Protein AF-0000000079470628 (afdb_homodimer)

Radius of gyration: 41.5 Å; Cα contacts (8 Å, |Δi|>4): 1229; chains: 2; bounding box: 126×134×112 Å

Organism: NCBI:txid2803784

Sequence (830 aa):
MVLSKIAAASLSAVGALAASSVSHAAPLTYAAALAAAETSSPNLQARSLQMDGARAAARAAGSLPDPKLALGLDNFPISGPPAGRFNGDSMTMARIGIIQDMPNGAKRSAERAKAQSGIAAAVAAERLSLREVHVGAAVAWIDMNYAKARLKALDDLMAGLAPLWRATPSAIASGEARPAQSLEAQQMRADLEDRRSELVAIVGRSRAELIRWTGDPDADVAGPAPSFEVDPGALRAGIERNPRLGAQDAMTRQAETDVELAQAGKRPDWSWELAYQRRDPMFGDMVSAGVTISLPIFASRRQDPILASKVAAAGQARAEREASRREIVAQLEAGLADHLMHHDQWRRSFDVLVPLAKQRADLETASYGAGRAGLTDVVQAFTQLANAQLTLLDREAAVATDAARLGLLYGSDDQMVLSKIAAASLSAVGALAASSVSHAAPLTYAAALAAAETSSPNLQARSLQMDGARAAARAAGSLPDPKLALGLDNFPISGPPAGRFNGDSMTMARIGIIQDMPNGAKRSAERAKAQSGIAAAVAAERLSLREVHVGAAVAWIDMNYAKARLKALDDLMAGLAPLWRATPSAIASGEARPAQSLEAQQMRADLEDRRSELVAIVGRSRAELIRWTGDPDADVAGPAPSFEVDPGALRAGIERNPRLGAQDAMTRQAETDVELAQAGKRPDWSWELAYQRRDPMFGDMVSAGVTISLPIFASRRQDPILASKVAAAGQARAEREASRREIVAQLEAGLADHLMHHDQWRRSFDVLVPLAKQRADLETASYGAGRAGLTDVVQAFTQLANAQLTLLDREAAVATDAARLGLLYGSDDQ

Structure (mmCIF, N/CA/C/O backbone):
data_AF-0000000079470628-model_v1
#
loop_
_entity.id
_entity.type
_entity.pdbx_description
1 polymer 'TolC family protein'
#
loop_
_atom_site.group_PDB
_atom_site.id
_atom_site.type_symbol
_atom_site.label_atom_id
_atom_site.label_alt_id
_atom_site.label_comp_id
_atom_site.label_asym_id
_atom_site.label_entity_id
_atom_site.label_seq_id
_atom_site.pdbx_PDB_ins_code
_atom_site.Cartn_x
_atom_site.Cartn_y
_atom_site.Cartn_z
_atom_site.occupancy
_atom_site.B_iso_or_equiv
_atom_site.auth_seq_id
_atom_site.auth_comp_id
_atom_site.auth_asym_id
_atom_site.auth_atom_id
_atom_site.pdbx_PDB_model_num
ATOM 1 N N . MET A 1 1 ? -41.312 11.07 -72.25 1 23.67 1 MET A N 1
ATOM 2 C CA . MET A 1 1 ? -41 12.367 -71.625 1 23.67 1 MET A CA 1
ATOM 3 C C . MET A 1 1 ? -40.875 12.258 -70.125 1 23.67 1 MET A C 1
ATOM 5 O O . MET A 1 1 ? -41.844 12.531 -69.438 1 23.67 1 MET A O 1
ATOM 9 N N . VAL A 1 2 ? -40.438 11.031 -69.625 1 30.03 2 VAL A N 1
ATOM 10 C CA . VAL A 1 2 ? -40.25 10.297 -68.375 1 30.03 2 VAL A CA 1
ATOM 11 C C . VAL A 1 2 ? -39.219 10.992 -67.5 1 30.03 2 VAL A C 1
ATOM 13 O O . VAL A 1 2 ? -38.062 10.555 -67.438 1 30.03 2 VAL A O 1
ATOM 16 N N . LEU A 1 3 ? -39.156 12.484 -67.812 1 24.31 3 LEU A N 1
ATOM 17 C CA . LEU A 1 3 ? -38.031 13.227 -67.25 1 24.31 3 LEU A CA 1
ATOM 18 C C . LEU A 1 3 ? -37.938 13.031 -65.75 1 24.31 3 LEU A C 1
ATOM 20 O O . LEU A 1 3 ? -38.906 12.656 -65.125 1 24.31 3 LEU A O 1
ATOM 24 N N . SER A 1 4 ? -36.812 13.609 -65.125 1 25.62 4 SER A N 1
ATOM 25 C CA . SER A 1 4 ? -35.656 13.703 -64.25 1 25.62 4 SER A CA 1
ATOM 26 C C . SER A 1 4 ? -36 14.422 -62.969 1 25.62 4 SER A C 1
ATOM 28 O O . SER A 1 4 ? -35.094 14.883 -62.25 1 25.62 4 SER A O 1
ATOM 30 N N . LYS A 1 5 ? -37.312 14.82 -62.75 1 31.78 5 LYS A N 1
ATOM 31 C CA . LYS A 1 5 ? -37.25 15.797 -61.656 1 31.78 5 LYS A CA 1
ATOM 32 C C . LYS A 1 5 ? -36.688 15.172 -60.375 1 31.78 5 LYS A C 1
ATOM 34 O O . LYS A 1 5 ? -37.25 14.211 -59.844 1 31.78 5 LYS A O 1
ATOM 39 N N . ILE A 1 6 ? -35.312 15.203 -60.219 1 28.03 6 ILE A N 1
ATOM 40 C CA . ILE A 1 6 ? -34.375 14.852 -59.156 1 28.03 6 ILE A CA 1
ATOM 41 C C . ILE A 1 6 ? -34.719 15.633 -57.906 1 28.03 6 ILE A C 1
ATOM 43 O O . ILE A 1 6 ? -34.719 16.859 -57.906 1 28.03 6 ILE A O 1
ATOM 47 N N . ALA A 1 7 ? -35.625 15.062 -57.031 1 27.53 7 ALA A N 1
ATOM 48 C CA . ALA A 1 7 ? -36.094 15.445 -55.688 1 27.53 7 ALA A CA 1
ATOM 49 C C . ALA A 1 7 ? -34.906 15.766 -54.781 1 27.53 7 ALA A C 1
ATOM 51 O O . ALA A 1 7 ? -34.062 14.906 -54.5 1 27.53 7 ALA A O 1
ATOM 52 N N . ALA A 1 8 ? -34.406 17.109 -54.812 1 30.14 8 ALA A N 1
ATOM 53 C CA . ALA A 1 8 ? -33.438 17.703 -53.906 1 30.14 8 ALA A CA 1
ATOM 54 C C . ALA A 1 8 ? -33.875 17.531 -52.438 1 30.14 8 ALA A C 1
ATOM 56 O O . ALA A 1 8 ? -34.812 18.203 -51.969 1 30.14 8 ALA A O 1
ATOM 57 N N . ALA A 1 9 ? -34.188 16.297 -51.969 1 29.77 9 ALA A N 1
ATOM 58 C CA . ALA A 1 9 ? -34.469 16.094 -50.531 1 29.77 9 ALA A CA 1
ATOM 59 C C . ALA A 1 9 ? -33.344 16.688 -49.688 1 29.77 9 ALA A C 1
ATOM 61 O O . ALA A 1 9 ? -32.188 16.219 -49.719 1 29.77 9 ALA A O 1
ATOM 62 N N . SER A 1 10 ? -33.312 18.016 -49.656 1 27.88 10 SER A N 1
ATOM 63 C CA . SER A 1 10 ? -32.406 18.719 -48.75 1 27.88 10 SER A CA 1
ATOM 64 C C . SER A 1 10 ? -32.5 18.188 -47.312 1 27.88 10 SER A C 1
ATOM 66 O O . SER A 1 10 ? -33.594 18.109 -46.75 1 27.88 10 SER A O 1
ATOM 68 N N . LEU A 1 11 ? -31.641 17.172 -46.969 1 29.31 11 LEU A N 1
ATOM 69 C CA . LEU A 1 11 ? -31.281 16.578 -45.688 1 29.31 11 LEU A CA 1
ATOM 70 C C . LEU A 1 11 ? -30.875 17.656 -44.688 1 29.31 11 LEU A C 1
ATOM 72 O O . LEU A 1 11 ? -29.797 18.266 -44.812 1 29.31 11 LEU A O 1
ATOM 76 N N . SER A 1 12 ? -31.703 18.672 -44.406 1 29.83 12 SER A N 1
ATOM 77 C CA . SER A 1 12 ? -31.25 19.484 -43.281 1 29.83 12 SER A CA 1
ATOM 78 C C . SER A 1 12 ? -31.047 18.641 -42.031 1 29.83 12 SER A C 1
ATOM 80 O O . SER A 1 12 ? -32.031 18.078 -41.5 1 29.83 12 SER A O 1
ATOM 82 N N . ALA A 1 13 ? -30.016 17.781 -41.969 1 33.03 13 ALA A N 1
ATOM 83 C CA . ALA A 1 13 ? -29.547 17.188 -40.719 1 33.03 13 ALA A CA 1
ATOM 84 C C . ALA A 1 13 ? -29.375 18.25 -39.625 1 33.03 13 ALA A C 1
ATOM 86 O O . ALA A 1 13 ? -28.484 19.094 -39.719 1 33.03 13 ALA A O 1
ATOM 87 N N . VAL A 1 14 ? -30.469 18.844 -39.156 1 34.47 14 VAL A N 1
ATOM 88 C CA . VAL A 1 14 ? -30.391 19.641 -37.938 1 34.47 14 VAL A CA 1
ATOM 89 C C . VAL A 1 14 ? -29.547 18.922 -36.875 1 34.47 14 VAL A C 1
ATOM 91 O O . VAL A 1 14 ? -29.828 17.766 -36.531 1 34.47 14 VAL A O 1
ATOM 94 N N . GLY A 1 15 ? -28.266 19.281 -36.844 1 33.09 15 GLY A N 1
ATOM 95 C CA . GLY A 1 15 ? -27.312 18.938 -35.781 1 33.09 15 GLY A CA 1
ATOM 96 C C . GLY A 1 15 ? -27.859 19.172 -34.406 1 33.09 15 GLY A C 1
ATOM 97 O O . GLY A 1 15 ? -28.094 20.312 -34 1 33.09 15 GLY A O 1
ATOM 98 N N . ALA A 1 16 ? -28.781 18.312 -33.938 1 36.62 16 ALA A N 1
ATOM 99 C CA . ALA A 1 16 ? -29.109 18.312 -32.5 1 36.62 16 ALA A CA 1
ATOM 100 C C . ALA A 1 16 ? -27.828 18.281 -31.656 1 36.62 16 ALA A C 1
ATOM 102 O O . ALA A 1 16 ? -27.125 17.281 -31.625 1 36.62 16 ALA A O 1
ATOM 103 N N . LEU A 1 17 ? -27.203 19.422 -31.531 1 34.56 17 LEU A N 1
ATOM 104 C CA . LEU A 1 17 ? -26.188 19.547 -30.5 1 34.56 17 LEU A CA 1
ATOM 105 C C . LEU A 1 17 ? -26.734 19.094 -29.141 1 34.56 17 LEU A C 1
ATOM 107 O O . LEU A 1 17 ? -27.672 19.688 -28.625 1 34.56 17 LEU A O 1
ATOM 111 N N . ALA A 1 18 ? -26.828 17.781 -28.938 1 36.34 18 ALA A N 1
ATOM 112 C CA . ALA A 1 18 ? -27 17.297 -27.562 1 36.34 18 ALA A CA 1
ATOM 113 C C . ALA A 1 18 ? -26.094 18.062 -26.594 1 36.34 18 ALA A C 1
ATOM 115 O O . ALA A 1 18 ? -24.875 17.891 -26.609 1 36.34 18 ALA A O 1
ATOM 116 N N . ALA A 1 19 ? -26.531 19.281 -26.203 1 36.75 19 ALA A N 1
ATOM 117 C CA . ALA A 1 19 ? -25.969 19.891 -25.016 1 36.75 19 ALA A CA 1
ATOM 118 C C . ALA A 1 19 ? -25.875 18.891 -23.875 1 36.75 19 ALA A C 1
ATOM 120 O O . ALA A 1 19 ? -26.906 18.438 -23.359 1 36.75 19 ALA A O 1
ATOM 121 N N . SER A 1 20 ? -24.922 18.094 -23.891 1 38.59 20 SER A N 1
ATOM 122 C CA . SER A 1 20 ? -24.594 17.359 -22.672 1 38.59 20 SER A CA 1
ATOM 123 C C . SER A 1 20 ? -24.656 18.266 -21.453 1 38.59 20 SER A C 1
ATOM 125 O O . SER A 1 20 ? -23.844 19.188 -21.312 1 38.59 20 SER A O 1
ATOM 127 N N . SER A 1 21 ? -25.859 18.672 -21.047 1 35.75 21 SER A N 1
ATOM 128 C CA . SER A 1 21 ? -25.953 19.266 -19.703 1 35.75 21 SER A CA 1
ATOM 129 C C . SER A 1 21 ? -25 18.578 -18.734 1 35.75 21 SER A C 1
ATOM 131 O O . SER A 1 21 ? -25.125 17.391 -18.469 1 35.75 21 SER A O 1
ATOM 133 N N . VAL A 1 22 ? -23.906 19.031 -18.875 1 39.81 22 VAL A N 1
ATOM 134 C CA . VAL A 1 22 ? -23.094 18.688 -17.703 1 39.81 22 VAL A CA 1
ATOM 135 C C . VAL A 1 22 ? -23.922 18.844 -16.438 1 39.81 22 VAL A C 1
ATOM 137 O O . VAL A 1 22 ? -24.281 19.969 -16.062 1 39.81 22 VAL A O 1
ATOM 140 N N . SER A 1 23 ? -24.906 18.062 -16.25 1 40.06 23 SER A N 1
ATOM 141 C CA . SER A 1 23 ? -25.594 18.031 -14.969 1 40.06 23 SER A CA 1
ATOM 142 C C . SER A 1 23 ? -24.656 18.375 -13.812 1 40.06 23 SER A C 1
ATOM 144 O O . SER A 1 23 ? -23.703 17.641 -13.547 1 40.06 23 SER A O 1
ATOM 146 N N . HIS A 1 24 ? -24.359 19.578 -13.727 1 47.06 24 HIS A N 1
ATOM 147 C CA . HIS A 1 24 ? -23.75 19.984 -12.469 1 47.06 24 HIS A CA 1
ATOM 148 C C . HIS A 1 24 ? -24.344 19.219 -11.289 1 47.06 24 HIS A C 1
ATOM 150 O O . HIS A 1 24 ? -25.547 19.297 -11.047 1 47.06 24 HIS A O 1
ATOM 156 N N . ALA A 1 25 ? -23.922 18.141 -10.938 1 56.97 25 ALA A N 1
ATOM 157 C CA . ALA A 1 25 ? -24.406 17.281 -9.852 1 56.97 25 ALA A CA 1
ATOM 158 C C . ALA A 1 25 ? -24.656 18.109 -8.594 1 56.97 25 ALA A C 1
ATOM 160 O O . ALA A 1 25 ? -23.844 18.953 -8.211 1 56.97 25 ALA A O 1
ATOM 161 N N . ALA A 1 26 ? -25.938 18.266 -8.07 1 71.31 26 ALA A N 1
ATOM 162 C CA . ALA A 1 26 ? -26.406 18.859 -6.82 1 71.31 26 ALA A CA 1
ATOM 163 C C . ALA A 1 26 ? -25.469 18.516 -5.668 1 71.31 26 ALA A C 1
ATOM 165 O O . ALA A 1 26 ? -24.859 17.438 -5.652 1 71.31 26 ALA A O 1
ATOM 166 N N . PRO A 1 27 ? -25.188 19.594 -4.82 1 87.19 27 PRO A N 1
ATOM 167 C CA . PRO A 1 27 ? -24.344 19.281 -3.654 1 87.19 27 PRO A CA 1
ATOM 168 C C . PRO A 1 27 ? -24.797 18.016 -2.93 1 87.19 27 PRO A C 1
ATOM 170 O O . PRO A 1 27 ? -25.984 17.703 -2.895 1 87.19 27 PRO A O 1
ATOM 173 N N . LEU A 1 28 ? -23.859 17.281 -2.484 1 93.06 28 LEU A N 1
ATOM 174 C CA . LEU A 1 28 ? -24.078 15.969 -1.904 1 93.06 28 LEU A CA 1
ATOM 175 C C . LEU A 1 28 ? -24.375 16.078 -0.413 1 93.06 28 LEU A C 1
ATOM 177 O O . LEU A 1 28 ? -23.641 16.719 0.33 1 93.06 28 LEU A O 1
ATOM 181 N N . THR A 1 29 ? -25.531 15.523 0.018 1 95.25 29 THR A N 1
ATOM 182 C CA . THR A 1 29 ? -25.75 15.297 1.442 1 95.25 29 THR A CA 1
ATOM 183 C C . THR A 1 29 ? -24.812 14.219 1.972 1 95.25 29 THR A C 1
ATOM 185 O O . THR A 1 29 ? -24.141 13.539 1.194 1 95.25 29 THR A O 1
ATOM 188 N N . TYR A 1 30 ? -24.828 14.141 3.301 1 95.75 30 TYR A N 1
ATOM 189 C CA . TYR A 1 30 ? -23.984 13.125 3.916 1 95.75 30 TYR A CA 1
ATOM 190 C C . TYR A 1 30 ? -24.328 11.742 3.383 1 95.75 30 TYR A C 1
ATOM 192 O O . TYR A 1 30 ? -23.438 11.008 2.92 1 95.75 30 TYR A O 1
ATOM 200 N N . ALA A 1 31 ? -25.531 11.352 3.381 1 94.06 31 ALA A N 1
ATOM 201 C CA . ALA A 1 31 ? -25.984 10.039 2.924 1 94.06 31 ALA A CA 1
ATOM 202 C C . ALA A 1 31 ? -25.719 9.859 1.434 1 94.06 31 ALA A C 1
ATOM 204 O O . ALA A 1 31 ? -25.312 8.781 1 1 94.06 31 ALA A O 1
ATOM 205 N N . ALA A 1 32 ? -25.922 10.93 0.702 1 95.06 32 ALA A N 1
ATOM 206 C CA . ALA A 1 32 ? -25.703 10.867 -0.741 1 95.06 32 ALA A CA 1
ATOM 207 C C . ALA A 1 32 ? -24.219 10.664 -1.063 1 95.06 32 ALA A C 1
ATOM 209 O O . ALA A 1 32 ? -23.891 9.969 -2.021 1 95.06 32 ALA A O 1
ATOM 210 N N . ALA A 1 33 ? -23.359 11.281 -0.273 1 96.62 33 ALA A N 1
ATOM 211 C CA . ALA A 1 33 ? -21.922 11.125 -0.478 1 96.62 33 ALA A CA 1
ATOM 212 C C . ALA A 1 33 ? -21.484 9.688 -0.225 1 96.62 33 ALA A C 1
ATOM 214 O O . ALA A 1 33 ? -20.672 9.133 -0.975 1 96.62 33 ALA A O 1
ATOM 215 N N . LEU A 1 34 ? -22.062 9.055 0.805 1 95.94 34 LEU A N 1
ATOM 216 C CA . LEU A 1 34 ? -21.719 7.664 1.105 1 95.94 34 LEU A CA 1
ATOM 217 C C . LEU A 1 34 ? -22.219 6.734 0.002 1 95.94 34 LEU A C 1
ATOM 219 O O . LEU A 1 34 ? -21.5 5.82 -0.412 1 95.94 34 LEU A O 1
ATOM 223 N N . ALA A 1 35 ? -23.406 6.992 -0.488 1 95.62 35 ALA A N 1
ATOM 224 C CA . ALA A 1 35 ? -23.969 6.18 -1.562 1 95.62 35 ALA A CA 1
ATOM 225 C C . ALA A 1 35 ? -23.141 6.324 -2.844 1 95.62 35 ALA A C 1
ATOM 227 O O . ALA A 1 35 ? -22.875 5.336 -3.529 1 95.62 35 ALA A O 1
ATOM 228 N N . ALA A 1 36 ? -22.766 7.574 -3.137 1 96.12 36 ALA A N 1
ATOM 229 C CA . ALA A 1 36 ? -21.953 7.832 -4.32 1 96.12 36 ALA A CA 1
ATOM 230 C C . ALA A 1 36 ? -20.609 7.137 -4.223 1 96.12 36 ALA A C 1
ATOM 232 O O . ALA A 1 36 ? -20.109 6.566 -5.203 1 96.12 36 ALA A O 1
ATOM 233 N N . ALA A 1 37 ? -19.969 7.172 -3.027 1 96.94 37 ALA A N 1
ATOM 234 C CA . ALA A 1 37 ? -18.672 6.523 -2.814 1 96.94 37 ALA A CA 1
ATOM 235 C C . ALA A 1 37 ? -18.781 5.016 -3 1 96.94 37 ALA A C 1
ATOM 237 O O . ALA A 1 37 ? -17.891 4.387 -3.57 1 96.94 37 ALA A O 1
ATOM 238 N N . GLU A 1 38 ? -19.891 4.465 -2.557 1 95.94 38 GLU A N 1
ATOM 239 C CA . GLU A 1 38 ? -20.094 3.025 -2.67 1 95.94 38 GLU A CA 1
ATOM 240 C C . GLU A 1 38 ? -20.25 2.605 -4.129 1 95.94 38 GLU A C 1
ATOM 242 O O . GLU A 1 38 ? -19.703 1.589 -4.551 1 95.94 38 GLU A O 1
ATOM 247 N N . THR A 1 39 ? -20.891 3.375 -4.902 1 94.69 39 THR A N 1
ATOM 248 C CA . THR A 1 39 ? -21.25 2.992 -6.266 1 94.69 39 THR A CA 1
ATOM 249 C C . THR A 1 39 ? -20.094 3.299 -7.223 1 94.69 39 THR A C 1
ATOM 251 O O . THR A 1 39 ? -19.922 2.607 -8.227 1 94.69 39 THR A O 1
ATOM 254 N N . SER A 1 40 ? -19.312 4.281 -6.902 1 94 40 SER A N 1
ATOM 255 C CA . SER A 1 40 ? -18.328 4.754 -7.871 1 94 40 SER A CA 1
ATOM 256 C C . SER A 1 40 ? -16.922 4.332 -7.48 1 94 40 SER A C 1
ATOM 258 O O . SER A 1 40 ? -15.961 4.625 -8.195 1 94 40 SER A O 1
ATOM 260 N N . SER A 1 41 ? -16.719 3.609 -6.414 1 96.5 41 SER A N 1
ATOM 261 C CA . SER A 1 41 ? -15.383 3.328 -5.883 1 96.5 41 SER A CA 1
ATOM 262 C C . SER A 1 41 ? -14.641 2.314 -6.746 1 96.5 41 SER A C 1
ATOM 264 O O . SER A 1 41 ? -15.062 1.161 -6.859 1 96.5 41 SER A O 1
ATOM 266 N N . PRO A 1 42 ? -13.477 2.746 -7.371 1 97.25 42 PRO A N 1
ATOM 267 C CA . PRO A 1 42 ? -12.656 1.771 -8.102 1 97.25 42 PRO A CA 1
ATOM 268 C C . PRO A 1 42 ? -12.125 0.66 -7.195 1 97.25 42 PRO A C 1
ATOM 270 O O . PRO A 1 42 ? -11.938 -0.472 -7.652 1 97.25 42 PRO A O 1
ATOM 273 N N . ASN A 1 43 ? -11.891 0.979 -5.945 1 96.75 43 ASN A N 1
ATOM 274 C CA . ASN A 1 43 ? -11.43 -0.034 -5 1 96.75 43 ASN A CA 1
ATOM 275 C C . ASN A 1 43 ? -12.477 -1.129 -4.801 1 96.75 43 ASN A C 1
ATOM 277 O O . ASN A 1 43 ? -12.133 -2.311 -4.727 1 96.75 43 ASN A O 1
ATOM 281 N N . LEU A 1 44 ? -13.719 -0.749 -4.695 1 97.56 44 LEU A N 1
ATOM 282 C CA . LEU A 1 44 ? -14.781 -1.738 -4.543 1 97.56 44 LEU A CA 1
ATOM 283 C C . LEU A 1 44 ? -14.961 -2.547 -5.824 1 97.56 44 LEU A C 1
ATOM 285 O O . LEU A 1 44 ? -15.273 -3.738 -5.773 1 97.56 44 LEU A O 1
ATOM 289 N N . GLN A 1 45 ? -14.766 -1.852 -6.953 1 97.75 45 GLN A N 1
ATOM 290 C CA . GLN A 1 45 ? -14.789 -2.582 -8.211 1 97.75 45 GLN A CA 1
ATOM 291 C C . GLN A 1 45 ? -13.672 -3.625 -8.258 1 97.75 45 GLN A C 1
ATOM 293 O O . GLN A 1 45 ? -13.891 -4.762 -8.688 1 97.75 45 GLN A O 1
ATOM 298 N N . ALA A 1 46 ? -12.469 -3.24 -7.812 1 97.88 46 ALA A N 1
ATOM 299 C CA . ALA A 1 46 ? -11.336 -4.168 -7.766 1 97.88 46 ALA A CA 1
ATOM 300 C C . ALA A 1 46 ? -11.648 -5.367 -6.879 1 97.88 46 ALA A C 1
ATOM 302 O O . ALA A 1 46 ? -11.367 -6.508 -7.242 1 97.88 46 ALA A O 1
ATOM 303 N N . ARG A 1 47 ? -12.297 -5.102 -5.746 1 97.81 47 ARG A N 1
ATOM 304 C CA . ARG A 1 47 ? -12.625 -6.18 -4.82 1 97.81 47 ARG A CA 1
ATOM 305 C C . ARG A 1 47 ? -13.695 -7.098 -5.406 1 97.81 47 ARG A C 1
ATOM 307 O O . ARG A 1 47 ? -13.656 -8.312 -5.207 1 97.81 47 ARG A O 1
ATOM 314 N N . SER A 1 48 ? -14.664 -6.535 -6.098 1 97.69 48 SER A N 1
ATOM 315 C CA . SER A 1 48 ? -15.688 -7.336 -6.758 1 97.69 48 SER A CA 1
ATOM 316 C C . SER A 1 48 ? -15.07 -8.258 -7.809 1 97.69 48 SER A C 1
ATOM 318 O O . SER A 1 48 ? -15.438 -9.43 -7.895 1 97.69 48 SER A O 1
ATOM 320 N N . LEU A 1 49 ? -14.141 -7.715 -8.531 1 98 49 LEU A N 1
ATOM 321 C CA . LEU A 1 49 ? -13.469 -8.508 -9.562 1 98 49 LEU A CA 1
ATOM 322 C C . LEU A 1 49 ? -12.586 -9.578 -8.922 1 98 49 LEU A C 1
ATOM 324 O O . LEU A 1 49 ? -12.445 -10.68 -9.461 1 98 49 LEU A O 1
ATOM 328 N N . GLN A 1 50 ? -12 -9.281 -7.773 1 97.75 50 GLN A N 1
ATOM 329 C CA . GLN A 1 50 ? -11.258 -10.289 -7.016 1 97.75 50 GLN A CA 1
ATOM 330 C C . GLN A 1 50 ? -12.156 -11.445 -6.605 1 97.75 50 GLN A C 1
ATOM 332 O O . GLN A 1 50 ? -11.766 -12.609 -6.703 1 97.75 50 GLN A O 1
ATOM 337 N N . MET A 1 51 ? -13.367 -11.141 -6.18 1 97.81 51 MET A N 1
ATOM 338 C CA . MET A 1 51 ? -14.344 -12.164 -5.812 1 97.81 51 MET A CA 1
ATOM 339 C C . MET A 1 51 ? -14.734 -13 -7.027 1 97.81 51 MET A C 1
ATOM 341 O O . MET A 1 51 ? -14.797 -14.234 -6.945 1 97.81 51 MET A O 1
ATOM 345 N N . ASP A 1 52 ? -14.938 -12.336 -8.156 1 97.94 52 ASP A N 1
ATOM 346 C CA . ASP A 1 52 ? -15.258 -13.039 -9.391 1 97.94 52 ASP A CA 1
ATOM 347 C C . ASP A 1 52 ? -14.125 -13.977 -9.805 1 97.94 52 ASP A C 1
ATOM 349 O O . ASP A 1 52 ? -14.367 -15.102 -10.234 1 97.94 52 ASP A O 1
ATOM 353 N N . GLY A 1 53 ? -12.906 -13.445 -9.648 1 98.31 53 GLY A N 1
ATOM 354 C CA . GLY A 1 53 ? -11.758 -14.281 -9.953 1 98.31 53 GLY A CA 1
ATOM 355 C C . GLY A 1 53 ? -11.656 -15.508 -9.07 1 98.31 53 GLY A C 1
ATOM 356 O O . GLY A 1 53 ? -11.383 -16.609 -9.547 1 98.31 53 GLY A O 1
ATOM 357 N N . ALA A 1 54 ? -11.914 -15.312 -7.797 1 97.94 54 ALA A N 1
ATOM 358 C CA . ALA A 1 54 ? -11.883 -16.438 -6.855 1 97.94 54 ALA A CA 1
ATOM 359 C C . ALA A 1 54 ? -12.977 -17.453 -7.172 1 97.94 54 ALA A C 1
ATOM 361 O O . ALA A 1 54 ? -12.742 -18.656 -7.121 1 97.94 54 ALA A O 1
ATOM 362 N N . ARG A 1 55 ? -14.156 -17 -7.523 1 98.06 55 ARG A N 1
ATOM 363 C CA . ARG A 1 55 ? -15.273 -17.875 -7.879 1 98.06 55 ARG A CA 1
ATOM 364 C C . ARG A 1 55 ? -14.969 -18.656 -9.148 1 98.06 55 ARG A C 1
ATOM 366 O O . ARG A 1 55 ? -15.266 -19.844 -9.234 1 98.06 55 ARG A O 1
ATOM 373 N N . ALA A 1 56 ? -14.367 -17.969 -10.086 1 97.62 56 ALA A N 1
ATOM 374 C CA . ALA A 1 56 ? -13.992 -18.641 -11.32 1 97.62 56 ALA A CA 1
ATOM 375 C C . ALA A 1 56 ? -12.945 -19.734 -11.062 1 97.62 56 ALA A C 1
ATOM 377 O O . ALA A 1 56 ? -13.078 -20.859 -11.547 1 97.62 56 ALA A O 1
ATOM 378 N N . ALA A 1 57 ? -11.953 -19.422 -10.281 1 96.69 57 ALA A N 1
ATOM 379 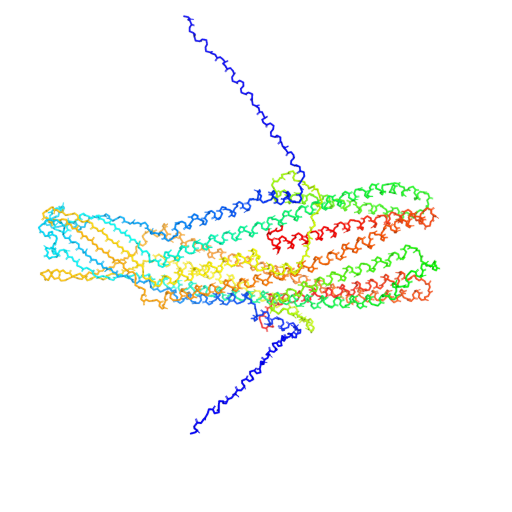C CA . ALA A 1 57 ? -10.906 -20.375 -9.961 1 96.69 57 ALA A CA 1
ATOM 380 C C . ALA A 1 57 ? -11.469 -21.578 -9.211 1 96.69 57 ALA A C 1
ATOM 382 O O . ALA A 1 57 ? -10.992 -22.703 -9.375 1 96.69 57 ALA A O 1
ATOM 383 N N . ALA A 1 58 ? -12.516 -21.359 -8.398 1 97.5 58 ALA A N 1
ATOM 384 C CA . ALA A 1 58 ? -13.109 -22.422 -7.598 1 97.5 58 ALA A CA 1
ATOM 385 C C . ALA A 1 58 ? -13.797 -23.453 -8.477 1 97.5 58 ALA A C 1
ATOM 387 O O . ALA A 1 58 ? -13.883 -24.625 -8.117 1 97.5 58 ALA A O 1
ATOM 388 N N . ARG A 1 59 ? -14.188 -23.078 -9.656 1 96.88 59 ARG A N 1
ATOM 389 C CA . ARG A 1 59 ? -14.836 -24 -10.578 1 96.88 59 ARG A CA 1
ATOM 390 C C . ARG A 1 59 ? -13.836 -25.031 -11.117 1 96.88 59 ARG A C 1
ATOM 392 O O . ARG A 1 59 ? -14.211 -26.141 -11.484 1 96.88 59 ARG A O 1
ATOM 399 N N . ALA A 1 60 ? -12.602 -24.609 -11.125 1 96 60 ALA A N 1
ATOM 400 C CA . ALA A 1 60 ? -11.57 -25.5 -11.656 1 96 60 ALA A CA 1
ATOM 401 C C . ALA A 1 60 ? -11 -26.391 -10.555 1 96 60 ALA A C 1
ATOM 403 O O . ALA A 1 60 ? -10.32 -27.375 -10.836 1 96 60 ALA A O 1
ATOM 404 N N . ALA A 1 61 ? -11.305 -26.078 -9.289 1 96.62 61 ALA A N 1
ATOM 405 C CA . ALA A 1 61 ? -10.688 -26.781 -8.164 1 96.62 61 ALA A CA 1
ATOM 406 C C . ALA A 1 61 ? -11.164 -28.219 -8.094 1 96.62 61 ALA A C 1
ATOM 408 O O . ALA A 1 61 ? -12.367 -28.484 -8.164 1 96.62 61 ALA A O 1
ATOM 409 N N . GLY A 1 62 ? -10.234 -29.141 -7.945 1 95.12 62 GLY A N 1
ATOM 410 C CA . GLY A 1 62 ? -10.531 -30.562 -7.801 1 95.12 62 GLY A CA 1
ATOM 411 C C . GLY A 1 62 ? -10.773 -31.25 -9.125 1 95.12 62 GLY A C 1
ATOM 412 O O . GLY A 1 62 ? -11.102 -32.438 -9.164 1 95.12 62 GLY A O 1
ATOM 413 N N . SER A 1 63 ? -10.602 -30.547 -10.219 1 93.94 63 SER A N 1
ATOM 414 C CA . SER A 1 63 ? -10.781 -31.156 -11.531 1 93.94 63 SER A CA 1
ATOM 415 C C . SER A 1 63 ? -9.617 -32.094 -11.883 1 93.94 63 SER A C 1
ATOM 417 O O . SER A 1 63 ? -8.5 -31.891 -11.398 1 93.94 63 SER A O 1
ATOM 419 N N . LEU A 1 64 ? -9.852 -33.094 -12.672 1 94.19 64 LEU A N 1
ATOM 420 C CA . LEU A 1 64 ? -8.82 -34.031 -13.117 1 94.19 64 LEU A CA 1
ATOM 421 C C . LEU A 1 64 ? -7.883 -33.344 -14.117 1 94.19 64 LEU A C 1
ATOM 423 O O . LEU A 1 64 ? -8.305 -32.5 -14.906 1 94.19 64 LEU A O 1
ATOM 427 N N . PRO A 1 65 ? -6.582 -33.688 -14.023 1 92.81 65 PRO A N 1
ATOM 428 C CA . PRO A 1 65 ? -5.672 -33.188 -15.062 1 92.81 65 PRO A CA 1
ATOM 429 C C . PRO A 1 65 ? -6.059 -33.688 -16.453 1 92.81 65 PRO A C 1
ATOM 431 O O . PRO A 1 65 ? -6.793 -34.656 -16.594 1 92.81 65 PRO A O 1
ATOM 434 N N . ASP A 1 66 ? -5.566 -33 -17.516 1 92.62 66 ASP A N 1
ATOM 435 C CA . ASP A 1 66 ? -5.84 -33.406 -18.891 1 92.62 66 ASP A CA 1
ATOM 436 C C . ASP A 1 66 ? -5.25 -34.781 -19.203 1 92.62 66 ASP A C 1
ATOM 438 O O . ASP A 1 66 ? -4.129 -35.094 -18.781 1 92.62 66 ASP A O 1
ATOM 442 N N . PRO A 1 67 ? -6.023 -35.594 -19.859 1 95.44 67 PRO A N 1
ATOM 443 C CA . PRO A 1 67 ? -5.449 -36.844 -20.328 1 95.44 67 PRO A CA 1
ATOM 444 C C . PRO A 1 67 ? -4.359 -36.656 -21.375 1 95.44 67 PRO A C 1
ATOM 446 O O . PRO A 1 67 ? -4.234 -35.562 -21.953 1 95.44 67 PRO A O 1
ATOM 449 N N . LYS A 1 68 ? -3.654 -37.719 -21.531 1 97.06 68 LYS A N 1
ATOM 450 C CA . LYS A 1 68 ? -2.588 -37.688 -22.531 1 97.06 68 LYS A CA 1
ATOM 451 C C . LYS A 1 68 ? -2.768 -38.781 -23.562 1 97.06 68 LYS A C 1
ATOM 453 O O . LYS A 1 68 ? -3.18 -39.906 -23.234 1 97.06 68 LYS A O 1
ATOM 458 N N . LEU A 1 69 ? -2.549 -38.438 -24.812 1 97.19 69 LEU A N 1
ATOM 459 C CA . LEU A 1 69 ? -2.541 -39.406 -25.922 1 97.19 69 LEU A CA 1
ATOM 460 C C . LEU A 1 69 ? -1.115 -39.781 -26.297 1 97.19 69 LEU A C 1
ATOM 462 O O . LEU A 1 69 ? -0.279 -38.938 -26.562 1 97.19 69 LEU A O 1
ATOM 466 N N . ALA A 1 70 ? -0.841 -41.031 -26.266 1 96.75 70 ALA A N 1
ATOM 467 C CA . ALA A 1 70 ? 0.484 -41.531 -26.609 1 96.75 70 ALA A CA 1
ATOM 468 C C . ALA A 1 70 ? 0.455 -42.281 -27.953 1 96.75 70 ALA A C 1
ATOM 470 O O . ALA A 1 70 ? -0.327 -43.219 -28.125 1 96.75 70 ALA A O 1
ATOM 471 N N . LEU A 1 71 ? 1.246 -41.812 -28.906 1 97.25 71 LEU A N 1
ATOM 472 C CA . LEU A 1 71 ? 1.439 -42.469 -30.203 1 97.25 71 LEU A CA 1
ATOM 473 C C . LEU A 1 71 ? 2.895 -42.875 -30.391 1 97.25 71 LEU A C 1
ATOM 475 O O . LEU A 1 71 ? 3.809 -42.125 -30.031 1 97.25 71 LEU A O 1
ATOM 479 N N . GLY A 1 72 ? 3.021 -44.156 -30.906 1 96.12 72 GLY A N 1
ATOM 480 C CA . GLY A 1 72 ? 4.418 -44.5 -31.094 1 96.12 72 GLY A CA 1
ATOM 481 C C . GLY A 1 72 ? 4.602 -45.781 -31.906 1 96.12 72 GLY A C 1
ATOM 482 O O . GLY A 1 72 ? 3.625 -46.438 -32.25 1 96.12 72 GLY A O 1
ATOM 483 N N . LEU A 1 73 ? 5.844 -45.969 -32.344 1 94.94 73 LEU A N 1
ATOM 484 C CA . LEU A 1 73 ? 6.34 -47.219 -32.969 1 94.94 73 LEU A CA 1
ATOM 485 C C . LEU A 1 73 ? 7.344 -47.906 -32.031 1 94.94 73 LEU A C 1
ATOM 487 O O . LEU A 1 73 ? 8.375 -47.344 -31.703 1 94.94 73 LEU A O 1
ATOM 491 N N . ASP A 1 74 ? 6.953 -49.062 -31.688 1 92.88 74 ASP A N 1
ATOM 492 C CA . ASP A 1 74 ? 7.801 -49.781 -30.75 1 92.88 74 ASP A CA 1
ATOM 493 C C . ASP A 1 74 ? 8.586 -50.875 -31.469 1 92.88 74 ASP A C 1
ATOM 495 O O . ASP A 1 74 ? 8.039 -51.594 -32.312 1 92.88 74 ASP A O 1
ATOM 499 N N . ASN A 1 75 ? 9.812 -50.938 -31.172 1 91.75 75 ASN A N 1
ATOM 500 C CA . ASN A 1 75 ? 10.688 -52.031 -31.516 1 91.75 75 ASN A CA 1
ATOM 501 C C . ASN A 1 75 ? 10.773 -52.219 -33.031 1 91.75 75 ASN A C 1
ATOM 503 O O . ASN A 1 75 ? 10.57 -53.344 -33.531 1 91.75 75 ASN A O 1
ATOM 507 N N . PHE A 1 76 ? 11.078 -51.25 -33.781 1 91.81 76 PHE A N 1
ATOM 508 C CA . PHE A 1 76 ? 11.352 -51.344 -35.219 1 91.81 76 PHE A CA 1
ATOM 509 C C . PHE A 1 76 ? 12.75 -51.906 -35.469 1 91.81 76 PHE A C 1
ATOM 511 O O . PHE A 1 76 ? 13.742 -51.312 -35.031 1 91.81 76 PHE A O 1
ATOM 518 N N . PRO A 1 77 ? 12.852 -53 -36.156 1 91.44 77 PRO A N 1
ATOM 519 C CA . PRO A 1 77 ? 14.164 -53.625 -36.344 1 91.44 77 PRO A CA 1
ATOM 520 C C . PRO A 1 77 ? 15.062 -52.844 -37.281 1 91.44 77 PRO A C 1
ATOM 522 O O . PRO A 1 77 ? 14.648 -52.5 -38.406 1 91.44 77 PRO A O 1
ATOM 525 N N . ILE A 1 78 ? 16.297 -52.625 -36.875 1 91.44 78 ILE A N 1
ATOM 526 C CA . ILE A 1 78 ? 17.188 -51.812 -37.688 1 91.44 78 ILE A CA 1
ATOM 527 C C . ILE A 1 78 ? 18.406 -52.656 -38.094 1 91.44 78 ILE A C 1
ATOM 529 O O . ILE A 1 78 ? 19.203 -52.219 -38.938 1 91.44 78 ILE A O 1
ATOM 533 N N . SER A 1 79 ? 18.5 -53.75 -37.469 1 89.19 79 SER A N 1
ATOM 534 C CA . SER A 1 79 ? 19.578 -54.688 -37.844 1 89.19 79 SER A CA 1
ATOM 535 C C . SER A 1 79 ? 19.094 -56.125 -37.781 1 89.19 79 SER A C 1
ATOM 537 O O . SER A 1 79 ? 17.984 -56.406 -37.344 1 89.19 79 SER A O 1
ATOM 539 N N . GLY A 1 80 ? 19.844 -57 -38.375 1 83.56 80 GLY A N 1
ATOM 540 C CA . GLY A 1 80 ? 19.5 -58.406 -38.438 1 83.56 80 GLY A CA 1
ATOM 541 C C . GLY A 1 80 ? 18.594 -58.75 -39.594 1 83.56 80 GLY A C 1
ATOM 542 O O . GLY A 1 80 ? 18.391 -57.938 -40.5 1 83.56 80 GLY A O 1
ATOM 543 N N . PRO A 1 81 ? 18.078 -59.938 -39.5 1 82.69 81 PRO A N 1
ATOM 544 C CA . PRO A 1 81 ? 17.297 -60.438 -40.656 1 82.69 81 PRO A CA 1
ATOM 545 C C . PRO A 1 81 ? 16.031 -59.625 -40.875 1 82.69 81 PRO A C 1
ATOM 547 O O . PRO A 1 81 ? 15.688 -59.312 -42.031 1 82.69 81 PRO A O 1
ATOM 550 N N . PRO A 1 82 ? 15.453 -59.281 -39.906 1 81.12 82 PRO A N 1
ATOM 551 C CA . PRO A 1 82 ? 14.211 -58.562 -40.125 1 81.12 82 PRO A CA 1
ATOM 552 C C . PRO A 1 82 ? 14.438 -57.062 -40.312 1 81.12 82 PRO A C 1
ATOM 554 O O . PRO A 1 82 ? 13.477 -56.281 -40.375 1 81.12 82 PRO A O 1
ATOM 557 N N . ALA A 1 83 ? 15.578 -56.562 -40.594 1 87.94 83 ALA A N 1
ATOM 558 C CA . ALA A 1 83 ? 15.922 -55.125 -40.625 1 87.94 83 ALA A CA 1
ATOM 559 C C . ALA A 1 83 ? 15.109 -54.406 -41.688 1 87.94 83 ALA A C 1
ATOM 561 O O . ALA A 1 83 ? 14.992 -54.844 -42.812 1 87.94 83 ALA A O 1
ATOM 562 N N . GLY A 1 84 ? 14.555 -53.312 -41.219 1 88.44 84 GLY A N 1
ATOM 563 C CA . GLY A 1 84 ? 13.898 -52.406 -42.125 1 88.44 84 GLY A CA 1
ATOM 564 C C . GLY A 1 84 ? 12.492 -52.844 -42.5 1 88.44 84 GLY A C 1
ATOM 565 O O . GLY A 1 84 ? 11.867 -52.281 -43.375 1 88.44 84 GLY A O 1
ATOM 566 N N . ARG A 1 85 ? 11.992 -53.938 -41.875 1 87.81 85 ARG A N 1
ATOM 567 C CA . ARG A 1 85 ? 10.664 -54.406 -42.219 1 87.81 85 ARG A CA 1
ATOM 568 C C . ARG A 1 85 ? 9.719 -54.344 -41.031 1 87.81 85 ARG A C 1
ATOM 570 O O . ARG A 1 85 ? 10.086 -54.688 -39.906 1 87.81 85 ARG A O 1
ATOM 577 N N . PHE A 1 86 ? 8.555 -53.906 -41.25 1 85.5 86 PHE A N 1
ATOM 578 C CA . PHE A 1 86 ? 7.555 -53.781 -40.188 1 85.5 86 PHE A CA 1
ATOM 579 C C . PHE A 1 86 ? 6.961 -55.125 -39.844 1 85.5 86 PHE A C 1
ATOM 581 O O . PHE A 1 86 ? 6.562 -55.375 -38.719 1 85.5 86 PHE A O 1
ATOM 588 N N . ASN A 1 87 ? 7.031 -56.031 -40.75 1 79.69 87 ASN A N 1
ATOM 589 C CA . ASN A 1 87 ? 6.406 -57.344 -40.594 1 79.69 87 ASN A CA 1
ATOM 590 C C . ASN A 1 87 ? 7.441 -58.438 -40.312 1 79.69 87 ASN A C 1
ATOM 592 O O . ASN A 1 87 ? 7.125 -59.625 -40.344 1 79.69 87 ASN A O 1
ATOM 596 N N . GLY A 1 88 ? 8.555 -57.969 -40.062 1 78 88 GLY A N 1
ATOM 597 C CA . GLY A 1 88 ? 9.617 -58.938 -39.969 1 78 88 GLY A CA 1
ATOM 598 C C . GLY A 1 88 ? 9.812 -59.469 -38.562 1 78 88 GLY A C 1
ATOM 599 O O . GLY A 1 88 ? 10.477 -60.5 -38.375 1 78 88 GLY A O 1
ATOM 600 N N . ASP A 1 89 ? 9.289 -58.719 -37.656 1 83.31 89 ASP A N 1
ATOM 601 C CA . ASP A 1 89 ? 9.484 -59.094 -36.25 1 83.31 89 ASP A CA 1
ATOM 602 C C . ASP A 1 89 ? 8.18 -58.969 -35.469 1 83.31 89 ASP A C 1
ATOM 604 O O . ASP A 1 89 ? 7.43 -58 -35.625 1 83.31 89 ASP A O 1
ATOM 608 N N . SER A 1 90 ? 7.941 -59.938 -34.562 1 83.88 90 SER A N 1
ATOM 609 C CA . SER A 1 90 ? 6.699 -59.969 -33.781 1 83.88 90 SER A CA 1
ATOM 610 C C . SER A 1 90 ? 6.66 -58.875 -32.719 1 83.88 90 SER A C 1
ATOM 612 O O . SER A 1 90 ? 5.598 -58.562 -32.188 1 83.88 90 SER A O 1
ATOM 614 N N . MET A 1 91 ? 7.738 -58.188 -32.531 1 87.75 91 MET A N 1
ATOM 615 C CA . MET A 1 91 ? 7.824 -57.188 -31.469 1 87.75 91 MET A CA 1
ATOM 616 C C . MET A 1 91 ? 7.574 -55.781 -31.984 1 87.75 91 MET A C 1
ATOM 618 O O . MET A 1 91 ? 7.383 -54.844 -31.203 1 87.75 91 MET A O 1
ATOM 622 N N . THR A 1 92 ? 7.586 -55.625 -33.375 1 91.38 92 THR A N 1
ATOM 623 C CA . THR A 1 92 ? 7.328 -54.312 -34 1 91.38 92 THR A CA 1
ATOM 624 C C . THR A 1 92 ? 5.848 -53.969 -33.906 1 91.38 92 THR A C 1
ATOM 626 O O . THR A 1 92 ? 4.996 -54.688 -34.406 1 91.38 92 THR A O 1
ATOM 629 N N . MET A 1 93 ? 5.578 -52.844 -33.219 1 93.5 93 MET A N 1
ATOM 630 C CA . MET A 1 93 ? 4.184 -52.469 -32.969 1 93.5 93 MET A CA 1
ATOM 631 C C . MET A 1 93 ? 3.982 -50.969 -33.125 1 93.5 93 MET A C 1
ATOM 633 O O . MET A 1 93 ? 4.812 -50.188 -32.688 1 93.5 93 MET A O 1
ATOM 637 N N . ALA A 1 94 ? 2.805 -50.656 -33.844 1 95 94 ALA A N 1
ATOM 638 C CA . ALA A 1 94 ? 2.293 -49.312 -33.75 1 95 94 ALA A CA 1
ATOM 639 C C . ALA A 1 94 ? 1.375 -49.125 -32.562 1 95 94 ALA A C 1
ATOM 641 O O . ALA A 1 94 ? 0.41 -49.875 -32.375 1 95 94 ALA A O 1
ATOM 642 N N . ARG A 1 95 ? 1.65 -48.188 -31.734 1 96.25 95 ARG A N 1
ATOM 643 C CA . ARG A 1 95 ? 0.953 -48.062 -30.453 1 96.25 95 ARG A CA 1
ATOM 644 C C . ARG A 1 95 ? 0.141 -46.781 -30.391 1 96.25 95 ARG A C 1
ATOM 646 O O . ARG A 1 95 ? 0.605 -45.719 -30.828 1 96.25 95 ARG A O 1
ATOM 653 N N . ILE A 1 96 ? -1.1 -46.844 -29.891 1 97 96 ILE A N 1
ATOM 654 C CA . ILE A 1 96 ? -1.954 -45.719 -29.484 1 97 96 ILE A CA 1
ATOM 655 C C . ILE A 1 96 ? -2.451 -45.938 -28.062 1 97 96 ILE A C 1
ATOM 657 O O . ILE A 1 96 ? -3.012 -47 -27.75 1 97 96 ILE A O 1
ATOM 661 N N . GLY A 1 97 ? -2.16 -45.031 -27.234 1 97.19 97 GLY A N 1
ATOM 662 C CA . GLY A 1 97 ?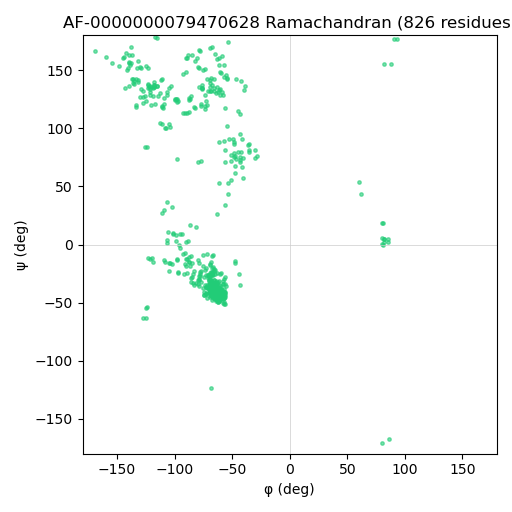 -2.537 -45.188 -25.844 1 97.19 97 GLY A CA 1
ATOM 663 C C . GLY A 1 97 ? -3.055 -43.906 -25.203 1 97.19 97 GLY A C 1
ATOM 664 O O . GLY A 1 97 ? -2.867 -42.812 -25.734 1 97.19 97 GLY A O 1
ATOM 665 N N . ILE A 1 98 ? -3.828 -44.031 -24.141 1 97.06 98 ILE A N 1
ATOM 666 C CA . ILE A 1 98 ? -4.352 -42.938 -23.328 1 97.06 98 ILE A CA 1
ATOM 667 C C . ILE A 1 98 ? -3.871 -43.094 -21.891 1 97.06 98 ILE A C 1
ATOM 669 O O . ILE A 1 98 ? -3.834 -44.188 -21.344 1 97.06 98 ILE A O 1
ATOM 673 N N . ILE A 1 99 ? -3.438 -41.938 -21.375 1 96.75 99 ILE A N 1
ATOM 674 C CA . ILE A 1 99 ? -2.98 -41.906 -19.984 1 96.75 99 ILE A CA 1
ATOM 675 C C . ILE A 1 99 ? -3.797 -40.875 -19.203 1 96.75 99 ILE A C 1
ATOM 677 O O . ILE A 1 99 ? -4.012 -39.75 -19.688 1 96.75 99 ILE A O 1
ATOM 681 N N . GLN A 1 100 ? -4.25 -41.25 -17.969 1 96.69 100 GLN A N 1
ATOM 682 C CA . GLN A 1 100 ? -5.02 -40.344 -17.125 1 96.69 100 GLN A CA 1
ATOM 683 C C . GLN A 1 100 ? -4.508 -40.344 -15.688 1 96.69 100 GLN A C 1
ATOM 685 O O . GLN A 1 100 ? -4.504 -41.406 -15.039 1 96.69 100 GLN A O 1
ATOM 690 N N . ASP A 1 101 ? -4.066 -39.156 -15.211 1 95.44 101 ASP A N 1
ATOM 691 C CA . ASP A 1 101 ? -3.709 -39.031 -13.805 1 95.44 101 ASP A CA 1
ATOM 692 C C . ASP A 1 101 ? -4.953 -38.875 -12.93 1 95.44 101 ASP A C 1
ATOM 694 O O . ASP A 1 101 ? -5.895 -38.156 -13.297 1 95.44 101 ASP A O 1
ATOM 698 N N . MET A 1 102 ? -4.941 -39.594 -11.852 1 96.19 102 MET A N 1
ATOM 699 C CA . MET A 1 102 ? -6.07 -39.594 -10.93 1 96.19 102 MET A CA 1
ATOM 700 C C . MET A 1 102 ? -5.621 -39.219 -9.523 1 96.19 102 MET A C 1
ATOM 702 O O . MET A 1 102 ? -5.453 -40.094 -8.664 1 96.19 102 MET A O 1
ATOM 706 N N . PRO A 1 103 ? -5.523 -37.875 -9.242 1 95.81 103 PRO A N 1
ATOM 707 C CA . PRO A 1 103 ? -5.254 -37.5 -7.844 1 95.81 103 PRO A CA 1
ATOM 708 C C . PRO A 1 103 ? -6.277 -38.094 -6.875 1 95.81 103 PRO A C 1
ATOM 710 O O . PRO A 1 103 ? -7.453 -38.219 -7.223 1 95.81 103 PRO A O 1
ATOM 713 N N . ASN A 1 104 ? -5.805 -38.438 -5.684 1 95.81 104 ASN A N 1
ATOM 714 C CA . ASN A 1 104 ? -6.695 -39.094 -4.727 1 95.81 104 ASN A CA 1
ATOM 715 C C . ASN A 1 104 ? -7.875 -38.188 -4.359 1 95.81 104 ASN A C 1
ATOM 717 O O . ASN A 1 104 ? -7.801 -36.969 -4.5 1 95.81 104 ASN A O 1
ATOM 721 N N . GLY A 1 105 ? -8.953 -38.844 -3.961 1 96.62 105 GLY A N 1
ATOM 722 C CA . GLY A 1 105 ? -10.203 -38.156 -3.68 1 96.62 105 GLY A CA 1
ATOM 723 C C . GLY A 1 105 ? -10.07 -37.125 -2.584 1 96.62 105 GLY A C 1
ATOM 724 O O . GLY A 1 105 ? -10.68 -36.062 -2.656 1 96.62 105 GLY A O 1
ATOM 725 N N . ALA A 1 106 ? -9.289 -37.406 -1.583 1 97.56 106 ALA A N 1
ATOM 726 C CA . ALA A 1 106 ? -9.086 -36.5 -0.477 1 97.56 106 ALA A CA 1
ATOM 727 C C . ALA A 1 106 ? -8.398 -35.219 -0.954 1 97.56 106 ALA A C 1
ATOM 729 O O . ALA A 1 106 ? -8.734 -34.125 -0.508 1 97.56 106 ALA A O 1
ATOM 730 N N . LYS A 1 107 ? -7.418 -35.375 -1.775 1 97.06 107 LYS A N 1
ATOM 731 C CA . LYS A 1 107 ? -6.719 -34.219 -2.334 1 97.06 107 LYS A CA 1
ATOM 732 C C . LYS A 1 107 ? -7.664 -33.344 -3.15 1 97.06 107 LYS A C 1
ATOM 734 O O . LYS A 1 107 ? -7.645 -32.125 -3.025 1 97.06 107 LYS A O 1
ATOM 739 N N . ARG A 1 108 ? -8.484 -33.938 -3.979 1 97.31 108 ARG A N 1
ATOM 740 C CA . ARG A 1 108 ? -9.438 -33.188 -4.789 1 97.31 108 ARG A CA 1
ATOM 741 C C . ARG A 1 108 ? -10.445 -32.438 -3.914 1 97.31 108 ARG A C 1
ATOM 743 O O . ARG A 1 108 ? -10.789 -31.297 -4.184 1 97.31 108 ARG A O 1
ATOM 750 N N . SER A 1 109 ? -10.906 -33.156 -2.906 1 97.88 109 SER A N 1
ATOM 751 C CA . SER A 1 109 ? -11.828 -32.531 -1.965 1 97.88 109 SER A CA 1
ATOM 752 C C . SER A 1 109 ? -11.164 -31.375 -1.229 1 97.88 109 SER A C 1
ATOM 754 O O . SER A 1 109 ? -11.773 -30.312 -1.053 1 97.88 109 SER A O 1
ATOM 756 N N . ALA A 1 110 ? -9.898 -31.547 -0.803 1 98.12 110 ALA A N 1
ATOM 757 C CA . ALA A 1 110 ? -9.156 -30.5 -0.105 1 98.12 110 ALA A CA 1
ATOM 758 C C . ALA A 1 110 ? -8.914 -29.297 -1.011 1 98.12 110 ALA A C 1
ATOM 760 O O . ALA A 1 110 ? -8.93 -28.156 -0.549 1 98.12 110 ALA A O 1
ATOM 761 N N . GLU A 1 111 ? -8.672 -29.594 -2.246 1 97.69 111 GLU A N 1
ATOM 762 C CA . GLU A 1 111 ? -8.492 -28.5 -3.209 1 97.69 111 GLU A CA 1
ATOM 763 C C . GLU A 1 111 ? -9.773 -27.688 -3.35 1 97.69 111 GLU A C 1
ATOM 765 O O . GLU A 1 111 ? -9.719 -26.453 -3.455 1 97.69 111 GLU A O 1
ATOM 770 N N . ARG A 1 112 ? -10.938 -28.328 -3.375 1 98 112 ARG A N 1
ATOM 771 C CA . ARG A 1 112 ? -12.211 -27.625 -3.438 1 98 112 ARG A CA 1
ATOM 772 C C . ARG A 1 112 ? -12.445 -26.797 -2.178 1 98 112 ARG A C 1
ATOM 774 O O . ARG A 1 112 ? -12.906 -25.656 -2.254 1 98 112 ARG A O 1
ATOM 781 N N . ALA A 1 113 ? -12.078 -27.406 -1.108 1 98.06 113 ALA A N 1
ATOM 782 C CA . ALA A 1 113 ? -12.234 -26.688 0.155 1 98.06 113 ALA A CA 1
ATOM 783 C C . ALA A 1 113 ? -11.336 -25.453 0.196 1 98.06 113 ALA A C 1
ATOM 785 O O . ALA A 1 113 ? -11.758 -24.391 0.663 1 98.06 113 ALA A O 1
ATOM 786 N N . LYS A 1 114 ? -10.141 -25.578 -0.236 1 97.69 114 LYS A N 1
ATOM 787 C CA . LYS A 1 114 ? -9.219 -24.453 -0.295 1 97.69 114 LYS A CA 1
ATOM 788 C C . LYS A 1 114 ? -9.758 -23.344 -1.203 1 97.69 114 LYS A C 1
ATOM 790 O O . LYS A 1 114 ? -9.68 -22.156 -0.864 1 97.69 114 LYS A O 1
ATOM 795 N N . ALA A 1 115 ? -10.297 -23.75 -2.33 1 97.94 115 ALA A N 1
ATOM 796 C CA . ALA A 1 115 ? -10.875 -22.781 -3.254 1 97.94 115 ALA A CA 1
ATOM 797 C C . ALA A 1 115 ? -12.047 -22.047 -2.613 1 97.94 115 ALA A C 1
ATOM 799 O O . ALA A 1 115 ? -12.188 -20.828 -2.766 1 97.94 115 ALA A O 1
ATOM 800 N N . GLN A 1 116 ? -12.898 -22.766 -1.908 1 97.81 116 GLN A N 1
ATOM 801 C CA . GLN A 1 116 ? -14.031 -22.156 -1.221 1 97.81 116 GLN A CA 1
ATOM 802 C C . GLN A 1 116 ? -13.562 -21.172 -0.156 1 97.81 116 GLN A C 1
ATOM 804 O O . GLN A 1 116 ? -14.164 -20.109 0.021 1 97.81 116 GLN A O 1
ATOM 809 N N . SER A 1 117 ? -12.508 -21.578 0.554 1 97.5 117 SER A N 1
ATOM 810 C CA . SER A 1 117 ? -11.961 -20.656 1.547 1 97.5 117 SER A CA 1
ATOM 811 C C . SER A 1 117 ? -11.383 -19.406 0.886 1 97.5 117 SER A C 1
ATOM 813 O O . SER A 1 117 ? -11.406 -18.328 1.467 1 97.5 117 SER A O 1
ATOM 815 N N . GLY A 1 118 ? -10.859 -19.562 -0.299 1 97.25 118 GLY A N 1
ATOM 816 C CA . GLY A 1 118 ? -10.406 -18.422 -1.065 1 97.25 118 GLY A CA 1
ATOM 817 C C . GLY A 1 118 ? -11.523 -17.453 -1.406 1 97.25 118 GLY A C 1
ATOM 818 O O . GLY A 1 118 ? -11.328 -16.234 -1.354 1 97.25 118 GLY A O 1
ATOM 819 N N . ILE A 1 119 ? -12.695 -17.953 -1.758 1 97.81 119 ILE A N 1
ATOM 820 C CA . ILE A 1 119 ? -13.859 -17.125 -2.023 1 97.81 119 ILE A CA 1
ATOM 821 C C . ILE A 1 119 ? -14.266 -16.375 -0.75 1 97.81 119 ILE A C 1
ATOM 823 O O . ILE A 1 119 ? -14.531 -15.172 -0.782 1 97.81 119 ILE A O 1
ATOM 827 N N . ALA A 1 120 ? -14.242 -17.109 0.334 1 97.31 120 ALA A N 1
ATOM 828 C CA . ALA A 1 120 ? -14.594 -16.5 1.612 1 97.31 120 ALA A CA 1
ATOM 829 C C . ALA A 1 120 ? -13.641 -15.359 1.966 1 97.31 120 ALA A C 1
ATOM 831 O O . ALA A 1 120 ? -14.062 -14.328 2.49 1 97.31 120 ALA A O 1
ATOM 832 N N . ALA A 1 121 ? -12.398 -15.539 1.719 1 97.19 121 ALA A N 1
ATOM 833 C CA . ALA A 1 121 ? -11.406 -14.492 1.961 1 97.19 121 ALA A CA 1
ATOM 834 C C . ALA A 1 121 ? -11.672 -13.273 1.087 1 97.19 121 ALA A C 1
ATOM 836 O O . ALA A 1 121 ? -11.539 -12.133 1.544 1 97.19 121 ALA A O 1
ATOM 837 N N . ALA A 1 122 ? -12.062 -13.508 -0.156 1 97.56 122 ALA A N 1
ATOM 838 C CA . ALA A 1 122 ? -12.367 -12.406 -1.069 1 97.56 122 ALA A CA 1
ATOM 839 C C . ALA A 1 122 ? -13.594 -11.633 -0.609 1 97.56 122 ALA A C 1
ATOM 841 O O . ALA A 1 122 ? -13.633 -10.406 -0.688 1 97.56 122 ALA A O 1
ATOM 842 N N . VAL A 1 123 ? -14.586 -12.336 -0.144 1 97.06 123 VAL A N 1
ATOM 843 C CA . VAL A 1 123 ? -15.797 -11.711 0.371 1 97.06 123 VAL A CA 1
ATOM 844 C C . VAL A 1 123 ? -15.461 -10.852 1.589 1 97.06 123 VAL A C 1
ATOM 846 O O . VAL A 1 123 ? -15.914 -9.711 1.696 1 97.06 123 VAL A O 1
ATOM 849 N N . ALA A 1 124 ? -14.641 -11.383 2.48 1 96.94 124 ALA A N 1
ATOM 850 C CA . ALA A 1 124 ? -14.227 -10.641 3.67 1 96.94 124 ALA A CA 1
ATOM 851 C C . ALA A 1 124 ? -13.445 -9.383 3.291 1 96.94 124 ALA A C 1
ATOM 853 O O . ALA A 1 124 ? -13.633 -8.328 3.9 1 96.94 124 ALA A O 1
ATOM 854 N N . ALA A 1 125 ? -12.617 -9.492 2.33 1 96.06 125 ALA A N 1
ATOM 855 C CA . ALA A 1 125 ? -11.836 -8.352 1.861 1 96.06 125 ALA A CA 1
ATOM 856 C C . ALA A 1 125 ? -12.742 -7.27 1.288 1 96.06 125 ALA A C 1
ATOM 858 O O . ALA A 1 125 ? -12.477 -6.074 1.463 1 96.06 125 ALA A O 1
ATOM 859 N N . GLU A 1 126 ? -13.75 -7.68 0.592 1 96.12 126 GLU A N 1
ATOM 860 C CA . GLU A 1 126 ? -14.703 -6.727 0.031 1 96.12 126 GLU A CA 1
ATOM 861 C C . GLU A 1 126 ? -15.43 -5.965 1.133 1 96.12 126 GLU A C 1
ATOM 863 O O . GLU A 1 126 ? -15.609 -4.75 1.039 1 96.12 126 GLU A O 1
ATOM 868 N N . ARG A 1 127 ? -15.82 -6.645 2.139 1 95.19 127 ARG A N 1
ATOM 869 C CA . ARG A 1 127 ? -16.5 -6.008 3.262 1 95.19 127 ARG A CA 1
ATOM 870 C C . ARG A 1 127 ? -15.586 -5.008 3.961 1 95.19 127 ARG A C 1
ATOM 872 O O . ARG A 1 127 ? -16.031 -3.926 4.355 1 95.19 127 ARG A O 1
ATOM 879 N N . LEU A 1 128 ? -14.375 -5.395 4.141 1 94.56 128 LEU A N 1
ATOM 880 C CA . LEU A 1 128 ? -13.391 -4.496 4.746 1 94.56 128 LEU A CA 1
ATOM 881 C C . LEU A 1 128 ? -13.211 -3.24 3.902 1 94.56 128 LEU A C 1
ATOM 883 O O . LEU A 1 128 ? -13.195 -2.127 4.43 1 94.56 128 LEU A O 1
ATOM 887 N N . SER A 1 129 ? -13.117 -3.412 2.584 1 95.81 129 SER A N 1
ATOM 888 C CA . SER A 1 129 ? -12.938 -2.285 1.675 1 95.81 129 SER A CA 1
ATOM 889 C C . SER A 1 129 ? -14.148 -1.36 1.688 1 95.81 129 SER A C 1
ATOM 891 O O . SER A 1 129 ? -14.008 -0.14 1.585 1 95.81 129 SER A O 1
ATOM 893 N N . LEU A 1 130 ? -15.328 -1.96 1.778 1 95.88 130 LEU A N 1
ATOM 894 C CA . LEU A 1 130 ? -16.547 -1.163 1.843 1 95.88 130 LEU A CA 1
ATOM 895 C C . LEU A 1 130 ? -16.516 -0.23 3.049 1 95.88 130 LEU A C 1
ATOM 897 O O . LEU A 1 130 ? -16.844 0.953 2.93 1 95.88 130 LEU A O 1
ATOM 901 N N . ARG A 1 131 ? -16.094 -0.712 4.172 1 94.94 131 ARG A N 1
ATOM 902 C CA . ARG A 1 131 ? -15.992 0.108 5.375 1 94.94 131 ARG A CA 1
ATOM 903 C C . ARG A 1 131 ? -14.977 1.231 5.191 1 94.94 131 ARG A C 1
ATOM 905 O O . ARG A 1 131 ? -15.227 2.371 5.59 1 94.94 131 ARG A O 1
ATOM 912 N N . GLU A 1 132 ? -13.883 0.898 4.605 1 95.06 132 GLU A N 1
ATOM 913 C CA . GLU A 1 132 ? -12.844 1.896 4.367 1 95.06 132 GLU A CA 1
ATOM 914 C C . GLU A 1 132 ? -13.352 3.016 3.461 1 95.06 132 GLU A C 1
ATOM 916 O O . GLU A 1 132 ? -13.078 4.191 3.707 1 95.06 132 GLU A O 1
ATOM 921 N N . VAL A 1 133 ? -14.086 2.625 2.426 1 96.94 133 VAL A N 1
ATOM 922 C CA . VAL A 1 133 ? -14.641 3.598 1.485 1 96.94 133 VAL A CA 1
ATOM 923 C C . VAL A 1 133 ? -15.656 4.488 2.197 1 96.94 133 VAL A C 1
ATOM 925 O O . VAL A 1 133 ? -15.641 5.711 2.025 1 96.94 133 VAL A O 1
ATOM 928 N N . HIS A 1 134 ? -16.484 3.91 3.064 1 96.31 134 HIS A N 1
ATOM 929 C CA . HIS A 1 134 ? -17.469 4.684 3.809 1 96.31 134 HIS A CA 1
ATOM 930 C C . HIS A 1 134 ? -16.797 5.656 4.77 1 96.31 134 HIS A C 1
ATOM 932 O O . HIS A 1 134 ? -17.188 6.824 4.852 1 96.31 134 HIS A O 1
ATOM 938 N N . VAL A 1 135 ? -15.805 5.176 5.461 1 96.19 135 VAL A N 1
ATOM 939 C CA . VAL A 1 135 ? -15.102 6.039 6.406 1 96.19 135 VAL A CA 1
ATOM 940 C C . VAL A 1 135 ? -14.43 7.188 5.66 1 96.19 135 VAL A C 1
ATOM 942 O O . VAL A 1 135 ? -14.531 8.344 6.062 1 96.19 135 VAL A O 1
ATOM 945 N N . GLY A 1 136 ? -13.727 6.844 4.555 1 96.38 136 GLY A N 1
ATOM 946 C CA . GLY A 1 136 ? -13.07 7.875 3.762 1 96.38 136 GLY A CA 1
ATOM 947 C C . GLY A 1 136 ? -14.031 8.93 3.25 1 96.38 136 GLY A C 1
ATOM 948 O O . GLY A 1 136 ? -13.773 10.133 3.387 1 96.38 136 GLY A O 1
ATOM 949 N N . ALA A 1 137 ? -15.164 8.523 2.732 1 96.88 137 ALA A N 1
ATOM 950 C CA . ALA A 1 137 ? -16.172 9.438 2.201 1 96.88 137 ALA A CA 1
ATOM 951 C C . ALA A 1 137 ? -16.797 10.266 3.318 1 96.88 137 ALA A C 1
ATOM 953 O O . ALA A 1 137 ? -17 11.469 3.164 1 96.88 137 ALA A O 1
ATOM 954 N N . ALA A 1 138 ? -17.078 9.609 4.457 1 96.56 138 ALA A N 1
ATOM 955 C CA . ALA A 1 138 ? -17.688 10.297 5.598 1 96.56 138 ALA A CA 1
ATOM 956 C C . ALA A 1 138 ? -16.781 11.406 6.117 1 96.56 138 ALA A C 1
ATOM 958 O O . ALA A 1 138 ? -17.219 12.539 6.297 1 96.56 138 ALA A O 1
ATOM 959 N N . VAL A 1 139 ? -15.523 11.07 6.312 1 96.81 139 VAL A N 1
ATOM 960 C CA . VAL A 1 139 ? -14.57 12.031 6.855 1 96.81 139 VAL A CA 1
ATOM 961 C C . VAL A 1 139 ? -14.359 13.172 5.859 1 96.81 139 VAL A C 1
ATOM 963 O O . VAL A 1 139 ? -14.328 14.344 6.246 1 96.81 139 VAL A O 1
ATOM 966 N N . ALA A 1 140 ? -14.258 12.82 4.562 1 97 140 ALA A N 1
ATOM 967 C CA . ALA A 1 140 ? -14.086 13.844 3.539 1 97 140 ALA A CA 1
ATOM 968 C C . ALA A 1 140 ? -15.273 14.805 3.514 1 97 140 ALA A C 1
ATOM 970 O O . ALA A 1 140 ? -15.094 16.016 3.4 1 97 140 ALA A O 1
ATOM 971 N N . TRP A 1 141 ? -16.5 14.312 3.623 1 97.38 141 TRP A N 1
ATOM 972 C CA . TRP A 1 141 ? -17.719 15.133 3.602 1 97.38 141 TRP A CA 1
ATOM 973 C C . TRP A 1 141 ? -17.781 16.031 4.828 1 97.38 141 TRP A C 1
ATOM 975 O O . TRP A 1 141 ? -18.047 17.234 4.711 1 97.38 141 TRP A O 1
ATOM 985 N N . ILE A 1 142 ? -17.469 15.461 6.023 1 97.5 142 ILE A N 1
ATOM 986 C CA . ILE A 1 142 ? -17.531 16.203 7.277 1 97.5 142 ILE A CA 1
ATOM 987 C C . ILE A 1 142 ? -16.484 17.312 7.266 1 97.5 142 ILE A C 1
ATOM 989 O O . ILE A 1 142 ? -16.766 18.453 7.629 1 97.5 142 ILE A O 1
ATOM 993 N N . ASP A 1 143 ? -15.289 16.938 6.848 1 96.81 143 ASP A N 1
ATOM 994 C CA . ASP A 1 143 ? -14.219 17.938 6.773 1 96.81 143 ASP A CA 1
ATOM 995 C C . ASP A 1 143 ? -14.609 19.094 5.863 1 96.81 143 ASP A C 1
ATOM 997 O O . ASP A 1 143 ? -14.414 20.266 6.219 1 96.81 143 ASP A O 1
ATOM 1001 N N . MET A 1 144 ? -15.18 18.812 4.711 1 97.31 144 MET A N 1
ATOM 1002 C CA . MET A 1 144 ? -15.562 19.859 3.77 1 97.31 144 MET A CA 1
ATOM 1003 C C . MET A 1 144 ? -16.688 20.719 4.332 1 97.31 144 MET A C 1
ATOM 1005 O O . MET A 1 144 ? -16.656 21.938 4.234 1 97.31 144 MET A O 1
ATOM 1009 N N . ASN A 1 145 ? -17.688 20.047 4.934 1 97.38 145 ASN A N 1
ATOM 1010 C CA . ASN A 1 145 ? -18.828 20.766 5.504 1 97.38 145 ASN A CA 1
ATOM 1011 C C . ASN A 1 145 ? -18.375 21.781 6.559 1 97.38 145 ASN A C 1
ATOM 1013 O O . ASN A 1 145 ? -18.766 22.938 6.504 1 97.38 145 ASN A O 1
ATOM 1017 N N . TYR A 1 146 ? -17.5 21.344 7.457 1 96.75 146 TYR A N 1
ATOM 1018 C CA . TYR A 1 146 ? -17.078 22.219 8.539 1 96.75 146 TYR A CA 1
ATOM 1019 C C . TYR A 1 146 ? -16.047 23.219 8.055 1 96.75 146 TYR A C 1
ATOM 1021 O O . TYR A 1 146 ? -15.953 24.328 8.586 1 96.75 146 TYR A O 1
ATOM 1029 N N . ALA A 1 147 ? -15.25 22.859 7.051 1 96.56 147 ALA A N 1
ATOM 1030 C CA . ALA A 1 147 ? -14.32 23.828 6.477 1 96.56 147 ALA A CA 1
ATOM 1031 C C . ALA A 1 147 ? -15.07 25 5.848 1 96.56 147 ALA A C 1
ATOM 1033 O O . ALA A 1 147 ? -14.703 26.172 6.059 1 96.56 147 ALA A O 1
ATOM 1034 N N . LYS A 1 148 ? -16.125 24.734 5.129 1 96.38 148 LYS A N 1
ATOM 1035 C CA . LYS A 1 148 ? -16.938 25.781 4.516 1 96.38 148 LYS A CA 1
ATOM 1036 C C . LYS A 1 148 ? -17.625 26.625 5.582 1 96.38 148 LYS A C 1
ATOM 1038 O O . LYS A 1 148 ? -17.703 27.859 5.453 1 96.38 148 LYS A O 1
ATOM 1043 N N . ALA A 1 149 ? -18.125 25.953 6.594 1 96.06 149 ALA A N 1
ATOM 1044 C CA . ALA A 1 149 ? -18.781 26.688 7.68 1 96.06 149 ALA A CA 1
ATOM 1045 C C . ALA A 1 149 ? -17.812 27.625 8.375 1 96.06 149 ALA A C 1
ATOM 1047 O O . ALA A 1 149 ? -18.156 28.766 8.68 1 96.06 149 ALA A O 1
ATOM 1048 N N . ARG A 1 150 ? -16.609 27.156 8.625 1 96.38 150 ARG A N 1
ATOM 1049 C CA . ARG A 1 150 ? -15.602 27.969 9.281 1 96.38 150 ARG A CA 1
ATOM 1050 C C . ARG A 1 150 ? -15.18 29.141 8.398 1 96.38 150 ARG A C 1
ATOM 1052 O O . ARG A 1 150 ? -14.992 30.266 8.891 1 96.38 150 ARG A O 1
ATOM 1059 N N . LEU A 1 151 ? -15.031 28.891 7.105 1 96.56 151 LEU A N 1
ATOM 1060 C CA . LEU A 1 151 ? -14.664 29.953 6.18 1 96.56 151 LEU A CA 1
ATOM 1061 C C . LEU A 1 151 ? -15.75 31.016 6.125 1 96.56 151 LEU A C 1
ATOM 1063 O O . LEU A 1 151 ? -15.453 32.219 6.188 1 96.56 151 LEU A O 1
ATOM 1067 N N . LYS A 1 152 ? -17 30.594 6.043 1 96 152 LYS A N 1
ATOM 1068 C CA . LYS A 1 152 ? -18.125 31.531 6.043 1 96 152 LYS A CA 1
ATOM 1069 C C . LYS A 1 152 ? -18.172 32.312 7.344 1 96 152 LYS A C 1
ATOM 1071 O O . LYS A 1 152 ? -18.375 33.531 7.324 1 96 152 LYS A O 1
ATOM 1076 N N . ALA A 1 153 ? -17.984 31.609 8.453 1 94.31 153 ALA A N 1
ATOM 1077 C CA . ALA A 1 153 ? -17.984 32.281 9.758 1 94.31 153 ALA A CA 1
ATOM 1078 C C . ALA A 1 153 ? -16.875 33.344 9.836 1 94.31 153 ALA A C 1
ATOM 1080 O O . ALA A 1 153 ? -17.109 34.438 10.32 1 94.31 153 ALA A O 1
ATOM 1081 N N . LEU A 1 154 ? -15.703 33 9.352 1 94.69 154 LEU A N 1
ATOM 1082 C CA . LEU A 1 154 ? -14.586 33.938 9.391 1 94.69 154 LEU A CA 1
ATOM 1083 C C . LEU A 1 154 ? -14.836 35.125 8.484 1 94.69 154 LEU A C 1
ATOM 1085 O O . LEU A 1 154 ? -14.562 36.281 8.859 1 94.69 154 LEU A O 1
ATOM 1089 N N . ASP A 1 155 ? -15.398 34.906 7.293 1 95 155 ASP A N 1
ATOM 1090 C CA . ASP A 1 155 ? -15.711 36 6.367 1 95 155 ASP A CA 1
ATOM 1091 C C . ASP A 1 155 ? -16.734 36.969 6.977 1 95 155 ASP A C 1
ATOM 1093 O O . ASP A 1 155 ? -16.578 38.188 6.883 1 95 155 ASP A O 1
ATOM 1097 N N . ASP A 1 156 ? -17.734 36.406 7.598 1 92.12 156 ASP A N 1
ATOM 1098 C CA . ASP A 1 156 ? -18.75 37.219 8.266 1 92.12 156 ASP A CA 1
ATOM 1099 C C . ASP A 1 156 ? -18.125 38.031 9.398 1 92.12 156 ASP A C 1
ATOM 1101 O O . ASP A 1 156 ? -18.438 39.219 9.547 1 92.12 156 ASP A O 1
ATOM 1105 N N . LEU A 1 157 ? -17.266 37.375 10.109 1 87.62 157 LEU A N 1
ATOM 1106 C CA . LEU A 1 157 ? -16.594 38.031 11.219 1 87.62 157 LEU A CA 1
ATOM 1107 C C . LEU A 1 157 ? -15.695 39.156 10.719 1 87.62 157 LEU A C 1
ATOM 1109 O O . LEU A 1 157 ? -15.672 40.25 11.297 1 87.62 157 LEU A O 1
ATOM 1113 N N . MET A 1 158 ? -14.953 38.969 9.719 1 90.31 158 MET A N 1
ATOM 1114 C CA . MET A 1 158 ? -14.062 39.969 9.148 1 90.31 158 MET A CA 1
ATOM 1115 C C . MET A 1 158 ? -14.852 41.156 8.578 1 90.31 158 MET A C 1
ATOM 1117 O O . MET A 1 158 ? -14.445 42.312 8.711 1 90.31 158 MET A O 1
ATOM 1121 N N . ALA A 1 159 ? -16 40.875 7.984 1 91 159 ALA A N 1
ATOM 1122 C CA . ALA A 1 159 ? -16.875 41.906 7.48 1 91 159 ALA A CA 1
ATOM 1123 C C . ALA A 1 159 ? -17.406 42.781 8.617 1 91 159 ALA A C 1
ATOM 1125 O O . ALA A 1 159 ? -17.516 44 8.484 1 91 159 ALA A O 1
ATOM 1126 N N . GLY A 1 160 ? -17.688 42.156 9.734 1 86.12 160 GLY A N 1
ATOM 1127 C CA . GLY A 1 160 ? -18.172 42.875 10.898 1 86.12 160 GLY A CA 1
ATOM 1128 C C . GLY A 1 160 ? -17.109 43.75 11.547 1 86.12 160 GLY A C 1
ATOM 1129 O O . GLY A 1 160 ? -17.422 44.75 12.156 1 86.12 160 GLY A O 1
ATOM 1130 N N . LEU A 1 161 ? -15.812 43.344 11.352 1 86.75 161 LEU A N 1
ATOM 1131 C CA . LEU A 1 161 ? -14.711 44.062 11.984 1 86.75 161 LEU A CA 1
ATOM 1132 C C . LEU A 1 161 ? -14.18 45.156 11.078 1 86.75 161 LEU A C 1
ATOM 1134 O O . LEU A 1 161 ? -13.422 46.031 11.523 1 86.75 161 LEU A O 1
ATOM 1138 N N . ALA A 1 162 ? -14.617 45.281 9.805 1 87.5 162 ALA A N 1
ATOM 1139 C CA . ALA A 1 162 ? -14.078 46.188 8.781 1 87.5 162 ALA A CA 1
ATOM 1140 C C . ALA A 1 162 ? -14.195 47.625 9.203 1 87.5 162 ALA A C 1
ATOM 1142 O O . ALA A 1 162 ? -13.234 48.406 9.102 1 87.5 162 ALA A O 1
ATOM 1143 N N . PRO A 1 163 ? -15.383 48.031 9.805 1 84.25 163 PRO A N 1
ATOM 1144 C CA . PRO A 1 163 ? -15.492 49.438 10.219 1 84.25 163 PRO A CA 1
ATOM 1145 C C . PRO A 1 163 ? -14.523 49.812 11.344 1 84.25 163 PRO A C 1
ATOM 1147 O O . PRO A 1 163 ? -14.016 50.938 11.391 1 84.25 163 PRO A O 1
ATOM 1150 N N . LEU A 1 164 ? -14.219 48.812 12.195 1 80.56 164 LEU A N 1
ATOM 1151 C CA . LEU A 1 164 ? -13.312 49.062 13.312 1 80.56 164 LEU A CA 1
ATOM 1152 C C . LEU A 1 164 ? -11.875 49.219 12.812 1 80.56 164 LEU A C 1
ATOM 1154 O O . LEU A 1 164 ? -11.125 50.031 13.32 1 80.56 164 LEU A O 1
ATOM 1158 N N . TRP A 1 165 ? -11.484 48.469 11.82 1 81.62 165 TRP A N 1
ATOM 1159 C CA . TRP A 1 165 ? -10.141 48.562 11.266 1 81.62 165 TRP A CA 1
ATOM 1160 C C . TRP A 1 165 ? -9.914 49.875 10.555 1 81.62 165 TRP A C 1
ATOM 1162 O O . TRP A 1 165 ? -8.82 50.438 10.602 1 81.62 165 TRP A O 1
ATOM 1172 N N . ARG A 1 166 ? -10.922 50.5 9.961 1 80.25 166 ARG A N 1
ATOM 1173 C CA . ARG A 1 166 ? -10.812 51.75 9.234 1 80.25 166 ARG A CA 1
ATOM 1174 C C . ARG A 1 166 ? -10.742 52.938 10.195 1 80.25 166 ARG A C 1
ATOM 1176 O O . ARG A 1 166 ? -10.141 53.969 9.875 1 80.25 166 ARG A O 1
ATOM 1183 N N . ALA A 1 167 ? -11.273 52.688 11.375 1 76.56 167 ALA A N 1
ATOM 1184 C CA . ALA A 1 167 ? -11.344 53.781 12.344 1 76.56 167 ALA A CA 1
ATOM 1185 C C . ALA A 1 167 ? -10.062 53.875 13.164 1 76.56 167 ALA A C 1
ATOM 1187 O O . ALA A 1 167 ? -9.789 54.906 13.781 1 76.56 167 ALA A O 1
ATOM 1188 N N . THR A 1 168 ? -9.18 52.844 13.156 1 72.69 168 THR A N 1
ATOM 1189 C CA . THR A 1 168 ? -8.039 52.781 14.07 1 72.69 168 THR A CA 1
ATOM 1190 C C . THR A 1 168 ? -7.012 53.844 13.742 1 72.69 168 THR A C 1
ATOM 1192 O O . THR A 1 168 ? -6.496 54.5 14.648 1 72.69 168 THR A O 1
ATOM 1195 N N . PRO A 1 169 ? -6.699 54.25 12.523 1 65.88 169 PRO A N 1
ATOM 1196 C CA . PRO A 1 169 ? -5.707 55.312 12.281 1 65.88 169 PRO A CA 1
ATOM 1197 C C . PRO A 1 169 ? -6.18 56.688 12.75 1 65.88 169 PRO A C 1
ATOM 1199 O O . PRO A 1 169 ? -5.383 57.469 13.266 1 65.88 169 PRO A O 1
ATOM 1202 N N . SER A 1 170 ? -7.418 56.938 12.633 1 64 170 SER A N 1
ATOM 1203 C CA . SER A 1 170 ? -7.945 58.25 13.023 1 64 170 SER A CA 1
ATOM 1204 C C . SER A 1 170 ? -7.906 58.438 14.539 1 64 170 SER A C 1
ATOM 1206 O O . SER A 1 170 ? -7.676 59.531 15.031 1 64 170 SER A O 1
ATOM 1208 N N . ALA A 1 171 ? -8.047 57.375 15.305 1 61.47 171 ALA A N 1
ATOM 1209 C CA . ALA A 1 171 ? -7.988 57.469 16.766 1 61.47 171 ALA A CA 1
ATOM 1210 C C . ALA A 1 171 ? -6.57 57.781 17.234 1 61.47 171 ALA A C 1
ATOM 1212 O O . ALA A 1 171 ? -6.383 58.438 18.266 1 61.47 171 ALA A O 1
ATOM 1213 N N . ILE A 1 172 ? -5.562 57.375 16.547 1 59.84 172 ILE A N 1
ATOM 1214 C CA . ILE A 1 172 ? -4.168 57.656 16.859 1 59.84 172 ILE A CA 1
ATOM 1215 C C . ILE A 1 172 ? -3.873 59.125 16.625 1 59.84 172 ILE A C 1
ATOM 1217 O O . ILE A 1 172 ? -3.223 59.781 17.438 1 59.84 172 ILE A O 1
ATOM 1221 N N . ALA A 1 173 ? -4.438 59.625 15.539 1 57.38 173 ALA A N 1
ATOM 1222 C CA . ALA A 1 173 ? -4.207 61.031 15.18 1 57.38 173 ALA A CA 1
ATOM 1223 C C . ALA A 1 173 ? -4.836 61.969 16.203 1 57.38 173 ALA A C 1
ATOM 1225 O O . ALA A 1 173 ? -4.316 63.062 16.453 1 57.38 173 ALA A O 1
ATOM 1226 N N . SER A 1 174 ? -5.793 61.5 16.797 1 57.19 174 SER A N 1
ATOM 1227 C CA . SER A 1 174 ? -6.477 62.375 17.75 1 57.19 174 SER A CA 1
ATOM 1228 C C . SER A 1 174 ? -5.848 62.281 19.141 1 57.19 174 SER A C 1
ATOM 1230 O O . SER A 1 174 ? -6.285 62.938 20.062 1 57.19 174 SER A O 1
ATOM 1232 N N . GLY A 1 175 ? -4.699 61.438 19.266 1 57 175 GLY A N 1
ATOM 1233 C CA . GLY A 1 175 ? -3.934 61.375 20.5 1 57 175 GLY A CA 1
ATOM 1234 C C . GLY A 1 175 ? -4.496 60.406 21.5 1 57 175 GLY A C 1
ATOM 1235 O O . GLY A 1 175 ? -3.98 60.281 22.609 1 57 175 GLY A O 1
ATOM 1236 N N . GLU A 1 176 ? -5.422 59.75 21.172 1 56.66 176 GLU A N 1
ATOM 1237 C CA . GLU A 1 176 ? -6.113 58.875 22.125 1 56.66 176 GLU A CA 1
ATOM 1238 C C . GLU A 1 176 ? -5.41 57.531 22.25 1 56.66 176 GLU A C 1
ATOM 1240 O O . GLU A 1 176 ? -5.504 56.875 23.297 1 56.66 176 GLU A O 1
ATOM 1245 N N . ALA A 1 177 ? -4.68 57.156 21.188 1 59.44 177 ALA A N 1
ATOM 1246 C CA . ALA A 1 177 ? -4.047 55.844 21.219 1 59.44 177 ALA A CA 1
ATOM 1247 C C . ALA A 1 177 ? -2.537 55.969 21.031 1 59.44 177 ALA A C 1
ATOM 1249 O O . ALA A 1 177 ? -2.062 56.875 20.344 1 59.44 177 ALA A O 1
ATOM 1250 N N . ARG A 1 178 ? -1.81 55.219 21.891 1 66.06 178 ARG A N 1
ATOM 1251 C CA . ARG A 1 178 ? -0.374 55.125 21.641 1 66.06 178 ARG A CA 1
ATOM 1252 C C . ARG A 1 178 ? -0.088 54.5 20.281 1 66.06 178 ARG A C 1
ATOM 1254 O O . ARG A 1 178 ? -0.809 53.594 19.844 1 66.06 178 ARG A O 1
ATOM 1261 N N . PRO A 1 179 ? 0.815 55.125 19.547 1 64.31 179 PRO A N 1
ATOM 1262 C CA . PRO A 1 179 ? 1.144 54.656 18.203 1 64.31 179 PRO A CA 1
ATOM 1263 C C . PRO A 1 179 ? 1.312 53.125 18.141 1 64.31 179 PRO A C 1
ATOM 1265 O O . PRO A 1 179 ? 0.942 52.5 17.141 1 64.31 179 PRO A O 1
ATOM 1268 N N . ALA A 1 180 ? 1.644 52.562 19.219 1 67.38 180 ALA A N 1
ATOM 1269 C CA . ALA A 1 180 ? 1.868 51.125 19.234 1 67.38 180 ALA A CA 1
ATOM 1270 C C . ALA A 1 180 ? 0.546 50.375 19.188 1 67.38 180 ALA A C 1
ATOM 1272 O O . ALA A 1 180 ? 0.49 49.25 18.688 1 67.38 180 ALA A O 1
ATOM 1273 N N . GLN A 1 181 ? -0.458 51.094 19.516 1 68 181 GLN A N 1
ATOM 1274 C CA . GLN A 1 181 ? -1.767 50.438 19.547 1 68 181 GLN A CA 1
ATOM 1275 C C . GLN A 1 181 ? -2.326 50.25 18.141 1 68 181 GLN A C 1
ATOM 1277 O O . GLN A 1 181 ? -3.027 49.281 17.875 1 68 181 GLN A O 1
ATOM 1282 N N . SER A 1 182 ? -1.992 51.188 17.266 1 72.25 182 SER A N 1
ATOM 1283 C CA . SER A 1 182 ? -2.447 51.062 15.883 1 72.25 182 SER A CA 1
ATOM 1284 C C . SER A 1 182 ? -1.772 49.906 15.18 1 72.25 182 SER A C 1
ATOM 1286 O O . SER A 1 182 ? -2.393 49.219 14.359 1 72.25 182 SER A O 1
ATOM 1288 N N . LEU A 1 183 ? -0.655 49.594 15.625 1 83.56 183 LEU A N 1
ATOM 1289 C CA . LEU A 1 183 ? 0.088 48.531 14.992 1 83.56 183 LEU A CA 1
ATOM 1290 C C . LEU A 1 183 ? -0.465 47.156 15.414 1 83.56 183 LEU A C 1
ATOM 1292 O O . LEU A 1 183 ? -0.398 46.188 14.656 1 83.56 183 LEU A O 1
ATOM 1296 N N . GLU A 1 184 ? -1.039 47.156 16.594 1 83.31 184 GLU A N 1
ATOM 1297 C CA . GLU A 1 184 ? -1.614 45.906 17.109 1 83.31 184 GLU A CA 1
ATOM 1298 C C . GLU A 1 184 ? -2.852 45.5 16.312 1 83.31 184 GLU A C 1
ATOM 1300 O O . GLU A 1 184 ? -3.057 44.312 16.031 1 83.31 184 GLU A O 1
ATOM 1305 N N . ALA A 1 185 ? -3.615 46.5 15.953 1 83.25 185 ALA A N 1
ATOM 1306 C CA . ALA A 1 185 ? -4.82 46.219 15.172 1 83.25 185 ALA A CA 1
ATOM 1307 C C . ALA A 1 185 ? -4.465 45.688 13.789 1 83.25 185 ALA A C 1
ATOM 1309 O O . ALA A 1 185 ? -5.125 44.781 13.289 1 83.25 185 ALA A O 1
ATOM 1310 N N . GLN A 1 186 ? -3.418 46.25 13.203 1 87.5 186 GLN A N 1
ATOM 1311 C CA . GLN A 1 186 ? -2.969 45.781 11.898 1 87.5 186 GLN A CA 1
ATOM 1312 C C . GLN A 1 186 ? -2.449 44.344 11.984 1 87.5 186 GLN A C 1
ATOM 1314 O O . GLN A 1 186 ? -2.684 43.531 11.078 1 87.5 186 GLN A O 1
ATOM 1319 N N . GLN A 1 187 ? -1.842 44 13.039 1 89.5 187 GLN A N 1
ATOM 1320 C CA . GLN A 1 187 ? -1.34 42.656 13.258 1 89.5 187 GLN A CA 1
ATOM 1321 C C . GLN A 1 187 ? -2.488 41.656 13.414 1 89.5 187 GLN A C 1
ATOM 1323 O O . GLN A 1 187 ? -2.443 40.562 12.859 1 89.5 187 GLN A O 1
ATOM 1328 N N . MET A 1 188 ? -3.43 42.094 14.172 1 89.06 188 MET A N 1
ATOM 1329 C CA . MET A 1 188 ? -4.582 41.219 14.391 1 89.06 188 MET A CA 1
ATOM 1330 C C . MET A 1 188 ? -5.301 40.906 13.078 1 89.06 188 MET A C 1
ATOM 1332 O O . MET A 1 188 ? -5.727 39.781 12.836 1 89.06 188 MET A O 1
ATOM 1336 N N . ARG A 1 189 ? -5.43 41.938 12.25 1 89.62 189 ARG A N 1
ATOM 1337 C CA . ARG A 1 189 ? -6.059 41.75 10.945 1 89.62 189 ARG A CA 1
ATOM 1338 C C . ARG A 1 189 ? -5.258 40.781 10.086 1 89.62 189 ARG A C 1
ATOM 1340 O O . ARG A 1 189 ? -5.824 39.875 9.461 1 89.62 189 ARG A O 1
ATOM 1347 N N . ALA A 1 190 ? -3.947 40.938 10.07 1 92.94 190 ALA A N 1
ATOM 1348 C CA . ALA A 1 190 ? -3.074 40.062 9.297 1 92.94 190 ALA A CA 1
ATOM 1349 C C . ALA A 1 190 ? -3.184 38.625 9.773 1 92.94 190 ALA A C 1
ATOM 1351 O O . ALA A 1 190 ? -3.168 37.688 8.961 1 92.94 190 ALA A O 1
ATOM 1352 N N . ASP A 1 191 ? -3.328 38.406 11.047 1 92.19 191 ASP A N 1
ATOM 1353 C CA . ASP A 1 191 ? -3.465 37.062 11.609 1 92.19 191 ASP A CA 1
ATOM 1354 C C . ASP A 1 191 ? -4.766 36.406 11.156 1 92.19 191 ASP A C 1
ATOM 1356 O O . ASP A 1 191 ? -4.789 35.188 10.867 1 92.19 191 ASP A O 1
ATOM 1360 N N . LEU A 1 192 ? -5.793 37.188 11.133 1 92.69 192 LEU A N 1
ATOM 1361 C CA . LEU A 1 192 ? -7.074 36.656 10.672 1 92.69 192 LEU A CA 1
ATOM 1362 C C . LEU A 1 192 ? -7.023 36.344 9.18 1 92.69 192 LEU A C 1
ATOM 1364 O O . LEU A 1 192 ? -7.645 35.375 8.727 1 92.69 192 LEU A O 1
ATOM 1368 N N . GLU A 1 193 ? -6.293 37.188 8.43 1 94.69 193 GLU A N 1
ATOM 1369 C CA . GLU A 1 193 ? -6.125 36.906 7.004 1 94.69 193 GLU A CA 1
ATOM 1370 C C . GLU A 1 193 ? -5.332 35.625 6.773 1 94.69 193 GLU A C 1
ATOM 1372 O O . GLU A 1 193 ? -5.613 34.875 5.832 1 94.69 193 GLU A O 1
ATOM 1377 N N . ASP A 1 194 ? -4.355 35.312 7.609 1 95.38 194 ASP A N 1
ATOM 1378 C CA . ASP A 1 194 ? -3.623 34.062 7.555 1 95.38 194 ASP A CA 1
ATOM 1379 C C . ASP A 1 194 ? -4.547 32.8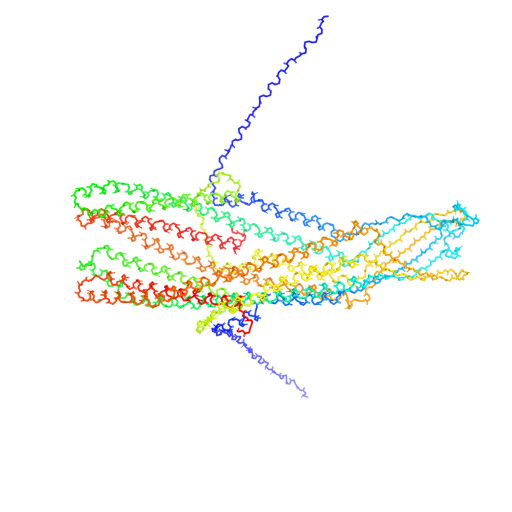75 7.832 1 95.38 194 ASP A C 1
ATOM 1381 O O . ASP A 1 194 ? -4.465 31.844 7.156 1 95.38 194 ASP A O 1
ATOM 1385 N N . ARG A 1 195 ? -5.355 33.062 8.781 1 95.19 195 ARG A N 1
ATOM 1386 C CA . ARG A 1 195 ? -6.309 32.031 9.109 1 95.19 195 ARG A CA 1
ATOM 1387 C C . ARG A 1 195 ? -7.266 31.766 7.953 1 95.19 195 ARG A C 1
ATOM 1389 O O . ARG A 1 195 ? -7.629 30.625 7.688 1 95.19 195 ARG A O 1
ATOM 1396 N N . ARG A 1 196 ? -7.695 32.812 7.328 1 96.25 196 ARG A N 1
ATOM 1397 C CA . ARG A 1 196 ? -8.562 32.656 6.168 1 96.25 196 ARG A CA 1
ATOM 1398 C C . ARG A 1 196 ? -7.875 31.844 5.074 1 96.25 196 ARG A C 1
ATOM 1400 O O . ARG A 1 196 ? -8.484 30.969 4.473 1 96.25 196 ARG A O 1
ATOM 1407 N N . SER A 1 197 ? -6.59 32.188 4.809 1 97.12 197 SER A N 1
ATOM 1408 C CA . SER A 1 197 ? -5.832 31.422 3.818 1 97.12 197 SER A CA 1
ATOM 1409 C C . SER A 1 197 ? -5.766 29.938 4.184 1 97.12 197 SER A C 1
ATOM 1411 O O . SER A 1 197 ? -5.871 29.078 3.311 1 97.12 197 SER A O 1
ATOM 1413 N N . GLU A 1 198 ? -5.586 29.641 5.461 1 96.88 198 GLU A N 1
ATOM 1414 C CA . GLU A 1 198 ? -5.57 28.25 5.938 1 96.88 198 GLU A CA 1
ATOM 1415 C C . GLU A 1 198 ? -6.898 27.562 5.652 1 96.88 198 GLU A C 1
ATOM 1417 O O . GLU A 1 198 ? -6.922 26.422 5.18 1 96.88 198 GLU A O 1
ATOM 1422 N N . LEU A 1 199 ? -7.953 28.266 5.941 1 96.62 199 LEU A N 1
ATOM 1423 C CA . LEU A 1 199 ? -9.273 27.672 5.762 1 96.62 199 LEU A CA 1
ATOM 1424 C C . LEU A 1 199 ? -9.586 27.453 4.285 1 96.62 199 LEU A C 1
ATOM 1426 O O . LEU A 1 199 ? -10.219 26.469 3.916 1 96.62 199 LEU A O 1
ATOM 1430 N N . VAL A 1 200 ? -9.141 28.406 3.43 1 97.31 200 VAL A N 1
ATOM 1431 C CA . VAL A 1 200 ? -9.305 28.234 1.989 1 97.31 200 VAL A CA 1
ATOM 1432 C C . VAL A 1 200 ? -8.578 26.984 1.525 1 97.31 200 VAL A C 1
ATOM 1434 O O . VAL A 1 200 ? -9.117 26.203 0.726 1 97.31 200 VAL A O 1
ATOM 1437 N N . ALA A 1 201 ? -7.398 26.719 2.037 1 97.5 201 ALA A N 1
ATOM 1438 C CA . ALA A 1 201 ? -6.637 25.516 1.698 1 97.5 201 ALA A CA 1
ATOM 1439 C C . ALA A 1 201 ? -7.344 24.25 2.191 1 97.5 201 ALA A C 1
ATOM 1441 O O . ALA A 1 201 ? -7.371 23.234 1.497 1 97.5 201 ALA A O 1
ATOM 1442 N N . ILE A 1 202 ? -7.891 24.312 3.398 1 97.06 202 ILE A N 1
ATOM 1443 C CA . ILE A 1 202 ? -8.586 23.156 3.959 1 97.06 202 ILE A CA 1
ATOM 1444 C C . ILE A 1 202 ? -9.812 22.828 3.104 1 97.06 202 ILE A C 1
ATOM 1446 O O . ILE A 1 202 ? -10.109 21.656 2.859 1 97.06 202 ILE A O 1
ATOM 1450 N N . VAL A 1 203 ? -10.531 23.859 2.646 1 96.44 203 VAL A N 1
ATOM 1451 C CA . VAL A 1 203 ? -11.664 23.641 1.752 1 96.44 203 VAL A CA 1
ATOM 1452 C C . VAL A 1 203 ? -11.18 22.953 0.471 1 96.44 203 VAL A C 1
ATOM 1454 O O . VAL A 1 203 ? -11.781 21.984 0.017 1 96.44 203 VAL A O 1
ATOM 1457 N N . GLY A 1 204 ? -10.078 23.453 -0.105 1 96 204 GLY A N 1
ATOM 1458 C CA . GLY A 1 204 ? -9.516 22.844 -1.303 1 96 204 GLY A CA 1
ATOM 1459 C C . GLY A 1 204 ? -9.102 21.406 -1.104 1 96 204 GLY A C 1
ATOM 1460 O O . GLY A 1 204 ? -9.406 20.547 -1.937 1 96 204 GLY A O 1
ATOM 1461 N N . ARG A 1 205 ? -8.492 21.047 0.002 1 97 205 ARG A N 1
ATOM 1462 C CA . ARG A 1 205 ? -8.047 19.703 0.324 1 97 205 ARG A CA 1
ATOM 1463 C C . ARG A 1 205 ? -9.242 18.766 0.529 1 97 205 ARG A C 1
ATOM 1465 O O . ARG A 1 205 ? -9.25 17.641 0.021 1 97 205 ARG A O 1
ATOM 1472 N N . SER A 1 206 ? -10.141 19.281 1.308 1 96.75 206 SER A N 1
ATOM 1473 C CA . SER A 1 206 ? -11.305 18.453 1.599 1 96.75 206 SER A CA 1
ATOM 1474 C C . SER A 1 206 ? -12.117 18.172 0.339 1 96.75 206 SER A C 1
ATOM 1476 O O . SER A 1 206 ? -12.68 17.094 0.178 1 96.75 206 SER A O 1
ATOM 1478 N N . ARG A 1 207 ? -12.203 19.141 -0.56 1 96.5 207 ARG A N 1
ATOM 1479 C CA . ARG A 1 207 ? -12.883 18.938 -1.832 1 96.5 207 ARG A CA 1
ATOM 1480 C C . ARG A 1 207 ? -12.172 17.875 -2.674 1 96.5 207 ARG A C 1
ATOM 1482 O O . ARG A 1 207 ? -12.82 17 -3.248 1 96.5 207 ARG A O 1
ATOM 1489 N N . ALA A 1 208 ? -10.859 17.953 -2.74 1 96.81 208 ALA A N 1
ATOM 1490 C CA . ALA A 1 208 ? -10.07 16.969 -3.482 1 96.81 208 ALA A CA 1
ATOM 1491 C C . ALA A 1 208 ? -10.32 15.555 -2.961 1 96.81 208 ALA A C 1
ATOM 1493 O O . ALA A 1 208 ? -10.477 14.617 -3.744 1 96.81 208 ALA A O 1
ATOM 1494 N N . GLU A 1 209 ? -10.383 15.445 -1.641 1 97.31 209 GLU A N 1
ATOM 1495 C CA . GLU A 1 209 ? -10.641 14.141 -1.034 1 97.31 209 GLU A CA 1
ATOM 1496 C C . GLU A 1 209 ? -12.055 13.648 -1.339 1 97.31 209 GLU A C 1
ATOM 1498 O O . GLU A 1 209 ? -12.266 12.461 -1.598 1 97.31 209 GLU A O 1
ATOM 1503 N N . LEU A 1 210 ? -12.992 14.586 -1.251 1 97.31 210 LEU A N 1
ATOM 1504 C CA . LEU A 1 210 ? -14.367 14.203 -1.558 1 97.31 210 LEU A CA 1
ATOM 1505 C C . LEU A 1 210 ? -14.492 13.742 -3.004 1 97.31 210 LEU A C 1
ATOM 1507 O O . LEU A 1 210 ? -15.188 12.758 -3.287 1 97.31 210 LEU A O 1
ATOM 1511 N N . ILE A 1 211 ? -13.812 14.406 -3.934 1 96.94 211 ILE A N 1
ATOM 1512 C CA . ILE A 1 211 ? -13.805 14.023 -5.34 1 96.94 211 ILE A CA 1
ATOM 1513 C C . ILE A 1 211 ? -13.172 12.641 -5.5 1 96.94 211 ILE A C 1
ATOM 1515 O O . ILE A 1 211 ? -13.68 11.805 -6.254 1 96.94 211 ILE A O 1
ATOM 1519 N N . ARG A 1 212 ? -12.141 12.391 -4.746 1 97.06 212 ARG A N 1
ATOM 1520 C CA . ARG A 1 212 ? -11.461 11.102 -4.793 1 97.06 212 ARG A CA 1
ATOM 1521 C C . ARG A 1 212 ? -12.422 9.969 -4.449 1 97.06 212 ARG A C 1
ATOM 1523 O O . ARG A 1 212 ? -12.461 8.945 -5.141 1 97.06 212 ARG A O 1
ATOM 1530 N N . TRP A 1 213 ? -13.219 10.18 -3.416 1 97.06 213 TRP A N 1
ATOM 1531 C CA . TRP A 1 213 ? -14.047 9.094 -2.895 1 97.06 213 TRP A CA 1
ATOM 1532 C C . TRP A 1 213 ? -15.352 8.977 -3.68 1 97.06 213 TRP A C 1
ATOM 1534 O O . TRP A 1 213 ? -15.867 7.875 -3.867 1 97.06 213 TRP A O 1
ATOM 1544 N N . THR A 1 214 ? -15.922 10.078 -4.188 1 96.19 214 THR A N 1
ATOM 1545 C CA . THR A 1 214 ? -17.234 10.047 -4.816 1 96.19 214 THR A CA 1
ATOM 1546 C C . THR A 1 214 ? -17.109 9.945 -6.332 1 96.19 214 THR A C 1
ATOM 1548 O O . THR A 1 214 ? -18.062 9.57 -7.02 1 96.19 214 THR A O 1
ATOM 1551 N N . GLY A 1 215 ? -15.984 10.375 -6.883 1 94.25 215 GLY A N 1
ATOM 1552 C CA . GLY A 1 215 ? -15.789 10.359 -8.32 1 94.25 215 GLY A CA 1
ATOM 1553 C C . GLY A 1 215 ? -16.438 11.539 -9.031 1 94.25 215 GLY A C 1
ATOM 1554 O O . GLY A 1 215 ? -16.312 11.68 -10.25 1 94.25 215 GLY A O 1
ATOM 1555 N N . ASP A 1 216 ? -17.078 12.391 -8.266 1 93.12 216 ASP A N 1
ATOM 1556 C CA . ASP A 1 216 ? -17.719 13.578 -8.82 1 93.12 216 ASP A CA 1
ATOM 1557 C C . ASP A 1 216 ? -16.734 14.75 -8.891 1 93.12 216 ASP A C 1
ATOM 1559 O O . ASP A 1 216 ? -16.344 15.297 -7.859 1 93.12 216 ASP A O 1
ATOM 1563 N N . PRO A 1 217 ? -16.359 15.234 -10.094 1 91.81 217 PRO A N 1
ATOM 1564 C CA . PRO A 1 217 ? -15.375 16.312 -10.211 1 91.81 217 PRO A CA 1
ATOM 1565 C C . PRO A 1 217 ? -15.883 17.641 -9.648 1 91.81 217 PRO A C 1
ATOM 1567 O O . PRO A 1 217 ? -15.086 18.531 -9.352 1 91.81 217 PRO A O 1
ATOM 1570 N N . ASP A 1 218 ? -17.172 17.766 -9.523 1 92.06 218 ASP A N 1
ATOM 1571 C CA . ASP A 1 218 ? -17.75 19 -9.008 1 92.06 218 ASP A CA 1
ATOM 1572 C C . ASP A 1 218 ? -18.359 18.797 -7.621 1 92.06 218 ASP A C 1
ATOM 1574 O O . ASP A 1 218 ? -19.312 19.484 -7.25 1 92.06 218 ASP A O 1
ATOM 1578 N N . ALA A 1 219 ? -17.781 17.812 -6.922 1 92.38 219 ALA A N 1
ATOM 1579 C CA . ALA A 1 219 ? -18.359 17.438 -5.633 1 92.38 219 ALA A CA 1
ATOM 1580 C C . ALA A 1 219 ? -18.406 18.641 -4.691 1 92.38 219 ALA A C 1
ATOM 1582 O O . ALA A 1 219 ? -17.453 19.391 -4.594 1 92.38 219 ALA A O 1
ATOM 1583 N N . ASP A 1 220 ? -19.578 18.891 -4.117 1 94.88 220 ASP A N 1
ATOM 1584 C CA . ASP A 1 220 ? -19.828 19.875 -3.068 1 94.88 220 ASP A CA 1
ATOM 1585 C C . ASP A 1 220 ? -20.734 19.312 -1.99 1 94.88 220 ASP A C 1
ATOM 1587 O O . ASP A 1 220 ? -21.297 18.219 -2.148 1 94.88 220 ASP A O 1
ATOM 1591 N N . VAL A 1 221 ? -20.766 19.922 -0.875 1 95.81 221 VAL A N 1
ATOM 1592 C CA . VAL A 1 221 ? -21.5 19.359 0.244 1 95.81 221 VAL A CA 1
ATOM 1593 C C . VAL A 1 221 ? -22.719 20.219 0.551 1 95.81 221 VAL A C 1
ATOM 1595 O O . VAL A 1 221 ? -22.688 21.438 0.355 1 95.81 221 VAL A O 1
ATOM 1598 N N . ALA A 1 222 ? -23.812 19.609 0.912 1 91.81 222 ALA A N 1
ATOM 1599 C CA . ALA A 1 222 ? -25.031 20.281 1.333 1 91.81 222 ALA A CA 1
ATOM 1600 C C . ALA A 1 222 ? -25.672 19.547 2.512 1 91.81 222 ALA A C 1
ATOM 1602 O O . ALA A 1 222 ? -25.453 18.359 2.709 1 91.81 222 ALA A O 1
ATOM 1603 N N . GLY A 1 223 ? -26.469 20.297 3.279 1 89.75 223 GLY A N 1
ATOM 1604 C CA . GLY A 1 223 ? -27.219 19.703 4.371 1 89.75 223 GLY A CA 1
ATOM 1605 C C . GLY A 1 223 ? -26.469 19.719 5.691 1 89.75 223 GLY A C 1
ATOM 1606 O O . GLY A 1 223 ? -25.328 20.172 5.758 1 89.75 223 GLY A O 1
ATOM 1607 N N . PRO A 1 224 ? -27.125 19.25 6.727 1 89.12 224 PRO A N 1
ATOM 1608 C CA . PRO A 1 224 ? -26.516 19.25 8.062 1 89.12 224 PRO A CA 1
ATOM 1609 C C . PRO A 1 224 ? -25.531 18.109 8.266 1 89.12 224 PRO A C 1
ATOM 1611 O O . PRO A 1 224 ? -25.625 17.078 7.586 1 89.12 224 PRO A O 1
ATOM 1614 N N . ALA A 1 225 ? -24.562 18.391 9.148 1 88.88 225 ALA A N 1
ATOM 1615 C CA . ALA A 1 225 ? -23.641 17.312 9.531 1 88.88 225 ALA A CA 1
ATOM 1616 C C . ALA A 1 225 ? -24.406 16.141 10.164 1 88.88 225 ALA A C 1
ATOM 1618 O O . ALA A 1 225 ? -25.438 16.344 10.805 1 88.88 225 ALA A O 1
ATOM 1619 N N . PRO A 1 226 ? -23.875 15.008 9.914 1 87.06 226 PRO A N 1
ATOM 1620 C CA . PRO A 1 226 ? -24.547 13.836 10.484 1 87.06 226 PRO A CA 1
ATOM 1621 C C . PRO A 1 226 ? -24.5 13.812 12.008 1 87.06 226 PRO A C 1
ATOM 1623 O O . PRO A 1 226 ? -23.562 14.367 12.609 1 87.06 226 PRO A O 1
ATOM 1626 N N . SER A 1 227 ? -25.609 13.359 12.641 1 80.88 227 SER A N 1
ATOM 1627 C CA . SER A 1 227 ? -25.656 13.148 14.086 1 80.88 227 SER A CA 1
ATOM 1628 C C . SER A 1 227 ? -25.578 11.672 14.43 1 80.88 227 SER A C 1
ATOM 1630 O O . SER A 1 227 ? -26.438 10.883 14.039 1 80.88 227 SER A O 1
ATOM 1632 N N . PHE A 1 228 ? -24.359 11.297 14.836 1 78 228 PHE A N 1
ATOM 1633 C CA . PHE A 1 228 ? -24.188 9.906 15.227 1 78 228 PHE A CA 1
ATOM 1634 C C . PHE A 1 228 ? -24.25 9.75 16.734 1 78 228 PHE A C 1
ATOM 1636 O O . PHE A 1 228 ? -23.656 10.555 17.469 1 78 228 PHE A O 1
ATOM 1643 N N . GLU A 1 229 ? -25.156 8.875 17.188 1 83.75 229 GLU A N 1
ATOM 1644 C CA . GLU A 1 229 ? -25.094 8.516 18.609 1 83.75 229 GLU A CA 1
ATOM 1645 C C . GLU A 1 229 ? -24.062 7.422 18.859 1 83.75 229 GLU A C 1
ATOM 1647 O O . GLU A 1 229 ? -24.094 6.363 18.219 1 83.75 229 GLU A O 1
ATOM 1652 N N . VAL A 1 230 ? -23.062 7.805 19.688 1 92.75 230 VAL A N 1
ATOM 1653 C CA . VAL A 1 230 ? -22.016 6.836 20.016 1 92.75 230 VAL A CA 1
ATOM 1654 C C . VAL A 1 230 ? -22.391 6.094 21.312 1 92.75 230 VAL A C 1
ATOM 1656 O O . VAL A 1 230 ? -22.547 6.711 22.359 1 92.75 230 VAL A O 1
ATOM 1659 N N . ASP A 1 231 ? -22.656 4.809 21.172 1 94.12 231 ASP A N 1
ATOM 1660 C CA . ASP A 1 231 ? -22.922 3.938 22.312 1 94.12 231 ASP A CA 1
ATOM 1661 C C . ASP A 1 231 ? -21.75 2.99 22.562 1 94.12 231 ASP A C 1
ATOM 1663 O O . ASP A 1 231 ? -21.656 1.931 21.938 1 94.12 231 ASP A O 1
ATOM 1667 N N . PRO A 1 232 ? -20.906 3.35 23.562 1 95.31 232 PRO A N 1
ATOM 1668 C CA . PRO A 1 232 ? -19.719 2.537 23.797 1 95.31 232 PRO A CA 1
ATOM 1669 C C . PRO A 1 232 ? -20.047 1.069 24.062 1 95.31 232 PRO A C 1
ATOM 1671 O O . PRO A 1 232 ? -19.312 0.18 23.609 1 95.31 232 PRO A O 1
ATOM 1674 N N . GLY A 1 233 ? -21.078 0.827 24.844 1 95.5 233 GLY A N 1
ATOM 1675 C CA . GLY A 1 233 ? -21.469 -0.544 25.141 1 95.5 233 GLY A CA 1
ATOM 1676 C C . GLY A 1 233 ? -21.812 -1.345 23.906 1 95.5 233 GLY A C 1
ATOM 1677 O O . GLY A 1 233 ? -21.375 -2.486 23.75 1 95.5 233 GLY A O 1
ATOM 1678 N N . ALA A 1 234 ? -22.562 -0.818 23 1 94 234 ALA A N 1
ATOM 1679 C CA . ALA A 1 234 ? -22.953 -1.481 21.75 1 94 234 ALA A CA 1
ATOM 1680 C C . ALA A 1 234 ? -21.734 -1.709 20.859 1 94 234 ALA A C 1
ATOM 1682 O O . ALA A 1 234 ? -21.609 -2.758 20.219 1 94 234 ALA A O 1
ATOM 1683 N N . LEU A 1 235 ? -20.797 -0.711 20.797 1 95.75 235 LEU A N 1
ATOM 1684 C CA . LEU A 1 235 ? -19.594 -0.825 19.984 1 95.75 235 LEU A CA 1
ATOM 1685 C C . LEU A 1 235 ? -18.688 -1.927 20.5 1 95.75 235 LEU A C 1
ATOM 1687 O O . LEU A 1 235 ? -18.125 -2.703 19.719 1 95.75 235 LEU A O 1
ATOM 1691 N N . ARG A 1 236 ? -18.594 -2.014 21.844 1 95.75 236 ARG A N 1
ATOM 1692 C CA . ARG A 1 236 ? -17.781 -3.055 22.453 1 95.75 236 ARG A CA 1
ATOM 1693 C C . ARG A 1 236 ? -18.359 -4.438 22.188 1 95.75 236 ARG A C 1
ATOM 1695 O O . ARG A 1 236 ? -17.625 -5.387 21.906 1 95.75 236 ARG A O 1
ATOM 1702 N N . ALA A 1 237 ? -19.672 -4.562 22.156 1 94.12 237 ALA A N 1
ATOM 1703 C CA . ALA A 1 237 ? -20.344 -5.84 21.938 1 94.12 237 ALA A CA 1
ATOM 1704 C C . ALA A 1 237 ? -20.219 -6.289 20.484 1 94.12 237 ALA A C 1
ATOM 1706 O O . ALA A 1 237 ? -20.328 -7.48 20.188 1 94.12 237 ALA A O 1
ATOM 1707 N N . GLY A 1 238 ? -19.938 -5.355 19.609 1 92.81 238 GLY A N 1
ATOM 1708 C CA . GLY A 1 238 ? -19.906 -5.66 18.188 1 92.81 238 GLY A CA 1
ATOM 1709 C C . GLY A 1 238 ? -18.516 -5.969 17.672 1 92.81 238 GLY A C 1
ATOM 1710 O O . GLY A 1 238 ? -18.344 -6.215 16.469 1 92.81 238 GLY A O 1
ATOM 1711 N N . ILE A 1 239 ? -17.516 -6.121 18.5 1 94.19 239 ILE A N 1
ATOM 1712 C CA . ILE A 1 239 ? -16.109 -6.234 18.094 1 94.19 239 ILE A CA 1
ATOM 1713 C C . ILE A 1 239 ? -15.906 -7.527 17.312 1 94.19 239 ILE A C 1
ATOM 1715 O O . ILE A 1 239 ? -15.172 -7.551 16.328 1 94.19 239 ILE A O 1
ATOM 1719 N N . GLU A 1 240 ? -16.562 -8.602 17.703 1 93.25 240 GLU A N 1
ATOM 1720 C CA . GLU A 1 240 ? -16.359 -9.906 17.078 1 93.25 240 GLU A CA 1
ATOM 1721 C C . GLU A 1 240 ? -16.906 -9.922 15.656 1 93.25 240 GLU A C 1
ATOM 1723 O O . GLU A 1 240 ? -16.547 -10.781 14.852 1 93.25 240 GLU A O 1
ATOM 1728 N N . ARG A 1 241 ? -17.734 -8.945 15.406 1 93.25 241 ARG A N 1
ATOM 1729 C CA . ARG A 1 241 ? -18.328 -8.875 14.078 1 93.25 241 ARG A CA 1
ATOM 1730 C C . ARG A 1 241 ? -17.594 -7.867 13.195 1 93.25 241 ARG A C 1
ATOM 1732 O O . ARG A 1 241 ? -18.031 -7.59 12.078 1 93.25 241 ARG A O 1
ATOM 1739 N N . ASN A 1 242 ? -16.516 -7.375 13.656 1 95.06 242 ASN A N 1
ATOM 1740 C CA . ASN A 1 242 ? -15.719 -6.414 12.891 1 95.06 242 ASN A CA 1
ATOM 1741 C C . ASN A 1 242 ? -15.156 -7.039 11.617 1 95.06 242 ASN A C 1
ATOM 1743 O O . ASN A 1 242 ? -14.555 -8.117 11.664 1 95.06 242 ASN A O 1
ATOM 1747 N N . PRO A 1 243 ? -15.328 -6.371 10.469 1 95.5 243 PRO A N 1
ATOM 1748 C CA . PRO A 1 243 ? -14.859 -6.922 9.195 1 95.5 243 PRO A CA 1
ATOM 1749 C C . PRO A 1 243 ? -13.367 -7.234 9.203 1 95.5 243 PRO A C 1
ATOM 1751 O O . PRO A 1 243 ? -12.922 -8.148 8.5 1 95.5 243 PRO A O 1
ATOM 1754 N N . ARG A 1 244 ? -12.539 -6.551 9.93 1 95.81 244 ARG A N 1
ATOM 1755 C CA . ARG A 1 244 ? -11.117 -6.852 10.016 1 95.81 244 ARG A CA 1
ATOM 1756 C C . ARG A 1 244 ? -10.883 -8.219 10.656 1 95.81 244 ARG A C 1
ATOM 1758 O O . ARG A 1 244 ? -9.984 -8.953 10.242 1 95.81 244 ARG A O 1
ATOM 1765 N N . LEU A 1 245 ? -11.703 -8.531 11.648 1 96.44 245 LEU A N 1
ATOM 1766 C CA . LEU A 1 245 ? -11.602 -9.852 12.258 1 96.44 245 LEU A CA 1
ATOM 1767 C C . LEU A 1 245 ? -12.148 -10.922 11.312 1 96.44 245 LEU A C 1
ATOM 1769 O O . LEU A 1 245 ? -11.648 -12.047 11.289 1 96.44 245 LEU A O 1
ATOM 1773 N N . GLY A 1 246 ? -13.219 -10.539 10.586 1 96.12 246 GLY A N 1
ATOM 1774 C CA . GLY A 1 246 ? -13.727 -11.453 9.578 1 96.12 246 GLY A CA 1
ATOM 1775 C C . GLY A 1 246 ? -12.68 -11.836 8.547 1 96.12 246 GLY A C 1
ATOM 1776 O O . GLY A 1 246 ? -12.609 -12.992 8.125 1 96.12 246 GLY A O 1
ATOM 1777 N N . ALA A 1 247 ? -11.898 -10.859 8.141 1 96.44 247 ALA A N 1
ATOM 1778 C CA . ALA A 1 247 ? -10.82 -11.125 7.199 1 96.44 247 ALA A CA 1
ATOM 1779 C C . ALA A 1 247 ? -9.781 -12.062 7.805 1 96.44 247 ALA A C 1
ATOM 1781 O O . ALA A 1 247 ? -9.266 -12.961 7.129 1 96.44 247 ALA A O 1
ATOM 1782 N N . GLN A 1 248 ? -9.492 -11.883 9.125 1 97.5 248 GLN A N 1
ATOM 1783 C CA . GLN A 1 248 ? -8.539 -12.75 9.805 1 97.5 248 GLN A CA 1
ATOM 1784 C C . GLN A 1 248 ? -9.094 -14.164 9.945 1 97.5 248 GLN A C 1
ATOM 1786 O O . GLN A 1 248 ? -8.352 -15.141 9.836 1 97.5 248 GLN A O 1
ATOM 1791 N N . ASP A 1 249 ? -10.367 -14.289 10.188 1 97.94 249 ASP A N 1
ATOM 1792 C CA . ASP A 1 249 ? -11.008 -15.594 10.258 1 97.94 249 ASP A CA 1
ATOM 1793 C C . ASP A 1 249 ? -10.906 -16.328 8.922 1 97.94 249 ASP A C 1
ATOM 1795 O O . ASP A 1 249 ? -10.633 -17.531 8.891 1 97.94 249 ASP A O 1
ATOM 1799 N N . ALA A 1 250 ? -11.117 -15.531 7.867 1 97.56 250 ALA A N 1
ATOM 1800 C CA . ALA A 1 250 ? -11.008 -16.125 6.539 1 97.56 250 ALA A CA 1
ATOM 1801 C C . ALA A 1 250 ? -9.586 -16.609 6.273 1 97.56 250 ALA A C 1
ATOM 1803 O O . ALA A 1 250 ? -9.391 -17.688 5.691 1 97.56 250 ALA A O 1
ATOM 1804 N N . MET A 1 251 ? -8.602 -15.898 6.715 1 97.38 251 MET A N 1
ATOM 1805 C CA . MET A 1 251 ? -7.207 -16.297 6.555 1 97.38 251 MET A CA 1
ATOM 1806 C C . MET A 1 251 ? -6.902 -17.547 7.367 1 97.38 251 MET A C 1
ATOM 1808 O O . MET A 1 251 ? -6.164 -18.422 6.91 1 97.38 251 MET A O 1
ATOM 1812 N N . THR A 1 252 ? -7.465 -17.625 8.562 1 97.94 252 THR A N 1
ATOM 1813 C CA . THR A 1 252 ? -7.297 -18.828 9.391 1 97.94 252 THR A CA 1
ATOM 1814 C C . THR A 1 252 ? -7.91 -20.047 8.711 1 97.94 252 THR A C 1
ATOM 1816 O O . THR A 1 252 ? -7.297 -21.109 8.672 1 97.94 252 THR A O 1
ATOM 1819 N N . ARG A 1 253 ? -9.008 -19.859 8.156 1 97.94 253 ARG A N 1
ATOM 1820 C CA . ARG A 1 253 ? -9.672 -20.953 7.453 1 97.94 253 ARG A CA 1
ATOM 1821 C C . ARG A 1 253 ? -8.852 -21.406 6.25 1 97.94 253 ARG A C 1
ATOM 1823 O O . ARG A 1 253 ? -8.773 -22.609 5.961 1 97.94 253 ARG A O 1
ATOM 1830 N N . GLN A 1 254 ? -8.273 -20.469 5.535 1 97.56 254 GLN A N 1
ATOM 1831 C CA . GLN A 1 254 ? -7.41 -20.812 4.41 1 97.56 254 GLN A CA 1
ATOM 1832 C C . GLN A 1 254 ? -6.219 -21.656 4.871 1 97.56 254 GLN A C 1
ATOM 1834 O O . GLN A 1 254 ? -5.867 -22.641 4.227 1 97.56 254 GLN A O 1
ATOM 1839 N N . ALA A 1 255 ? -5.66 -21.25 5.953 1 98.19 255 ALA A N 1
ATOM 1840 C CA . ALA A 1 255 ? -4.527 -22 6.488 1 98.19 255 ALA A CA 1
ATOM 1841 C C . ALA A 1 255 ? -4.957 -23.406 6.906 1 98.19 255 ALA A C 1
ATOM 1843 O O . ALA A 1 255 ? -4.207 -24.375 6.734 1 98.19 255 ALA A O 1
ATOM 1844 N N . GLU A 1 256 ? -6.141 -23.547 7.461 1 98.38 256 GLU A N 1
ATOM 1845 C CA . GLU A 1 256 ? -6.668 -24.844 7.859 1 98.38 256 GLU A CA 1
ATOM 1846 C C . GLU A 1 256 ? -6.902 -25.734 6.652 1 98.38 256 GLU A C 1
ATOM 1848 O O . GLU A 1 256 ? -6.668 -26.953 6.715 1 98.38 256 GLU A O 1
ATOM 1853 N N . THR A 1 257 ? -7.336 -25.125 5.602 1 98.25 257 THR A N 1
ATOM 1854 C CA . THR A 1 257 ? -7.543 -25.922 4.402 1 98.25 257 THR A CA 1
ATOM 1855 C C . THR A 1 257 ? -6.203 -26.344 3.797 1 98.25 257 THR A C 1
ATOM 1857 O O . THR A 1 257 ? -6.105 -27.406 3.164 1 98.25 257 THR A O 1
ATOM 1860 N N . ASP A 1 258 ? -5.145 -25.562 3.986 1 98.19 258 ASP A N 1
ATOM 1861 C CA . ASP A 1 258 ? -3.805 -25.969 3.574 1 98.19 258 ASP A CA 1
ATOM 1862 C C . ASP A 1 258 ? -3.334 -27.203 4.363 1 98.19 258 ASP A C 1
ATOM 1864 O O . ASP A 1 258 ? -2.607 -28.047 3.836 1 98.19 258 ASP A O 1
ATOM 1868 N N . VAL A 1 259 ? -3.74 -27.281 5.625 1 98.44 259 VAL A N 1
ATOM 1869 C CA . VAL A 1 259 ? -3.432 -28.453 6.438 1 98.44 259 VAL A CA 1
ATOM 1870 C C . VAL A 1 259 ? -4.137 -29.688 5.863 1 98.44 259 VAL A C 1
ATOM 1872 O O . VAL A 1 259 ? -3.531 -30.75 5.742 1 98.44 259 VAL A O 1
ATOM 1875 N N . GLU A 1 260 ? -5.367 -29.5 5.469 1 98.31 260 GLU A N 1
ATOM 1876 C CA . GLU A 1 260 ? -6.129 -30.594 4.879 1 98.31 260 GLU A CA 1
ATOM 1877 C C . GLU A 1 260 ? -5.484 -31.078 3.58 1 98.31 260 GLU A C 1
ATOM 1879 O O . GLU A 1 260 ? -5.422 -32.281 3.322 1 98.31 260 GLU A O 1
ATOM 1884 N N . LEU A 1 261 ? -5.012 -30.156 2.82 1 97.81 261 LEU A N 1
ATOM 1885 C CA . LEU A 1 261 ? -4.359 -30.5 1.565 1 97.81 261 LEU A CA 1
ATOM 1886 C C . LEU A 1 261 ? -3.062 -31.266 1.825 1 97.81 261 LEU A C 1
ATOM 1888 O O . LEU A 1 261 ? -2.775 -32.25 1.15 1 97.81 261 LEU A O 1
ATOM 1892 N N . ALA A 1 262 ? -2.34 -30.797 2.809 1 97.56 262 ALA A N 1
ATOM 1893 C CA . ALA A 1 262 ? -1.105 -31.484 3.172 1 97.56 262 ALA A CA 1
ATOM 1894 C C . ALA A 1 262 ? -1.4 -32.875 3.705 1 97.56 262 ALA A C 1
ATOM 1896 O O . ALA A 1 262 ? -0.669 -33.844 3.414 1 97.56 262 ALA A O 1
ATOM 1897 N N . GLN A 1 263 ? -2.457 -33.062 4.508 1 97.38 263 GLN A N 1
ATOM 1898 C CA . GLN A 1 263 ? -2.869 -34.375 5.023 1 97.38 263 GLN A CA 1
ATOM 1899 C C . GLN A 1 263 ? -3.258 -35.312 3.889 1 97.38 263 GLN A C 1
ATOM 1901 O O . GLN A 1 263 ? -2.895 -36.5 3.902 1 97.38 263 GLN A O 1
ATOM 1906 N N . ALA A 1 264 ? -3.936 -34.719 2.945 1 96.62 264 ALA A N 1
ATOM 1907 C CA . ALA A 1 264 ? -4.352 -35.5 1.799 1 96.62 264 ALA A CA 1
ATOM 1908 C C . ALA A 1 264 ? -3.15 -35.938 0.964 1 96.62 264 ALA A C 1
ATOM 1910 O O . ALA A 1 264 ? -3.209 -36.938 0.251 1 96.62 264 ALA A O 1
ATOM 1911 N N . GLY A 1 265 ? -2.051 -35.156 1.07 1 94.56 265 GLY A N 1
ATOM 1912 C CA . GLY A 1 265 ? -0.833 -35.469 0.339 1 94.56 265 GLY A CA 1
ATOM 1913 C C . GLY A 1 265 ? -0.165 -36.75 0.808 1 94.56 265 GLY A C 1
ATOM 1914 O O . GLY A 1 265 ? 0.707 -37.281 0.122 1 94.56 265 GLY A O 1
ATOM 1915 N N . LYS A 1 266 ? -0.625 -37.375 1.937 1 94.56 266 LYS A N 1
ATOM 1916 C CA . LYS A 1 266 ? -0.057 -38.625 2.477 1 94.56 266 LYS A CA 1
ATOM 1917 C C . LYS A 1 266 ? -0.709 -39.844 1.846 1 94.56 266 LYS A C 1
ATOM 1919 O O . LYS A 1 266 ? -0.22 -40.969 2.006 1 94.56 266 LYS A O 1
ATOM 1924 N N . ARG A 1 267 ? -1.787 -39.531 1.119 1 95.56 267 ARG A N 1
ATOM 1925 C CA . ARG A 1 267 ? -2.477 -40.625 0.454 1 95.56 267 ARG A CA 1
ATOM 1926 C C . ARG A 1 267 ? -1.921 -40.875 -0.948 1 95.56 267 ARG A C 1
ATOM 1928 O O . ARG A 1 267 ? -1.507 -39.906 -1.618 1 95.56 267 ARG A O 1
ATOM 1935 N N . PRO A 1 268 ? -1.937 -42.031 -1.407 1 95.44 268 PRO A N 1
ATOM 1936 C CA . PRO A 1 268 ? -1.387 -42.312 -2.732 1 95.44 268 PRO A CA 1
ATOM 1937 C C . PRO A 1 268 ? -2.23 -41.719 -3.863 1 95.44 268 PRO A C 1
ATOM 1939 O O . PRO A 1 268 ? -3.461 -41.719 -3.775 1 95.44 268 PRO A O 1
ATOM 1942 N N . ASP A 1 269 ? -1.602 -41.156 -4.875 1 95.75 269 ASP A N 1
ATOM 1943 C CA . ASP A 1 269 ? -2.209 -40.875 -6.172 1 95.75 269 ASP A CA 1
ATOM 1944 C C . ASP A 1 269 ? -2.049 -42.031 -7.133 1 95.75 269 ASP A C 1
ATOM 1946 O O . ASP A 1 269 ? -1.274 -42.969 -6.871 1 95.75 269 ASP A O 1
ATOM 1950 N N . TRP A 1 270 ? -2.871 -42.031 -8.125 1 96.25 270 TRP A N 1
ATOM 1951 C CA . TRP A 1 270 ? -2.73 -43.125 -9.086 1 96.25 270 TRP A CA 1
ATOM 1952 C C . TRP A 1 270 ? -3.018 -42.625 -10.5 1 96.25 270 TRP A C 1
ATOM 1954 O O . TRP A 1 270 ? -3.459 -41.5 -10.695 1 96.25 270 TRP A O 1
ATOM 1964 N N . SER A 1 271 ? -2.605 -43.312 -11.508 1 96.94 271 SER A N 1
ATOM 1965 C CA . SER A 1 271 ? -2.869 -43.062 -12.922 1 96.94 271 SER A CA 1
ATOM 1966 C C . SER A 1 271 ? -3.098 -44.375 -13.672 1 96.94 271 SER A C 1
ATOM 1968 O O . SER A 1 271 ? -2.729 -45.438 -13.188 1 96.94 271 SER A O 1
ATOM 1970 N N . TRP A 1 272 ? -3.877 -44.312 -14.672 1 97.19 272 TRP A N 1
ATOM 1971 C CA . TRP A 1 272 ? -4.078 -45.5 -15.5 1 97.19 272 TRP A CA 1
ATOM 1972 C C . TRP A 1 272 ? -3.719 -45.219 -16.953 1 97.19 272 TRP A C 1
ATOM 1974 O O . TRP A 1 272 ? -3.705 -44.062 -17.375 1 97.19 272 TRP A O 1
ATOM 1984 N N . GLU A 1 273 ? -3.336 -46.188 -17.609 1 96.81 273 GLU A N 1
ATOM 1985 C CA . GLU A 1 273 ? -3 -46.125 -19.031 1 96.81 273 GLU A CA 1
ATOM 1986 C C . GLU A 1 273 ? -3.59 -47.312 -19.797 1 96.81 273 GLU A C 1
ATOM 1988 O O . GLU A 1 273 ? -3.688 -48.406 -19.266 1 96.81 273 GLU A O 1
ATOM 1993 N N . LEU A 1 274 ? -4.121 -47.094 -20.938 1 97.5 274 LEU A N 1
ATOM 1994 C CA . LEU A 1 274 ? -4.633 -48.062 -21.891 1 97.5 274 LEU A CA 1
ATOM 1995 C C . LEU A 1 274 ? -4.027 -47.844 -23.266 1 97.5 274 LEU A C 1
ATOM 1997 O O . LEU A 1 274 ? -4.023 -46.719 -23.781 1 97.5 274 LEU A O 1
ATOM 2001 N N . ALA A 1 275 ? -3.449 -48.969 -23.828 1 97.06 275 ALA A N 1
ATOM 2002 C CA . ALA A 1 275 ? -2.809 -48.812 -25.141 1 97.06 275 ALA A CA 1
ATOM 2003 C C . ALA A 1 275 ? -3.229 -49.938 -26.078 1 97.06 275 ALA A C 1
ATOM 2005 O O . ALA A 1 275 ? -3.418 -51.094 -25.641 1 97.06 275 ALA A O 1
ATOM 2006 N N . TYR A 1 276 ? -3.412 -49.594 -27.312 1 97.12 276 TYR A N 1
ATOM 2007 C CA . TYR A 1 276 ? -3.615 -50.531 -28.406 1 97.12 276 TYR A CA 1
ATOM 2008 C C . TYR A 1 276 ? -2.381 -50.625 -29.297 1 97.12 276 TYR A C 1
ATOM 2010 O O . TYR A 1 276 ? -1.833 -49.594 -29.688 1 97.12 276 TYR A O 1
ATOM 2018 N N . GLN A 1 277 ? -1.944 -51.812 -29.531 1 95.06 277 GLN A N 1
ATOM 2019 C CA . GLN A 1 277 ? -0.757 -52.031 -30.344 1 95.06 277 GLN A CA 1
ATOM 2020 C C . GLN A 1 277 ? -1.092 -52.812 -31.594 1 95.06 277 GLN A C 1
ATOM 2022 O O . GLN A 1 277 ? -1.535 -53.969 -31.5 1 95.06 277 GLN A O 1
ATOM 2027 N N . ARG A 1 278 ? -0.845 -52.281 -32.719 1 94.25 278 ARG A N 1
ATOM 2028 C CA . ARG A 1 278 ? -1.076 -52.938 -34 1 94.25 278 ARG A CA 1
ATOM 2029 C C . ARG A 1 278 ? 0.211 -53.562 -34.531 1 94.25 278 ARG A C 1
ATOM 2031 O O . ARG A 1 278 ? 1.229 -52.875 -34.656 1 94.25 278 ARG A O 1
ATOM 2038 N N . ARG A 1 279 ? 0.178 -54.906 -34.781 1 91.88 279 ARG A N 1
ATOM 2039 C CA . ARG A 1 279 ? 1.303 -55.656 -35.344 1 91.88 279 ARG A CA 1
ATOM 2040 C C . ARG A 1 279 ? 0.952 -56.219 -36.719 1 91.88 279 ARG A C 1
ATOM 2042 O O . ARG A 1 279 ? -0.124 -55.938 -37.25 1 91.88 279 ARG A O 1
ATOM 2049 N N . ASP A 1 280 ? 1.894 -56.844 -37.312 1 89.12 280 ASP A N 1
ATOM 2050 C CA . ASP A 1 280 ? 1.567 -57.594 -38.5 1 89.12 280 ASP A CA 1
ATOM 2051 C C . ASP A 1 280 ? 0.442 -58.594 -38.25 1 89.12 280 ASP A C 1
ATOM 2053 O O . ASP A 1 280 ? 0.406 -59.219 -37.188 1 89.12 280 ASP A O 1
ATOM 2057 N N . PRO A 1 281 ? -0.421 -58.781 -39.219 1 87.81 281 PRO A N 1
ATOM 2058 C CA . PRO A 1 281 ? -1.572 -59.656 -39.062 1 87.81 281 PRO A CA 1
ATOM 2059 C C . PRO A 1 281 ? -1.166 -61.094 -38.656 1 87.81 281 PRO A C 1
ATOM 2061 O O . PRO A 1 281 ? -1.92 -61.781 -38 1 87.81 281 PRO A O 1
ATOM 2064 N N . MET A 1 282 ? -0.042 -61.375 -39.062 1 89.06 282 MET A N 1
ATOM 2065 C CA . MET A 1 282 ? 0.405 -62.719 -38.781 1 89.06 282 MET A CA 1
ATOM 2066 C C . MET A 1 282 ? 0.631 -62.938 -37.281 1 89.06 282 MET A C 1
ATOM 2068 O O . MET A 1 282 ? 0.509 -64.062 -36.781 1 89.06 282 MET A O 1
ATOM 2072 N N . PHE A 1 283 ? 0.922 -61.875 -36.594 1 89.5 283 PHE A N 1
ATOM 2073 C CA . PHE A 1 283 ? 1.243 -61.969 -35.156 1 89.5 283 PHE A CA 1
ATOM 2074 C C . PHE A 1 283 ? 0.056 -61.531 -34.312 1 89.5 283 PHE A C 1
ATOM 2076 O O . PHE A 1 283 ? 0.006 -61.844 -33.125 1 89.5 283 PHE A O 1
ATOM 2083 N N . GLY A 1 284 ? -0.963 -60.812 -34.875 1 90.38 284 GLY A N 1
ATOM 2084 C CA . GLY A 1 284 ? -2.145 -60.344 -34.156 1 90.38 284 GLY A CA 1
ATOM 2085 C C . GLY A 1 284 ? -1.907 -59.062 -33.375 1 90.38 284 GLY A C 1
ATOM 2086 O O . GLY A 1 284 ? -0.782 -58.781 -32.938 1 90.38 284 GLY A O 1
ATOM 2087 N N . ASP A 1 285 ? -2.969 -58.312 -33.125 1 92.56 285 ASP A N 1
ATOM 2088 C CA . ASP A 1 285 ? -2.916 -57.062 -32.375 1 92.56 285 ASP A CA 1
ATOM 2089 C C . ASP A 1 285 ? -2.891 -57.312 -30.859 1 92.56 285 ASP A C 1
ATOM 2091 O O . ASP A 1 285 ? -3.211 -58.406 -30.406 1 92.56 285 ASP A O 1
ATOM 2095 N N . MET A 1 286 ? -2.414 -56.25 -30.078 1 93.69 286 MET A N 1
ATOM 2096 C CA . MET A 1 286 ? -2.314 -56.406 -28.625 1 93.69 286 MET A CA 1
ATOM 2097 C C . MET A 1 286 ? -2.92 -55.188 -27.922 1 93.69 286 MET A C 1
ATOM 2099 O O . MET A 1 286 ? -3.098 -54.125 -28.516 1 93.69 286 MET A O 1
ATOM 2103 N N . VAL A 1 287 ? -3.414 -55.469 -26.688 1 95.5 287 VAL A N 1
ATOM 2104 C CA . VAL A 1 287 ? -3.857 -54.406 -25.781 1 95.5 287 VAL A CA 1
ATOM 2105 C C . VAL A 1 287 ? -3.059 -54.469 -24.484 1 95.5 287 VAL A C 1
ATOM 2107 O O . VAL A 1 287 ? -2.779 -55.562 -23.969 1 95.5 287 VAL A O 1
ATOM 2110 N N . SER A 1 288 ? -2.574 -53.312 -24.109 1 95.12 288 SER A N 1
ATOM 2111 C CA . SER A 1 288 ? -1.89 -53.188 -22.828 1 95.12 288 SER A CA 1
ATOM 2112 C C . SER A 1 288 ? -2.613 -52.219 -21.891 1 95.12 288 SER A C 1
ATOM 2114 O O . SER A 1 288 ? -3.141 -51.219 -22.344 1 95.12 288 SER A O 1
ATOM 2116 N N . ALA A 1 289 ? -2.727 -52.625 -20.594 1 96.81 289 ALA A N 1
ATOM 2117 C CA . ALA A 1 289 ? -3.312 -51.781 -19.547 1 96.81 289 ALA A CA 1
ATOM 2118 C C . ALA A 1 289 ? -2.428 -51.75 -18.312 1 96.81 289 ALA A C 1
ATOM 2120 O O . ALA A 1 289 ? -1.766 -52.75 -17.984 1 96.81 289 ALA A O 1
ATOM 2121 N N . GLY A 1 290 ? -2.34 -50.562 -17.734 1 96.31 290 GLY A N 1
ATOM 2122 C CA . GLY A 1 290 ? -1.507 -50.438 -16.547 1 96.31 290 GLY A CA 1
ATOM 2123 C C . GLY A 1 290 ? -2.014 -49.406 -15.57 1 96.31 290 GLY A C 1
ATOM 2124 O O . GLY A 1 290 ? -2.77 -48.5 -15.953 1 96.31 290 GLY A O 1
ATOM 2125 N N . VAL A 1 291 ? -1.652 -49.656 -14.305 1 97 291 VAL A N 1
ATOM 2126 C CA . VAL A 1 291 ? -1.945 -48.719 -13.227 1 97 291 VAL A CA 1
ATOM 2127 C C . VAL A 1 291 ? -0.661 -48.375 -12.477 1 97 291 VAL A C 1
ATOM 2129 O O . VAL A 1 291 ? 0.168 -49.25 -12.219 1 97 291 VAL A O 1
ATOM 2132 N N . THR A 1 292 ? -0.47 -47.031 -12.375 1 96.06 292 THR A N 1
ATOM 2133 C CA . THR A 1 292 ? 0.66 -46.531 -11.578 1 96.06 292 THR A CA 1
ATOM 2134 C C . THR A 1 292 ? 0.177 -45.875 -10.289 1 96.06 292 THR A C 1
ATOM 2136 O O . THR A 1 292 ? -0.71 -45.031 -10.32 1 96.06 292 THR A O 1
ATOM 2139 N N . ILE A 1 293 ? 0.74 -46.375 -9.172 1 96.44 293 ILE A N 1
ATOM 2140 C CA . ILE A 1 293 ? 0.343 -45.844 -7.875 1 96.44 293 ILE A CA 1
ATOM 2141 C C . ILE A 1 293 ? 1.552 -45.219 -7.18 1 96.44 293 ILE A C 1
ATOM 2143 O O . ILE A 1 293 ? 2.627 -45.812 -7.133 1 96.44 293 ILE A O 1
ATOM 2147 N N . SER A 1 294 ? 1.364 -43.938 -6.746 1 94 294 SER A N 1
ATOM 2148 C CA . SER A 1 294 ? 2.406 -43.281 -5.941 1 94 294 SER A CA 1
ATOM 2149 C C . SER A 1 294 ? 2.424 -43.844 -4.523 1 94 294 SER A C 1
ATOM 2151 O O . SER A 1 294 ? 1.373 -44 -3.898 1 94 294 SER A O 1
ATOM 2153 N N . LEU A 1 295 ? 3.604 -44.25 -4.043 1 92.25 295 LEU A N 1
ATOM 2154 C CA . LEU A 1 295 ? 3.73 -44.844 -2.715 1 92.25 295 LEU A CA 1
ATOM 2155 C C . LEU A 1 295 ? 4.484 -43.906 -1.774 1 92.25 295 LEU A C 1
ATOM 2157 O O . LEU A 1 295 ? 5.715 -43.844 -1.803 1 92.25 295 LEU A O 1
ATOM 2161 N N . PRO A 1 296 ? 3.752 -43.25 -0.892 1 89.75 296 PRO A N 1
ATOM 2162 C CA . PRO A 1 296 ? 4.434 -42.375 0.065 1 89.75 296 PRO A CA 1
ATOM 2163 C C . PRO A 1 296 ? 5.109 -43.125 1.195 1 89.75 296 PRO A C 1
ATOM 2165 O O . PRO A 1 296 ? 4.699 -43.031 2.354 1 89.75 296 PRO A O 1
ATOM 2168 N N . ILE A 1 297 ? 6.141 -43.781 0.962 1 91.06 297 ILE A N 1
ATOM 2169 C CA . ILE A 1 297 ? 6.801 -44.656 1.922 1 91.06 297 ILE A CA 1
ATOM 2170 C C . ILE A 1 297 ? 7.781 -43.875 2.77 1 91.06 297 ILE A C 1
ATOM 2172 O O . ILE A 1 297 ? 8.25 -44.344 3.807 1 91.06 297 ILE A O 1
ATOM 2176 N N . PHE A 1 298 ? 8.141 -42.75 2.287 1 93 298 PHE A N 1
ATOM 2177 C CA . PHE A 1 298 ? 9.047 -41.906 3.049 1 93 298 PHE A CA 1
ATOM 2178 C C . PHE A 1 298 ? 8.281 -40.781 3.719 1 93 298 PHE A C 1
ATOM 2180 O O . PHE A 1 298 ? 8.789 -39.656 3.816 1 93 298 PHE A O 1
ATOM 2187 N N . ALA A 1 299 ? 7.078 -41.062 4.086 1 90.5 299 ALA A N 1
ATOM 2188 C CA . ALA A 1 299 ? 6.164 -40.062 4.629 1 90.5 299 ALA A CA 1
ATOM 2189 C C . ALA A 1 299 ? 6.77 -39.344 5.84 1 90.5 299 ALA A C 1
ATOM 2191 O O . ALA A 1 299 ? 6.562 -38.156 6.039 1 90.5 299 ALA A O 1
ATOM 2192 N N . SER A 1 300 ? 7.516 -40.031 6.641 1 93.62 300 SER A N 1
ATOM 2193 C CA . SER A 1 300 ? 8.102 -39.469 7.852 1 93.62 300 SER A CA 1
ATOM 2194 C C . SER A 1 300 ? 9.117 -38.375 7.523 1 93.62 300 SER A C 1
ATOM 2196 O O . SER A 1 300 ? 9.336 -37.469 8.32 1 93.62 300 SER A O 1
ATOM 2198 N N . ARG A 1 301 ? 9.703 -38.344 6.254 1 95.06 301 ARG A N 1
ATOM 2199 C CA . ARG A 1 301 ? 10.766 -37.406 5.898 1 95.06 301 ARG A CA 1
ATOM 2200 C C . ARG A 1 301 ? 10.266 -36.344 4.922 1 95.06 301 ARG A C 1
ATOM 2202 O O . ARG A 1 301 ? 10.922 -35.312 4.727 1 95.06 301 ARG A O 1
ATOM 2209 N N . ARG A 1 302 ? 9.172 -36.531 4.359 1 93.81 302 ARG A N 1
ATOM 2210 C CA . ARG A 1 302 ? 8.734 -35.594 3.342 1 93.81 302 ARG A CA 1
ATOM 2211 C C . ARG A 1 302 ? 7.355 -35.031 3.678 1 93.81 302 ARG A C 1
ATOM 2213 O O . ARG A 1 302 ? 7.23 -33.844 4.07 1 93.81 302 ARG A O 1
ATOM 2220 N N . GLN A 1 303 ? 6.27 -35.938 3.736 1 93.75 303 GLN A N 1
ATOM 2221 C CA . GLN A 1 303 ? 4.902 -35.469 3.904 1 93.75 303 GLN A CA 1
ATOM 2222 C C . GLN A 1 303 ? 4.66 -34.969 5.332 1 93.75 303 GLN A C 1
ATOM 2224 O O . GLN A 1 303 ? 3.99 -33.969 5.551 1 93.75 303 GLN A O 1
ATOM 2229 N N . ASP A 1 304 ? 5.168 -35.688 6.273 1 95.94 304 ASP A N 1
ATOM 2230 C CA . ASP A 1 304 ? 4.926 -35.344 7.668 1 95.94 304 ASP A CA 1
ATOM 2231 C C . ASP A 1 304 ? 5.512 -33.969 8 1 95.94 304 ASP A C 1
ATOM 2233 O O . ASP A 1 304 ? 4.84 -33.125 8.609 1 95.94 304 ASP A O 1
ATOM 2237 N N . PRO A 1 305 ? 6.824 -33.719 7.621 1 96.88 305 PRO A N 1
ATOM 2238 C CA . PRO A 1 305 ? 7.355 -32.375 7.879 1 96.88 305 PRO A CA 1
ATOM 2239 C C . PRO A 1 305 ? 6.562 -31.281 7.164 1 96.88 305 PRO A C 1
ATOM 2241 O O . PRO A 1 305 ? 6.395 -30.188 7.703 1 96.88 305 PRO A O 1
ATOM 2244 N N . ILE A 1 306 ? 6.117 -31.484 5.961 1 97.25 306 ILE A N 1
ATOM 2245 C CA . ILE A 1 306 ? 5.293 -30.516 5.238 1 97.25 306 ILE A CA 1
ATOM 2246 C C . ILE A 1 306 ? 3.996 -30.266 6 1 97.25 306 ILE A C 1
ATOM 2248 O O . ILE A 1 306 ? 3.57 -29.125 6.164 1 97.25 306 ILE A O 1
ATOM 2252 N N . LEU A 1 307 ? 3.314 -31.359 6.488 1 97.38 307 LEU A N 1
ATOM 2253 C CA . LEU A 1 307 ? 2.098 -31.25 7.285 1 97.38 307 LEU A CA 1
ATOM 2254 C C . LEU A 1 307 ? 2.352 -30.438 8.555 1 97.38 307 LEU A C 1
ATOM 2256 O O . LEU A 1 307 ? 1.567 -29.562 8.906 1 97.38 307 LEU A O 1
ATOM 2260 N N . ALA A 1 308 ? 3.453 -30.734 9.195 1 98.12 308 ALA A N 1
ATOM 2261 C CA . ALA A 1 308 ? 3.803 -30.016 10.414 1 98.12 308 ALA A CA 1
ATOM 2262 C C . ALA A 1 308 ? 3.969 -28.516 10.133 1 98.12 308 ALA A C 1
ATOM 2264 O O . ALA A 1 308 ? 3.566 -27.688 10.945 1 98.12 308 ALA A O 1
ATOM 2265 N N . SER A 1 309 ? 4.652 -28.188 9 1 98.31 309 SER A N 1
ATOM 2266 C CA . SER A 1 309 ? 4.816 -26.781 8.602 1 98.31 309 SER A CA 1
ATOM 2267 C C . SER A 1 309 ? 3.467 -26.094 8.43 1 98.31 309 SER A C 1
ATOM 2269 O O . SER A 1 309 ? 3.277 -24.969 8.883 1 98.31 309 SER A O 1
ATOM 2271 N N . LYS A 1 310 ? 2.496 -26.812 7.812 1 98.56 310 LYS A N 1
ATOM 2272 C CA . LYS A 1 310 ? 1.181 -26.234 7.57 1 98.56 310 LYS A CA 1
ATOM 2273 C C . LYS A 1 310 ? 0.397 -26.078 8.867 1 98.56 310 LYS A C 1
ATOM 2275 O O . LYS A 1 310 ? -0.338 -25.109 9.047 1 98.56 310 LYS A O 1
ATOM 2280 N N . VAL A 1 311 ? 0.528 -27.031 9.758 1 98.44 311 VAL A N 1
ATOM 2281 C CA . VAL A 1 311 ? -0.116 -26.953 11.062 1 98.44 311 VAL A CA 1
ATOM 2282 C C . VAL A 1 311 ? 0.407 -25.734 11.82 1 98.44 311 VAL A C 1
ATOM 2284 O O . VAL A 1 311 ? -0.37 -24.984 12.414 1 98.44 311 VAL A O 1
ATOM 2287 N N . ALA A 1 312 ? 1.737 -25.547 11.734 1 98.56 312 ALA A N 1
ATOM 2288 C CA . ALA A 1 312 ? 2.326 -24.375 12.375 1 98.56 312 ALA A CA 1
ATOM 2289 C C . ALA A 1 312 ? 1.794 -23.094 11.758 1 98.56 312 ALA A C 1
ATOM 2291 O O . ALA A 1 312 ? 1.529 -22.109 12.469 1 98.56 312 ALA A O 1
ATOM 2292 N N . ALA A 1 313 ? 1.686 -23.109 10.43 1 98.44 313 ALA A N 1
ATOM 2293 C CA . ALA A 1 313 ? 1.154 -21.938 9.734 1 98.44 313 ALA A CA 1
ATOM 2294 C C . ALA A 1 313 ? -0.275 -21.641 10.172 1 98.44 313 ALA A C 1
ATOM 2296 O O . ALA A 1 313 ? -0.665 -20.469 10.297 1 98.44 313 ALA A O 1
ATOM 2297 N N . ALA A 1 314 ? -1.109 -22.672 10.414 1 98.38 314 ALA A N 1
ATOM 2298 C CA . ALA A 1 314 ? -2.469 -22.484 10.914 1 98.38 314 ALA A CA 1
ATOM 2299 C C . ALA A 1 314 ? -2.457 -21.891 12.32 1 98.38 314 ALA A C 1
ATOM 2301 O O . ALA A 1 314 ? -3.273 -21.031 12.641 1 98.38 314 ALA A O 1
ATOM 2302 N N . GLY A 1 315 ? -1.551 -22.375 13.133 1 98.5 315 GLY A N 1
ATOM 2303 C CA . GLY A 1 315 ? -1.373 -21.766 14.445 1 98.5 315 GLY A CA 1
ATOM 2304 C C . GLY A 1 315 ? -0.961 -20.312 14.391 1 98.5 315 GLY A C 1
ATOM 2305 O O . GLY A 1 315 ? -1.444 -19.5 15.172 1 98.5 315 GLY A O 1
ATOM 2306 N N . GLN A 1 316 ? -0.045 -20.016 13.484 1 98.5 316 GLN A N 1
ATOM 2307 C CA . GLN A 1 316 ? 0.373 -18.641 13.266 1 98.5 316 GLN A CA 1
ATOM 2308 C C . GLN A 1 316 ? -0.818 -17.75 12.914 1 98.5 316 GLN A C 1
ATOM 2310 O O . GLN A 1 316 ? -0.96 -16.641 13.453 1 98.5 316 GLN A O 1
ATOM 2315 N N . ALA A 1 317 ? -1.68 -18.234 12 1 98.25 317 ALA A N 1
ATOM 2316 C CA . ALA A 1 317 ? -2.848 -17.469 11.578 1 98.25 317 ALA A CA 1
ATOM 2317 C C . ALA A 1 317 ? -3.779 -17.188 12.758 1 98.25 317 ALA A C 1
ATOM 2319 O O . ALA A 1 317 ? -4.328 -16.094 12.883 1 98.25 317 ALA A O 1
ATOM 2320 N N . ARG A 1 318 ? -3.93 -18.156 13.641 1 98.25 318 ARG A N 1
ATOM 2321 C CA . ARG A 1 318 ? -4.766 -17.984 14.828 1 98.25 318 ARG A CA 1
ATOM 2322 C C . ARG A 1 318 ? -4.168 -16.953 15.773 1 98.25 318 ARG A C 1
ATOM 2324 O O . ARG A 1 318 ? -4.891 -16.125 16.344 1 98.25 318 ARG A O 1
ATOM 2331 N N . ALA A 1 319 ? -2.859 -16.969 15.898 1 98.62 319 ALA A N 1
ATOM 2332 C CA . ALA A 1 319 ? -2.184 -15.984 16.75 1 98.62 319 ALA A CA 1
ATOM 2333 C C . ALA A 1 319 ? -2.312 -14.586 16.172 1 98.62 319 ALA A C 1
ATOM 2335 O O . ALA A 1 319 ? -2.496 -13.617 16.906 1 98.62 319 ALA A O 1
ATOM 2336 N N . GLU A 1 320 ? -2.197 -14.523 14.914 1 98.12 320 GLU A N 1
ATOM 2337 C CA . GLU A 1 320 ? -2.34 -13.234 14.25 1 98.12 320 GLU A CA 1
ATOM 2338 C C . GLU A 1 320 ? -3.756 -12.68 14.406 1 98.12 320 GLU A C 1
ATOM 2340 O O . GLU A 1 320 ? -3.945 -11.469 14.531 1 98.12 320 GLU A O 1
ATOM 2345 N N . ARG A 1 321 ? -4.777 -13.578 14.359 1 97.5 321 ARG A N 1
ATOM 2346 C CA . ARG A 1 321 ? -6.156 -13.164 14.602 1 97.5 321 ARG A CA 1
ATOM 2347 C C . ARG A 1 321 ? -6.309 -12.555 15.992 1 97.5 321 ARG A C 1
ATOM 2349 O O . ARG A 1 321 ? -6.949 -11.516 16.156 1 97.5 321 ARG A O 1
ATOM 2356 N N . GLU A 1 322 ? -5.664 -13.164 16.922 1 98.06 322 GLU A N 1
ATOM 2357 C CA . GLU A 1 322 ? -5.723 -12.648 18.297 1 98.06 322 GLU A CA 1
ATOM 2358 C C . GLU A 1 322 ? -5 -11.312 18.406 1 98.06 322 GLU A C 1
ATOM 2360 O O . GLU A 1 322 ? -5.473 -10.398 19.094 1 98.06 322 GLU A O 1
ATOM 2365 N N . ALA A 1 323 ? -3.842 -11.164 17.734 1 98.38 323 ALA A N 1
ATOM 2366 C CA . ALA A 1 323 ? -3.133 -9.891 17.703 1 98.38 323 ALA A CA 1
ATOM 2367 C C . ALA A 1 323 ? -4.008 -8.789 17.109 1 98.38 323 ALA A C 1
ATOM 2369 O O . ALA A 1 323 ? -4.051 -7.672 17.641 1 98.38 323 ALA A O 1
ATOM 2370 N N . SER A 1 324 ? -4.727 -9.117 16.125 1 97.81 324 SER A N 1
ATOM 2371 C CA . SER A 1 324 ? -5.617 -8.156 15.477 1 97.81 324 SER A CA 1
ATOM 2372 C C . SER A 1 324 ? -6.773 -7.777 16.391 1 97.81 324 SER A C 1
ATOM 2374 O O . SER A 1 324 ? -7.172 -6.609 16.453 1 97.81 324 SER A O 1
ATOM 2376 N N . ARG A 1 325 ? -7.297 -8.766 17.047 1 97.81 325 ARG A N 1
ATOM 2377 C CA . ARG A 1 325 ? -8.383 -8.492 17.984 1 97.81 325 ARG A CA 1
ATOM 2378 C C . ARG A 1 325 ? -7.949 -7.5 19.062 1 97.81 325 ARG A C 1
ATOM 2380 O O . ARG A 1 325 ? -8.664 -6.531 19.344 1 97.81 325 ARG A O 1
ATOM 2387 N N . ARG A 1 326 ? -6.754 -7.664 19.625 1 98.19 326 ARG A N 1
ATOM 2388 C CA . ARG A 1 326 ? -6.234 -6.758 20.641 1 98.19 326 ARG A CA 1
ATOM 2389 C C . ARG A 1 326 ? -6.02 -5.355 20.078 1 98.19 326 ARG A C 1
ATOM 2391 O O . ARG A 1 326 ? -6.293 -4.359 20.734 1 98.19 326 ARG A O 1
ATOM 2398 N N . GLU A 1 327 ? -5.52 -5.375 18.875 1 98 327 GLU A N 1
ATOM 2399 C CA . GLU A 1 327 ? -5.312 -4.09 18.219 1 98 327 GLU A CA 1
ATOM 2400 C C . GLU A 1 327 ? -6.637 -3.359 18 1 98 327 GLU A C 1
ATOM 2402 O O . GLU A 1 327 ? -6.734 -2.156 18.25 1 98 327 GLU A O 1
ATOM 2407 N N . ILE A 1 328 ? -7.703 -4.082 17.547 1 97.44 328 ILE A N 1
ATOM 2408 C CA . ILE A 1 328 ? -9.016 -3.496 17.266 1 97.44 328 ILE A CA 1
ATOM 2409 C C . ILE A 1 328 ? -9.625 -2.963 18.562 1 97.44 328 ILE A C 1
ATOM 2411 O O . ILE A 1 328 ? -10.148 -1.849 18.594 1 97.44 328 ILE A O 1
ATOM 2415 N N . VAL A 1 329 ? -9.469 -3.691 19.656 1 97.88 329 VAL A N 1
ATOM 2416 C CA . VAL A 1 329 ? -9.984 -3.275 20.953 1 97.88 329 VAL A CA 1
ATOM 2417 C C . VAL A 1 329 ? -9.273 -2.006 21.422 1 97.88 329 VAL A C 1
ATOM 2419 O O . VAL A 1 329 ? -9.914 -1.054 21.875 1 97.88 329 VAL A O 1
ATOM 2422 N N . ALA A 1 330 ? -7.945 -2.008 21.266 1 98.31 330 ALA A N 1
ATOM 2423 C CA . ALA A 1 330 ? -7.168 -0.835 21.672 1 98.31 330 ALA A CA 1
ATOM 2424 C C . ALA A 1 330 ? -7.57 0.391 20.859 1 98.31 330 ALA A C 1
ATOM 2426 O O . ALA A 1 330 ? -7.715 1.487 21.406 1 98.31 330 ALA A O 1
ATOM 2427 N N . GLN A 1 331 ? -7.73 0.202 19.641 1 97.88 331 GLN A N 1
ATOM 2428 C CA . GLN A 1 331 ? -8.109 1.307 18.766 1 97.88 331 GLN A CA 1
ATOM 2429 C C . GLN A 1 331 ? -9.508 1.812 19.094 1 97.88 331 GLN A C 1
ATOM 2431 O O . GLN A 1 331 ? -9.758 3.018 19.062 1 97.88 331 GLN A O 1
ATOM 2436 N N . LEU A 1 332 ? -10.461 0.914 19.344 1 97.75 332 LEU A N 1
ATOM 2437 C CA . LEU A 1 332 ? -11.805 1.312 19.734 1 97.75 332 LEU A CA 1
ATOM 2438 C C . LEU A 1 332 ? -11.781 2.133 21.016 1 97.75 332 LEU A C 1
ATOM 2440 O O . LEU A 1 332 ? -12.367 3.219 21.078 1 97.75 332 LEU A O 1
ATOM 2444 N N . GLU A 1 333 ? -11.008 1.664 22.062 1 98.25 333 GLU A N 1
ATOM 2445 C CA . GLU A 1 333 ? -10.953 2.363 23.344 1 98.25 333 GLU A CA 1
ATOM 2446 C C . GLU A 1 333 ? -10.281 3.727 23.188 1 98.25 333 GLU A C 1
ATOM 2448 O O . GLU A 1 333 ? -10.711 4.707 23.797 1 98.25 333 GLU A O 1
ATOM 2453 N N . ALA A 1 334 ? -9.227 3.744 22.359 1 98.31 334 ALA A N 1
ATOM 2454 C CA . ALA A 1 334 ? -8.578 5.023 22.094 1 98.31 334 ALA A CA 1
ATOM 2455 C C . ALA A 1 334 ? -9.531 5.988 21.391 1 98.31 334 ALA A C 1
ATOM 2457 O O . ALA A 1 334 ? -9.586 7.172 21.734 1 98.31 334 ALA A O 1
ATOM 2458 N N . GLY A 1 335 ? -10.305 5.477 20.438 1 98 335 GLY A N 1
ATOM 2459 C CA . GLY A 1 335 ? -11.281 6.301 19.75 1 98 335 GLY A CA 1
ATOM 2460 C C . GLY A 1 335 ? -12.375 6.82 20.656 1 98 335 GLY A C 1
ATOM 2461 O O . GLY A 1 335 ? -12.797 7.973 20.531 1 98 335 GLY A O 1
ATOM 2462 N N . LEU A 1 336 ? -12.82 6.027 21.578 1 97.88 336 LEU A N 1
ATOM 2463 C CA . LEU A 1 336 ? -13.836 6.434 22.547 1 97.88 336 LEU A CA 1
ATOM 2464 C C . LEU A 1 336 ? -13.305 7.508 23.484 1 97.88 336 LEU A C 1
ATOM 2466 O O . LEU A 1 336 ? -14.008 8.469 23.797 1 97.88 336 LEU A O 1
ATOM 2470 N N . ALA A 1 337 ? -12.016 7.328 23.906 1 98.5 337 ALA A N 1
ATOM 2471 C CA . ALA A 1 337 ? -11.391 8.328 24.766 1 98.5 337 ALA A CA 1
ATOM 2472 C C . ALA A 1 337 ? -11.273 9.672 24.047 1 98.5 337 ALA A C 1
ATOM 2474 O O . ALA A 1 337 ? -11.578 10.719 24.625 1 98.5 337 ALA A O 1
ATOM 2475 N N . ASP A 1 338 ? -10.891 9.641 22.859 1 98.12 338 ASP A N 1
ATOM 2476 C CA . ASP A 1 338 ? -10.781 10.859 22.062 1 98.12 338 ASP A CA 1
ATOM 2477 C C . ASP A 1 338 ? -12.148 11.516 21.875 1 98.12 338 ASP A C 1
ATOM 2479 O O . ASP A 1 338 ? -12.281 12.734 21.969 1 98.12 338 ASP A O 1
ATOM 2483 N N . HIS A 1 339 ? -13.188 10.711 21.547 1 97.5 339 HIS A N 1
ATOM 2484 C CA . HIS A 1 339 ? -14.539 11.227 21.344 1 97.5 339 HIS A CA 1
ATOM 2485 C C . HIS A 1 339 ? -15.047 11.938 22.578 1 97.5 339 HIS A C 1
ATOM 2487 O O . HIS A 1 339 ? -15.625 13.023 22.484 1 97.5 339 HIS A O 1
ATOM 2493 N N . LEU A 1 340 ? -14.789 11.344 23.75 1 97.56 340 LEU A N 1
ATOM 2494 C CA . LEU A 1 340 ? -15.203 11.953 25 1 97.56 340 LEU A CA 1
ATOM 2495 C C . LEU A 1 340 ? -14.469 13.266 25.25 1 97.56 340 LEU A C 1
ATOM 2497 O O . LEU A 1 340 ? -15.078 14.258 25.656 1 97.56 340 LEU A O 1
ATOM 2501 N N . MET A 1 341 ? -13.148 13.227 24.953 1 98.38 341 MET A N 1
ATOM 2502 C CA . MET A 1 341 ? -12.344 14.438 25.109 1 98.38 341 MET A CA 1
ATOM 2503 C C . MET A 1 341 ? -12.852 15.547 24.203 1 98.38 341 MET A C 1
ATOM 2505 O O . MET A 1 341 ? -13.086 16.672 24.656 1 98.38 341 MET A O 1
ATOM 2509 N N . HIS A 1 342 ? -13.086 15.281 22.922 1 98.06 342 HIS A N 1
ATOM 2510 C CA . HIS A 1 342 ? -13.539 16.281 21.969 1 98.06 342 HIS A CA 1
ATOM 2511 C C . HIS A 1 342 ? -14.938 16.766 22.297 1 98.06 342 HIS A C 1
ATOM 2513 O O . HIS A 1 342 ? -15.25 17.953 22.141 1 98.06 342 HIS A O 1
ATOM 2519 N N . HIS A 1 343 ? -15.781 15.867 22.828 1 96.75 343 HIS A N 1
ATOM 2520 C CA . HIS A 1 343 ? -17.125 16.25 23.219 1 96.75 343 HIS A CA 1
ATOM 2521 C C . HIS A 1 343 ? -17.109 17.219 24.391 1 96.75 343 HIS A C 1
ATOM 2523 O O . HIS A 1 343 ? -17.812 18.219 24.391 1 96.75 343 HIS A O 1
ATOM 2529 N N . ASP A 1 344 ? -16.234 16.953 25.375 1 98.12 344 ASP A N 1
ATOM 2530 C CA . ASP A 1 344 ? -16.094 17.844 26.516 1 98.12 344 ASP A CA 1
ATOM 2531 C C . ASP A 1 344 ? -15.594 19.219 26.094 1 98.12 344 ASP A C 1
ATOM 2533 O O . ASP A 1 344 ? -16.109 20.25 26.562 1 98.12 344 ASP A O 1
ATOM 2537 N N . GLN A 1 345 ? -14.68 19.172 25.188 1 98.38 345 GLN A N 1
ATOM 2538 C CA . GLN A 1 345 ? -14.117 20.422 24.703 1 98.38 345 GLN A CA 1
ATOM 2539 C C . GLN A 1 345 ? -15.156 21.219 23.906 1 98.38 345 GLN A C 1
ATOM 2541 O O . GLN A 1 345 ? -15.234 22.438 24.031 1 98.38 345 GLN A O 1
ATOM 2546 N N . TRP A 1 346 ? -15.969 20.547 23.109 1 97.69 346 TRP A N 1
ATOM 2547 C CA . TRP A 1 346 ? -17.016 21.188 22.312 1 97.69 346 TRP A CA 1
ATOM 2548 C C . TRP A 1 346 ? -18.078 21.812 23.219 1 97.69 346 TRP A C 1
ATOM 2550 O O . TRP A 1 346 ? -18.453 22.969 23.047 1 97.69 346 TRP A O 1
ATOM 2560 N N . ARG A 1 347 ? -18.469 21.078 24.266 1 97.75 347 ARG A N 1
ATOM 2561 C CA . ARG A 1 347 ? -19.484 21.562 25.203 1 97.75 347 ARG A CA 1
ATOM 2562 C C . ARG A 1 347 ? -18.984 22.781 25.969 1 97.75 347 ARG A C 1
ATOM 2564 O O . ARG A 1 347 ? -19.719 23.75 26.141 1 97.75 347 ARG A O 1
ATOM 2571 N N . ARG A 1 348 ? -17.688 22.703 26.375 1 98.44 348 ARG A N 1
ATOM 2572 C CA . ARG A 1 348 ? -17.125 23.844 27.109 1 98.44 348 ARG A CA 1
ATOM 2573 C C . ARG A 1 348 ? -17 25.062 26.203 1 98.44 348 ARG A C 1
ATOM 2575 O O . ARG A 1 348 ? -17.234 26.188 26.625 1 98.44 348 ARG A O 1
ATOM 2582 N N . SER A 1 349 ? -16.609 24.859 24.938 1 98.38 349 SER A N 1
ATOM 2583 C CA . SER A 1 349 ? -16.531 25.953 23.984 1 98.38 349 SER A CA 1
ATOM 2584 C C . SER A 1 349 ? -17.906 26.578 23.734 1 98.38 349 SER A C 1
ATOM 2586 O O . SER A 1 349 ? -18.031 27.797 23.672 1 98.38 349 SER A O 1
ATOM 2588 N N . PHE A 1 350 ? -18.922 25.766 23.625 1 97.12 350 PHE A N 1
ATOM 2589 C CA . PHE A 1 350 ? -20.281 26.203 23.328 1 97.12 350 PHE A CA 1
ATOM 2590 C C . PHE A 1 350 ? -20.906 26.891 24.531 1 97.12 350 PHE A C 1
ATOM 2592 O O . PHE A 1 350 ? -21.484 27.969 24.406 1 97.12 350 PHE A O 1
ATOM 2599 N N . ASP A 1 351 ? -20.688 26.312 25.75 1 97.88 351 ASP A N 1
ATOM 2600 C CA . ASP A 1 351 ? -21.422 26.75 26.938 1 97.88 351 ASP A CA 1
ATOM 2601 C C . ASP A 1 351 ? -20.656 27.844 27.672 1 97.88 351 ASP A C 1
ATOM 2603 O O . ASP A 1 351 ? -21.25 28.656 28.391 1 97.88 351 ASP A O 1
ATOM 2607 N N . VAL A 1 352 ? -19.344 27.828 27.469 1 98.25 352 VAL A N 1
ATOM 2608 C CA . VAL A 1 352 ? -18.578 28.688 28.359 1 98.25 352 VAL A CA 1
ATOM 2609 C C . VAL A 1 352 ? -17.734 29.656 27.531 1 98.25 352 VAL A C 1
ATOM 2611 O O . VAL A 1 352 ? -17.891 30.875 27.641 1 98.25 352 VAL A O 1
ATOM 2614 N N . LEU A 1 353 ? -16.922 29.172 26.594 1 98.25 353 LEU A N 1
ATOM 2615 C CA . LEU A 1 353 ? -15.867 29.984 25.984 1 98.25 353 LEU A CA 1
ATOM 2616 C C . LEU A 1 353 ? -16.453 30.984 25.016 1 98.25 353 LEU A C 1
ATOM 2618 O O . LEU A 1 353 ? -16.047 32.156 25 1 98.25 353 LEU A O 1
ATOM 2622 N N . VAL A 1 354 ? -17.406 30.609 24.172 1 97.69 354 VAL A N 1
ATOM 2623 C CA . VAL A 1 354 ? -17.984 31.531 23.203 1 97.69 354 VAL A CA 1
ATOM 2624 C C . VAL A 1 354 ? -18.828 32.594 23.906 1 97.69 354 VAL A C 1
ATOM 2626 O O . VAL A 1 354 ? -18.672 33.781 23.656 1 97.69 354 VAL A O 1
ATOM 2629 N N . PRO A 1 355 ? -19.672 32.219 24.906 1 98 355 PRO A N 1
ATOM 2630 C CA . PRO A 1 355 ? -20.438 33.25 25.625 1 98 355 PRO A CA 1
ATOM 2631 C C . PRO A 1 355 ? -19.547 34.219 26.406 1 98 355 PRO A C 1
ATOM 2633 O O . PRO A 1 355 ? -19.828 35.406 26.438 1 98 355 PRO A O 1
ATOM 2636 N N . LEU A 1 356 ? -18.391 33.688 26.969 1 97.88 356 LEU A N 1
ATOM 2637 C CA . LEU A 1 356 ? -17.469 34.562 27.672 1 97.88 356 LEU A CA 1
ATOM 2638 C C . LEU A 1 356 ? -16.828 35.562 26.719 1 97.88 356 LEU A C 1
ATOM 2640 O O . LEU A 1 356 ? -16.672 36.75 27.047 1 97.88 356 LEU A O 1
ATOM 2644 N N . ALA A 1 357 ? -16.484 35.094 25.547 1 97 357 ALA A N 1
ATOM 2645 C CA . ALA A 1 357 ? -15.891 36 24.547 1 97 357 ALA A CA 1
ATOM 2646 C C . ALA A 1 357 ? -16.891 37.031 24.062 1 97 357 ALA A C 1
ATOM 2648 O O . ALA A 1 357 ? -16.547 38.188 23.828 1 97 357 ALA A O 1
ATOM 2649 N N . LYS A 1 358 ? -18.156 36.656 23.875 1 95.81 358 LYS A N 1
ATOM 2650 C CA . LYS A 1 358 ? -19.219 37.562 23.484 1 95.81 358 LYS A CA 1
ATOM 2651 C C . LYS A 1 358 ? -19.453 38.625 24.547 1 95.81 358 LYS A C 1
ATOM 2653 O O . LYS A 1 358 ? -19.578 39.812 24.234 1 95.81 358 LYS A O 1
ATOM 2658 N N . GLN A 1 359 ? -19.484 38.219 25.797 1 97.12 359 GLN A N 1
ATOM 2659 C CA . GLN A 1 359 ? -19.656 39.156 26.906 1 97.12 359 GLN A CA 1
ATOM 2660 C C . GLN A 1 359 ? -18.516 40.156 26.969 1 97.12 359 GLN A C 1
ATOM 2662 O O . GLN A 1 359 ? -18.734 41.344 27.203 1 97.12 359 GLN A O 1
ATOM 2667 N N . ARG A 1 360 ? -17.344 39.625 26.734 1 96.75 360 ARG A N 1
ATOM 2668 C CA . ARG A 1 360 ? -16.188 40.5 26.75 1 96.75 360 ARG A CA 1
ATOM 2669 C C . ARG A 1 360 ? -16.281 41.531 25.625 1 96.75 360 ARG A C 1
ATOM 2671 O O . ARG A 1 360 ? -15.992 42.719 25.828 1 96.75 360 ARG A O 1
ATOM 2678 N N . ALA A 1 361 ? -16.688 41.125 24.438 1 93.44 361 ALA A N 1
ATOM 2679 C CA . ALA A 1 361 ? -16.844 42.031 23.297 1 93.44 361 ALA A CA 1
ATOM 2680 C C . ALA A 1 361 ? -17.891 43.094 23.594 1 93.44 361 ALA A C 1
ATOM 2682 O O . ALA A 1 361 ? -17.688 44.281 23.312 1 93.44 361 ALA A O 1
ATOM 2683 N N . ASP A 1 362 ? -19 42.75 24.281 1 94.81 362 ASP A N 1
ATOM 2684 C CA . ASP A 1 362 ? -20.062 43.688 24.641 1 94.81 362 ASP A CA 1
ATOM 2685 C C . ASP A 1 362 ? -19.578 44.688 25.688 1 94.81 362 ASP A C 1
ATOM 2687 O O . ASP A 1 362 ? -19.828 45.906 25.562 1 94.81 362 ASP A O 1
ATOM 2691 N N . LEU A 1 363 ? -18.812 44.156 26.625 1 96 363 LEU A N 1
ATOM 2692 C CA . LEU A 1 363 ? -18.328 45 27.703 1 96 363 LEU A CA 1
ATOM 2693 C C . LEU A 1 363 ? -17.297 46 27.188 1 96 363 LEU A C 1
ATOM 2695 O O . LEU A 1 363 ? -17.297 47.156 27.594 1 96 363 LEU A O 1
ATOM 2699 N N . GLU A 1 364 ? -16.438 45.5 26.312 1 93.81 364 GLU A N 1
ATOM 2700 C CA . GLU A 1 364 ? -15.422 46.375 25.75 1 93.81 364 GLU A CA 1
ATOM 2701 C C . GLU A 1 364 ? -16.047 47.438 24.844 1 93.81 364 GLU A C 1
ATOM 2703 O O . GLU A 1 364 ? -15.594 48.562 24.781 1 93.81 364 GLU A O 1
ATOM 2708 N N . THR A 1 365 ? -17.109 47.094 24.109 1 90.44 365 THR A N 1
ATOM 2709 C CA . THR A 1 365 ? -17.844 48.031 23.281 1 90.44 365 THR A CA 1
ATOM 2710 C C . THR A 1 365 ? -18.5 49.125 24.125 1 90.44 365 THR A C 1
ATOM 2712 O O . THR A 1 365 ? -18.422 50.312 23.812 1 90.44 365 THR A O 1
ATOM 2715 N N . ALA A 1 366 ? -19.094 48.688 25.234 1 93.5 366 ALA A N 1
ATOM 2716 C CA . ALA A 1 366 ? -19.734 49.625 26.141 1 93.5 366 ALA A CA 1
ATOM 2717 C C . ALA A 1 366 ? -18.703 50.562 26.797 1 93.5 366 ALA A C 1
ATOM 2719 O O . ALA A 1 366 ? -18.953 51.75 26.953 1 93.5 366 ALA A O 1
ATOM 2720 N N . SER A 1 367 ? -17.594 49.969 27.203 1 93.19 367 SER A N 1
ATOM 2721 C CA . SER A 1 367 ? -16.531 50.75 27.828 1 93.19 367 SER A CA 1
ATOM 2722 C C . SER A 1 367 ? -15.969 51.781 26.844 1 93.19 367 SER A C 1
ATOM 2724 O O . SER A 1 367 ? -15.594 52.875 27.266 1 93.19 367 SER A O 1
ATOM 2726 N N . TYR A 1 368 ? -15.859 51.406 25.641 1 88.06 368 TYR A N 1
ATOM 2727 C CA . TYR A 1 368 ? -15.414 52.375 24.609 1 88.06 368 TYR A CA 1
ATOM 2728 C C . TYR A 1 368 ? -16.406 53.5 24.453 1 88.06 368 TYR A C 1
ATOM 2730 O O . TYR A 1 368 ? -16.016 54.656 24.344 1 88.06 368 TYR A O 1
ATOM 2738 N N . GLY A 1 369 ? -17.75 53.188 24.453 1 86.81 369 GLY A N 1
ATOM 2739 C CA . GLY A 1 369 ? -18.781 54.188 24.406 1 86.81 369 GLY A CA 1
ATOM 2740 C C . GLY A 1 369 ? -18.75 55.156 25.578 1 86.81 369 GLY A C 1
ATOM 2741 O O . GLY A 1 369 ? -19.078 56.312 25.453 1 86.81 369 GLY A O 1
ATOM 2742 N N . ALA A 1 370 ? -18.188 54.656 26.672 1 91.69 370 ALA A N 1
ATOM 2743 C CA . ALA A 1 370 ? -18.109 55.469 27.906 1 91.69 370 ALA A CA 1
ATOM 2744 C C . ALA A 1 370 ? -16.766 56.156 28.016 1 91.69 370 ALA A C 1
ATOM 2746 O O . ALA A 1 370 ? -16.5 56.844 29 1 91.69 370 ALA A O 1
ATOM 2747 N N . GLY A 1 371 ? -15.891 55.938 27.062 1 84.81 371 GLY A N 1
ATOM 2748 C CA . GLY A 1 371 ? -14.586 56.594 27.047 1 84.81 371 GLY A CA 1
ATOM 2749 C C . GLY A 1 371 ? -13.586 55.906 27.984 1 84.81 371 GLY A C 1
ATOM 2750 O O . GLY A 1 371 ? -12.578 56.531 28.359 1 84.81 371 GLY A O 1
ATOM 2751 N N . ARG A 1 372 ? -13.844 54.688 28.359 1 88.75 372 ARG A N 1
ATOM 2752 C CA . ARG A 1 372 ? -13.016 54 29.359 1 88.75 372 ARG A CA 1
ATOM 2753 C C . ARG A 1 372 ? -12.117 52.969 28.688 1 88.75 372 ARG A C 1
ATOM 2755 O O . ARG A 1 372 ? -11.25 52.375 29.344 1 88.75 372 ARG A O 1
ATOM 2762 N N . ALA A 1 373 ? -12.375 52.594 27.5 1 84.56 373 ALA A N 1
ATOM 2763 C CA . ALA A 1 373 ? -11.539 51.656 26.766 1 84.56 373 ALA A CA 1
ATOM 2764 C C . ALA A 1 373 ? -11.195 52.219 25.375 1 84.56 373 ALA A C 1
ATOM 2766 O O . ALA A 1 373 ? -11.883 53.094 24.875 1 84.56 373 ALA A O 1
ATOM 2767 N N . GLY A 1 374 ? -10.109 51.812 24.891 1 80.75 374 GLY A N 1
ATOM 2768 C CA . GLY A 1 374 ? -9.711 52.188 23.562 1 80.75 374 GLY A CA 1
ATOM 2769 C C . GLY A 1 374 ? -10.266 51.312 22.469 1 80.75 374 GLY A C 1
ATOM 2770 O O . GLY A 1 374 ? -10.805 50.219 22.766 1 80.75 374 GLY A O 1
ATOM 2771 N N . LEU A 1 375 ? -10.188 51.875 21.297 1 80.94 375 LEU A N 1
ATOM 2772 C CA . LEU A 1 375 ? -10.664 51.125 20.141 1 80.94 375 LEU A CA 1
ATOM 2773 C C . LEU A 1 375 ? -9.914 49.781 20.016 1 80.94 375 LEU A C 1
ATOM 2775 O O . LEU A 1 375 ? -10.484 48.781 19.594 1 80.94 375 LEU A O 1
ATOM 2779 N N . THR A 1 376 ? -8.648 49.719 20.375 1 82.25 376 THR A N 1
ATOM 2780 C CA . THR A 1 376 ? -7.832 48.5 20.297 1 82.25 376 THR A CA 1
ATOM 2781 C C . THR A 1 376 ? -8.383 47.438 21.219 1 82.25 376 THR A C 1
ATOM 2783 O O . THR A 1 376 ? -8.32 46.25 20.906 1 82.25 376 THR A O 1
ATOM 2786 N N . ASP A 1 377 ? -8.938 47.875 22.328 1 87.25 377 ASP A N 1
ATOM 2787 C CA . ASP A 1 377 ? -9.555 46.938 23.25 1 87.25 377 ASP A CA 1
ATOM 2788 C C . ASP A 1 377 ? -10.781 46.281 22.625 1 87.25 377 ASP A C 1
ATOM 2790 O O . ASP A 1 377 ? -10.992 45.062 22.797 1 87.25 377 ASP A O 1
ATOM 2794 N N . VAL A 1 378 ? -11.5 47.094 21.906 1 87.75 378 VAL A N 1
ATOM 2795 C CA . VAL A 1 378 ? -12.695 46.594 21.234 1 87.75 378 VAL A CA 1
ATOM 2796 C C . VAL A 1 378 ? -12.297 45.625 20.125 1 87.75 378 VAL A C 1
ATOM 2798 O O . VAL A 1 378 ? -12.836 44.5 20.031 1 87.75 378 VAL A O 1
ATOM 2801 N N . VAL A 1 379 ? -11.289 45.969 19.344 1 85.88 379 VAL A N 1
ATOM 2802 C CA . VAL A 1 379 ? -10.828 45.125 18.25 1 85.88 379 VAL A CA 1
ATOM 2803 C C . VAL A 1 379 ? -10.289 43.812 18.797 1 85.88 379 VAL A C 1
ATOM 2805 O O . VAL A 1 379 ? -10.547 42.75 18.25 1 85.88 379 VAL A O 1
ATOM 2808 N N . GLN A 1 380 ? -9.578 43.844 19.875 1 90.5 380 GLN A N 1
ATOM 2809 C CA . GLN A 1 380 ? -9.031 42.625 20.516 1 90.5 380 GLN A CA 1
ATOM 2810 C C . GLN A 1 380 ? -10.148 41.719 20.984 1 90.5 380 GLN A C 1
ATOM 2812 O O . GLN A 1 380 ? -10.07 40.5 20.828 1 90.5 380 GLN A O 1
ATOM 2817 N N . ALA A 1 381 ? -11.086 42.375 21.578 1 92.81 381 ALA A N 1
ATOM 2818 C CA . ALA A 1 381 ? -12.203 41.594 22.109 1 92.81 381 ALA A CA 1
ATOM 2819 C C . ALA A 1 381 ? -12.961 40.875 20.984 1 92.81 381 ALA A C 1
ATOM 2821 O O . ALA A 1 381 ? -13.312 39.719 21.109 1 92.81 381 ALA A O 1
ATOM 2822 N N . PHE A 1 382 ? -13.148 41.531 19.906 1 90.31 382 PHE A N 1
ATOM 2823 C CA . PHE A 1 382 ? -13.875 40.938 18.781 1 90.31 382 PHE A CA 1
ATOM 2824 C C . PHE A 1 382 ? -13.023 39.906 18.078 1 90.31 382 PHE A C 1
ATOM 2826 O O . PHE A 1 382 ? -13.555 38.906 17.562 1 90.31 382 PHE A O 1
ATOM 2833 N N . THR A 1 383 ? -11.742 40.156 18.016 1 90.88 383 THR A N 1
ATOM 2834 C CA . THR A 1 383 ? -10.852 39.125 17.469 1 90.88 383 THR A CA 1
ATOM 2835 C C . THR A 1 383 ? -10.883 37.875 18.312 1 90.88 383 THR A C 1
ATOM 2837 O O . THR A 1 383 ? -10.875 36.75 17.766 1 90.88 383 THR A O 1
ATOM 2840 N N . GLN A 1 384 ? -10.906 38.031 19.578 1 94.06 384 GLN A N 1
ATOM 2841 C CA . GLN A 1 384 ? -11 36.875 20.469 1 94.06 384 GLN A CA 1
ATOM 2842 C C . GLN A 1 384 ? -12.32 36.156 20.281 1 94.06 384 GLN A C 1
ATOM 2844 O O . GLN A 1 384 ? -12.367 34.906 20.359 1 94.06 384 GLN A O 1
ATOM 2849 N N . LEU A 1 385 ? -13.391 36.906 20.141 1 93.25 385 LEU A N 1
ATOM 2850 C CA . LEU A 1 385 ? -14.688 36.281 19.875 1 93.25 385 LEU A CA 1
ATOM 2851 C C . LEU A 1 385 ? -14.648 35.5 18.562 1 93.25 385 LEU A C 1
ATOM 2853 O O . LEU A 1 385 ? -15.156 34.375 18.484 1 93.25 385 LEU A O 1
ATOM 2857 N N . ALA A 1 386 ? -13.984 36.062 17.547 1 90.81 386 ALA A N 1
ATOM 2858 C CA . ALA A 1 386 ? -13.828 35.375 16.266 1 90.81 386 ALA A CA 1
ATOM 2859 C C . ALA A 1 386 ? -13.094 34.062 16.453 1 90.81 386 ALA A C 1
ATOM 2861 O O . ALA A 1 386 ? -13.547 33.031 15.953 1 90.81 386 ALA A O 1
ATOM 2862 N N . ASN A 1 387 ? -12.031 34.062 17.188 1 94.44 387 ASN A N 1
ATOM 2863 C CA . ASN A 1 387 ? -11.242 32.844 17.422 1 94.44 387 ASN A CA 1
ATOM 2864 C C . ASN A 1 387 ? -12.039 31.797 18.188 1 94.44 387 ASN A C 1
ATOM 2866 O O . ASN A 1 387 ? -11.93 30.594 17.922 1 94.44 387 ASN A O 1
ATOM 2870 N N . ALA A 1 388 ? -12.742 32.312 19.109 1 96.56 388 ALA A N 1
ATOM 2871 C CA . ALA A 1 388 ? -13.555 31.391 19.906 1 96.56 388 ALA A CA 1
ATOM 2872 C C . ALA A 1 388 ? -14.602 30.688 19.031 1 96.56 388 ALA A C 1
ATOM 2874 O O . ALA A 1 388 ? -14.844 29.484 19.172 1 96.56 388 ALA A O 1
ATOM 2875 N N . GLN A 1 389 ? -15.25 31.453 18.156 1 95.44 389 GLN A N 1
ATOM 2876 C CA . GLN A 1 389 ? -16.266 30.906 17.266 1 95.44 389 GLN A CA 1
ATOM 2877 C C . GLN A 1 389 ? -15.656 29.891 16.297 1 95.44 389 GLN A C 1
ATOM 2879 O O . GLN A 1 389 ? -16.25 28.844 16.031 1 95.44 389 GLN A O 1
ATOM 2884 N N . LEU A 1 390 ? -14.508 30.188 15.727 1 95.5 390 LEU A N 1
ATOM 2885 C CA . LEU A 1 390 ? -13.828 29.266 14.828 1 95.5 390 LEU A CA 1
ATOM 2886 C C . LEU A 1 390 ? -13.414 27.984 15.562 1 95.5 390 LEU A C 1
ATOM 2888 O O . LEU A 1 390 ? -13.523 26.891 15.016 1 95.5 390 LEU A O 1
ATOM 2892 N N . THR A 1 391 ? -12.93 28.141 16.797 1 97.06 391 THR A N 1
ATOM 2893 C CA . THR A 1 391 ? -12.539 27 17.594 1 97.06 391 THR A CA 1
ATOM 2894 C C . THR A 1 391 ? -13.75 26.109 17.906 1 97.06 391 THR A C 1
ATOM 2896 O O . THR A 1 391 ? -13.641 24.891 17.922 1 97.06 391 THR A O 1
ATOM 2899 N N . LEU A 1 392 ? -14.906 26.75 18.172 1 97.5 392 LEU A N 1
ATOM 2900 C CA . LEU A 1 392 ? -16.125 26 18.406 1 97.5 392 LEU A CA 1
ATOM 2901 C C . LEU A 1 392 ? -16.453 25.094 17.219 1 97.5 392 LEU A C 1
ATOM 2903 O O . LEU A 1 392 ? -16.719 23.906 17.391 1 97.5 392 LEU A O 1
ATOM 2907 N N . LEU A 1 393 ? -16.359 25.641 16.016 1 96.44 393 LEU A N 1
ATOM 2908 C CA . LEU A 1 393 ? -16.672 24.875 14.805 1 96.44 393 LEU A CA 1
ATOM 2909 C C . LEU A 1 393 ? -15.648 23.766 14.586 1 96.44 393 LEU A C 1
ATOM 2911 O O . LEU A 1 393 ? -16 22.688 14.133 1 96.44 393 LEU A O 1
ATOM 2915 N N . ASP A 1 394 ? -14.383 24.016 14.914 1 96.5 394 ASP A N 1
ATOM 2916 C CA . ASP A 1 394 ? -13.336 23 14.82 1 96.5 394 ASP A CA 1
ATOM 2917 C C . ASP A 1 394 ? -13.609 21.844 15.766 1 96.5 394 ASP A C 1
ATOM 2919 O O . ASP A 1 394 ? -13.445 20.672 15.391 1 96.5 394 ASP A O 1
ATOM 2923 N N . ARG A 1 395 ? -13.945 22.219 16.938 1 97.81 395 ARG A N 1
ATOM 2924 C CA . ARG A 1 395 ? -14.219 21.203 17.938 1 97.81 395 ARG A CA 1
ATOM 2925 C C . ARG A 1 395 ? -15.469 20.391 17.594 1 97.81 395 ARG A C 1
ATOM 2927 O O . ARG A 1 395 ? -15.523 19.188 17.828 1 97.81 395 ARG A O 1
ATOM 2934 N N . GLU A 1 396 ? -16.484 21.062 17.062 1 96.69 396 GLU A N 1
ATOM 2935 C CA . GLU A 1 396 ? -17.672 20.359 16.578 1 96.69 396 GLU A CA 1
ATOM 2936 C C . GLU A 1 396 ? -17.328 19.375 15.469 1 96.69 396 GLU A C 1
ATOM 2938 O O . GLU A 1 396 ? -17.859 18.266 15.438 1 96.69 396 GLU A O 1
ATOM 2943 N N . ALA A 1 397 ? -16.5 19.781 14.547 1 96.31 397 ALA A N 1
ATOM 2944 C CA . ALA A 1 397 ? -16.047 18.906 13.469 1 96.31 397 ALA A CA 1
ATOM 2945 C C . ALA A 1 397 ? -15.352 17.672 14.023 1 96.31 397 ALA A C 1
ATOM 2947 O O . ALA A 1 397 ? -15.562 16.562 13.516 1 96.31 397 ALA A O 1
ATOM 2948 N N . ALA A 1 398 ? -14.492 17.844 15.047 1 97.06 398 ALA A N 1
ATOM 2949 C CA . ALA A 1 398 ? -13.773 16.734 15.656 1 97.06 398 ALA A CA 1
ATOM 2950 C C . ALA A 1 398 ? -14.742 15.719 16.25 1 97.06 398 ALA A C 1
ATOM 2952 O O . ALA A 1 398 ? -14.547 14.508 16.109 1 97.06 398 ALA A O 1
ATOM 2953 N N . VAL A 1 399 ? -15.789 16.219 16.906 1 96.94 399 VAL A N 1
ATOM 2954 C CA . VAL A 1 399 ? -16.797 15.344 17.5 1 96.94 399 VAL A CA 1
ATOM 2955 C C . VAL A 1 399 ? -17.516 14.57 16.406 1 96.94 399 VAL A C 1
ATOM 2957 O O . VAL A 1 399 ? -17.703 13.359 16.516 1 96.94 399 VAL A O 1
ATOM 2960 N N . ALA A 1 400 ? -17.906 15.281 15.375 1 96.56 400 ALA A N 1
ATOM 2961 C CA . ALA A 1 400 ? -18.609 14.656 14.266 1 96.56 400 ALA A CA 1
ATOM 2962 C C . ALA A 1 400 ? -17.75 13.594 13.586 1 96.56 400 ALA A C 1
ATOM 2964 O O . ALA A 1 400 ? -18.234 12.5 13.266 1 96.56 400 ALA A O 1
ATOM 2965 N N . THR A 1 401 ? -16.5 13.891 13.383 1 96.81 401 THR A N 1
ATOM 2966 C CA . THR A 1 401 ? -15.578 12.961 12.742 1 96.81 401 THR A CA 1
ATOM 2967 C C . THR A 1 401 ? -15.367 11.719 13.602 1 96.81 401 THR A C 1
ATOM 2969 O O . THR A 1 401 ? -15.391 10.594 13.094 1 96.81 401 THR A O 1
ATOM 2972 N N . ASP A 1 402 ? -15.188 11.953 14.898 1 96.69 402 ASP A N 1
ATOM 2973 C CA . ASP A 1 402 ? -15.047 10.828 15.82 1 96.69 402 ASP A CA 1
ATOM 2974 C C . ASP A 1 402 ? -16.266 9.906 15.75 1 96.69 402 ASP A C 1
ATOM 2976 O O . ASP A 1 402 ? -16.109 8.688 15.633 1 96.69 402 ASP A O 1
ATOM 2980 N N . ALA A 1 403 ? -17.406 10.508 15.852 1 95.81 403 ALA A N 1
ATOM 2981 C CA . ALA A 1 403 ? -18.656 9.734 15.867 1 95.81 403 ALA A CA 1
ATOM 2982 C C . ALA A 1 403 ? -18.812 8.945 14.57 1 95.81 403 ALA A C 1
ATOM 2984 O O . ALA A 1 403 ? -19.188 7.766 14.602 1 95.81 403 ALA A O 1
ATOM 2985 N N . ALA A 1 404 ? -18.531 9.586 13.469 1 95.06 404 ALA A N 1
ATOM 2986 C CA . ALA A 1 404 ? -18.625 8.914 12.18 1 95.06 404 ALA A CA 1
ATOM 2987 C C . ALA A 1 404 ? -17.656 7.746 12.086 1 95.06 404 ALA A C 1
ATOM 2989 O O . ALA A 1 404 ? -18.016 6.652 11.656 1 95.06 404 ALA A O 1
ATOM 2990 N N . ARG A 1 405 ? -16.391 7.965 12.5 1 96 405 ARG A N 1
ATOM 2991 C CA . ARG A 1 405 ? -15.359 6.93 12.438 1 96 405 ARG A CA 1
ATOM 2992 C C . ARG A 1 405 ? -15.719 5.746 13.328 1 96 405 ARG A C 1
ATOM 2994 O O . ARG A 1 405 ? -15.648 4.594 12.898 1 96 405 ARG A O 1
ATOM 3001 N N . LEU A 1 406 ? -16.109 6.055 14.57 1 96.25 406 LEU A N 1
ATOM 3002 C CA . LEU A 1 406 ? -16.469 5 15.508 1 96.25 406 LEU A CA 1
ATOM 3003 C C . LEU A 1 406 ? -17.688 4.227 15.016 1 96.25 406 LEU A C 1
ATOM 3005 O O . LEU A 1 406 ? -17.703 2.992 15.062 1 96.25 406 LEU A O 1
ATOM 3009 N N . GLY A 1 407 ? -18.672 4.934 14.547 1 93.69 407 GLY A N 1
ATOM 3010 C CA . GLY A 1 407 ? -19.875 4.285 14.055 1 93.69 407 GLY A CA 1
ATOM 3011 C C . GLY A 1 407 ? -19.625 3.42 12.836 1 93.69 407 GLY A C 1
ATOM 3012 O O . GLY A 1 407 ? -20.141 2.297 12.75 1 93.69 407 GLY A O 1
ATOM 3013 N N . LEU A 1 408 ? -18.844 3.891 11.883 1 92.94 408 LEU A N 1
ATOM 3014 C CA . LEU A 1 408 ? -18.641 3.193 10.617 1 92.94 408 LEU A CA 1
ATOM 3015 C C . LEU A 1 408 ? -17.641 2.053 10.781 1 92.94 408 LEU A C 1
ATOM 3017 O O . LEU A 1 408 ? -17.781 1.002 10.156 1 92.94 408 LEU A O 1
ATOM 3021 N N . LEU A 1 409 ? -16.609 2.244 11.625 1 93.69 409 LEU A N 1
ATOM 3022 C CA . LEU A 1 409 ? -15.555 1.236 11.766 1 93.69 409 LEU A CA 1
ATOM 3023 C C . LEU A 1 409 ? -16 0.115 12.703 1 93.69 409 LEU A C 1
ATOM 3025 O O . LEU A 1 409 ? -15.633 -1.044 12.508 1 93.69 409 LEU A O 1
ATOM 3029 N N . TYR A 1 410 ? -16.828 0.474 13.719 1 93.25 410 TYR A N 1
ATOM 3030 C CA . TYR A 1 410 ? -17.094 -0.507 14.766 1 93.25 410 TYR A CA 1
ATOM 3031 C C . TYR A 1 410 ? -18.578 -0.77 14.898 1 93.25 410 TYR A C 1
ATOM 3033 O O . TYR A 1 410 ? -19 -1.685 15.617 1 93.25 410 TYR A O 1
ATOM 3041 N N . GLY A 1 411 ? -19.391 0.047 14.273 1 85.38 411 GLY A N 1
ATOM 3042 C CA . GLY A 1 411 ? -20.828 -0.114 14.398 1 85.38 411 GLY A CA 1
ATOM 3043 C C . GLY A 1 411 ? -21.375 -1.229 13.523 1 85.38 411 GLY A C 1
ATOM 3044 O O . GLY A 1 411 ? -20.641 -1.848 12.758 1 85.38 411 GLY A O 1
ATOM 3045 N N . SER A 1 412 ? -22.75 -1.649 13.805 1 72.06 412 SER A N 1
ATOM 3046 C CA . SER A 1 412 ? -23.422 -2.717 13.062 1 72.06 412 SER A CA 1
ATOM 3047 C C . SER A 1 412 ? -23.875 -2.236 11.688 1 72.06 412 SER A C 1
ATOM 3049 O O . SER A 1 412 ? -24.047 -1.035 11.477 1 72.06 412 SER A O 1
ATOM 3051 N N . ASP A 1 413 ? -23.641 -2.994 10.562 1 63.56 413 ASP A N 1
ATOM 3052 C CA . ASP A 1 413 ? -24.047 -2.703 9.188 1 63.56 413 ASP A CA 1
ATOM 3053 C C . ASP A 1 413 ? -25.516 -2.285 9.141 1 63.56 413 ASP A C 1
ATOM 3055 O O . ASP A 1 413 ? -25.984 -1.743 8.133 1 63.56 413 ASP A O 1
ATOM 3059 N N . ASP A 1 414 ? -26.391 -2.48 10.141 1 47.72 414 ASP A N 1
ATOM 3060 C CA . ASP A 1 414 ? -27.812 -2.201 10.086 1 47.72 414 ASP A CA 1
ATOM 3061 C C . ASP A 1 414 ? -28.094 -0.708 10.258 1 47.72 414 ASP A C 1
ATOM 3063 O O . ASP A 1 414 ? -29.203 -0.245 10.023 1 47.72 414 ASP A O 1
ATOM 3067 N N . GLN A 1 415 ? -27.234 0.036 10.703 1 41.12 415 GLN A N 1
ATOM 3068 C CA . GLN A 1 415 ? -27.656 1.403 10.992 1 41.12 415 GLN A CA 1
ATOM 3069 C C . GLN A 1 415 ? -27.234 2.357 9.883 1 41.12 415 GLN A C 1
ATOM 3071 O O . GLN A 1 415 ? -26.156 2.199 9.297 1 41.12 415 GLN A O 1
ATOM 3076 N N . MET B 1 1 ? 85.375 -21.875 3.898 1 24.83 1 MET B N 1
ATOM 3077 C CA . MET B 1 1 ? 85 -20.797 4.809 1 24.83 1 MET B CA 1
ATOM 3078 C C . MET B 1 1 ? 84.312 -19.672 4.062 1 24.83 1 MET B C 1
ATOM 3080 O O . MET B 1 1 ? 84.062 -18.609 4.617 1 24.83 1 MET B O 1
ATOM 3084 N N . VAL B 1 2 ? 84.125 -19.734 2.754 1 25.73 2 VAL B N 1
ATOM 3085 C CA . VAL B 1 2 ? 83.875 -18.609 1.875 1 25.73 2 VAL B CA 1
ATOM 3086 C C . VAL B 1 2 ? 82.438 -18.156 2.059 1 25.73 2 VAL B C 1
ATOM 3088 O O . VAL B 1 2 ? 82.062 -16.984 1.81 1 25.73 2 VAL B O 1
ATOM 3091 N N . LEU B 1 3 ? 81.375 -19.094 2.279 1 24.3 3 LEU B N 1
ATOM 3092 C CA . LEU B 1 3 ? 80.125 -18.875 1.643 1 24.3 3 LEU B CA 1
ATOM 3093 C C . LEU B 1 3 ? 79.438 -17.641 2.229 1 24.3 3 LEU B C 1
ATOM 3095 O O . LEU B 1 3 ? 79 -16.734 1.49 1 24.3 3 LEU B O 1
ATOM 3099 N N . SER B 1 4 ? 78.125 -17.734 2.785 1 25.77 4 SER B N 1
ATOM 3100 C CA . SER B 1 4 ? 76.75 -17.234 2.496 1 25.77 4 SER B CA 1
ATOM 3101 C C . SER B 1 4 ? 76.438 -16.016 3.336 1 25.77 4 SER B C 1
ATOM 3103 O O . SER B 1 4 ? 76.312 -16.094 4.559 1 25.77 4 SER B O 1
ATOM 3105 N N . LYS B 1 5 ? 77.062 -14.805 2.99 1 34.84 5 LYS B N 1
ATOM 3106 C CA . LYS B 1 5 ? 76.75 -13.445 3.404 1 34.84 5 LYS B CA 1
ATOM 3107 C C . LYS B 1 5 ? 75.312 -13.133 3.145 1 34.84 5 LYS B C 1
ATOM 3109 O O . LYS B 1 5 ? 74.938 -12.742 2.035 1 34.84 5 LYS B O 1
ATOM 3114 N N . ILE B 1 6 ? 74.25 -13.977 3.412 1 28.55 6 ILE B N 1
ATOM 3115 C CA . ILE B 1 6 ? 72.875 -13.711 3.049 1 28.55 6 ILE B CA 1
ATOM 3116 C C . ILE B 1 6 ? 72.438 -12.375 3.641 1 28.55 6 ILE B C 1
ATOM 3118 O O . ILE B 1 6 ? 72.625 -12.117 4.832 1 28.55 6 ILE B O 1
ATOM 3122 N N . ALA B 1 7 ? 72.062 -11.352 2.744 1 28.3 7 ALA B N 1
ATOM 3123 C CA . ALA B 1 7 ? 71.625 -9.969 2.623 1 28.3 7 ALA B CA 1
ATOM 3124 C C . ALA B 1 7 ? 70.375 -9.719 3.469 1 28.3 7 ALA B C 1
ATOM 3126 O O . ALA B 1 7 ? 69.375 -10.398 3.303 1 28.3 7 ALA B O 1
ATOM 3127 N N . ALA B 1 8 ? 70.562 -9.094 4.648 1 31.42 8 ALA B N 1
ATOM 3128 C CA . ALA B 1 8 ? 69.625 -8.516 5.59 1 31.42 8 ALA B CA 1
ATOM 3129 C C . ALA B 1 8 ? 68.75 -7.465 4.91 1 31.42 8 ALA B C 1
ATOM 3131 O O . ALA B 1 8 ? 69.125 -6.293 4.836 1 31.42 8 ALA B O 1
ATOM 3132 N N . ALA B 1 9 ? 68.375 -7.629 3.557 1 31 9 ALA B N 1
ATOM 3133 C CA . ALA B 1 9 ? 67.625 -6.535 3.002 1 31 9 ALA B CA 1
ATOM 3134 C C . ALA B 1 9 ? 66.375 -6.27 3.852 1 31 9 ALA B C 1
ATOM 3136 O O . ALA B 1 9 ? 65.5 -7.133 3.984 1 31 9 ALA B O 1
ATOM 3137 N N . SER B 1 10 ? 66.625 -5.559 4.895 1 29.95 10 SER B N 1
ATOM 3138 C CA . SER B 1 10 ? 65.562 -5.035 5.77 1 29.95 10 SER B CA 1
ATOM 3139 C C . SER B 1 10 ? 64.5 -4.27 4.973 1 29.95 10 SER B C 1
ATOM 3141 O O . SER B 1 10 ? 64.812 -3.385 4.184 1 29.95 10 SER B O 1
ATOM 3143 N N . LEU B 1 11 ? 63.406 -4.961 4.5 1 30.56 11 LEU B N 1
ATOM 3144 C CA . LEU B 1 11 ? 62.125 -4.516 3.92 1 30.56 11 LEU B CA 1
ATOM 3145 C C . LEU B 1 11 ? 61.5 -3.412 4.762 1 30.56 11 LEU B C 1
ATOM 3147 O O . LEU B 1 11 ? 61 -3.672 5.859 1 30.56 11 LEU B O 1
ATOM 3151 N N . SER B 1 12 ? 62.156 -2.258 4.914 1 32.25 12 SER B N 1
ATOM 3152 C CA . SER B 1 12 ? 61.406 -1.184 5.539 1 32.25 12 SER B CA 1
ATOM 3153 C C . SER B 1 12 ? 60.188 -0.82 4.703 1 32.25 12 SER B C 1
ATOM 3155 O O . SER B 1 12 ? 60.312 -0.16 3.668 1 32.25 12 SER B O 1
ATOM 3157 N N . ALA B 1 13 ? 59.312 -1.724 4.324 1 36.12 13 ALA B N 1
ATOM 3158 C CA . ALA B 1 13 ? 58.031 -1.271 3.719 1 36.12 13 ALA B CA 1
ATOM 3159 C C . ALA B 1 13 ? 57.406 -0.161 4.551 1 36.12 13 ALA B C 1
ATOM 3161 O O . ALA B 1 13 ? 57 -0.385 5.695 1 36.12 13 ALA B O 1
ATOM 3162 N N . VAL B 1 14 ? 57.938 1.081 4.453 1 35.44 14 VAL B N 1
ATOM 3163 C CA . VAL B 1 14 ? 57.312 2.314 4.906 1 35.44 14 VAL B CA 1
ATOM 3164 C C . VAL B 1 14 ? 55.812 2.295 4.543 1 35.44 14 VAL B C 1
ATOM 3166 O O . VAL B 1 14 ? 55.469 2.158 3.371 1 35.44 14 VAL B O 1
ATOM 3169 N N . GLY B 1 15 ? 55 1.807 5.426 1 32.91 15 GLY B N 1
ATOM 3170 C CA . GLY B 1 15 ? 53.562 1.971 5.434 1 32.91 15 GLY B CA 1
ATOM 3171 C C . GLY B 1 15 ? 53.125 3.389 5.121 1 32.91 15 GLY B C 1
ATOM 3172 O O . GLY B 1 15 ? 53.344 4.305 5.91 1 32.91 15 GLY B O 1
ATOM 3173 N N . ALA B 1 16 ? 53.219 3.881 3.871 1 36.44 16 ALA B N 1
ATOM 3174 C CA . ALA B 1 16 ? 52.562 5.125 3.523 1 36.44 16 ALA B CA 1
ATOM 3175 C C . ALA B 1 16 ? 51.094 5.113 4.02 1 36.44 16 ALA B C 1
ATOM 3177 O O . ALA B 1 16 ? 50.281 4.312 3.561 1 36.44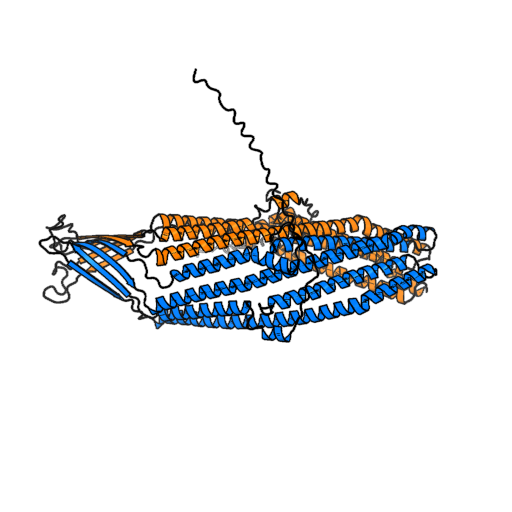 16 ALA B O 1
ATOM 3178 N N . LEU B 1 17 ? 50.938 5.516 5.18 1 34 17 LEU B N 1
ATOM 3179 C CA . LEU B 1 17 ? 49.594 5.867 5.609 1 34 17 LEU B CA 1
ATOM 3180 C C . LEU B 1 17 ? 48.906 6.777 4.586 1 34 17 LEU B C 1
ATOM 3182 O O . LEU B 1 17 ? 49.406 7.871 4.305 1 34 17 LEU B O 1
ATOM 3186 N N . ALA B 1 18 ? 48.469 6.203 3.457 1 37.59 18 ALA B N 1
ATOM 3187 C CA . ALA B 1 18 ? 47.531 6.961 2.633 1 37.59 18 ALA B CA 1
ATOM 3188 C C . ALA B 1 18 ? 46.594 7.793 3.5 1 37.59 18 ALA B C 1
ATOM 3190 O O . ALA B 1 18 ? 45.75 7.25 4.211 1 37.59 18 ALA B O 1
ATOM 3191 N N . ALA B 1 19 ? 47.094 8.969 3.986 1 35.25 19 ALA B N 1
ATOM 3192 C CA . ALA B 1 19 ? 46.156 9.977 4.469 1 35.25 19 ALA B CA 1
ATOM 3193 C C . ALA B 1 19 ? 44.969 10.109 3.525 1 35.25 19 ALA B C 1
ATOM 3195 O O . ALA B 1 19 ? 45.094 10.586 2.396 1 35.25 19 ALA B O 1
ATOM 3196 N N . SER B 1 20 ? 44.094 9.188 3.557 1 39.34 20 SER B N 1
ATOM 3197 C CA . SER B 1 20 ? 42.812 9.453 2.926 1 39.34 20 SER B CA 1
ATOM 3198 C C . SER B 1 20 ? 42.344 10.875 3.199 1 39.34 20 SER B C 1
ATOM 3200 O O . SER B 1 20 ? 42.125 11.25 4.352 1 39.34 20 SER B O 1
ATOM 3202 N N . SER B 1 21 ? 42.969 11.844 2.537 1 38.09 21 SER B N 1
ATOM 3203 C CA . SER B 1 21 ? 42.312 13.164 2.564 1 38.09 21 SER B CA 1
ATOM 3204 C C . SER B 1 21 ? 40.812 13.039 2.668 1 38.09 21 SER B C 1
ATOM 3206 O O . SER B 1 21 ? 40.156 12.484 1.778 1 38.09 21 SER B O 1
ATOM 3208 N N . VAL B 1 22 ? 40.438 12.844 3.852 1 40.34 22 VAL B N 1
ATOM 3209 C CA . VAL B 1 22 ? 39.031 13.125 4.035 1 40.34 22 VAL B CA 1
ATOM 3210 C C . VAL B 1 22 ? 38.625 14.391 3.262 1 40.34 22 VAL B C 1
ATOM 3212 O O . VAL B 1 22 ? 39.062 15.492 3.623 1 40.34 22 VAL B O 1
ATOM 3215 N N . SER B 1 23 ? 38.844 14.414 1.987 1 40.03 23 SER B N 1
ATOM 3216 C CA . SER B 1 23 ? 38.219 15.508 1.246 1 40.03 23 SER B CA 1
ATOM 3217 C C . SER B 1 23 ? 36.938 15.984 1.927 1 40.03 23 SER B C 1
ATOM 3219 O O . SER B 1 23 ? 36 15.219 2.062 1 40.03 23 SER B O 1
ATOM 3221 N N . HIS B 1 24 ? 37.125 16.688 2.949 1 45.69 24 HIS B N 1
ATOM 3222 C CA . HIS B 1 24 ? 35.938 17.375 3.473 1 45.69 24 HIS B CA 1
ATOM 3223 C C . HIS B 1 24 ? 35.031 17.844 2.344 1 45.69 24 HIS B C 1
ATOM 3225 O O . HIS B 1 24 ? 35.438 18.625 1.484 1 45.69 24 HIS B O 1
ATOM 3231 N N . ALA B 1 25 ? 34.188 17.078 1.86 1 55.91 25 ALA B N 1
ATOM 3232 C CA . ALA B 1 25 ? 33.25 17.359 0.772 1 55.91 25 ALA B CA 1
ATOM 3233 C C . ALA B 1 25 ? 32.625 18.734 0.939 1 55.91 25 ALA B C 1
ATOM 3235 O O . ALA B 1 25 ? 32.188 19.094 2.039 1 55.91 25 ALA B O 1
ATOM 3236 N N . ALA B 1 26 ? 32.938 19.719 0.02 1 70.38 26 ALA B N 1
ATOM 3237 C CA . ALA B 1 26 ? 32.344 21.047 -0.102 1 70.38 26 ALA B CA 1
ATOM 3238 C C . ALA B 1 26 ? 30.844 21 0.126 1 70.38 26 ALA B C 1
ATOM 3240 O O . ALA B 1 26 ? 30.203 19.984 -0.18 1 70.38 26 ALA B O 1
ATOM 3241 N N . PRO B 1 27 ? 30.391 21.953 0.962 1 86.94 27 PRO B N 1
ATOM 3242 C CA . PRO B 1 27 ? 28.938 21.984 1.153 1 86.94 27 PRO B CA 1
ATOM 3243 C C . PRO B 1 27 ? 28.172 21.797 -0.15 1 86.94 27 PRO B C 1
ATOM 3245 O O . PRO B 1 27 ? 28.625 22.219 -1.213 1 86.94 27 PRO B O 1
ATOM 3248 N N . LEU B 1 28 ? 27.156 21.109 -0.094 1 92.12 28 LEU B N 1
ATOM 3249 C CA . LEU B 1 28 ? 26.391 20.672 -1.257 1 92.12 28 LEU B CA 1
ATOM 3250 C C . LEU B 1 28 ? 25.344 21.734 -1.638 1 92.12 28 LEU B C 1
ATOM 3252 O O . LEU B 1 28 ? 24.578 22.188 -0.789 1 92.12 28 LEU B O 1
ATOM 3256 N N . THR B 1 29 ? 25.391 22.156 -2.912 1 95 29 THR B N 1
ATOM 3257 C CA . THR B 1 29 ? 24.266 22.906 -3.459 1 95 29 THR B CA 1
ATOM 3258 C C . THR B 1 29 ? 23.031 22.016 -3.623 1 95 29 THR B C 1
ATOM 3260 O O . THR B 1 29 ? 23.109 20.797 -3.453 1 95 29 THR B O 1
ATOM 3263 N N . TYR B 1 30 ? 21.953 22.656 -3.881 1 95.56 30 TYR B N 1
ATOM 3264 C CA . TYR B 1 30 ? 20.719 21.906 -4.09 1 95.56 30 TYR B CA 1
ATOM 3265 C C . TYR B 1 30 ? 20.875 20.875 -5.199 1 95.56 30 TYR B C 1
ATOM 3267 O O . TYR B 1 30 ? 20.594 19.703 -5.004 1 95.56 30 TYR B O 1
ATOM 3275 N N . ALA B 1 31 ? 21.359 21.281 -6.352 1 93.88 31 ALA B N 1
ATOM 3276 C CA . ALA B 1 31 ? 21.547 20.406 -7.5 1 93.88 31 ALA B CA 1
ATOM 3277 C C . ALA B 1 31 ? 22.562 19.312 -7.191 1 93.88 31 ALA B C 1
ATOM 3279 O O . ALA B 1 31 ? 22.391 18.156 -7.582 1 93.88 31 ALA B O 1
ATOM 3280 N N . ALA B 1 32 ? 23.594 19.703 -6.434 1 94.56 32 ALA B N 1
ATOM 3281 C CA . ALA B 1 32 ? 24.641 18.75 -6.086 1 94.56 32 ALA B CA 1
ATOM 3282 C C . ALA B 1 32 ? 24.109 17.672 -5.129 1 94.56 32 ALA B C 1
ATOM 3284 O O . ALA B 1 32 ? 24.5 16.516 -5.207 1 94.56 32 ALA B O 1
ATOM 3285 N N . ALA B 1 33 ? 23.234 18.094 -4.25 1 96.25 33 ALA B N 1
ATOM 3286 C CA . ALA B 1 33 ? 22.641 17.141 -3.307 1 96.25 33 ALA B CA 1
ATOM 3287 C C . ALA B 1 33 ? 21.781 16.125 -4.027 1 96.25 33 ALA B C 1
ATOM 3289 O O . ALA B 1 33 ? 21.812 14.93 -3.707 1 96.25 33 ALA B O 1
ATOM 3290 N N . LEU B 1 34 ? 21.016 16.562 -5.035 1 95.5 34 LEU B N 1
ATOM 3291 C CA . LEU B 1 34 ? 20.188 15.656 -5.801 1 95.5 34 LEU B CA 1
ATOM 3292 C C . LEU B 1 34 ? 21.031 14.68 -6.605 1 95.5 34 LEU B C 1
ATOM 3294 O O . LEU B 1 34 ? 20.734 13.484 -6.66 1 95.5 34 LEU B O 1
ATOM 3298 N N . ALA B 1 35 ? 22.094 15.195 -7.188 1 95.12 35 ALA B N 1
ATOM 3299 C CA . ALA B 1 35 ? 23 14.344 -7.961 1 95.12 35 ALA B CA 1
ATOM 3300 C C . ALA B 1 35 ? 23.672 13.312 -7.07 1 95.12 35 ALA B C 1
ATOM 3302 O O . ALA B 1 35 ? 23.797 12.141 -7.441 1 95.12 35 ALA B O 1
ATOM 3303 N N . ALA B 1 36 ? 24.109 13.758 -5.887 1 95.75 36 ALA B N 1
ATOM 3304 C CA . ALA B 1 36 ? 24.75 12.852 -4.934 1 95.75 36 ALA B CA 1
ATOM 3305 C C . ALA B 1 36 ? 23.781 11.766 -4.473 1 95.75 36 ALA B C 1
ATOM 3307 O O . ALA B 1 36 ? 24.156 10.602 -4.344 1 95.75 36 ALA B O 1
ATOM 3308 N N . ALA B 1 37 ? 22.531 12.133 -4.207 1 96.88 37 ALA B N 1
ATOM 3309 C CA . ALA B 1 37 ? 21.516 11.172 -3.775 1 96.88 37 ALA B CA 1
ATOM 3310 C C . ALA B 1 37 ? 21.25 10.133 -4.859 1 96.88 37 ALA B C 1
ATOM 3312 O O . ALA B 1 37 ? 21.078 8.953 -4.559 1 96.88 37 ALA B O 1
ATOM 3313 N N . GLU B 1 38 ? 21.25 10.586 -6.09 1 95.5 38 GLU B N 1
ATOM 3314 C CA . GLU B 1 38 ? 21 9.688 -7.211 1 95.5 38 GLU B CA 1
ATOM 3315 C C . GLU B 1 38 ? 22.141 8.672 -7.371 1 95.5 38 GLU B C 1
ATOM 3317 O O . GLU B 1 38 ? 21.891 7.492 -7.613 1 95.5 38 GLU B O 1
ATOM 3322 N N . THR B 1 39 ? 23.312 9.102 -7.172 1 94 39 THR B N 1
ATOM 3323 C CA . THR B 1 39 ? 24.469 8.266 -7.453 1 94 39 THR B CA 1
ATOM 3324 C C . THR B 1 39 ? 24.781 7.352 -6.27 1 94 39 THR B C 1
ATOM 3326 O O . THR B 1 39 ? 25.297 6.246 -6.449 1 94 39 THR B O 1
ATOM 3329 N N . SER B 1 40 ? 24.438 7.777 -5.086 1 93.19 40 SER B N 1
ATOM 3330 C CA . SER B 1 40 ? 24.891 7.047 -3.902 1 93.19 40 SER B CA 1
ATOM 3331 C C . SER B 1 40 ? 23.734 6.273 -3.264 1 93.19 40 SER B C 1
ATOM 3333 O O . SER B 1 40 ? 23.922 5.594 -2.254 1 93.19 40 SER B O 1
ATOM 3335 N N . SER B 1 41 ? 22.562 6.234 -3.793 1 95.94 41 SER B N 1
ATOM 3336 C CA . SER B 1 41 ? 21.391 5.664 -3.135 1 95.94 41 SER B CA 1
ATOM 3337 C C . SER B 1 41 ? 21.422 4.141 -3.184 1 95.94 41 SER B C 1
ATOM 3339 O O . SER B 1 41 ? 21.344 3.547 -4.262 1 95.94 41 SER B O 1
ATOM 3341 N N . PRO B 1 42 ? 21.453 3.473 -1.916 1 96.88 42 PRO B N 1
ATOM 3342 C CA . PRO B 1 42 ? 21.344 2.012 -1.896 1 96.88 42 PRO B CA 1
ATOM 3343 C C . PRO B 1 42 ? 20 1.517 -2.426 1 96.88 42 PRO B C 1
ATOM 3345 O O . PRO B 1 42 ? 19.922 0.416 -2.977 1 96.88 42 PRO B O 1
ATOM 3348 N N . ASN B 1 43 ? 19 2.285 -2.23 1 96.38 43 ASN B N 1
ATOM 3349 C CA . ASN B 1 43 ? 17.688 1.914 -2.758 1 96.38 43 ASN B CA 1
ATOM 3350 C C . ASN B 1 43 ? 17.688 1.841 -4.281 1 96.38 43 ASN B C 1
ATOM 3352 O O . ASN B 1 43 ? 17.094 0.934 -4.867 1 96.38 43 ASN B O 1
ATOM 3356 N N . LEU B 1 44 ? 18.328 2.824 -4.969 1 97 44 LEU B N 1
ATOM 3357 C CA . LEU B 1 44 ? 18.406 2.809 -6.426 1 97 44 LEU B CA 1
ATOM 3358 C C . LEU B 1 44 ? 19.281 1.656 -6.91 1 97 44 LEU B C 1
ATOM 3360 O O . LEU B 1 44 ? 19.016 1.066 -7.961 1 97 44 LEU B O 1
ATOM 3364 N N . GLN B 1 45 ? 20.297 1.349 -6.125 1 97.19 45 GLN B N 1
ATOM 3365 C CA . GLN B 1 45 ? 21.109 0.178 -6.445 1 97.19 45 GLN B CA 1
ATOM 3366 C C . GLN B 1 45 ? 20.281 -1.103 -6.363 1 97.19 45 GLN B C 1
ATOM 3368 O O . GLN B 1 45 ? 20.391 -1.972 -7.23 1 97.19 45 GLN B O 1
ATOM 3373 N N . ALA B 1 46 ? 19.5 -1.197 -5.273 1 97.94 46 ALA B N 1
ATOM 3374 C CA . ALA B 1 46 ? 18.625 -2.357 -5.113 1 97.94 46 ALA B CA 1
ATOM 3375 C C . ALA B 1 46 ? 17.672 -2.494 -6.297 1 97.94 46 ALA B C 1
ATOM 3377 O O . ALA B 1 46 ? 17.453 -3.598 -6.805 1 97.94 46 ALA B O 1
ATOM 3378 N N . ARG B 1 47 ? 17.109 -1.359 -6.797 1 97.38 47 ARG B N 1
ATOM 3379 C CA . ARG B 1 47 ? 16.188 -1.385 -7.93 1 97.38 47 ARG B CA 1
ATOM 3380 C C . ARG B 1 47 ? 16.906 -1.78 -9.211 1 97.38 47 ARG B C 1
ATOM 3382 O O . ARG B 1 47 ? 16.359 -2.492 -10.055 1 97.38 47 ARG B O 1
ATOM 3389 N N . SER B 1 48 ? 18.141 -1.312 -9.383 1 97 48 SER B N 1
ATOM 3390 C CA . SER B 1 48 ? 18.938 -1.693 -10.547 1 97 48 SER B CA 1
ATOM 3391 C C . SER B 1 48 ? 19.203 -3.195 -10.57 1 97 48 SER B C 1
ATOM 3393 O O . SER B 1 48 ? 19.109 -3.83 -11.617 1 97 48 SER B O 1
ATOM 3395 N N . LEU B 1 49 ? 19.484 -3.752 -9.383 1 97.94 49 LEU B N 1
ATOM 3396 C CA . LEU B 1 49 ? 19.719 -5.188 -9.289 1 97.94 49 LEU B CA 1
ATOM 3397 C C . LEU B 1 49 ? 18.438 -5.973 -9.531 1 97.94 49 LEU B C 1
ATOM 3399 O O . LEU B 1 49 ? 18.469 -7.062 -10.109 1 97.94 49 LEU B O 1
ATOM 3403 N N . GLN B 1 50 ? 17.391 -5.41 -9.117 1 97.81 50 GLN B N 1
ATOM 3404 C CA . GLN B 1 50 ? 16.109 -6.027 -9.414 1 97.81 50 GLN B CA 1
ATOM 3405 C C . GLN B 1 50 ? 15.867 -6.102 -10.914 1 97.81 50 GLN B C 1
ATOM 3407 O O . GLN B 1 50 ? 15.375 -7.109 -11.422 1 97.81 50 GLN B O 1
ATOM 3412 N N . MET B 1 51 ? 16.156 -5.027 -11.641 1 97.19 51 MET B N 1
ATOM 3413 C CA . MET B 1 51 ? 16.031 -4.988 -13.094 1 97.19 51 MET B CA 1
ATOM 3414 C C . MET B 1 51 ? 16.953 -6.012 -13.75 1 97.19 51 MET B C 1
ATOM 3416 O O . MET B 1 51 ? 16.531 -6.734 -14.664 1 97.19 51 MET B O 1
ATOM 3420 N N . ASP B 1 52 ? 18.156 -6.137 -13.203 1 98 52 ASP B N 1
ATOM 3421 C CA . ASP B 1 52 ? 19.094 -7.125 -13.719 1 98 52 ASP B CA 1
ATOM 3422 C C . ASP B 1 52 ? 18.578 -8.547 -13.484 1 98 52 ASP B C 1
ATOM 3424 O O . ASP B 1 52 ? 18.719 -9.406 -14.359 1 98 52 ASP B O 1
ATOM 3428 N N . GLY B 1 53 ? 18.047 -8.695 -12.312 1 98.31 53 GLY B N 1
ATOM 3429 C CA . GLY B 1 53 ? 17.469 -9.992 -12.031 1 98.31 53 GLY B CA 1
ATOM 3430 C C . GLY B 1 53 ? 16.328 -10.352 -12.969 1 98.31 53 GLY B C 1
ATOM 3431 O O . GLY B 1 53 ? 16.25 -11.477 -13.461 1 98.31 53 GLY B O 1
ATOM 3432 N N . ALA B 1 54 ? 15.461 -9.383 -13.25 1 97.81 54 ALA B N 1
ATOM 3433 C CA . ALA B 1 54 ? 14.336 -9.602 -14.164 1 97.81 54 ALA B CA 1
ATOM 3434 C C . ALA B 1 54 ? 14.828 -9.898 -15.578 1 97.81 54 ALA B C 1
ATOM 3436 O O . ALA B 1 54 ? 14.289 -10.773 -16.266 1 97.81 54 ALA B O 1
ATOM 3437 N N . ARG B 1 55 ? 15.852 -9.203 -16.016 1 97.94 55 ARG B N 1
ATOM 3438 C CA . ARG B 1 55 ? 16.422 -9.414 -17.344 1 97.94 55 ARG B CA 1
ATOM 3439 C C . ARG B 1 55 ? 17.047 -10.797 -17.453 1 97.94 55 ARG B C 1
ATOM 3441 O O . ARG B 1 55 ? 16.906 -11.477 -18.469 1 97.94 55 ARG B O 1
ATOM 3448 N N . ALA B 1 56 ? 17.734 -11.211 -16.359 1 98.06 56 ALA B N 1
ATOM 3449 C CA . ALA B 1 56 ? 18.344 -12.539 -16.344 1 98.06 56 ALA B CA 1
ATOM 3450 C C . ALA B 1 56 ? 17.281 -13.625 -16.422 1 98.06 56 ALA B C 1
ATOM 3452 O O . ALA B 1 56 ? 17.406 -14.586 -17.172 1 98.06 56 ALA B O 1
ATOM 3453 N N . ALA B 1 57 ? 16.281 -13.453 -15.695 1 97.25 57 ALA B N 1
ATOM 3454 C CA . ALA B 1 57 ? 15.203 -14.438 -15.695 1 97.25 57 ALA B CA 1
ATOM 3455 C C . ALA B 1 57 ? 14.508 -14.492 -17.047 1 97.25 57 ALA B C 1
ATOM 3457 O O . ALA B 1 57 ? 14.062 -15.555 -17.484 1 97.25 57 ALA B O 1
ATOM 3458 N N . ALA B 1 58 ? 14.406 -13.312 -17.766 1 97.44 58 ALA B N 1
ATOM 3459 C CA . ALA B 1 58 ? 13.719 -13.227 -19.047 1 97.44 58 ALA B CA 1
ATOM 3460 C C . ALA B 1 58 ? 14.445 -14.039 -20.109 1 97.44 58 ALA B C 1
ATOM 3462 O O . ALA B 1 58 ? 13.82 -14.539 -21.047 1 97.44 58 ALA B O 1
ATOM 3463 N N . ARG B 1 59 ? 15.727 -14.289 -19.906 1 97.38 59 ARG B N 1
ATOM 3464 C CA . ARG B 1 59 ? 16.5 -15.07 -20.859 1 97.38 59 ARG B CA 1
ATOM 3465 C C . ARG B 1 59 ? 16.094 -16.547 -20.828 1 97.38 59 ARG B C 1
ATOM 3467 O O . ARG B 1 59 ? 16.203 -17.25 -21.828 1 97.38 59 ARG B O 1
ATOM 3474 N N . ALA B 1 60 ? 15.609 -16.922 -19.703 1 97.19 60 ALA B N 1
ATOM 3475 C CA . ALA B 1 60 ? 15.234 -18.328 -19.531 1 97.19 60 ALA B CA 1
ATOM 3476 C C . ALA B 1 60 ? 13.781 -18.562 -19.938 1 97.19 60 ALA B C 1
ATOM 3478 O O . ALA B 1 60 ? 13.359 -19.703 -20.141 1 97.19 60 ALA B O 1
ATOM 3479 N N . ALA B 1 61 ? 13.047 -17.438 -20.125 1 97.19 61 ALA B N 1
ATOM 3480 C CA . ALA B 1 61 ? 11.609 -17.562 -20.375 1 97.19 61 ALA B CA 1
ATOM 3481 C C . ALA B 1 61 ? 11.344 -18.172 -21.75 1 97.19 61 ALA B C 1
ATOM 3483 O O . ALA B 1 61 ? 11.922 -17.734 -22.75 1 97.19 61 ALA B O 1
ATOM 3484 N N . GLY B 1 62 ? 10.484 -19.141 -21.797 1 96.19 62 GLY B N 1
ATOM 3485 C CA . GLY B 1 62 ? 10.078 -19.781 -23.031 1 96.19 62 GLY B CA 1
ATOM 3486 C C . GLY B 1 62 ? 11.062 -20.844 -23.484 1 96.19 62 GLY B C 1
ATOM 3487 O O . GLY B 1 62 ? 10.875 -21.453 -24.547 1 96.19 62 GLY B O 1
ATOM 3488 N N . SER B 1 63 ? 12.07 -21.125 -22.703 1 96.25 63 SER B N 1
ATOM 3489 C CA . SER B 1 63 ? 13.039 -22.156 -23.062 1 96.25 63 SER B CA 1
ATOM 3490 C C . SER B 1 63 ? 12.461 -23.562 -22.844 1 96.25 63 SER B C 1
ATOM 3492 O O . SER B 1 63 ? 11.555 -23.75 -22.031 1 96.25 63 SER B O 1
ATOM 3494 N N . LEU B 1 64 ? 12.922 -24.484 -23.641 1 96.56 64 LEU B N 1
ATOM 3495 C CA . LEU B 1 64 ? 12.484 -25.875 -23.516 1 96.56 64 LEU B CA 1
ATOM 3496 C C . LEU B 1 64 ? 13.016 -26.5 -22.234 1 96.56 64 LEU B C 1
ATOM 3498 O O . LEU B 1 64 ? 14.125 -26.172 -21.781 1 96.56 64 LEU B O 1
ATOM 3502 N N . PRO B 1 65 ? 12.242 -27.312 -21.578 1 96.06 65 PRO B N 1
ATOM 3503 C CA . PRO B 1 65 ? 12.773 -28.062 -20.438 1 96.06 65 PRO B CA 1
ATOM 3504 C C . PRO B 1 65 ? 13.953 -28.953 -20.812 1 96.06 65 PRO B C 1
ATOM 3506 O O . PRO B 1 65 ? 14.148 -29.266 -21.984 1 96.06 65 PRO B O 1
ATOM 3509 N N . ASP B 1 66 ? 14.688 -29.359 -19.766 1 95.62 66 ASP B N 1
ATOM 3510 C CA . ASP B 1 66 ? 15.82 -30.25 -20 1 95.62 66 ASP B CA 1
ATOM 3511 C C . ASP B 1 66 ? 15.344 -31.609 -20.516 1 95.62 66 ASP B C 1
ATOM 3513 O O . ASP B 1 66 ? 14.336 -32.156 -20.047 1 95.62 66 ASP B O 1
ATOM 3517 N N . PRO B 1 67 ? 16.031 -32.156 -21.594 1 96.62 67 PRO B N 1
ATOM 3518 C CA . PRO B 1 67 ? 15.727 -33.531 -22.031 1 96.62 67 PRO B CA 1
ATOM 3519 C C . PRO B 1 67 ? 16.047 -34.562 -20.953 1 96.62 67 PRO B C 1
ATOM 3521 O O . PRO B 1 67 ? 16.766 -34.281 -20 1 96.62 67 PRO B O 1
ATOM 3524 N N . LYS B 1 68 ? 15.461 -35.656 -21.094 1 97.62 68 LYS B N 1
ATOM 3525 C CA . LYS B 1 68 ? 15.703 -36.75 -20.172 1 97.62 68 LYS B CA 1
ATOM 3526 C C . LYS B 1 68 ? 16.312 -37.969 -20.891 1 97.62 68 LYS B C 1
ATOM 3528 O O . LYS B 1 68 ? 15.953 -38.25 -22.031 1 97.62 68 LYS B O 1
ATOM 3533 N N . LEU B 1 69 ? 17.312 -38.5 -20.219 1 97.06 69 LEU B N 1
ATOM 3534 C CA . LEU B 1 69 ? 17.922 -39.719 -20.703 1 97.06 69 LEU B CA 1
ATOM 3535 C C . LEU B 1 69 ? 17.359 -40.938 -19.969 1 97.06 69 LEU B C 1
ATOM 3537 O O . LEU B 1 69 ? 17.312 -40.969 -18.734 1 97.06 69 LEU B O 1
ATOM 3541 N N . ALA B 1 70 ? 16.859 -41.875 -20.797 1 95.5 70 ALA B N 1
ATOM 3542 C CA . ALA B 1 70 ? 16.312 -43.094 -20.219 1 95.5 70 ALA B CA 1
ATOM 3543 C C . ALA B 1 70 ? 17.219 -44.281 -20.531 1 95.5 70 ALA B C 1
ATOM 3545 O O . ALA B 1 70 ? 17.453 -44.625 -21.703 1 95.5 70 ALA B O 1
ATOM 3546 N N . LEU B 1 71 ? 17.797 -44.906 -19.406 1 96.31 71 LEU B N 1
ATOM 3547 C CA . LEU B 1 71 ? 18.578 -46.125 -19.5 1 96.31 71 LEU B CA 1
ATOM 3548 C C . LEU B 1 71 ? 17.859 -47.312 -18.812 1 96.31 71 LEU B C 1
ATOM 3550 O O . LEU B 1 71 ? 17.266 -47.125 -17.75 1 96.31 71 LEU B O 1
ATOM 3554 N N . GLY B 1 72 ? 17.828 -48.438 -19.672 1 94.06 72 GLY B N 1
ATOM 3555 C CA . GLY B 1 72 ? 17.141 -49.562 -19.031 1 94.06 72 GLY B CA 1
ATOM 3556 C C . GLY B 1 72 ? 17.484 -50.906 -19.641 1 94.06 72 GLY B C 1
ATOM 3557 O O . GLY B 1 72 ? 18.141 -50.969 -20.688 1 94.06 72 GLY B O 1
ATOM 3558 N N . LEU B 1 73 ? 17.203 -52 -18.844 1 92.75 73 LEU B N 1
ATOM 3559 C CA . LEU B 1 73 ? 17.188 -53.375 -19.297 1 92.75 73 LEU B CA 1
ATOM 3560 C C . LEU B 1 73 ? 15.758 -53.938 -19.297 1 92.75 73 LEU B C 1
ATOM 3562 O O . LEU B 1 73 ? 15.109 -54 -18.25 1 92.75 73 LEU B O 1
ATOM 3566 N N . ASP B 1 74 ? 15.438 -54.281 -20.578 1 90.94 74 ASP B N 1
ATOM 3567 C CA . ASP B 1 74 ? 14.062 -54.75 -20.688 1 90.94 74 ASP B CA 1
ATOM 3568 C C . ASP B 1 74 ? 14.008 -56.25 -20.812 1 90.94 74 ASP B C 1
ATOM 3570 O O . ASP B 1 74 ? 14.805 -56.844 -21.547 1 90.94 74 ASP B O 1
ATOM 3574 N N . ASN B 1 75 ? 13.086 -56.875 -20.094 1 90.06 75 ASN B N 1
ATOM 3575 C CA . ASN B 1 75 ? 12.664 -58.25 -20.25 1 90.06 75 ASN B CA 1
ATOM 3576 C C . ASN B 1 75 ? 13.812 -59.219 -20 1 90.06 75 ASN B C 1
ATOM 3578 O O . ASN B 1 75 ? 14.031 -60.156 -20.781 1 90.06 75 ASN B O 1
ATOM 3582 N N . PHE B 1 76 ? 14.539 -58.969 -19 1 90.31 76 PHE B N 1
ATOM 3583 C CA . PHE B 1 76 ? 15.578 -59.906 -18.641 1 90.31 76 PHE B CA 1
ATOM 3584 C C . PHE B 1 76 ? 14.977 -61.188 -18.031 1 90.31 76 PHE B C 1
ATOM 3586 O O . PHE B 1 76 ? 14.266 -61.125 -17.031 1 90.31 76 PHE B O 1
ATOM 3593 N N . PRO B 1 77 ? 15.242 -62.375 -18.672 1 91.94 77 PRO B N 1
ATOM 3594 C CA . PRO B 1 77 ? 14.641 -63.594 -18.156 1 91.94 77 PRO B CA 1
ATOM 3595 C C . PRO B 1 77 ? 15.227 -64 -16.812 1 91.94 77 PRO B C 1
ATOM 3597 O O . PRO B 1 77 ? 16.453 -64.062 -16.656 1 91.94 77 PRO B O 1
ATOM 3600 N N . ILE B 1 78 ? 14.398 -64.375 -15.867 1 92.31 78 ILE B N 1
ATOM 3601 C CA . ILE B 1 78 ? 14.883 -64.75 -14.531 1 92.31 78 ILE B CA 1
ATOM 3602 C C . ILE B 1 78 ? 14.539 -66.188 -14.195 1 92.31 78 ILE B C 1
ATOM 3604 O O . ILE B 1 78 ? 15.016 -66.75 -13.203 1 92.31 78 ILE B O 1
ATOM 3608 N N . SER B 1 79 ? 13.617 -66.688 -15.016 1 92.69 79 SER B N 1
ATOM 3609 C CA . SER B 1 79 ? 13.266 -68.125 -14.828 1 92.69 79 SER B CA 1
ATOM 3610 C C . SER B 1 79 ? 13.133 -68.812 -16.172 1 92.69 79 SER B C 1
ATOM 3612 O O . SER B 1 79 ? 13.188 -68.188 -17.234 1 92.69 79 SER B O 1
ATOM 3614 N N . GLY B 1 80 ? 13.031 -70.062 -16.141 1 91.69 80 GLY B N 1
ATOM 3615 C CA . GLY B 1 80 ? 12.93 -70.875 -17.359 1 91.69 80 GLY B CA 1
ATOM 3616 C C . GLY B 1 80 ? 14.273 -71.125 -18.016 1 91.69 80 GLY B C 1
ATOM 3617 O O . GLY B 1 80 ? 15.32 -70.812 -17.453 1 91.69 80 GLY B O 1
ATOM 3618 N N . PRO B 1 81 ? 14.195 -71.688 -19.203 1 89.75 81 PRO B N 1
ATOM 3619 C CA . PRO B 1 81 ? 15.43 -72.125 -19.891 1 89.75 81 PRO B CA 1
ATOM 3620 C C . PRO B 1 81 ? 16.344 -70.938 -20.172 1 89.75 81 PRO B C 1
ATOM 3622 O O . PRO B 1 81 ? 17.562 -71 -19.984 1 89.75 81 PRO B O 1
ATOM 3625 N N . PRO B 1 82 ? 15.891 -69.938 -20.562 1 86.31 82 PRO B N 1
ATOM 3626 C CA . PRO B 1 82 ? 16.781 -68.812 -20.875 1 86.31 82 PRO B CA 1
ATOM 3627 C C . PRO B 1 82 ? 17.188 -68 -19.641 1 86.31 82 PRO B C 1
ATOM 3629 O O . PRO B 1 82 ? 17.828 -67 -19.766 1 86.31 82 PRO B O 1
ATOM 3632 N N . ALA B 1 83 ? 17.016 -68.438 -18.5 1 90 83 ALA B N 1
ATOM 3633 C CA . ALA B 1 83 ? 17.234 -67.75 -17.266 1 90 83 ALA B CA 1
ATOM 3634 C C . ALA B 1 83 ? 18.688 -67.312 -17.109 1 90 83 ALA B C 1
ATOM 3636 O O . ALA B 1 83 ? 19.594 -68.125 -17.328 1 90 83 ALA B O 1
ATOM 3637 N N . GLY B 1 84 ? 18.828 -66 -16.797 1 89.06 84 GLY B N 1
ATOM 3638 C CA . GLY B 1 84 ? 20.141 -65.5 -16.453 1 89.06 84 GLY B CA 1
ATOM 3639 C C . GLY B 1 84 ? 21 -65.188 -17.672 1 89.06 84 GLY B C 1
ATOM 3640 O O . GLY B 1 84 ? 22.188 -64.875 -17.547 1 89.06 84 GLY B O 1
ATOM 3641 N N . ARG B 1 85 ? 20.391 -65.375 -18.781 1 88.56 85 ARG B N 1
ATOM 3642 C CA . ARG B 1 85 ? 21.172 -65.188 -20 1 88.56 85 ARG B CA 1
ATOM 3643 C C . ARG B 1 85 ? 20.609 -64 -20.812 1 88.56 85 ARG B C 1
ATOM 3645 O O . ARG B 1 85 ? 19.406 -63.875 -20.969 1 88.56 85 ARG B O 1
ATOM 3652 N N . PHE B 1 86 ? 21.484 -63.188 -21.312 1 85.25 86 PHE B N 1
ATOM 3653 C CA . PHE B 1 86 ? 21.094 -62.031 -22.109 1 85.25 86 PHE B CA 1
ATOM 3654 C C . PHE B 1 86 ? 20.734 -62.438 -23.531 1 85.25 86 PHE B C 1
ATOM 3656 O O . PHE B 1 86 ? 19.922 -61.781 -24.188 1 85.25 86 PHE B O 1
ATOM 3663 N N . ASN B 1 87 ? 21.312 -63.5 -23.969 1 80.94 87 ASN B N 1
ATOM 3664 C CA . ASN B 1 87 ? 21.141 -63.938 -25.359 1 80.94 87 ASN B CA 1
ATOM 3665 C C . ASN B 1 87 ? 20.141 -65.062 -25.469 1 80.94 87 ASN B C 1
ATOM 3667 O O . ASN B 1 87 ? 20.047 -65.75 -26.516 1 80.94 87 ASN B O 1
ATOM 3671 N N . GLY B 1 88 ? 19.469 -65.312 -24.391 1 78.94 88 GLY B N 1
ATOM 3672 C CA . GLY B 1 88 ? 18.625 -66.5 -24.391 1 78.94 88 GLY B CA 1
ATOM 3673 C C . GLY B 1 88 ? 17.219 -66.25 -24.859 1 78.94 88 GLY B C 1
ATOM 3674 O O . GLY B 1 88 ? 16.453 -67.188 -25.141 1 78.94 88 GLY B O 1
ATOM 3675 N N . ASP B 1 89 ? 16.906 -65 -24.844 1 83.38 89 ASP B N 1
ATOM 3676 C CA . ASP B 1 89 ? 15.539 -64.625 -25.188 1 83.38 89 ASP B CA 1
ATOM 3677 C C . ASP B 1 89 ? 15.516 -63.406 -26.109 1 83.38 89 ASP B C 1
ATOM 3679 O O . ASP B 1 89 ? 16.297 -62.469 -25.938 1 83.38 89 ASP B O 1
ATOM 3683 N N . SER B 1 90 ? 14.531 -63.438 -27.094 1 83.56 90 SER B N 1
ATOM 3684 C CA . SER B 1 90 ? 14.469 -62.406 -28.125 1 83.56 90 SER B CA 1
ATOM 3685 C C . SER B 1 90 ? 13.906 -61.094 -27.547 1 83.56 90 SER B C 1
ATOM 3687 O O . SER B 1 90 ? 14.039 -60.031 -28.156 1 83.56 90 SER B O 1
ATOM 3689 N N . MET B 1 91 ? 13.406 -61.156 -26.328 1 86.94 91 MET B N 1
ATOM 3690 C CA . MET B 1 91 ? 12.719 -59.969 -25.781 1 86.94 91 MET B CA 1
ATOM 3691 C C . MET B 1 91 ? 13.648 -59.156 -24.875 1 86.94 91 MET B C 1
ATOM 3693 O O . MET B 1 91 ? 13.336 -58.031 -24.516 1 86.94 91 MET B O 1
ATOM 3697 N N . THR B 1 92 ? 14.852 -59.812 -24.5 1 91.12 92 THR B N 1
ATOM 3698 C CA . THR B 1 92 ? 15.797 -59.125 -23.641 1 91.12 92 THR B CA 1
ATOM 3699 C C . THR B 1 92 ? 16.531 -58 -24.406 1 91.12 92 THR B C 1
ATOM 3701 O O . THR B 1 92 ? 17.188 -58.281 -25.422 1 91.12 92 THR B O 1
ATOM 3704 N N . MET B 1 93 ? 16.422 -56.75 -23.859 1 92.5 93 MET B N 1
ATOM 3705 C CA . MET B 1 93 ? 16.984 -55.594 -24.578 1 92.5 93 MET B CA 1
ATOM 3706 C C . MET B 1 93 ? 17.594 -54.594 -23.625 1 92.5 93 MET B C 1
ATOM 3708 O O . MET B 1 93 ? 17 -54.281 -22.578 1 92.5 93 MET B O 1
ATOM 3712 N N . ALA B 1 94 ? 18.844 -54.125 -24.031 1 94.31 94 ALA B N 1
ATOM 3713 C CA . ALA B 1 94 ? 19.375 -52.938 -23.406 1 94.31 94 ALA B CA 1
ATOM 3714 C C . ALA B 1 94 ? 18.859 -51.688 -24.109 1 94.31 94 ALA B C 1
ATOM 3716 O O . ALA B 1 94 ? 18.984 -51.531 -25.328 1 94.31 94 ALA B O 1
ATOM 3717 N N . ARG B 1 95 ? 18.312 -50.781 -23.328 1 95.69 95 ARG B N 1
ATOM 3718 C CA . ARG B 1 95 ? 17.641 -49.625 -23.938 1 95.69 95 ARG B CA 1
ATOM 3719 C C . ARG B 1 95 ? 18.312 -48.312 -23.531 1 95.69 95 ARG B C 1
ATOM 3721 O O . ARG B 1 95 ? 18.688 -48.156 -22.375 1 95.69 95 ARG B O 1
ATOM 3728 N N . ILE B 1 96 ? 18.516 -47.469 -24.516 1 96.62 96 ILE B N 1
ATOM 3729 C CA . ILE B 1 96 ? 18.906 -46.062 -24.328 1 96.62 96 ILE B CA 1
ATOM 3730 C C . ILE B 1 96 ? 17.922 -45.156 -25.047 1 96.62 96 ILE B C 1
ATOM 3732 O O . ILE B 1 96 ? 17.672 -45.312 -26.234 1 96.62 96 ILE B O 1
ATOM 3736 N N . GLY B 1 97 ? 17.359 -44.281 -24.281 1 96.56 97 GLY B N 1
ATOM 3737 C CA . GLY B 1 97 ? 16.359 -43.406 -24.891 1 96.56 97 GLY B CA 1
ATOM 3738 C C . GLY B 1 97 ? 16.484 -41.969 -24.438 1 96.56 97 GLY B C 1
ATOM 3739 O O . GLY B 1 97 ? 17.109 -41.656 -23.422 1 96.56 97 GLY B O 1
ATOM 3740 N N . ILE B 1 98 ? 15.977 -41.031 -25.281 1 97.44 98 ILE B N 1
ATOM 3741 C CA . ILE B 1 98 ? 15.906 -39.594 -24.984 1 97.44 98 ILE B CA 1
ATOM 3742 C C . ILE B 1 98 ? 14.453 -39.125 -25.062 1 97.44 98 ILE B C 1
ATOM 3744 O O . ILE B 1 98 ? 13.703 -39.562 -25.938 1 97.44 98 ILE B O 1
ATOM 3748 N N . ILE B 1 99 ? 14.086 -38.375 -24.062 1 97.12 99 ILE B N 1
ATOM 3749 C CA . ILE B 1 99 ? 12.758 -37.812 -24 1 97.12 99 ILE B CA 1
ATOM 3750 C C . ILE B 1 99 ? 12.867 -36.281 -23.938 1 97.12 99 ILE B C 1
ATOM 3752 O O . ILE B 1 99 ? 13.672 -35.75 -23.172 1 97.12 99 ILE B O 1
ATOM 3756 N N . GLN B 1 100 ? 12 -35.594 -24.734 1 97.62 100 GLN B N 1
ATOM 3757 C CA . GLN B 1 100 ? 11.984 -34.125 -24.75 1 97.62 100 GLN B CA 1
ATOM 3758 C C . GLN B 1 100 ? 10.562 -33.594 -24.656 1 97.62 100 GLN B C 1
ATOM 3760 O O . GLN B 1 100 ? 9.734 -33.844 -25.531 1 97.62 100 GLN B O 1
ATOM 3765 N N . ASP B 1 101 ? 10.336 -32.812 -23.516 1 96.69 101 ASP B N 1
ATOM 3766 C CA . ASP B 1 101 ? 9.062 -32.094 -23.438 1 96.69 101 ASP B CA 1
ATOM 3767 C C . ASP B 1 101 ? 9.055 -30.875 -24.328 1 96.69 101 ASP B C 1
ATOM 3769 O O . ASP B 1 101 ? 10.047 -30.141 -24.391 1 96.69 101 ASP B O 1
ATOM 3773 N N . MET B 1 102 ? 7.953 -30.688 -25.016 1 96.69 102 MET B N 1
ATOM 3774 C CA . MET B 1 102 ? 7.785 -29.562 -25.938 1 96.69 102 MET B CA 1
ATOM 3775 C C . MET B 1 102 ? 6.531 -28.766 -25.609 1 96.69 102 MET B C 1
ATOM 3777 O O . MET B 1 102 ? 5.496 -28.922 -26.25 1 96.69 102 MET B O 1
ATOM 3781 N N . PRO B 1 103 ? 6.641 -27.812 -24.625 1 95.81 103 PRO B N 1
ATOM 3782 C CA . PRO B 1 103 ? 5.48 -26.938 -24.422 1 95.81 103 PRO B CA 1
ATOM 3783 C C . PRO B 1 103 ? 5.047 -26.234 -25.703 1 95.81 103 PRO B C 1
ATOM 3785 O O . PRO B 1 103 ? 5.883 -25.922 -26.547 1 95.81 103 PRO B O 1
ATOM 3788 N N . ASN B 1 104 ? 3.721 -26.078 -25.891 1 95.44 104 ASN B N 1
ATOM 3789 C CA . ASN B 1 104 ? 3.217 -25.484 -27.125 1 95.44 104 ASN B CA 1
ATOM 3790 C C . ASN B 1 104 ? 3.797 -24.094 -27.359 1 95.44 104 ASN B C 1
ATOM 3792 O O . ASN B 1 104 ? 4.238 -23.438 -26.422 1 95.44 104 ASN B O 1
ATOM 3796 N N . GLY B 1 105 ? 3.842 -23.719 -28.625 1 96.69 105 GLY B N 1
ATOM 3797 C CA . GLY B 1 105 ? 4.477 -22.469 -29.016 1 96.69 105 GLY B CA 1
ATOM 3798 C C . GLY B 1 105 ? 3.836 -21.234 -28.375 1 96.69 105 GLY B C 1
ATOM 3799 O O . GLY B 1 105 ? 4.531 -20.297 -28.016 1 96.69 105 GLY B O 1
ATOM 3800 N N . ALA B 1 106 ? 2.51 -21.281 -28.297 1 97.38 106 ALA B N 1
ATOM 3801 C CA . ALA B 1 106 ? 1.793 -20.156 -27.688 1 97.38 106 ALA B CA 1
ATOM 3802 C C . ALA B 1 106 ? 2.182 -19.969 -26.234 1 97.38 106 ALA B C 1
ATOM 3804 O O . ALA B 1 106 ? 2.328 -18.844 -25.75 1 97.38 106 ALA B O 1
ATOM 3805 N N . LYS B 1 107 ? 2.307 -21.062 -25.469 1 96.94 107 LYS B N 1
ATOM 3806 C CA . LYS B 1 107 ? 2.721 -21.016 -24.062 1 96.94 107 LYS B CA 1
ATOM 3807 C C . LYS B 1 107 ? 4.129 -20.438 -23.938 1 96.94 107 LYS B C 1
ATOM 3809 O O . LYS B 1 107 ? 4.379 -19.594 -23.062 1 96.94 107 LYS B O 1
ATOM 3814 N N . ARG B 1 108 ? 5.027 -20.859 -24.75 1 97.69 108 ARG B N 1
ATOM 3815 C CA . ARG B 1 108 ? 6.395 -20.359 -24.719 1 97.69 108 ARG B CA 1
ATOM 3816 C C . ARG B 1 108 ? 6.434 -18.859 -25.031 1 97.69 108 ARG B C 1
ATOM 3818 O O . ARG B 1 108 ? 7.168 -18.109 -24.391 1 97.69 108 ARG B O 1
ATOM 3825 N N . SER B 1 109 ? 5.664 -18.516 -26.047 1 97.94 109 SER B N 1
ATOM 3826 C CA . SER B 1 109 ? 5.574 -17.094 -26.391 1 97.94 109 SER B CA 1
ATOM 3827 C C . SER B 1 109 ? 4.984 -16.281 -25.25 1 97.94 109 SER B C 1
ATOM 3829 O O . SER B 1 109 ? 5.473 -15.195 -24.938 1 97.94 109 SER B O 1
ATOM 3831 N N . ALA B 1 110 ? 3.912 -16.828 -24.594 1 98 110 ALA B N 1
ATOM 3832 C CA . ALA B 1 110 ? 3.275 -16.141 -23.453 1 98 110 ALA B CA 1
ATOM 3833 C C . ALA B 1 110 ? 4.234 -16.031 -22.281 1 98 110 ALA B C 1
ATOM 3835 O O . ALA B 1 110 ? 4.219 -15.023 -21.562 1 98 110 ALA B O 1
ATOM 3836 N N . GLU B 1 111 ? 5.02 -17.016 -22.094 1 97.88 111 GLU B N 1
ATOM 3837 C CA . GLU B 1 111 ? 6.02 -16.969 -21.031 1 97.88 111 GLU B CA 1
ATOM 3838 C C . GLU B 1 111 ? 7.047 -15.875 -21.281 1 97.88 111 GLU B C 1
ATOM 3840 O O . GLU B 1 111 ? 7.477 -15.188 -20.359 1 97.88 111 GLU B O 1
ATOM 3845 N N . ARG B 1 112 ? 7.449 -15.711 -22.516 1 98.12 112 ARG B N 1
ATOM 3846 C CA . ARG B 1 112 ? 8.367 -14.633 -22.891 1 98.12 112 ARG B CA 1
ATOM 3847 C C . ARG B 1 112 ? 7.727 -13.266 -22.672 1 98.12 112 ARG B C 1
ATOM 3849 O O . ARG B 1 112 ? 8.367 -12.352 -22.156 1 98.12 112 ARG B O 1
ATOM 3856 N N . ALA B 1 113 ? 6.508 -13.242 -23.062 1 97.88 113 ALA B N 1
ATOM 3857 C CA . ALA B 1 113 ? 5.789 -11.984 -22.875 1 97.88 113 ALA B CA 1
ATOM 3858 C C . ALA B 1 113 ? 5.664 -11.633 -21.391 1 97.88 113 ALA B C 1
ATOM 3860 O O . ALA B 1 113 ? 5.82 -10.469 -21.016 1 97.88 113 ALA B O 1
ATOM 3861 N N . LYS B 1 114 ? 5.34 -12.602 -20.547 1 97.62 114 LYS B N 1
ATOM 3862 C CA . LYS B 1 114 ? 5.25 -12.391 -19.109 1 97.62 114 LYS B CA 1
ATOM 3863 C C . LYS B 1 114 ? 6.59 -11.93 -18.531 1 97.62 114 LYS B C 1
ATOM 3865 O O . LYS B 1 114 ? 6.633 -11.023 -17.703 1 97.62 114 LYS B O 1
ATOM 3870 N N . ALA B 1 115 ? 7.609 -12.539 -19 1 98 115 ALA B N 1
ATOM 3871 C CA . ALA B 1 115 ? 8.945 -12.148 -18.547 1 98 115 ALA B CA 1
ATOM 3872 C C . ALA B 1 115 ? 9.258 -10.711 -18.953 1 98 115 ALA B C 1
ATOM 3874 O O . ALA B 1 115 ? 9.82 -9.945 -18.172 1 98 115 ALA B O 1
ATOM 3875 N N . GLN B 1 116 ? 8.93 -10.336 -20.188 1 97.81 116 GLN B N 1
ATOM 3876 C CA . GLN B 1 116 ? 9.141 -8.969 -20.656 1 97.81 116 GLN B CA 1
ATOM 3877 C C . GLN B 1 116 ? 8.344 -7.973 -19.812 1 97.81 116 GLN B C 1
ATOM 3879 O O . GLN B 1 116 ? 8.828 -6.883 -19.516 1 97.81 116 GLN B O 1
ATOM 3884 N N . SER B 1 117 ? 7.129 -8.375 -19.484 1 97.31 117 SER B N 1
ATOM 3885 C CA . SER B 1 117 ? 6.332 -7.508 -18.625 1 97.31 117 SER B CA 1
ATOM 3886 C C . SER B 1 117 ? 6.953 -7.379 -17.234 1 97.31 117 SER B C 1
ATOM 3888 O O . SER B 1 117 ? 6.836 -6.336 -16.594 1 97.31 117 SER B O 1
ATOM 3890 N N . GLY B 1 118 ? 7.594 -8.422 -16.766 1 97.25 118 GLY B N 1
ATOM 3891 C CA . GLY B 1 118 ? 8.336 -8.352 -15.523 1 97.25 118 GLY B CA 1
ATOM 3892 C C . GLY B 1 118 ? 9.469 -7.344 -15.562 1 97.25 118 GLY B C 1
ATOM 3893 O O . GLY B 1 118 ? 9.703 -6.625 -14.586 1 97.25 118 GLY B O 1
ATOM 3894 N N . ILE B 1 119 ? 10.156 -7.242 -16.672 1 97.69 119 ILE B N 1
ATOM 3895 C CA . ILE B 1 119 ? 11.211 -6.254 -16.859 1 97.69 119 ILE B CA 1
ATOM 3896 C C . ILE B 1 119 ? 10.617 -4.848 -16.828 1 97.69 119 ILE B C 1
ATOM 3898 O O . ILE B 1 119 ? 11.141 -3.951 -16.172 1 97.69 119 ILE B O 1
ATOM 3902 N N . ALA B 1 120 ? 9.523 -4.734 -17.5 1 97.19 120 ALA B N 1
ATOM 3903 C CA . ALA B 1 120 ? 8.859 -3.438 -17.547 1 97.19 120 ALA B CA 1
ATOM 3904 C C . ALA B 1 120 ? 8.438 -2.99 -16.141 1 97.19 120 ALA B C 1
ATOM 3906 O O . ALA B 1 120 ? 8.539 -1.808 -15.812 1 97.19 120 ALA B O 1
ATOM 3907 N N . ALA B 1 121 ? 7.926 -3.895 -15.328 1 97.06 121 ALA B N 1
ATOM 3908 C CA . ALA B 1 121 ? 7.555 -3.588 -13.953 1 97.06 121 ALA B CA 1
ATOM 3909 C C . ALA B 1 121 ? 8.773 -3.154 -13.141 1 97.06 121 ALA B C 1
ATOM 3911 O O . ALA B 1 121 ? 8.68 -2.23 -12.32 1 97.06 121 ALA B O 1
ATOM 3912 N N . ALA B 1 122 ? 9.844 -3.789 -13.391 1 97.69 122 ALA B N 1
ATOM 3913 C CA . ALA B 1 122 ? 11.07 -3.439 -12.672 1 97.69 122 ALA B CA 1
ATOM 3914 C C . ALA B 1 122 ? 11.562 -2.049 -13.07 1 97.69 122 ALA B C 1
ATOM 3916 O O . ALA B 1 122 ? 12.016 -1.279 -12.227 1 97.69 122 ALA B O 1
ATOM 3917 N N . VAL B 1 123 ? 11.508 -1.727 -14.344 1 97.06 123 VAL B N 1
ATOM 3918 C CA . VAL B 1 123 ? 11.883 -0.407 -14.836 1 97.06 123 VAL B CA 1
ATOM 3919 C C . VAL B 1 123 ? 10.992 0.658 -14.203 1 97.06 123 VAL B C 1
ATOM 3921 O O . VAL B 1 123 ? 11.484 1.693 -13.75 1 97.06 123 VAL B O 1
ATOM 3924 N N . ALA B 1 124 ? 9.688 0.393 -14.156 1 96.81 124 ALA B N 1
ATOM 3925 C CA . ALA B 1 124 ? 8.742 1.332 -13.547 1 96.81 124 ALA B CA 1
ATOM 3926 C C . ALA B 1 124 ? 9.047 1.541 -12.07 1 96.81 124 ALA B C 1
ATOM 3928 O O . ALA B 1 124 ? 8.977 2.664 -11.562 1 96.81 124 ALA B O 1
ATOM 3929 N N . ALA B 1 125 ? 9.391 0.495 -11.367 1 96.31 125 ALA B N 1
ATOM 3930 C CA . ALA B 1 125 ? 9.734 0.577 -9.953 1 96.31 125 ALA B CA 1
ATOM 3931 C C . ALA B 1 125 ? 10.984 1.426 -9.734 1 96.31 125 ALA B C 1
ATOM 3933 O O . ALA B 1 125 ? 11.078 2.164 -8.758 1 96.31 125 ALA B O 1
ATOM 3934 N N . GLU B 1 126 ? 11.875 1.271 -10.633 1 95.94 126 GLU B N 1
ATOM 3935 C CA . GLU B 1 126 ? 13.094 2.064 -10.547 1 95.94 126 GLU B CA 1
ATOM 3936 C C . GLU B 1 126 ? 12.805 3.553 -10.711 1 95.94 126 GLU B C 1
ATOM 3938 O O . GLU B 1 126 ? 13.344 4.383 -9.977 1 95.94 126 GLU B O 1
ATOM 3943 N N . ARG B 1 127 ? 12.023 3.879 -11.633 1 95 127 ARG B N 1
ATOM 3944 C CA . ARG B 1 127 ? 11.648 5.273 -11.867 1 95 127 ARG B CA 1
ATOM 3945 C C . ARG B 1 127 ? 10.945 5.859 -10.648 1 95 127 ARG B C 1
ATOM 3947 O O . ARG B 1 127 ? 11.172 7.016 -10.289 1 95 127 ARG B O 1
ATOM 3954 N N . LEU B 1 128 ? 10.055 5.07 -10.039 1 94.31 128 LEU B N 1
ATOM 3955 C CA . LEU B 1 128 ? 9.352 5.5 -8.836 1 94.31 128 LEU B CA 1
ATOM 3956 C C . LEU B 1 128 ? 10.344 5.754 -7.699 1 94.31 128 LEU B C 1
ATOM 3958 O O . LEU B 1 128 ? 10.242 6.77 -7 1 94.31 128 LEU B O 1
ATOM 3962 N N . SER B 1 129 ? 11.297 4.879 -7.562 1 95.81 129 SER B N 1
ATOM 3963 C CA . SER B 1 129 ? 12.289 5.012 -6.504 1 95.81 129 SER B CA 1
ATOM 3964 C C . SER B 1 129 ? 13.172 6.242 -6.719 1 95.81 129 SER B C 1
ATOM 3966 O O . SER B 1 129 ? 13.555 6.914 -5.758 1 95.81 129 SER B O 1
ATOM 3968 N N . LEU B 1 130 ? 13.508 6.5 -7.973 1 95.69 130 LEU B N 1
ATOM 3969 C CA . LEU B 1 130 ? 14.305 7.68 -8.289 1 95.69 130 LEU B CA 1
ATOM 3970 C C . LEU B 1 130 ? 13.602 8.953 -7.832 1 95.69 130 LEU B C 1
ATOM 3972 O O . LEU B 1 130 ? 14.227 9.836 -7.234 1 95.69 130 LEU B O 1
ATOM 3976 N N . ARG B 1 131 ? 12.328 9.039 -8.07 1 94.75 131 ARG B N 1
ATOM 3977 C CA . ARG B 1 131 ? 11.555 10.195 -7.641 1 94.75 131 ARG B CA 1
ATOM 3978 C C . ARG B 1 131 ? 11.547 10.328 -6.121 1 94.75 131 ARG B C 1
ATOM 3980 O O . ARG B 1 131 ? 11.703 11.422 -5.586 1 94.75 131 ARG B O 1
ATOM 3987 N N . GLU B 1 132 ? 11.391 9.211 -5.445 1 94.94 132 GLU B N 1
ATOM 3988 C CA . GLU B 1 132 ? 11.375 9.211 -3.986 1 94.94 132 GLU B CA 1
ATOM 3989 C C . GLU B 1 132 ? 12.703 9.695 -3.418 1 94.94 132 GLU B C 1
ATOM 3991 O O . GLU B 1 132 ? 12.727 10.461 -2.451 1 94.94 132 GLU B O 1
ATOM 3996 N N . VAL B 1 133 ? 13.742 9.258 -4.055 1 96.88 133 VAL B N 1
ATOM 3997 C CA . VAL B 1 133 ? 15.078 9.648 -3.607 1 96.88 133 VAL B CA 1
ATOM 3998 C C . VAL B 1 133 ? 15.281 11.148 -3.828 1 96.88 133 VAL B C 1
ATOM 4000 O O . VAL B 1 133 ? 15.789 11.852 -2.953 1 96.88 133 VAL B O 1
ATOM 4003 N N . HIS B 1 134 ? 14.844 11.648 -4.977 1 96.19 134 HIS B N 1
ATOM 4004 C CA . HIS B 1 134 ? 14.977 13.07 -5.27 1 96.19 134 HIS B CA 1
ATOM 4005 C C . HIS B 1 134 ? 14.164 13.914 -4.293 1 96.19 134 HIS B C 1
ATOM 4007 O O . HIS B 1 134 ? 14.648 14.93 -3.783 1 96.19 134 HIS B O 1
ATOM 4013 N N . VAL B 1 135 ? 12.953 13.484 -3.994 1 96 135 VAL B N 1
ATOM 4014 C CA . VAL B 1 135 ? 12.109 14.227 -3.07 1 96 135 VAL B CA 1
ATOM 4015 C C . VAL B 1 135 ? 12.727 14.227 -1.678 1 96 135 VAL B C 1
ATOM 4017 O O . VAL B 1 135 ? 12.82 15.266 -1.028 1 96 135 VAL B O 1
ATOM 4020 N N . GLY B 1 136 ? 13.156 13.047 -1.237 1 96.44 136 GLY B N 1
ATOM 4021 C CA . GLY B 1 136 ? 13.789 12.953 0.07 1 96.44 136 GLY B CA 1
ATOM 4022 C C . GLY B 1 136 ? 15.008 13.844 0.211 1 96.44 136 GLY B C 1
ATOM 4023 O O . GLY B 1 136 ? 15.133 14.578 1.193 1 96.44 136 GLY B O 1
ATOM 4024 N N . ALA B 1 137 ? 15.852 13.859 -0.799 1 96.69 137 ALA B N 1
ATOM 4025 C CA . ALA B 1 137 ? 17.062 14.68 -0.784 1 96.69 137 ALA B CA 1
ATOM 4026 C C . ALA B 1 137 ? 16.734 16.172 -0.85 1 96.69 137 ALA B C 1
ATOM 4028 O O . ALA B 1 137 ? 17.328 16.969 -0.145 1 96.69 137 ALA B O 1
ATOM 4029 N N . ALA B 1 138 ? 15.766 16.484 -1.707 1 96.38 138 ALA B N 1
ATOM 4030 C CA . ALA B 1 138 ? 15.359 17.875 -1.864 1 96.38 138 ALA B CA 1
ATOM 4031 C C . ALA B 1 138 ? 14.828 18.438 -0.55 1 96.38 138 ALA B C 1
ATOM 4033 O O . ALA B 1 138 ? 15.25 19.516 -0.118 1 96.38 138 ALA B O 1
ATOM 4034 N N . VAL B 1 139 ? 13.938 17.672 0.127 1 96.69 139 VAL B N 1
ATOM 4035 C CA . VAL B 1 139 ? 13.32 18.141 1.367 1 96.69 139 VAL B CA 1
ATOM 4036 C C . VAL B 1 139 ? 14.375 18.234 2.467 1 96.69 139 VAL B C 1
ATOM 4038 O O . VAL B 1 139 ? 14.406 19.203 3.227 1 96.69 139 VAL B O 1
ATOM 4041 N N . ALA B 1 140 ? 15.25 17.281 2.463 1 97 140 ALA B N 1
ATOM 4042 C CA . ALA B 1 140 ? 16.312 17.297 3.467 1 97 140 ALA B CA 1
ATOM 4043 C C . ALA B 1 140 ? 17.219 18.516 3.289 1 97 140 ALA B C 1
ATOM 4045 O O . ALA B 1 140 ? 17.594 19.156 4.27 1 97 140 ALA B O 1
ATOM 4046 N N . TRP B 1 141 ? 17.625 18.812 2.08 1 97.38 141 TRP B N 1
ATOM 4047 C CA . TRP B 1 141 ? 18.484 19.953 1.796 1 97.38 141 TRP B CA 1
ATOM 4048 C C . TRP B 1 141 ? 17.797 21.266 2.166 1 97.38 141 TRP B C 1
ATOM 4050 O O . TRP B 1 141 ? 18.406 22.125 2.818 1 97.38 141 TRP B O 1
ATOM 4060 N N . ILE B 1 142 ? 16.516 21.391 1.781 1 97.44 142 ILE B N 1
ATOM 4061 C CA . ILE B 1 142 ? 15.766 22.609 2.043 1 97.44 142 ILE B CA 1
ATOM 4062 C C . ILE B 1 142 ? 15.602 22.812 3.549 1 97.44 142 ILE B C 1
ATOM 4064 O O . ILE B 1 142 ? 15.805 23.906 4.066 1 97.44 142 ILE B O 1
ATOM 4068 N N . ASP B 1 143 ? 15.234 21.719 4.246 1 96.88 143 ASP B N 1
ATOM 4069 C CA . ASP B 1 143 ? 15.07 21.781 5.695 1 96.88 143 ASP B CA 1
ATOM 4070 C C . ASP B 1 143 ? 16.359 22.25 6.371 1 96.88 143 ASP B C 1
ATOM 4072 O O . ASP B 1 143 ? 16.344 23.109 7.25 1 96.88 143 ASP B O 1
ATOM 4076 N N . MET B 1 144 ? 17.469 21.734 5.949 1 97.25 144 MET B N 1
ATOM 4077 C CA . MET B 1 144 ? 18.75 22.094 6.562 1 97.25 144 MET B CA 1
ATOM 4078 C C . MET B 1 144 ? 19.125 23.547 6.246 1 97.25 144 MET B C 1
ATOM 4080 O O . MET B 1 144 ? 19.562 24.281 7.129 1 97.25 144 MET B O 1
ATOM 4084 N N . ASN B 1 145 ? 18.953 23.906 4.977 1 97.25 145 ASN B N 1
ATOM 4085 C CA . ASN B 1 145 ? 19.281 25.266 4.559 1 97.25 145 ASN B CA 1
ATOM 4086 C C . ASN B 1 145 ? 18.516 26.297 5.387 1 97.25 145 ASN B C 1
ATOM 4088 O O . ASN B 1 145 ? 19.125 27.234 5.918 1 97.25 145 ASN B O 1
ATOM 4092 N N . TYR B 1 146 ? 17.234 26.062 5.578 1 96.56 146 TYR B N 1
ATOM 4093 C CA . TYR B 1 146 ? 16.422 27.031 6.297 1 96.56 146 TYR B CA 1
ATOM 4094 C C . TYR B 1 146 ? 16.625 26.906 7.805 1 96.56 146 TYR B C 1
ATOM 4096 O O . TYR B 1 146 ? 16.5 27.891 8.539 1 96.56 146 TYR B O 1
ATOM 4104 N N . ALA B 1 147 ? 16.922 25.703 8.289 1 96.44 147 ALA B N 1
ATOM 4105 C CA . ALA B 1 147 ? 17.234 25.547 9.703 1 96.44 147 ALA B CA 1
ATOM 4106 C C . ALA B 1 147 ? 18.469 26.344 10.086 1 96.44 147 ALA B C 1
ATOM 4108 O O . ALA B 1 147 ? 18.484 27.031 11.102 1 96.44 147 ALA B O 1
ATOM 4109 N N . LYS B 1 148 ? 19.516 26.328 9.281 1 96.25 148 LYS B N 1
ATOM 4110 C CA . LYS B 1 148 ? 20.734 27.094 9.516 1 96.25 148 LYS B CA 1
ATOM 4111 C C . LYS B 1 148 ? 20.469 28.594 9.422 1 96.25 148 LYS B C 1
ATOM 4113 O O . LYS B 1 148 ? 21 29.359 10.227 1 96.25 148 LYS B O 1
ATOM 4118 N N . ALA B 1 149 ? 19.688 28.906 8.406 1 95.75 149 ALA B N 1
ATOM 4119 C CA . ALA B 1 149 ? 19.359 30.328 8.242 1 95.75 149 ALA B CA 1
ATOM 4120 C C . ALA B 1 149 ? 18.609 30.859 9.469 1 95.75 149 ALA B C 1
ATOM 4122 O O . ALA B 1 149 ? 18.891 31.953 9.945 1 95.75 149 ALA B O 1
ATOM 4123 N N . ARG B 1 150 ? 17.656 30.062 9.992 1 96.12 150 ARG B N 1
ATOM 4124 C CA . ARG B 1 150 ? 16.891 30.469 11.164 1 96.12 150 ARG B CA 1
ATOM 4125 C C . ARG B 1 150 ? 17.766 30.547 12.406 1 96.12 150 ARG B C 1
ATOM 4127 O O . ARG B 1 150 ? 17.625 31.453 13.219 1 96.12 150 ARG B O 1
ATOM 4134 N N . LEU B 1 151 ? 18.641 29.609 12.531 1 96.25 151 LEU B N 1
ATOM 4135 C CA . LEU B 1 151 ? 19.547 29.625 13.672 1 96.25 151 LEU B CA 1
ATOM 4136 C C . LEU B 1 151 ? 20.453 30.844 13.633 1 96.25 151 LEU B C 1
ATOM 4138 O O . LEU B 1 151 ? 20.641 31.531 14.648 1 96.25 151 LEU B O 1
ATOM 4142 N N . LYS B 1 152 ? 21.031 31.109 12.484 1 95.69 152 LYS B N 1
ATOM 4143 C CA . LYS B 1 152 ? 21.875 32.281 12.328 1 95.69 152 LYS B CA 1
ATOM 4144 C C . LYS B 1 152 ? 21.094 33.562 12.617 1 95.69 152 LYS B C 1
ATOM 4146 O O . LYS B 1 152 ? 21.594 34.469 13.297 1 95.69 152 LYS B O 1
ATOM 4151 N N . ALA B 1 153 ? 19.875 33.594 12.062 1 93.81 153 ALA B N 1
ATOM 4152 C CA . ALA B 1 153 ? 19.031 34.75 12.305 1 93.81 153 ALA B CA 1
ATOM 4153 C C . ALA B 1 153 ? 18.766 34.938 13.789 1 93.81 153 ALA B C 1
ATOM 4155 O O . ALA B 1 153 ? 18.828 36.062 14.305 1 93.81 153 ALA B O 1
ATOM 4156 N N . LEU B 1 154 ? 18.453 33.875 14.477 1 94.56 154 LEU B N 1
ATOM 4157 C CA . LEU B 1 154 ? 18.172 33.938 15.906 1 94.56 154 LEU B CA 1
ATOM 4158 C C . LEU B 1 154 ? 19.406 34.344 16.688 1 94.56 154 LEU B C 1
ATOM 4160 O O . LEU B 1 154 ? 19.328 35.188 17.609 1 94.56 154 LEU B O 1
ATOM 4164 N N . ASP B 1 155 ? 20.578 33.875 16.344 1 94.62 155 ASP B N 1
ATOM 4165 C CA . ASP B 1 155 ? 21.828 34.25 17 1 94.62 155 ASP B CA 1
ATOM 4166 C C . ASP B 1 155 ? 22.125 35.75 16.812 1 94.62 155 ASP B C 1
ATOM 4168 O O . ASP B 1 155 ? 22.5 36.438 17.766 1 94.62 155 ASP B O 1
ATOM 4172 N N . ASP B 1 156 ? 21.953 36.156 15.602 1 91.75 156 ASP B N 1
ATOM 4173 C CA . ASP B 1 156 ? 22.156 37.562 15.32 1 91.75 156 ASP B CA 1
ATOM 4174 C C . ASP B 1 156 ? 21.188 38.438 16.141 1 91.75 156 ASP B C 1
ATOM 4176 O O . ASP B 1 156 ? 21.594 39.469 16.688 1 91.75 156 ASP B O 1
ATOM 4180 N N . LEU B 1 157 ? 19.969 37.938 16.219 1 86.94 157 LEU B N 1
ATOM 4181 C CA . LEU B 1 157 ? 18.953 38.656 16.953 1 86.94 157 LEU B CA 1
ATOM 4182 C C . LEU B 1 157 ? 19.281 38.688 18.453 1 86.94 157 LEU B C 1
ATOM 4184 O O . LEU B 1 157 ? 19.125 39.719 19.109 1 86.94 157 LEU B O 1
ATOM 4188 N N . MET B 1 158 ? 19.688 37.656 19.031 1 89.69 158 MET B N 1
ATOM 4189 C CA . MET B 1 158 ? 20.031 37.562 20.438 1 89.69 158 MET B CA 1
ATOM 4190 C C . MET B 1 158 ? 21.25 38.406 20.766 1 89.69 158 MET B C 1
ATOM 4192 O O . MET B 1 158 ? 21.297 39.062 21.812 1 89.69 158 MET B O 1
ATOM 4196 N N . ALA B 1 159 ? 22.172 38.469 19.875 1 90.75 159 ALA B N 1
ATOM 4197 C CA . ALA B 1 159 ? 23.344 39.312 20.047 1 90.75 159 ALA B CA 1
ATOM 4198 C C . ALA B 1 159 ? 22.938 40.812 20.047 1 90.75 159 ALA B C 1
ATOM 4200 O O . ALA B 1 159 ? 23.5 41.594 20.812 1 90.75 159 ALA B O 1
ATOM 4201 N N . GLY B 1 160 ? 21.969 41.094 19.188 1 85.25 160 GLY B N 1
ATOM 4202 C CA . GLY B 1 160 ? 21.484 42.469 19.141 1 85.25 160 GLY B CA 1
ATOM 4203 C C . GLY B 1 160 ? 20.719 42.875 20.391 1 85.25 160 GLY B C 1
ATOM 4204 O O . GLY B 1 160 ? 20.719 44.062 20.75 1 85.25 160 GLY B O 1
ATOM 4205 N N . LEU B 1 161 ? 20.141 41.844 21.109 1 86.19 161 LEU B N 1
ATOM 4206 C CA . LEU B 1 161 ? 19.312 42.125 22.281 1 86.19 161 LEU B CA 1
ATOM 4207 C C . LEU B 1 161 ? 20.156 42.094 23.562 1 86.19 161 LEU B C 1
ATOM 4209 O O . LEU B 1 161 ? 19.703 42.531 24.609 1 86.19 161 LEU B O 1
ATOM 4213 N N . ALA B 1 162 ? 21.406 41.688 23.547 1 86.81 162 ALA B N 1
ATOM 4214 C CA . ALA B 1 162 ? 22.266 41.438 24.703 1 86.81 162 ALA B CA 1
ATOM 4215 C C . ALA B 1 162 ? 22.453 42.719 25.516 1 86.81 162 ALA B C 1
ATOM 4217 O O . ALA B 1 162 ? 22.328 42.688 26.75 1 86.81 162 ALA B O 1
ATOM 4218 N N . PRO B 1 163 ? 22.641 43.875 24.859 1 83.75 163 PRO B N 1
ATOM 4219 C CA . PRO B 1 163 ? 22.812 45.094 25.656 1 83.75 163 PRO B CA 1
ATOM 4220 C C . PRO B 1 163 ? 21.562 45.469 26.422 1 83.75 163 PRO B C 1
ATOM 4222 O O . PRO B 1 163 ? 21.641 46 27.547 1 83.75 163 PRO B O 1
ATOM 4225 N N . LEU B 1 164 ? 20.469 45.125 25.844 1 80.31 164 LEU B N 1
ATOM 4226 C CA . LEU B 1 164 ? 19.203 45.438 26.484 1 80.31 164 LEU B CA 1
ATOM 4227 C C . LEU B 1 164 ? 18.969 44.562 27.703 1 80.31 164 LEU B C 1
ATOM 4229 O O . LEU B 1 164 ? 18.469 45.031 28.734 1 80.31 164 LEU B O 1
ATOM 4233 N N . TRP B 1 165 ? 19.328 43.344 27.672 1 81 165 TRP B N 1
ATOM 4234 C CA . TRP B 1 165 ? 19.156 42.406 28.781 1 81 165 TRP B CA 1
ATOM 4235 C C . TRP B 1 165 ? 20.078 42.75 29.938 1 81 165 TRP B C 1
ATOM 4237 O O . TRP B 1 165 ? 19.703 42.594 31.109 1 81 165 TRP B O 1
ATOM 4247 N N . ARG B 1 166 ? 21.219 43.312 29.719 1 80.25 166 ARG B N 1
ATOM 4248 C CA . ARG B 1 166 ? 22.188 43.688 30.75 1 80.25 166 ARG B CA 1
ATOM 4249 C C . ARG B 1 166 ? 21.766 44.969 31.453 1 80.25 166 ARG B C 1
ATOM 4251 O O . ARG B 1 166 ? 22.078 45.156 32.625 1 80.25 166 ARG B O 1
ATOM 4258 N N . ALA B 1 167 ? 20.984 45.75 30.703 1 76.56 167 ALA B N 1
ATOM 4259 C CA . ALA B 1 167 ? 20.594 47.031 31.234 1 76.56 167 ALA B CA 1
ATOM 4260 C C . ALA B 1 167 ? 19.359 46.906 32.125 1 76.56 167 ALA B C 1
ATOM 4262 O O . ALA B 1 167 ? 19.062 47.781 32.938 1 76.56 167 ALA B O 1
ATOM 4263 N N . THR B 1 168 ? 18.594 45.812 32.094 1 72.12 168 THR B N 1
ATOM 4264 C CA . THR B 1 168 ? 17.297 45.688 32.719 1 72.12 168 THR B CA 1
ATOM 4265 C C . THR B 1 168 ? 17.438 45.656 34.25 1 72.12 168 THR B C 1
ATOM 4267 O O . THR B 1 168 ? 16.688 46.344 34.938 1 72.12 168 THR B O 1
ATOM 4270 N N . PRO B 1 169 ? 18.438 45.031 34.875 1 65.75 169 PRO B N 1
ATOM 4271 C CA . PRO B 1 169 ? 18.547 45.094 36.344 1 65.75 169 PRO B CA 1
ATOM 4272 C C . PRO B 1 169 ? 18.875 46.5 36.844 1 65.75 169 PRO B C 1
ATOM 4274 O O . PRO B 1 169 ? 18.375 46.906 37.906 1 65.75 169 PRO B O 1
ATOM 4277 N N . SER B 1 170 ? 19.656 47.188 36.094 1 65.5 170 SER B N 1
ATOM 4278 C CA . SER B 1 170 ? 20.031 48.531 36.531 1 65.5 170 SER B CA 1
ATOM 4279 C C . SER B 1 170 ? 18.844 49.469 36.5 1 65.5 170 SER B C 1
ATOM 4281 O O . SER B 1 170 ? 18.734 50.375 37.312 1 65.5 170 SER B O 1
ATOM 4283 N N . ALA B 1 171 ? 17.922 49.25 35.594 1 63.09 171 ALA B N 1
ATOM 4284 C CA . ALA B 1 171 ? 16.734 50.125 35.469 1 63.09 171 ALA B CA 1
ATOM 4285 C C . ALA B 1 171 ? 15.773 49.875 36.625 1 63.09 171 ALA B C 1
ATOM 4287 O O 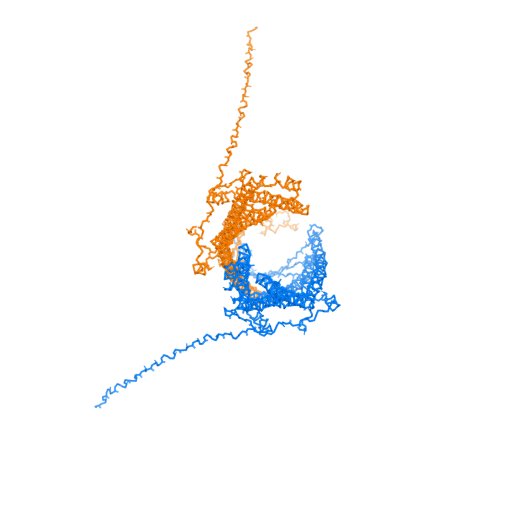. ALA B 1 171 ? 15.078 50.781 37.094 1 63.09 171 ALA B O 1
ATOM 4288 N N . ILE B 1 172 ? 15.75 48.688 37.25 1 61.91 172 ILE B N 1
ATOM 4289 C CA . ILE B 1 172 ? 14.953 48.375 38.406 1 61.91 172 ILE B CA 1
ATOM 4290 C C . ILE B 1 172 ? 15.539 49.062 39.625 1 61.91 172 ILE B C 1
ATOM 4292 O O . ILE B 1 172 ? 14.805 49.656 40.438 1 61.91 172 ILE B O 1
ATOM 4296 N N . ALA B 1 173 ? 16.812 49 39.688 1 60.06 173 ALA B N 1
ATOM 4297 C CA . ALA B 1 173 ? 17.5 49.594 40.844 1 60.06 173 ALA B CA 1
ATOM 4298 C C . ALA B 1 173 ? 17.312 51.094 40.875 1 60.06 173 ALA B C 1
ATOM 4300 O O . ALA B 1 173 ? 17.25 51.688 41.938 1 60.06 173 ALA B O 1
ATOM 4301 N N . SER B 1 174 ? 17.094 51.562 39.75 1 61.47 174 SER B N 1
ATOM 4302 C CA . SER B 1 174 ? 16.938 53 39.688 1 61.47 174 SER B CA 1
ATOM 4303 C C . SER B 1 174 ? 15.484 53.406 39.875 1 61.47 174 SER B C 1
ATOM 4305 O O . SER B 1 174 ? 15.172 54.625 39.938 1 61.47 174 SER B O 1
ATOM 4307 N N . GLY B 1 175 ? 14.5 52.375 40.125 1 60.81 175 GLY B N 1
ATOM 4308 C CA . GLY B 1 175 ? 13.109 52.656 40.469 1 60.81 175 GLY B CA 1
ATOM 4309 C C . GLY B 1 175 ? 12.242 52.875 39.219 1 60.81 175 GLY B C 1
ATOM 4310 O O . GLY B 1 175 ? 11.062 53.188 39.344 1 60.81 175 GLY B O 1
ATOM 4311 N N . GLU B 1 176 ? 12.797 52.75 38.125 1 61.38 176 GLU B N 1
ATOM 4312 C CA . GLU B 1 176 ? 12.078 53.125 36.906 1 61.38 176 GLU B CA 1
ATOM 4313 C C . GLU B 1 176 ? 11.172 51.969 36.438 1 61.38 176 GLU B C 1
ATOM 4315 O O . GLU B 1 176 ? 10.195 52.219 35.75 1 61.38 176 GLU B O 1
ATOM 4320 N N . ALA B 1 177 ? 11.5 50.781 36.844 1 62.59 177 ALA B N 1
ATOM 4321 C CA . ALA B 1 177 ? 10.703 49.656 36.406 1 62.59 177 ALA B CA 1
ATOM 4322 C C . ALA B 1 177 ? 10.141 48.875 37.594 1 62.59 177 ALA B C 1
ATOM 4324 O O . ALA B 1 177 ? 10.766 48.812 38.656 1 62.59 177 ALA B O 1
ATOM 4325 N N . ARG B 1 178 ? 8.859 48.469 37.5 1 71.44 178 ARG B N 1
ATOM 4326 C CA . ARG B 1 178 ? 8.281 47.562 38.5 1 71.44 178 ARG B CA 1
ATOM 4327 C C . ARG B 1 178 ? 9.008 46.219 38.531 1 71.44 178 ARG B C 1
ATOM 4329 O O . ARG B 1 178 ? 9.438 45.719 37.5 1 71.44 178 ARG B O 1
ATOM 4336 N N . PRO B 1 179 ? 9.305 45.812 39.688 1 64.62 179 PRO B N 1
ATOM 4337 C CA . PRO B 1 179 ? 10.047 44.562 39.844 1 64.62 179 PRO B CA 1
ATOM 4338 C C . PRO B 1 179 ? 9.516 43.438 38.906 1 64.62 179 PRO B C 1
ATOM 4340 O O . PRO B 1 179 ? 10.305 42.656 38.375 1 64.62 179 PRO B O 1
ATOM 4343 N N . ALA B 1 180 ? 8.25 43.469 38.719 1 71.62 180 ALA B N 1
ATOM 4344 C CA . ALA B 1 180 ? 7.641 42.406 37.938 1 71.62 180 ALA B CA 1
ATOM 4345 C C . ALA B 1 180 ? 8.062 42.531 36.469 1 71.62 180 ALA B C 1
ATOM 4347 O O . ALA B 1 180 ? 8.109 41.531 35.75 1 71.62 180 ALA B O 1
ATOM 4348 N N . GLN B 1 181 ? 8.531 43.656 36.125 1 72.31 181 GLN B N 1
ATOM 4349 C CA . GLN B 1 181 ? 8.898 43.906 34.719 1 72.31 181 GLN B CA 1
ATOM 4350 C C . GLN B 1 181 ? 10.25 43.281 34.375 1 72.31 181 GLN B C 1
ATOM 4352 O O . GLN B 1 181 ? 10.477 42.844 33.25 1 72.31 181 GLN B O 1
ATOM 4357 N N . SER B 1 182 ? 11.102 43.219 35.406 1 71.94 182 SER B N 1
ATOM 4358 C CA . SER B 1 182 ? 12.414 42.625 35.219 1 71.94 182 SER B CA 1
ATOM 4359 C C . SER B 1 182 ? 12.281 41.094 35 1 71.94 182 SER B C 1
ATOM 4361 O O . SER B 1 182 ? 13.039 40.531 34.219 1 71.94 182 SER B O 1
ATOM 4363 N N . LEU B 1 183 ? 11.273 40.594 35.562 1 82 183 LEU B N 1
ATOM 4364 C CA . LEU B 1 183 ? 11.078 39.156 35.438 1 82 183 LEU B CA 1
ATOM 4365 C C . LEU B 1 183 ? 10.578 38.812 34.031 1 82 183 LEU B C 1
ATOM 4367 O O . LEU B 1 183 ? 10.875 37.719 33.531 1 82 183 LEU B O 1
ATOM 4371 N N . GLU B 1 184 ? 9.914 39.688 33.406 1 83.5 184 GLU B N 1
ATOM 4372 C CA . GLU B 1 184 ? 9.391 39.469 32.062 1 83.5 184 GLU B CA 1
ATOM 4373 C C . GLU B 1 184 ? 10.523 39.406 31.047 1 83.5 184 GLU B C 1
ATOM 4375 O O . GLU B 1 184 ? 10.484 38.594 30.125 1 83.5 184 GLU B O 1
ATOM 4380 N N . ALA B 1 185 ? 11.5 40.281 31.188 1 81.19 185 ALA B N 1
ATOM 4381 C CA . ALA B 1 185 ? 12.641 40.281 30.281 1 81.19 185 ALA B CA 1
ATOM 4382 C C . ALA B 1 185 ? 13.43 38.969 30.375 1 81.19 185 ALA B C 1
ATOM 4384 O O . ALA B 1 185 ? 13.883 38.438 29.359 1 81.19 185 ALA B O 1
ATOM 4385 N N . GLN B 1 186 ? 13.539 38.5 31.609 1 85.38 186 GLN B N 1
ATOM 4386 C CA . GLN B 1 186 ? 14.242 37.25 31.797 1 85.38 186 GLN B CA 1
ATOM 4387 C C . GLN B 1 186 ? 13.477 36.094 31.172 1 85.38 186 GLN B C 1
ATOM 4389 O O . GLN B 1 186 ? 14.078 35.188 30.594 1 85.38 186 GLN B O 1
ATOM 4394 N N . GLN B 1 187 ? 12.211 36.125 31.297 1 89.62 187 GLN B N 1
ATOM 4395 C CA . GLN B 1 187 ? 11.359 35.094 30.688 1 89.62 187 GLN B CA 1
ATOM 4396 C C . GLN B 1 187 ? 11.477 35.125 29.172 1 89.62 187 GLN B C 1
ATOM 4398 O O . GLN B 1 187 ? 11.562 34.094 28.531 1 89.62 187 GLN B O 1
ATOM 4403 N N . MET B 1 188 ? 11.469 36.312 28.594 1 88.31 188 MET B N 1
ATOM 4404 C CA . MET B 1 188 ? 11.578 36.469 27.141 1 88.31 188 MET B CA 1
ATOM 4405 C C . MET B 1 188 ? 12.906 35.906 26.641 1 88.31 188 MET B C 1
ATOM 4407 O O . MET B 1 188 ? 12.961 35.281 25.594 1 88.31 188 MET B O 1
ATOM 4411 N N . ARG B 1 189 ? 13.945 36.219 27.406 1 88.12 189 ARG B N 1
ATOM 4412 C CA . ARG B 1 189 ? 15.258 35.688 27.047 1 88.12 189 ARG B CA 1
ATOM 4413 C C . ARG B 1 189 ? 15.266 34.156 27.078 1 88.12 189 ARG B C 1
ATOM 4415 O O . ARG B 1 189 ? 15.766 33.5 26.156 1 88.12 189 ARG B O 1
ATOM 4422 N N . ALA B 1 190 ? 14.664 33.594 28.125 1 93.44 190 ALA B N 1
ATOM 4423 C CA . ALA B 1 190 ? 14.594 32.156 28.281 1 93.44 190 ALA B CA 1
ATOM 4424 C C . ALA B 1 190 ? 13.805 31.531 27.125 1 93.44 190 ALA B C 1
ATOM 4426 O O . ALA B 1 190 ? 14.164 30.453 26.625 1 93.44 190 ALA B O 1
ATOM 4427 N N . ASP B 1 191 ? 12.742 32.125 26.703 1 93.44 191 ASP B N 1
ATOM 4428 C CA . ASP B 1 191 ? 11.93 31.641 25.594 1 93.44 191 ASP B CA 1
ATOM 4429 C C . ASP B 1 191 ? 12.75 31.594 24.297 1 93.44 191 ASP B C 1
ATOM 4431 O O . ASP B 1 191 ? 12.617 30.656 23.516 1 93.44 191 ASP B O 1
ATOM 4435 N N . LEU B 1 192 ? 13.539 32.625 24.062 1 92 192 LEU B N 1
ATOM 4436 C CA . LEU B 1 192 ? 14.375 32.656 22.859 1 92 192 LEU B CA 1
ATOM 4437 C C . LEU B 1 192 ? 15.461 31.594 22.938 1 92 192 LEU B C 1
ATOM 4439 O O . LEU B 1 192 ? 15.836 31.016 21.922 1 92 192 LEU B O 1
ATOM 4443 N N . GLU B 1 193 ? 15.93 31.391 24.172 1 94.5 193 GLU B N 1
ATOM 4444 C CA . GLU B 1 193 ? 16.922 30.328 24.359 1 94.5 193 GLU B CA 1
ATOM 4445 C C . GLU B 1 193 ? 16.312 28.953 24.062 1 94.5 193 GLU B C 1
ATOM 4447 O O . GLU B 1 193 ? 16.984 28.078 23.5 1 94.5 193 GLU B O 1
ATOM 4452 N N . ASP B 1 194 ? 15.086 28.734 24.469 1 96 194 ASP B N 1
ATOM 4453 C CA . ASP B 1 194 ? 14.383 27.5 24.141 1 96 194 ASP B CA 1
ATOM 4454 C C . ASP B 1 194 ? 14.234 27.328 22.625 1 96 194 ASP B C 1
ATOM 4456 O O . ASP B 1 194 ? 14.422 26.234 22.094 1 96 194 ASP B O 1
ATOM 4460 N N . ARG B 1 195 ? 13.898 28.391 22.016 1 95.06 195 ARG B N 1
ATOM 4461 C CA . ARG B 1 195 ? 13.758 28.359 20.562 1 95.06 195 ARG B CA 1
ATOM 4462 C C . ARG B 1 195 ? 15.086 28.031 19.891 1 95.06 195 ARG B C 1
ATOM 4464 O O . ARG B 1 195 ? 15.125 27.297 18.906 1 95.06 195 ARG B O 1
ATOM 4471 N N . ARG B 1 196 ? 16.125 28.594 20.391 1 95.94 196 ARG B N 1
ATOM 4472 C CA . ARG B 1 196 ? 17.438 28.297 19.844 1 95.94 196 ARG B CA 1
ATOM 4473 C C . ARG B 1 196 ? 17.75 26.797 19.953 1 95.94 196 ARG B C 1
ATOM 4475 O O . ARG B 1 196 ? 18.266 26.188 19.016 1 95.94 196 ARG B O 1
ATOM 4482 N N . SER B 1 197 ? 17.422 26.203 21.156 1 97.81 197 SER B N 1
ATOM 4483 C CA . SER B 1 197 ? 17.641 24.766 21.359 1 97.81 197 SER B CA 1
ATOM 4484 C C . SER B 1 197 ? 16.859 23.953 20.344 1 97.81 197 SER B C 1
ATOM 4486 O O . SER B 1 197 ? 17.359 22.938 19.828 1 97.81 197 SER B O 1
ATOM 4488 N N . GLU B 1 198 ? 15.656 24.391 20.094 1 97 198 GLU B N 1
ATOM 4489 C CA . GLU B 1 198 ? 14.836 23.719 19.094 1 97 198 GLU B CA 1
ATOM 4490 C C . GLU B 1 198 ? 15.484 23.781 17.719 1 97 198 GLU B C 1
ATOM 4492 O O . GLU B 1 198 ? 15.5 22.781 16.984 1 97 198 GLU B O 1
ATOM 4497 N N . LEU B 1 199 ? 15.969 24.953 17.328 1 96.56 199 LEU B N 1
ATOM 4498 C CA . LEU B 1 199 ? 16.562 25.141 16 1 96.56 199 LEU B CA 1
ATOM 4499 C C . LEU B 1 199 ? 17.844 24.344 15.875 1 96.56 199 LEU B C 1
ATOM 4501 O O . LEU B 1 199 ? 18.141 23.797 14.805 1 96.56 199 LEU B O 1
ATOM 4505 N N . VAL B 1 200 ? 18.609 24.234 17 1 97.38 200 VAL B N 1
ATOM 4506 C CA . VAL B 1 200 ? 19.828 23.406 17 1 97.38 200 VAL B CA 1
ATOM 4507 C C . VAL B 1 200 ? 19.453 21.953 16.734 1 97.38 200 VAL B C 1
ATOM 4509 O O . VAL B 1 200 ? 20.125 21.266 15.953 1 97.38 200 VAL B O 1
ATOM 4512 N N . ALA B 1 201 ? 18.391 21.484 17.359 1 97.94 201 ALA B N 1
ATOM 4513 C CA . ALA B 1 201 ? 17.922 20.109 17.141 1 97.94 201 ALA B CA 1
ATOM 4514 C C . ALA B 1 201 ? 17.469 19.922 15.695 1 97.94 201 ALA B C 1
ATOM 4516 O O . ALA B 1 201 ? 17.719 18.875 15.094 1 97.94 201 ALA B O 1
ATOM 4517 N N . ILE B 1 202 ? 16.766 20.906 15.148 1 96.81 202 ILE B N 1
ATOM 4518 C CA . ILE B 1 202 ? 16.281 20.812 13.781 1 96.81 202 ILE B CA 1
ATOM 4519 C C . ILE B 1 202 ? 17.453 20.734 12.812 1 96.81 202 ILE B C 1
ATOM 4521 O O . ILE B 1 202 ? 17.422 19.969 11.844 1 96.81 202 ILE B O 1
ATOM 4525 N N . VAL B 1 203 ? 18.516 21.531 13.023 1 96.38 203 VAL B N 1
ATOM 4526 C CA . VAL B 1 203 ? 19.719 21.453 12.203 1 96.38 203 VAL B CA 1
ATOM 4527 C C . VAL B 1 203 ? 20.312 20.047 12.273 1 96.38 203 VAL B C 1
ATOM 4529 O O . VAL B 1 203 ? 20.641 19.453 11.242 1 96.38 203 VAL B O 1
ATOM 4532 N N . GLY B 1 204 ? 20.391 19.484 13.508 1 96.62 204 GLY B N 1
ATOM 4533 C CA . GLY B 1 204 ? 20.906 18.141 13.672 1 96.62 204 GLY B CA 1
ATOM 4534 C C . GLY B 1 204 ? 20.062 17.094 12.953 1 96.62 204 GLY B C 1
ATOM 4535 O O . GLY B 1 204 ? 20.609 16.203 12.281 1 96.62 204 GLY B O 1
ATOM 4536 N N . ARG B 1 205 ? 18.781 17.172 13.023 1 97.38 205 ARG B N 1
ATOM 4537 C CA . ARG B 1 205 ? 17.875 16.234 12.375 1 97.38 205 ARG B CA 1
ATOM 4538 C C . ARG B 1 205 ? 17.969 16.344 10.859 1 97.38 205 ARG B C 1
ATOM 4540 O O . ARG B 1 205 ? 17.984 15.32 10.164 1 97.38 205 ARG B O 1
ATOM 4547 N N . SER B 1 206 ? 17.953 17.578 10.383 1 96.62 206 SER B N 1
ATOM 4548 C CA . SER B 1 206 ? 18 17.766 8.938 1 96.62 206 SER B CA 1
ATOM 4549 C C . SER B 1 206 ? 19.344 17.312 8.367 1 96.62 206 SER B C 1
ATOM 4551 O O . SER B 1 206 ? 19.391 16.781 7.25 1 96.62 206 SER B O 1
ATOM 4553 N N . ARG B 1 207 ? 20.406 17.484 9.117 1 96.38 207 ARG B N 1
ATOM 4554 C CA . ARG B 1 207 ? 21.703 16.984 8.695 1 96.38 207 ARG B CA 1
ATOM 4555 C C . ARG B 1 207 ? 21.719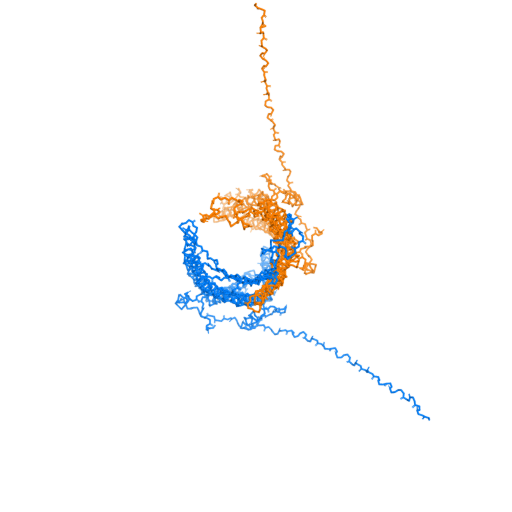 15.453 8.617 1 96.38 207 ARG B C 1
ATOM 4557 O O . ARG B 1 207 ? 22.219 14.875 7.656 1 96.38 207 ARG B O 1
ATOM 4564 N N . ALA B 1 208 ? 21.141 14.789 9.633 1 97.75 208 ALA B N 1
ATOM 4565 C CA . ALA B 1 208 ? 21.047 13.328 9.633 1 97.75 208 ALA B CA 1
ATOM 4566 C C . ALA B 1 208 ? 20.281 12.82 8.414 1 97.75 208 ALA B C 1
ATOM 4568 O O . ALA B 1 208 ? 20.688 11.844 7.785 1 97.75 208 ALA B O 1
ATOM 4569 N N . GLU B 1 209 ? 19.219 13.508 8.086 1 97.62 209 GLU B N 1
ATOM 4570 C CA . GLU B 1 209 ? 18.438 13.117 6.922 1 97.62 209 GLU B CA 1
ATOM 4571 C C . GLU B 1 209 ? 19.219 13.336 5.629 1 97.62 209 GLU B C 1
ATOM 4573 O O . GLU B 1 209 ? 19.141 12.523 4.707 1 97.62 209 GLU B O 1
ATOM 4578 N N . LEU B 1 210 ? 19.891 14.492 5.551 1 97.31 210 LEU B N 1
ATOM 4579 C CA . LEU B 1 210 ? 20.688 14.773 4.359 1 97.31 210 LEU B CA 1
ATOM 4580 C C . LEU B 1 210 ? 21.797 13.727 4.188 1 97.31 210 LEU B C 1
ATOM 4582 O O . LEU B 1 210 ? 22.047 13.266 3.07 1 97.31 210 LEU B O 1
ATOM 4586 N N . ILE B 1 211 ? 22.406 13.266 5.301 1 97 211 ILE B N 1
ATOM 4587 C CA . ILE B 1 211 ? 23.422 12.227 5.273 1 97 211 ILE B CA 1
ATOM 4588 C C . ILE B 1 211 ? 22.812 10.914 4.793 1 97 211 ILE B C 1
ATOM 4590 O O . ILE B 1 211 ? 23.422 10.203 3.98 1 97 211 ILE B O 1
ATOM 4594 N N . ARG B 1 212 ? 21.656 10.633 5.258 1 97.12 212 ARG B N 1
ATOM 4595 C CA . ARG B 1 212 ? 20.953 9.414 4.852 1 97.12 212 ARG B CA 1
ATOM 4596 C C . ARG B 1 212 ? 20.797 9.352 3.338 1 97.12 212 ARG B C 1
ATOM 4598 O O . ARG B 1 212 ? 21.062 8.32 2.721 1 97.12 212 ARG B O 1
ATOM 4605 N N . TRP B 1 213 ? 20.422 10.484 2.682 1 96.88 213 TRP B N 1
ATOM 4606 C CA . TRP B 1 213 ? 20.062 10.484 1.268 1 96.88 213 TRP B CA 1
ATOM 4607 C C . TRP B 1 213 ? 21.312 10.625 0.393 1 96.88 213 TRP B C 1
ATOM 4609 O O . TRP B 1 213 ? 21.359 10.078 -0.712 1 96.88 213 TRP B O 1
ATOM 4619 N N . THR B 1 214 ? 22.344 11.344 0.856 1 95.88 214 THR B N 1
ATOM 4620 C CA . THR B 1 214 ? 23.5 11.641 0.005 1 95.88 214 THR B CA 1
ATOM 4621 C C . THR B 1 214 ? 24.625 10.656 0.266 1 95.88 214 THR B C 1
ATOM 4623 O O . THR B 1 214 ? 25.547 10.523 -0.546 1 95.88 214 THR B O 1
ATOM 4626 N N . GLY B 1 215 ? 24.672 10.039 1.447 1 94.56 215 GLY B N 1
ATOM 4627 C CA . GLY B 1 215 ? 25.75 9.133 1.812 1 94.56 215 GLY B CA 1
ATOM 4628 C C . GLY B 1 215 ? 27 9.852 2.277 1 94.56 215 GLY B C 1
ATOM 4629 O O . GLY B 1 215 ? 27.984 9.211 2.648 1 94.56 215 GLY B O 1
ATOM 4630 N N . ASP B 1 216 ? 26.953 11.188 2.303 1 92.62 216 ASP B N 1
ATOM 4631 C CA . ASP B 1 216 ? 28.094 11.992 2.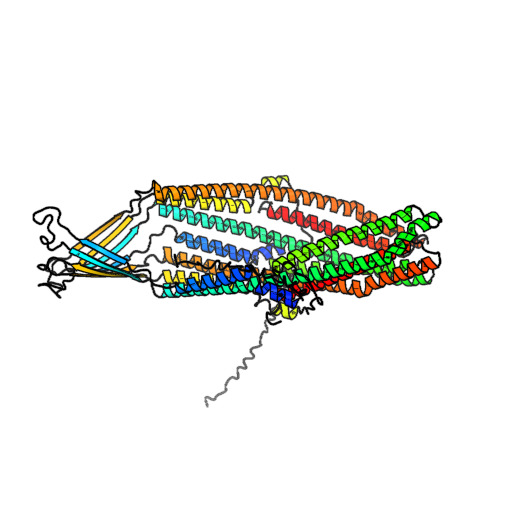752 1 92.62 216 ASP B CA 1
ATOM 4632 C C . ASP B 1 216 ? 28.031 12.227 4.262 1 92.62 216 ASP B C 1
ATOM 4634 O O . ASP B 1 216 ? 27.188 12.969 4.75 1 92.62 216 ASP B O 1
ATOM 4638 N N . PRO B 1 217 ? 28.938 11.68 5.016 1 93.12 217 PRO B N 1
ATOM 4639 C CA . PRO B 1 217 ? 28.891 11.82 6.473 1 93.12 217 PRO B CA 1
ATOM 4640 C C . PRO B 1 217 ? 29.109 13.258 6.934 1 93.12 217 PRO B C 1
ATOM 4642 O O . PRO B 1 217 ? 28.75 13.609 8.062 1 93.12 217 PRO B O 1
ATOM 4645 N N . ASP B 1 218 ? 29.719 14.078 6.09 1 92.56 218 ASP B N 1
ATOM 4646 C CA . ASP B 1 218 ? 29.969 15.469 6.453 1 92.56 218 ASP B CA 1
ATOM 4647 C C . ASP B 1 218 ? 29.078 16.422 5.648 1 92.56 218 ASP B C 1
ATOM 4649 O O . ASP B 1 218 ? 29.469 17.562 5.371 1 92.56 218 ASP B O 1
ATOM 4653 N N . ALA B 1 219 ? 27.906 15.875 5.297 1 91.94 219 ALA B N 1
ATOM 4654 C CA . ALA B 1 219 ? 27.031 16.656 4.414 1 91.94 219 ALA B CA 1
ATOM 4655 C C . ALA B 1 219 ? 26.672 18 5.039 1 91.94 219 ALA B C 1
ATOM 4657 O O . ALA B 1 219 ? 26.359 18.078 6.227 1 91.94 219 ALA B O 1
ATOM 4658 N N . ASP B 1 220 ? 26.812 19.062 4.305 1 94.38 220 ASP B N 1
ATOM 4659 C CA . ASP B 1 220 ? 26.406 20.422 4.621 1 94.38 220 ASP B CA 1
ATOM 4660 C C . ASP B 1 220 ? 25.812 21.125 3.404 1 94.38 220 ASP B C 1
ATOM 4662 O O . ASP B 1 220 ? 25.859 20.594 2.293 1 94.38 220 ASP B O 1
ATOM 4666 N N . VAL B 1 221 ? 25.125 22.172 3.641 1 95.69 221 VAL B N 1
ATOM 4667 C CA . VAL B 1 221 ? 24.406 22.797 2.541 1 95.69 221 VAL B CA 1
ATOM 4668 C C . VAL B 1 221 ? 25.031 24.156 2.227 1 95.69 221 VAL B C 1
ATOM 4670 O O . VAL B 1 221 ? 25.547 24.828 3.121 1 95.69 221 VAL B O 1
ATOM 4673 N N . ALA B 1 222 ? 25.109 24.484 0.961 1 91.38 222 ALA B N 1
ATOM 4674 C CA . ALA B 1 222 ? 25.578 25.781 0.487 1 91.38 222 ALA B CA 1
ATOM 4675 C C . ALA B 1 222 ? 24.719 26.281 -0.668 1 91.38 222 ALA B C 1
ATOM 4677 O O . ALA B 1 222 ? 24.094 25.5 -1.378 1 91.38 222 ALA B O 1
ATOM 4678 N N . GLY B 1 223 ? 24.688 27.578 -0.821 1 89.19 223 GLY B N 1
ATOM 4679 C CA . GLY B 1 223 ? 24 28.172 -1.946 1 89.19 223 GLY B CA 1
ATOM 4680 C C . GLY B 1 223 ? 22.562 28.547 -1.625 1 89.19 223 GLY B C 1
ATOM 4681 O O . GLY B 1 223 ? 22.078 28.297 -0.515 1 89.19 223 GLY B O 1
ATOM 4682 N N . PRO B 1 224 ? 21.906 29.141 -2.568 1 88.94 224 PRO B N 1
ATOM 4683 C CA . PRO B 1 224 ? 20.531 29.594 -2.363 1 88.94 224 PRO B CA 1
ATOM 4684 C C . PRO B 1 224 ? 19.516 28.453 -2.488 1 88.94 224 PRO B C 1
ATOM 4686 O O . PRO B 1 224 ? 19.797 27.438 -3.146 1 88.94 224 PRO B O 1
ATOM 4689 N N . ALA B 1 225 ? 18.422 28.672 -1.774 1 88.88 225 ALA B N 1
ATOM 4690 C CA . ALA B 1 225 ? 17.312 27.719 -1.922 1 88.88 225 ALA B CA 1
ATOM 4691 C C . ALA B 1 225 ? 16.812 27.672 -3.361 1 88.88 225 ALA B C 1
ATOM 4693 O O . ALA B 1 225 ? 16.859 28.688 -4.07 1 88.88 225 ALA B O 1
ATOM 4694 N N . PRO B 1 226 ? 16.359 26.531 -3.711 1 87.06 226 PRO B N 1
ATOM 4695 C CA . PRO B 1 226 ? 15.867 26.422 -5.082 1 87.06 226 PRO B CA 1
ATOM 4696 C C . PRO B 1 226 ? 14.586 27.234 -5.316 1 87.06 226 PRO B C 1
ATOM 4698 O O . PRO B 1 226 ? 13.828 27.469 -4.375 1 87.06 226 PRO B O 1
ATOM 4701 N N . SER B 1 227 ? 14.508 27.828 -6.539 1 80.94 227 SER B N 1
ATOM 4702 C CA . SER B 1 227 ? 13.281 28.5 -6.934 1 80.94 227 SER B CA 1
ATOM 4703 C C . SER B 1 227 ? 12.484 27.672 -7.941 1 80.94 227 SER B C 1
ATOM 4705 O O . SER B 1 227 ? 12.984 27.375 -9.031 1 80.94 227 SER B O 1
ATOM 4707 N N . PHE B 1 228 ? 11.453 27.062 -7.445 1 78.5 228 PHE B N 1
ATOM 4708 C CA . PHE B 1 228 ? 10.602 26.297 -8.344 1 78.5 228 PHE B CA 1
ATOM 4709 C C . PHE B 1 228 ? 9.359 27.094 -8.727 1 78.5 228 PHE B C 1
ATOM 4711 O O . PHE B 1 228 ? 8.734 27.734 -7.879 1 78.5 228 PHE B O 1
ATOM 4718 N N . GLU B 1 229 ? 9.164 27.234 -10.031 1 84.81 229 GLU B N 1
ATOM 4719 C CA . GLU B 1 229 ? 7.883 27.781 -10.469 1 84.81 229 GLU B CA 1
ATOM 4720 C C . GLU B 1 229 ? 6.809 26.703 -10.516 1 84.81 229 GLU B C 1
ATOM 4722 O O . GLU B 1 229 ? 6.984 25.672 -11.18 1 84.81 229 GLU B O 1
ATOM 4727 N N . VAL B 1 230 ? 5.797 26.875 -9.711 1 93 230 VAL B N 1
ATOM 4728 C CA . VAL B 1 230 ? 4.695 25.922 -9.688 1 93 230 VAL B CA 1
ATOM 4729 C C . VAL B 1 230 ? 3.615 26.359 -10.68 1 93 230 VAL B C 1
ATOM 4731 O O . VAL B 1 230 ? 3.025 27.422 -10.531 1 93 230 VAL B O 1
ATOM 4734 N N . ASP B 1 231 ? 3.447 25.562 -11.727 1 94.25 231 ASP B N 1
ATOM 4735 C CA . ASP B 1 231 ? 2.385 25.766 -12.703 1 94.25 231 ASP B CA 1
ATOM 4736 C C . ASP B 1 231 ? 1.303 24.703 -12.57 1 94.25 231 ASP B C 1
ATOM 4738 O O . ASP B 1 231 ? 1.435 23.609 -13.125 1 94.25 231 ASP B O 1
ATOM 4742 N N . PRO B 1 232 ? 0.199 25.047 -11.922 1 95.44 232 PRO B N 1
ATOM 4743 C CA . PRO B 1 232 ? -0.843 24.047 -11.68 1 95.44 232 PRO B CA 1
ATOM 4744 C C . PRO B 1 232 ? -1.35 23.391 -12.969 1 95.44 232 PRO B C 1
ATOM 4746 O O . PRO B 1 232 ? -1.608 22.188 -12.992 1 95.44 232 PRO B O 1
ATOM 4749 N N . GLY B 1 233 ? -1.507 24.234 -13.984 1 95.06 233 GLY B N 1
ATOM 4750 C CA . GLY B 1 233 ? -1.977 23.688 -15.258 1 95.06 233 GLY B CA 1
ATOM 4751 C C . GLY B 1 233 ? -1.049 22.641 -15.836 1 95.06 233 GLY B C 1
ATOM 4752 O O . GLY B 1 233 ? -1.502 21.594 -16.281 1 95.06 233 GLY B O 1
ATOM 4753 N N . ALA B 1 234 ? 0.216 22.828 -15.836 1 93.75 234 ALA B N 1
ATOM 4754 C CA . ALA B 1 234 ? 1.206 21.891 -16.344 1 93.75 234 ALA B CA 1
ATOM 4755 C C . ALA B 1 234 ? 1.249 20.625 -15.5 1 93.75 234 ALA B C 1
ATOM 4757 O O . ALA B 1 234 ? 1.382 19.516 -16.031 1 93.75 234 ALA B O 1
ATOM 4758 N N . LEU B 1 235 ? 1.152 20.781 -14.188 1 95.81 235 LEU B N 1
ATOM 4759 C CA . LEU B 1 235 ? 1.185 19.641 -13.281 1 95.8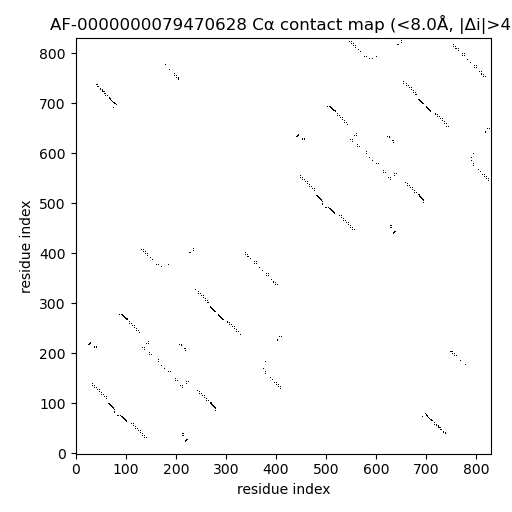1 235 LEU B CA 1
ATOM 4760 C C . LEU B 1 235 ? -0.032 18.75 -13.492 1 95.81 235 LEU B C 1
ATOM 4762 O O . LEU B 1 235 ? 0.09 17.516 -13.508 1 95.81 235 LEU B O 1
ATOM 4766 N N . ARG B 1 236 ? -1.197 19.391 -13.711 1 95.69 236 ARG B N 1
ATOM 4767 C CA . ARG B 1 236 ? -2.424 18.641 -13.961 1 95.69 236 ARG B CA 1
ATOM 4768 C C . ARG B 1 236 ? -2.334 17.875 -15.281 1 95.69 236 ARG B C 1
ATOM 4770 O O . ARG B 1 236 ? -2.77 16.734 -15.375 1 95.69 236 ARG B O 1
ATOM 4777 N N . ALA B 1 237 ? -1.671 18.438 -16.281 1 93.38 237 ALA B N 1
ATOM 4778 C CA . ALA B 1 237 ? -1.537 17.828 -17.594 1 93.38 237 ALA B CA 1
ATOM 4779 C C . ALA B 1 237 ? -0.56 16.656 -17.562 1 93.38 237 ALA B C 1
ATOM 4781 O O . ALA B 1 237 ? -0.626 15.758 -18.406 1 93.38 237 ALA B O 1
ATOM 4782 N N . GLY B 1 238 ? 0.31 16.641 -16.594 1 93 238 GLY B N 1
ATOM 4783 C CA . GLY B 1 238 ? 1.354 15.625 -16.531 1 93 238 GLY B CA 1
ATOM 4784 C C . GLY B 1 238 ? 0.973 14.43 -15.68 1 93 238 GLY B C 1
ATOM 4785 O O . GLY B 1 238 ? 1.765 13.5 -15.516 1 93 238 GLY B O 1
ATOM 4786 N N . ILE B 1 239 ? -0.265 14.305 -15.227 1 94.56 239 ILE B N 1
ATOM 4787 C CA . ILE B 1 239 ? -0.679 13.281 -14.266 1 94.56 239 ILE B CA 1
ATOM 4788 C C . ILE B 1 239 ? -0.543 11.898 -14.898 1 94.56 239 ILE B C 1
ATOM 4790 O O . ILE B 1 239 ? -0.106 10.953 -14.234 1 94.56 239 ILE B O 1
ATOM 4794 N N . GLU B 1 240 ? -0.863 11.758 -16.156 1 93.5 240 GLU B N 1
ATOM 4795 C CA . GLU B 1 240 ? -0.852 10.461 -16.828 1 93.5 240 GLU B CA 1
ATOM 4796 C C . GLU B 1 240 ? 0.571 9.938 -16.984 1 93.5 240 GLU B C 1
ATOM 4798 O O . GLU B 1 240 ? 0.775 8.734 -17.188 1 93.5 240 GLU B O 1
ATOM 4803 N N . ARG B 1 241 ? 1.555 10.852 -16.797 1 93.19 241 ARG B N 1
ATOM 4804 C CA . ARG B 1 241 ? 2.951 10.453 -16.938 1 93.19 241 ARG B CA 1
ATOM 4805 C C . ARG B 1 241 ? 3.598 10.234 -15.57 1 93.19 241 ARG B C 1
ATOM 4807 O O . ARG B 1 241 ? 4.805 10.008 -15.477 1 93.19 241 ARG B O 1
ATOM 4814 N N . ASN B 1 242 ? 2.812 10.25 -14.562 1 95.31 242 ASN B N 1
ATOM 4815 C CA . ASN B 1 242 ? 3.324 10.047 -13.211 1 95.31 242 ASN B CA 1
ATOM 4816 C C . ASN B 1 242 ? 3.877 8.633 -13.031 1 95.31 242 ASN B C 1
ATOM 4818 O O . ASN B 1 242 ? 3.209 7.656 -13.367 1 95.31 242 ASN B O 1
ATOM 4822 N N . PRO B 1 243 ? 5.105 8.484 -12.461 1 95.19 243 PRO B N 1
ATOM 4823 C CA . PRO B 1 243 ? 5.727 7.164 -12.297 1 95.19 243 PRO B CA 1
ATOM 4824 C C . PRO B 1 243 ? 4.871 6.203 -11.477 1 95.19 243 PRO B C 1
ATOM 4826 O O . PRO B 1 243 ? 4.926 4.988 -11.688 1 95.19 243 PRO B O 1
ATOM 4829 N N . ARG B 1 244 ? 4.113 6.637 -10.555 1 95.69 244 ARG B N 1
ATOM 4830 C CA . ARG B 1 244 ? 3.225 5.766 -9.789 1 95.69 244 ARG B CA 1
ATOM 4831 C C . ARG B 1 244 ? 2.182 5.117 -10.695 1 95.69 244 ARG B C 1
ATOM 4833 O O . ARG B 1 244 ? 1.843 3.945 -10.516 1 95.69 244 ARG B O 1
ATOM 4840 N N . LEU B 1 245 ? 1.654 5.941 -11.672 1 96.44 245 LEU B N 1
ATOM 4841 C CA . LEU B 1 245 ? 0.712 5.379 -12.633 1 96.44 245 LEU B CA 1
ATOM 4842 C C . LEU B 1 245 ? 1.417 4.43 -13.594 1 96.44 245 LEU B C 1
ATOM 4844 O O . LEU B 1 245 ? 0.837 3.428 -14.023 1 96.44 245 LEU B O 1
ATOM 4848 N N . GLY B 1 246 ? 2.703 4.781 -13.914 1 95.75 246 GLY B N 1
ATOM 4849 C CA . GLY B 1 246 ? 3.49 3.867 -14.719 1 95.75 246 GLY B CA 1
ATOM 4850 C C . GLY B 1 246 ? 3.666 2.504 -14.086 1 95.75 246 GLY B C 1
ATOM 4851 O O . GLY B 1 246 ? 3.604 1.479 -14.766 1 95.75 246 GLY B O 1
ATOM 4852 N N . ALA B 1 247 ? 3.889 2.521 -12.812 1 96.06 247 ALA B N 1
ATOM 4853 C CA . ALA B 1 247 ? 4.016 1.265 -12.078 1 96.06 247 ALA B CA 1
ATOM 4854 C C . ALA B 1 247 ? 2.713 0.471 -12.117 1 96.06 247 ALA B C 1
ATOM 4856 O O . ALA B 1 247 ? 2.729 -0.752 -12.273 1 96.06 247 ALA B O 1
ATOM 4857 N N . GLN B 1 248 ? 1.509 1.215 -12 1 97.31 248 GLN B N 1
ATOM 4858 C CA . GLN B 1 248 ? 0.211 0.554 -12.078 1 97.31 248 GLN B CA 1
ATOM 4859 C C . GLN B 1 248 ? -0.041 0.005 -13.484 1 97.31 248 GLN B C 1
ATOM 4861 O O . GLN B 1 248 ? -0.633 -1.065 -13.641 1 97.31 248 GLN B O 1
ATOM 4866 N N . ASP B 1 249 ? 0.428 0.698 -14.5 1 97.75 249 ASP B N 1
ATOM 4867 C CA . ASP B 1 249 ? 0.314 0.226 -15.875 1 97.75 249 ASP B CA 1
ATOM 4868 C C . ASP B 1 249 ? 1.112 -1.059 -16.078 1 97.75 249 ASP B C 1
ATOM 4870 O O . ASP B 1 249 ? 0.642 -1.988 -16.75 1 97.75 249 ASP B O 1
ATOM 4874 N N . ALA B 1 250 ? 2.297 -1.073 -15.484 1 97.19 250 ALA B N 1
ATOM 4875 C CA . ALA B 1 250 ? 3.125 -2.271 -15.594 1 97.19 250 ALA B CA 1
ATOM 4876 C C . ALA B 1 250 ? 2.455 -3.463 -14.914 1 97.19 250 ALA B C 1
ATOM 4878 O O . ALA B 1 250 ? 2.504 -4.586 -15.43 1 97.19 250 ALA B O 1
ATOM 4879 N N . MET B 1 251 ? 1.814 -3.24 -13.828 1 96.81 251 MET B N 1
ATOM 4880 C CA . MET B 1 251 ? 1.104 -4.301 -13.125 1 96.81 251 MET B CA 1
ATOM 4881 C C . MET B 1 251 ? -0.082 -4.801 -13.938 1 96.81 251 MET B C 1
ATOM 4883 O O . MET B 1 251 ? -0.355 -6 -13.977 1 96.81 251 MET B O 1
ATOM 4887 N N . THR B 1 252 ? -0.797 -3.85 -14.594 1 97.81 252 THR B N 1
ATOM 4888 C CA . THR B 1 252 ? -1.908 -4.223 -15.461 1 97.81 252 THR B CA 1
ATOM 4889 C C . THR B 1 252 ? -1.419 -5.07 -16.625 1 97.81 252 THR B C 1
ATOM 4891 O O . THR B 1 252 ? -2.029 -6.09 -16.969 1 97.81 252 THR B O 1
ATOM 4894 N N . ARG B 1 253 ? -0.293 -4.723 -17.141 1 97.75 253 ARG B N 1
ATOM 4895 C CA . ARG B 1 253 ? 0.281 -5.484 -18.25 1 97.75 253 ARG B CA 1
ATOM 4896 C C . ARG B 1 253 ? 0.685 -6.883 -17.797 1 97.75 253 ARG B C 1
ATOM 4898 O O . ARG B 1 253 ? 0.504 -7.855 -18.531 1 97.75 253 ARG B O 1
ATOM 4905 N N . GLN B 1 254 ? 1.221 -6.977 -16.641 1 97.12 254 GLN B N 1
ATOM 4906 C CA . GLN B 1 254 ? 1.566 -8.289 -16.094 1 97.12 254 GLN B CA 1
ATOM 4907 C C . GLN B 1 254 ? 0.33 -9.172 -15.969 1 97.12 254 GLN B C 1
ATOM 4909 O O . GLN B 1 254 ? 0.364 -10.352 -16.312 1 97.12 254 GLN B O 1
ATOM 4914 N N . ALA B 1 255 ? -0.754 -8.586 -15.453 1 97.88 255 ALA B N 1
ATOM 4915 C CA . ALA B 1 255 ? -1.997 -9.344 -15.328 1 97.88 255 ALA B CA 1
ATOM 4916 C C . ALA B 1 255 ? -2.523 -9.773 -16.688 1 97.88 255 ALA B C 1
ATOM 4918 O O . ALA B 1 255 ? -3.059 -10.875 -16.844 1 97.88 255 ALA B O 1
ATOM 4919 N N . GLU B 1 256 ? -2.324 -8.922 -17.688 1 98.25 256 GLU B N 1
ATOM 4920 C CA . GLU B 1 256 ? -2.756 -9.242 -19.047 1 98.25 256 GLU B CA 1
ATOM 4921 C C . GLU B 1 256 ? -1.932 -10.383 -19.641 1 98.25 256 GLU B C 1
ATOM 4923 O O . GLU B 1 256 ? -2.461 -11.227 -20.359 1 98.25 256 GLU B O 1
ATOM 4928 N N . THR B 1 257 ? -0.663 -10.383 -19.328 1 98.12 257 THR B N 1
ATOM 4929 C CA . THR B 1 257 ? 0.163 -11.477 -19.812 1 98.12 257 THR B CA 1
ATOM 4930 C C . THR B 1 257 ? -0.183 -12.781 -19.109 1 98.12 257 THR B C 1
ATOM 4932 O O . THR B 1 257 ? -0.054 -13.859 -19.688 1 98.12 257 THR B O 1
ATOM 4935 N N . ASP B 1 258 ? -0.67 -12.727 -17.891 1 97.81 258 ASP B N 1
ATOM 4936 C CA . ASP B 1 258 ? -1.17 -13.914 -17.203 1 97.81 258 ASP B CA 1
ATOM 4937 C C . ASP B 1 258 ? -2.408 -14.469 -17.906 1 97.81 258 ASP B C 1
ATOM 4939 O O . ASP B 1 258 ? -2.617 -15.688 -17.938 1 97.81 258 ASP B O 1
ATOM 4943 N N . VAL B 1 259 ? -3.244 -13.586 -18.453 1 98.38 259 VAL B N 1
ATOM 4944 C CA . VAL B 1 259 ? -4.402 -14.016 -19.234 1 98.38 259 VAL B CA 1
ATOM 4945 C C . VAL B 1 259 ? -3.939 -14.75 -20.484 1 98.38 259 VAL B C 1
ATOM 4947 O O . VAL B 1 259 ? -4.477 -15.812 -20.828 1 98.38 259 VAL B O 1
ATOM 4950 N N . GLU B 1 260 ? -2.883 -14.227 -21.125 1 98.19 260 GLU B N 1
ATOM 4951 C CA . GLU B 1 260 ? -2.33 -14.867 -22.312 1 98.19 260 GLU B CA 1
ATOM 4952 C C . GLU B 1 260 ? -1.772 -16.25 -21.984 1 98.19 260 GLU B C 1
ATOM 4954 O O . GLU B 1 260 ? -1.951 -17.188 -22.75 1 98.19 260 GLU B O 1
ATOM 4959 N N . LEU B 1 261 ? -1.137 -16.328 -20.891 1 97.44 261 LEU B N 1
ATOM 4960 C CA . LEU B 1 261 ? -0.586 -17.609 -20.469 1 97.44 261 LEU B CA 1
ATOM 4961 C C . LEU B 1 261 ? -1.699 -18.609 -20.203 1 97.44 261 LEU B C 1
ATOM 4963 O O . LEU B 1 261 ? -1.6 -19.781 -20.594 1 97.44 261 LEU B O 1
ATOM 4967 N N . ALA B 1 262 ? -2.75 -18.141 -19.547 1 97 262 ALA B N 1
ATOM 4968 C CA . ALA B 1 262 ? -3.893 -19.016 -19.297 1 97 262 ALA B CA 1
ATOM 4969 C C . ALA B 1 262 ? -4.57 -19.438 -20.594 1 97 262 ALA B C 1
ATOM 4971 O O . ALA B 1 262 ? -4.996 -20.578 -20.734 1 97 262 ALA B O 1
ATOM 4972 N N . GLN B 1 263 ? -4.664 -18.547 -21.578 1 97.25 263 GLN B N 1
ATOM 4973 C CA . GLN B 1 263 ? -5.23 -18.844 -22.891 1 97.25 263 GLN B CA 1
ATOM 4974 C C . GLN B 1 263 ? -4.395 -19.891 -23.609 1 97.25 263 GLN B C 1
ATOM 4976 O O . GLN B 1 263 ? -4.938 -20.812 -24.219 1 97.25 263 GLN B O 1
ATOM 4981 N N . ALA B 1 264 ? -3.094 -19.703 -23.469 1 96.19 264 ALA B N 1
ATOM 4982 C CA . ALA B 1 264 ? -2.188 -20.656 -24.109 1 96.19 264 ALA B CA 1
ATOM 4983 C C . ALA B 1 264 ? -2.283 -22.031 -23.453 1 96.19 264 ALA B C 1
ATOM 4985 O O . ALA B 1 264 ? -1.967 -23.047 -24.078 1 96.19 264 ALA B O 1
ATOM 4986 N N . GLY B 1 265 ? -2.711 -22.031 -22.219 1 92.94 265 GLY B N 1
ATOM 4987 C CA . GLY B 1 265 ? -2.863 -23.281 -21.484 1 92.94 265 GLY B CA 1
ATOM 4988 C C . GLY B 1 265 ? -3.969 -24.172 -22.031 1 92.94 265 GLY B C 1
ATOM 4989 O O . GLY B 1 265 ? -4.039 -25.359 -21.719 1 92.94 265 GLY B O 1
ATOM 4990 N N . LYS B 1 266 ? -4.824 -23.672 -22.969 1 94.19 266 LYS B N 1
ATOM 4991 C CA . LYS B 1 266 ? -5.914 -24.422 -23.578 1 94.19 266 LYS B CA 1
ATOM 4992 C C . LYS B 1 266 ? -5.418 -25.234 -24.781 1 94.19 266 LYS B C 1
ATOM 4994 O O . LYS B 1 266 ? -6.137 -26.094 -25.297 1 94.19 266 LYS B O 1
ATOM 4999 N N . ARG B 1 267 ? -4.164 -24.922 -25.141 1 95.06 267 ARG B N 1
ATOM 5000 C CA . ARG B 1 267 ? -3.576 -25.641 -26.266 1 95.06 267 ARG B CA 1
ATOM 5001 C C . ARG B 1 267 ? -2.803 -26.859 -25.781 1 95.06 267 ARG B C 1
ATOM 5003 O O . ARG B 1 267 ? -2.193 -26.828 -24.703 1 95.06 267 ARG B O 1
ATOM 5010 N N . PRO B 1 268 ? -2.791 -27.891 -26.547 1 95 268 PRO B N 1
ATOM 5011 C CA . PRO B 1 268 ? -2.102 -29.109 -26.141 1 95 268 PRO B CA 1
ATOM 5012 C C . PRO B 1 268 ? -0.584 -28.953 -26.078 1 95 268 PRO B C 1
ATOM 5014 O O . PRO B 1 268 ? -0.008 -28.25 -26.922 1 95 268 PRO B O 1
ATOM 5017 N N . ASP B 1 269 ? 0.033 -29.484 -25.062 1 95.06 269 ASP B N 1
ATOM 5018 C CA . ASP B 1 269 ? 1.476 -29.703 -25.031 1 95.06 269 ASP B CA 1
ATOM 5019 C C . ASP B 1 269 ? 1.837 -31.078 -25.594 1 95.06 269 ASP B C 1
ATOM 5021 O O . ASP B 1 269 ? 0.966 -31.938 -25.766 1 95.06 269 ASP B O 1
ATOM 5025 N N . TRP B 1 270 ? 3.111 -31.219 -25.984 1 95.62 270 TRP B N 1
ATOM 5026 C CA . TRP B 1 270 ? 3.508 -32.531 -26.5 1 95.62 270 TRP B CA 1
ATOM 5027 C C . TRP B 1 270 ? 4.941 -32.844 -26.094 1 95.62 270 TRP B C 1
ATOM 5029 O O . TRP B 1 270 ? 5.648 -32 -25.547 1 95.62 270 TRP B O 1
ATOM 5039 N N . SER B 1 271 ? 5.281 -34.062 -26.141 1 97.12 271 SER B N 1
ATOM 5040 C CA . SER B 1 271 ? 6.629 -34.562 -25.906 1 97.12 271 SER B CA 1
ATOM 5041 C C . SER B 1 271 ? 6.973 -35.688 -26.875 1 97.12 271 SER B C 1
ATOM 5043 O O . SER B 1 271 ? 6.078 -36.312 -27.469 1 97.12 271 SER B O 1
ATOM 5045 N N . TRP B 1 272 ? 8.25 -35.844 -27.188 1 97 272 TRP B N 1
ATOM 5046 C CA . TRP B 1 272 ? 8.68 -36.969 -28.031 1 97 272 TRP B CA 1
ATOM 5047 C C . TRP B 1 272 ? 9.75 -37.781 -27.328 1 97 272 TRP B C 1
ATOM 5049 O O . TRP B 1 272 ? 10.422 -37.312 -26.422 1 97 272 TRP B O 1
ATOM 5059 N N . GLU B 1 273 ? 9.773 -38.969 -27.703 1 96.81 273 GLU B N 1
ATOM 5060 C CA . GLU B 1 273 ? 10.758 -39.906 -27.172 1 96.81 273 GLU B CA 1
ATOM 5061 C C . GLU B 1 273 ? 11.359 -40.781 -28.281 1 96.81 273 GLU B C 1
ATOM 5063 O O . GLU B 1 273 ? 10.664 -41.156 -29.219 1 96.81 273 GLU B O 1
ATOM 5068 N N . LEU B 1 274 ? 12.656 -41.031 -28.25 1 97.12 274 LEU B N 1
ATOM 5069 C CA . LEU B 1 274 ? 13.422 -41.906 -29.125 1 97.12 274 LEU B CA 1
ATOM 5070 C C . LEU B 1 274 ? 14.289 -42.844 -28.312 1 97.12 274 LEU B C 1
ATOM 5072 O O . LEU B 1 274 ? 14.992 -42.438 -27.391 1 97.12 274 LEU B O 1
ATOM 5076 N N . ALA B 1 275 ? 14.109 -44.125 -28.641 1 96.75 275 ALA B N 1
ATOM 5077 C CA . ALA B 1 275 ? 14.883 -45.094 -27.875 1 96.75 275 ALA B CA 1
ATOM 5078 C C . ALA B 1 275 ? 15.562 -46.094 -28.797 1 96.75 275 ALA B C 1
ATOM 5080 O O . ALA B 1 275 ? 14.984 -46.5 -29.812 1 96.75 275 ALA B O 1
ATOM 5081 N N . TYR B 1 276 ? 16.75 -46.438 -28.453 1 96.31 276 TYR B N 1
ATOM 5082 C CA . TYR B 1 276 ? 17.516 -47.531 -29.078 1 96.31 276 TYR B CA 1
ATOM 5083 C C . TYR B 1 276 ? 17.594 -48.75 -28.156 1 96.31 276 TYR B C 1
ATOM 5085 O O . TYR B 1 276 ? 17.906 -48.594 -26.984 1 96.31 276 TYR B O 1
ATOM 5093 N N . GLN B 1 277 ? 17.297 -49.844 -28.75 1 94.75 277 GLN B N 1
ATOM 5094 C CA . GLN B 1 277 ? 17.328 -51.094 -27.984 1 94.75 277 GLN B CA 1
ATOM 5095 C C . GLN B 1 277 ? 18.312 -52.062 -28.594 1 94.75 277 GLN B C 1
ATOM 5097 O O . GLN B 1 277 ? 18.141 -52.531 -29.719 1 94.75 277 GLN B O 1
ATOM 5102 N N . ARG B 1 278 ? 19.266 -52.438 -27.844 1 93.06 278 ARG B N 1
ATOM 5103 C CA . ARG B 1 278 ? 20.266 -53.406 -28.266 1 93.06 278 ARG B CA 1
ATOM 5104 C C . ARG B 1 278 ? 19.922 -54.812 -27.766 1 93.06 278 ARG B C 1
ATOM 5106 O O . ARG B 1 278 ? 19.688 -55 -26.562 1 93.06 278 ARG B O 1
ATOM 5113 N N . ARG B 1 279 ? 19.828 -55.75 -28.75 1 91.25 279 ARG B N 1
ATOM 5114 C CA . ARG B 1 279 ? 19.594 -57.156 -28.438 1 91.25 279 ARG B CA 1
ATOM 5115 C C . ARG B 1 279 ? 20.766 -58.031 -28.891 1 91.25 279 ARG B C 1
ATOM 5117 O O . ARG B 1 279 ? 21.781 -57.5 -29.344 1 91.25 279 ARG B O 1
ATOM 5124 N N . ASP B 1 280 ? 20.609 -59.312 -28.609 1 87.31 280 ASP B N 1
ATOM 5125 C CA . ASP B 1 280 ? 21.594 -60.219 -29.188 1 87.31 280 ASP B CA 1
ATOM 5126 C C . ASP B 1 280 ? 21.625 -60.094 -30.703 1 87.31 280 ASP B C 1
ATOM 5128 O O . ASP B 1 280 ? 20.594 -59.938 -31.359 1 87.31 280 ASP B O 1
ATOM 5132 N N . PRO B 1 281 ? 22.844 -60.219 -31.328 1 84.25 281 PRO B N 1
ATOM 5133 C CA . PRO B 1 281 ? 23 -60 -32.75 1 84.25 281 PRO B CA 1
ATOM 5134 C C . PRO B 1 281 ? 22.125 -60.969 -33.594 1 84.25 281 PRO B C 1
ATOM 5136 O O . PRO B 1 281 ? 21.734 -60.625 -34.719 1 84.25 281 PRO B O 1
ATOM 5139 N N . MET B 1 282 ? 21.859 -62 -32.969 1 84.38 282 MET B N 1
ATOM 5140 C CA . MET B 1 282 ? 21.047 -62.969 -33.688 1 84.38 282 MET B CA 1
ATOM 5141 C C . MET B 1 282 ? 19.641 -62.469 -33.906 1 84.38 282 MET B C 1
ATOM 5143 O O . MET B 1 282 ? 18.969 -62.812 -34.875 1 84.38 282 MET B O 1
ATOM 5147 N N . PHE B 1 283 ? 19.234 -61.562 -33.062 1 86.69 283 PHE B N 1
ATOM 5148 C CA . PHE B 1 283 ? 17.859 -61.094 -33.125 1 86.69 283 PHE B CA 1
ATOM 5149 C C . PHE B 1 283 ? 17.797 -59.688 -33.75 1 86.69 283 PHE B C 1
ATOM 5151 O O . PHE B 1 283 ? 16.75 -59.281 -34.219 1 86.69 283 PHE B O 1
ATOM 5158 N N . GLY B 1 284 ? 18.906 -58.906 -33.719 1 88.44 284 GLY B N 1
ATOM 5159 C CA . GLY B 1 284 ? 18.984 -57.594 -34.281 1 88.44 284 GLY B CA 1
ATOM 5160 C C . GLY B 1 284 ? 18.562 -56.5 -33.344 1 88.44 284 GLY B C 1
ATOM 5161 O O . GLY B 1 284 ? 17.734 -56.719 -32.438 1 88.44 284 GLY B O 1
ATOM 5162 N N . ASP B 1 285 ? 19.078 -55.312 -33.594 1 92 285 ASP B N 1
ATOM 5163 C CA . ASP B 1 285 ? 18.75 -54.125 -32.781 1 92 285 ASP B CA 1
ATOM 5164 C C . ASP B 1 285 ? 17.438 -53.5 -33.219 1 92 285 ASP B C 1
ATOM 5166 O O . ASP B 1 285 ? 16.953 -53.75 -34.312 1 92 285 ASP B O 1
ATOM 5170 N N . MET B 1 286 ? 16.891 -52.75 -32.25 1 93.44 286 MET B N 1
ATOM 5171 C CA . MET B 1 286 ? 15.594 -52.125 -32.531 1 93.44 286 MET B CA 1
ATOM 5172 C C . MET B 1 286 ? 15.594 -50.656 -32.156 1 93.44 286 MET B C 1
ATOM 5174 O O . MET B 1 286 ? 16.484 -50.188 -31.453 1 93.44 286 MET B O 1
ATOM 5178 N N . VAL B 1 287 ? 14.625 -49.938 -32.812 1 94.69 287 VAL B N 1
ATOM 5179 C CA . VAL B 1 287 ? 14.406 -48.531 -32.469 1 94.69 287 VAL B CA 1
ATOM 5180 C C . VAL B 1 287 ? 12.922 -48.281 -32.188 1 94.69 287 VAL B C 1
ATOM 5182 O O . VAL B 1 287 ? 12.055 -48.875 -32.812 1 94.69 287 VAL B O 1
ATOM 5185 N N . SER B 1 288 ? 12.711 -47.594 -31.141 1 95.56 288 SER B N 1
ATOM 5186 C CA . SER B 1 288 ? 11.359 -47.156 -30.797 1 95.56 288 SER B CA 1
ATOM 5187 C C . SER B 1 288 ? 11.25 -45.625 -30.781 1 95.56 288 SER B C 1
ATOM 5189 O O . SER B 1 288 ? 12.203 -44.938 -30.406 1 95.56 288 SER B O 1
ATOM 5191 N N . ALA B 1 289 ? 10.117 -45.094 -31.297 1 96.81 289 ALA B N 1
ATOM 5192 C CA . ALA B 1 289 ? 9.82 -43.688 -31.312 1 96.81 289 ALA B CA 1
ATOM 5193 C C . ALA B 1 289 ? 8.375 -43.406 -30.906 1 96.81 289 ALA B C 1
ATOM 5195 O O . ALA B 1 289 ? 7.484 -44.219 -31.203 1 96.81 289 ALA B O 1
ATOM 5196 N N . GLY B 1 290 ? 8.188 -42.312 -30.156 1 96.62 290 GLY B N 1
ATOM 5197 C CA . GLY B 1 290 ? 6.836 -42 -29.719 1 96.62 290 GLY B CA 1
ATOM 5198 C C . GLY B 1 290 ? 6.625 -40.531 -29.453 1 96.62 290 GLY B C 1
ATOM 5199 O O . GLY B 1 290 ? 7.59 -39.781 -29.281 1 96.62 290 GLY B O 1
ATOM 5200 N N . VAL B 1 291 ? 5.328 -40.125 -29.547 1 97.5 291 VAL B N 1
ATOM 5201 C CA . VAL B 1 291 ? 4.883 -38.781 -29.234 1 97.5 291 VAL B CA 1
ATOM 5202 C C . VAL B 1 291 ? 3.725 -38.812 -28.25 1 97.5 291 VAL B C 1
ATOM 5204 O O . VAL B 1 291 ? 2.842 -39.688 -28.359 1 97.5 291 VAL B O 1
ATOM 5207 N N . THR B 1 292 ? 3.836 -38 -27.219 1 96.88 292 THR B N 1
ATOM 5208 C CA . THR B 1 292 ? 2.752 -37.875 -26.25 1 96.88 292 THR B CA 1
ATOM 5209 C C . THR B 1 292 ? 2.152 -36.469 -26.297 1 96.88 292 THR B C 1
ATOM 5211 O O . THR B 1 292 ? 2.877 -35.469 -26.25 1 96.88 292 THR B O 1
ATOM 5214 N N . ILE B 1 293 ? 0.826 -36.406 -26.438 1 97 293 ILE B N 1
ATOM 5215 C CA . ILE B 1 293 ? 0.122 -35.125 -26.578 1 97 293 ILE B CA 1
ATOM 5216 C C . ILE B 1 293 ? -0.901 -34.969 -25.453 1 97 293 ILE B C 1
ATOM 5218 O O . ILE B 1 293 ? -1.683 -35.906 -25.188 1 97 293 ILE B O 1
ATOM 5222 N N . SER B 1 294 ? -0.826 -33.844 -24.781 1 94.62 294 SER B N 1
ATOM 5223 C CA . SER B 1 294 ? -1.855 -33.562 -23.797 1 94.62 294 SER B CA 1
ATOM 5224 C C . SER B 1 294 ? -3.164 -33.125 -24.453 1 94.62 294 SER B C 1
ATOM 5226 O O . SER B 1 294 ? -3.17 -32.312 -25.359 1 94.62 294 SER B O 1
ATOM 5228 N N . LEU B 1 295 ? -4.309 -33.656 -24.016 1 92.44 295 LEU B N 1
ATOM 5229 C CA . LEU B 1 295 ? -5.609 -33.406 -24.625 1 92.44 295 LEU B CA 1
ATOM 5230 C C . LEU B 1 295 ? -6.5 -32.594 -23.672 1 92.44 295 LEU B C 1
ATOM 5232 O O . LEU B 1 295 ? -7.176 -33.188 -22.828 1 92.44 295 LEU B O 1
ATOM 5236 N N . PRO B 1 296 ? -6.66 -31.359 -23.938 1 90.25 296 PRO B N 1
ATOM 5237 C CA . PRO B 1 296 ? -7.539 -30.562 -23.078 1 90.25 296 PRO B CA 1
ATOM 5238 C C . PRO B 1 296 ? -9.023 -30.75 -23.406 1 90.25 296 PRO B C 1
ATOM 5240 O O . PRO B 1 296 ? -9.695 -29.812 -23.812 1 90.25 296 PRO B O 1
ATOM 5243 N N . ILE B 1 297 ? -9.539 -31.891 -23.094 1 88.56 297 ILE B N 1
ATOM 5244 C CA . ILE B 1 297 ? -10.914 -32.219 -23.469 1 88.56 297 ILE B CA 1
ATOM 5245 C C . ILE B 1 297 ? -11.875 -31.734 -22.406 1 88.56 297 ILE B C 1
ATOM 5247 O O . ILE B 1 297 ? -13.086 -31.672 -22.625 1 88.56 297 ILE B O 1
ATOM 5251 N N . PHE B 1 298 ? -11.406 -31.422 -21.312 1 89.19 298 PHE B N 1
ATOM 5252 C CA . PHE B 1 298 ? -12.25 -30.891 -20.25 1 89.19 298 PHE B CA 1
ATOM 5253 C C . PHE B 1 298 ? -12.023 -29.391 -20.062 1 89.19 298 PHE B C 1
ATOM 5255 O O . PHE B 1 298 ? -12.016 -28.891 -18.938 1 89.19 298 PHE B O 1
ATOM 5262 N N . ALA B 1 299 ? -11.805 -28.719 -21.109 1 90.88 299 ALA B N 1
ATOM 5263 C CA . ALA B 1 299 ? -11.43 -27.297 -21.078 1 90.88 299 ALA B CA 1
ATOM 5264 C C . ALA B 1 299 ? -12.5 -26.469 -20.359 1 90.88 299 ALA B C 1
ATOM 5266 O O . ALA B 1 299 ? -12.18 -25.5 -19.672 1 90.88 299 ALA B O 1
ATOM 5267 N N . SER B 1 300 ? -13.734 -26.812 -20.469 1 93.06 300 SER B N 1
ATOM 5268 C CA . SER B 1 300 ? -14.836 -26.062 -19.875 1 93.06 300 SER B CA 1
ATOM 5269 C C . SER B 1 300 ? -14.805 -26.125 -18.359 1 93.06 300 SER B C 1
ATOM 5271 O O . SER B 1 300 ? -15.305 -25.219 -17.688 1 93.06 300 SER B O 1
ATOM 5273 N N . ARG B 1 301 ? -14.156 -27.062 -17.766 1 93.44 301 ARG B N 1
ATOM 5274 C CA . ARG B 1 301 ? -14.195 -27.266 -16.328 1 93.44 301 ARG B CA 1
ATOM 5275 C C . ARG B 1 301 ? -12.867 -26.875 -15.68 1 93.44 301 ARG B C 1
ATOM 5277 O O . ARG B 1 301 ? -12.789 -26.703 -14.461 1 93.44 301 ARG B O 1
ATOM 5284 N N . ARG B 1 302 ? -11.875 -26.734 -16.438 1 93.25 302 ARG B N 1
ATOM 5285 C CA . ARG B 1 302 ? -10.57 -26.453 -15.836 1 93.25 302 ARG B CA 1
ATOM 5286 C C . ARG B 1 302 ? -9.93 -25.219 -16.453 1 93.25 302 ARG B C 1
ATOM 5288 O O . ARG B 1 302 ? -9.891 -24.156 -15.828 1 93.25 302 ARG B O 1
ATOM 5295 N N . GLN B 1 303 ? -9.625 -25.281 -17.781 1 93.88 303 GLN B N 1
ATOM 5296 C CA . GLN B 1 303 ? -8.883 -24.203 -18.422 1 93.88 303 GLN B CA 1
ATOM 5297 C C . GLN B 1 303 ? -9.742 -22.938 -18.516 1 93.88 303 GLN B C 1
ATOM 5299 O O . GLN B 1 303 ? -9.25 -21.828 -18.281 1 93.88 303 GLN B O 1
ATOM 5304 N N . ASP B 1 304 ? -11 -23.094 -18.859 1 96.25 304 ASP B N 1
ATOM 5305 C CA . ASP B 1 304 ? -11.867 -21.922 -19.016 1 96.25 304 ASP B CA 1
ATOM 5306 C C . ASP B 1 304 ? -12.047 -21.188 -17.688 1 96.25 304 ASP B C 1
ATOM 5308 O O . ASP B 1 304 ? -11.898 -19.969 -17.625 1 96.25 304 ASP B O 1
ATOM 5312 N N . PRO B 1 305 ? -12.367 -21.922 -16.625 1 96.94 305 PRO B N 1
ATOM 5313 C CA . PRO B 1 305 ? -12.469 -21.234 -15.336 1 96.94 305 PRO B CA 1
ATOM 5314 C C . PRO B 1 305 ? -11.156 -20.562 -14.93 1 96.94 305 PRO B C 1
ATOM 5316 O O . PRO B 1 305 ? -11.172 -19.469 -14.367 1 96.94 305 PRO B O 1
ATOM 5319 N N . ILE B 1 306 ? -10.047 -21.172 -15.133 1 96.38 306 ILE B N 1
ATOM 5320 C CA . ILE B 1 306 ? -8.758 -20.562 -14.82 1 96.38 306 ILE B CA 1
ATOM 5321 C C . ILE B 1 306 ? -8.562 -19.297 -15.648 1 96.38 306 ILE B C 1
ATOM 5323 O O . ILE B 1 306 ? -8.133 -18.266 -15.125 1 96.38 306 ILE B O 1
ATOM 5327 N N . LEU B 1 307 ? -8.898 -19.391 -16.953 1 97.69 307 LEU B N 1
ATOM 5328 C CA . LEU B 1 307 ? -8.836 -18.219 -17.828 1 97.69 307 LEU B CA 1
ATOM 5329 C C . LEU B 1 307 ? -9.742 -17.109 -17.312 1 97.69 307 LEU B C 1
ATOM 5331 O O . LEU B 1 307 ? -9.328 -15.953 -17.234 1 97.69 307 LEU B O 1
ATOM 5335 N N . ALA B 1 308 ? -10.93 -17.469 -16.938 1 98.19 308 ALA B N 1
ATOM 5336 C CA . ALA B 1 308 ? -11.875 -16.484 -16.406 1 98.19 308 ALA B CA 1
ATOM 5337 C C . ALA B 1 308 ? -11.328 -15.82 -15.148 1 98.19 308 ALA B C 1
ATOM 5339 O O . ALA B 1 308 ? -11.523 -14.617 -14.938 1 98.19 308 ALA B O 1
ATOM 5340 N N . SER B 1 309 ? -10.688 -16.594 -14.297 1 98.19 309 SER B N 1
ATOM 5341 C CA . SER B 1 309 ? -10.07 -16.047 -13.086 1 98.19 309 SER B CA 1
ATOM 5342 C C . SER B 1 309 ? -8.984 -15.031 -13.43 1 98.19 309 SER B C 1
ATOM 5344 O O . SER B 1 309 ? -8.914 -13.961 -12.82 1 98.19 309 SER B O 1
ATOM 5346 N N . LYS B 1 310 ? -8.211 -15.336 -14.414 1 98.5 310 LYS B N 1
ATOM 5347 C CA . LYS B 1 310 ? -7.137 -14.43 -14.812 1 98.5 310 LYS B CA 1
ATOM 5348 C C . LYS B 1 310 ? -7.691 -13.164 -15.461 1 98.5 310 LYS B C 1
ATOM 5350 O O . LYS B 1 310 ? -7.148 -12.078 -15.281 1 98.5 310 LYS B O 1
ATOM 5355 N N . VAL B 1 311 ? -8.758 -13.32 -16.203 1 98.5 311 VAL B N 1
ATOM 5356 C CA . VAL B 1 311 ? -9.414 -12.172 -16.812 1 98.5 311 VAL B CA 1
ATOM 5357 C C . VAL B 1 311 ? -9.938 -11.242 -15.711 1 98.5 311 VAL B C 1
ATOM 5359 O O . VAL B 1 311 ? -9.766 -10.023 -15.789 1 98.5 311 VAL B O 1
ATOM 5362 N N . ALA B 1 312 ? -10.523 -11.828 -14.703 1 98.5 312 ALA B N 1
ATOM 5363 C CA . ALA B 1 312 ? -11 -11.039 -13.57 1 98.5 312 ALA B CA 1
ATOM 5364 C C . ALA B 1 312 ? -9.844 -10.32 -12.883 1 98.5 312 ALA B C 1
ATOM 5366 O O . ALA B 1 312 ? -9.977 -9.156 -12.492 1 98.5 312 ALA B O 1
ATOM 5367 N N . ALA B 1 313 ? -8.727 -10.992 -12.742 1 98.25 313 ALA B N 1
ATOM 5368 C CA . ALA B 1 313 ? -7.543 -10.398 -12.125 1 98.25 313 ALA B CA 1
ATOM 5369 C C . ALA B 1 313 ? -7.031 -9.219 -12.938 1 98.25 313 ALA B C 1
ATOM 5371 O O . ALA B 1 313 ? -6.578 -8.219 -12.375 1 98.25 313 ALA B O 1
ATOM 5372 N N . ALA B 1 314 ? -7.094 -9.32 -14.273 1 98.5 314 ALA B N 1
ATOM 5373 C CA . ALA B 1 314 ? -6.707 -8.203 -15.125 1 98.5 314 ALA B CA 1
ATOM 5374 C C . ALA B 1 314 ? -7.652 -7.02 -14.945 1 98.5 314 ALA B C 1
ATOM 5376 O O . ALA B 1 314 ? -7.215 -5.867 -14.922 1 98.5 314 ALA B O 1
ATOM 5377 N N . GLY B 1 315 ? -8.906 -7.352 -14.828 1 98.56 315 GLY B N 1
ATOM 5378 C CA . GLY B 1 315 ? -9.859 -6.301 -14.523 1 98.56 315 GLY B CA 1
ATOM 5379 C C . GLY B 1 315 ? -9.609 -5.633 -13.188 1 98.56 315 GLY B C 1
ATOM 5380 O O . GLY B 1 315 ? -9.742 -4.414 -13.055 1 98.56 315 GLY B O 1
ATOM 5381 N N . GLN B 1 316 ? -9.289 -6.43 -12.203 1 98.19 316 GLN B N 1
ATOM 5382 C CA . GLN B 1 316 ? -8.938 -5.91 -10.891 1 98.19 316 GLN B CA 1
ATOM 5383 C C . GLN B 1 316 ? -7.766 -4.938 -10.977 1 98.19 316 GLN B C 1
ATOM 5385 O O . GLN B 1 316 ? -7.797 -3.863 -10.375 1 98.19 316 GLN B O 1
ATOM 5390 N N . ALA B 1 317 ? -6.766 -5.309 -11.734 1 98 317 ALA B N 1
ATOM 5391 C CA . ALA B 1 317 ? -5.586 -4.461 -11.891 1 98 317 ALA B CA 1
ATOM 5392 C C . ALA B 1 317 ? -5.953 -3.129 -12.539 1 98 317 ALA B C 1
ATOM 5394 O O . ALA B 1 317 ? -5.441 -2.078 -12.141 1 98 317 ALA B O 1
ATOM 5395 N N . ARG B 1 318 ? -6.852 -3.168 -13.477 1 98.25 318 ARG B N 1
ATOM 5396 C CA . ARG B 1 318 ? -7.297 -1.941 -14.133 1 98.25 318 ARG B CA 1
ATOM 5397 C C . ARG B 1 318 ? -8.055 -1.047 -13.156 1 98.25 318 ARG B C 1
ATOM 5399 O O . ARG B 1 318 ? -7.883 0.173 -13.164 1 98.25 318 ARG B O 1
ATOM 5406 N N . ALA B 1 319 ? -8.891 -1.64 -12.344 1 98.31 319 ALA B N 1
ATOM 5407 C CA . ALA B 1 319 ? -9.625 -0.88 -11.336 1 98.31 319 ALA B CA 1
ATOM 5408 C C . ALA B 1 319 ? -8.672 -0.26 -10.312 1 98.31 319 ALA B C 1
ATOM 5410 O O . ALA B 1 319 ? -8.867 0.88 -9.883 1 98.31 319 ALA B O 1
ATOM 5411 N N . GLU B 1 320 ? -7.664 -0.964 -9.945 1 97.81 320 GLU B N 1
ATOM 5412 C CA . GLU B 1 320 ? -6.668 -0.455 -9.008 1 97.81 320 GLU B CA 1
ATOM 5413 C C . GLU B 1 320 ? -5.887 0.709 -9.609 1 97.81 320 GLU B C 1
ATOM 5415 O O . GLU B 1 320 ? -5.516 1.647 -8.898 1 97.81 320 GLU B O 1
ATOM 5420 N N . ARG B 1 321 ? -5.605 0.656 -10.93 1 97.75 321 ARG B N 1
ATOM 5421 C CA . ARG B 1 321 ? -4.969 1.77 -11.625 1 97.75 321 ARG B CA 1
ATOM 5422 C C . ARG B 1 321 ? -5.824 3.029 -11.539 1 97.75 321 ARG B C 1
ATOM 5424 O O . ARG B 1 321 ? -5.309 4.121 -11.281 1 97.75 321 ARG B O 1
ATOM 5431 N N . GLU B 1 322 ? -7.074 2.818 -11.703 1 97.62 322 GLU B N 1
ATOM 5432 C CA . GLU B 1 322 ? -7.98 3.959 -11.625 1 97.62 322 GLU B CA 1
ATOM 5433 C C . GLU B 1 322 ? -8.047 4.516 -10.203 1 97.62 322 GLU B C 1
ATOM 5435 O O . GLU B 1 322 ? -8.094 5.73 -10.008 1 97.62 322 GLU B O 1
ATOM 5440 N N . ALA B 1 323 ? -8.086 3.641 -9.164 1 97.12 323 ALA B N 1
ATOM 5441 C CA . ALA B 1 323 ? -8.047 4.082 -7.773 1 97.12 323 ALA B CA 1
ATOM 5442 C C . ALA B 1 323 ? -6.793 4.91 -7.496 1 97.12 323 ALA B C 1
ATOM 5444 O O . ALA B 1 323 ? -6.859 5.953 -6.84 1 97.12 323 ALA B O 1
ATOM 5445 N N . SER B 1 324 ? -5.676 4.508 -8.086 1 97.31 324 SER B N 1
ATOM 5446 C CA . SER B 1 324 ? -4.414 5.219 -7.914 1 97.31 324 SER B CA 1
ATOM 5447 C C . SER B 1 324 ? -4.449 6.578 -8.609 1 97.31 324 SER B C 1
ATOM 5449 O O . SER B 1 324 ? -3.936 7.566 -8.078 1 97.31 324 SER B O 1
ATOM 5451 N N . ARG B 1 325 ? -5.027 6.582 -9.742 1 97.06 325 ARG B N 1
ATOM 5452 C CA . ARG B 1 325 ? -5.137 7.844 -10.469 1 97.06 325 ARG B CA 1
ATOM 5453 C C . ARG B 1 325 ? -5.93 8.875 -9.672 1 97.06 325 ARG B C 1
ATOM 5455 O O . ARG B 1 325 ? -5.504 10.023 -9.539 1 97.06 325 ARG B O 1
ATOM 5462 N N . ARG B 1 326 ? -7.055 8.453 -9.062 1 96.81 326 ARG B N 1
ATOM 5463 C CA . ARG B 1 326 ? -7.867 9.359 -8.258 1 96.81 326 ARG B CA 1
ATOM 5464 C C . ARG B 1 326 ? -7.098 9.844 -7.035 1 96.81 326 ARG B C 1
ATOM 5466 O O . ARG B 1 326 ? -7.195 11.008 -6.652 1 96.81 326 ARG B O 1
ATOM 5473 N N . GLU B 1 327 ? -6.371 8.945 -6.473 1 96.88 327 GLU B N 1
ATOM 5474 C CA . GLU B 1 327 ? -5.566 9.305 -5.309 1 96.88 327 GLU B CA 1
ATOM 5475 C C . GLU B 1 327 ? -4.488 10.32 -5.668 1 96.88 327 GLU B C 1
ATOM 5477 O O . GLU B 1 327 ? -4.273 11.289 -4.938 1 96.88 327 GLU B O 1
ATOM 5482 N N . ILE B 1 328 ? -3.844 10.102 -6.84 1 97.06 328 ILE B N 1
ATOM 5483 C CA . ILE B 1 328 ? -2.779 10.992 -7.293 1 97.06 328 ILE B CA 1
ATOM 5484 C C . ILE B 1 328 ? -3.352 12.375 -7.574 1 97.06 328 ILE B C 1
ATOM 5486 O O . ILE B 1 328 ? -2.768 13.391 -7.176 1 97.06 328 ILE B O 1
ATOM 5490 N N . VAL B 1 329 ? -4.508 12.453 -8.172 1 97.31 329 VAL B N 1
ATOM 5491 C CA . VAL B 1 329 ? -5.152 13.727 -8.477 1 97.31 329 VAL B CA 1
ATOM 5492 C C . VAL B 1 329 ? -5.516 14.445 -7.18 1 97.31 329 VAL B C 1
ATOM 5494 O O . VAL B 1 329 ? -5.27 15.641 -7.039 1 97.31 329 VAL B O 1
ATOM 5497 N N . ALA B 1 330 ? -6.078 13.703 -6.234 1 97 330 ALA B N 1
ATOM 5498 C CA . ALA B 1 330 ? -6.449 14.297 -4.953 1 97 330 ALA B CA 1
ATOM 5499 C C . ALA B 1 330 ? -5.223 14.828 -4.223 1 97 330 ALA B C 1
ATOM 5501 O O . ALA B 1 330 ? -5.262 15.922 -3.65 1 97 330 ALA B O 1
ATOM 5502 N N . GLN B 1 331 ? -4.168 14.086 -4.238 1 97.38 331 GLN B N 1
ATOM 5503 C CA . GLN B 1 331 ? -2.939 14.5 -3.572 1 97.38 331 GLN B CA 1
ATOM 5504 C C . GLN B 1 331 ? -2.334 15.734 -4.246 1 97.38 331 GLN B C 1
ATOM 5506 O O . GLN B 1 331 ? -1.829 16.625 -3.572 1 97.38 331 GLN B O 1
ATOM 5511 N N . LEU B 1 332 ? -2.361 15.797 -5.59 1 97.56 332 LEU B N 1
ATOM 5512 C CA . LEU B 1 332 ? -1.877 16.969 -6.32 1 97.56 332 LEU B CA 1
ATOM 5513 C C . LEU B 1 332 ? -2.68 18.203 -5.953 1 97.56 332 LEU B C 1
ATOM 5515 O O . LEU B 1 332 ? -2.107 19.234 -5.609 1 97.56 332 LEU B O 1
ATOM 5519 N N . GLU B 1 333 ? -4.016 18.109 -5.949 1 97.38 333 GLU B N 1
ATOM 5520 C CA . GLU B 1 333 ? -4.871 19.25 -5.648 1 97.38 333 GLU B CA 1
ATOM 5521 C C . GLU B 1 333 ? -4.688 19.703 -4.203 1 97.38 333 GLU B C 1
ATOM 5523 O O . GLU B 1 333 ? -4.68 20.906 -3.926 1 97.38 333 GLU B O 1
ATOM 5528 N N . ALA B 1 334 ? -4.52 18.719 -3.297 1 96.88 334 ALA B N 1
ATOM 5529 C CA . ALA B 1 334 ? -4.238 19.062 -1.906 1 96.88 334 ALA B CA 1
ATOM 5530 C C . ALA B 1 334 ? -2.902 19.797 -1.781 1 96.88 334 ALA B C 1
ATOM 5532 O O . ALA B 1 334 ? -2.799 20.797 -1.067 1 96.88 334 ALA B O 1
ATOM 5533 N N . GLY B 1 335 ? -1.906 19.297 -2.516 1 97.25 335 GLY B N 1
ATOM 5534 C CA . GLY B 1 335 ? -0.604 19.938 -2.506 1 97.25 335 GLY B CA 1
ATOM 5535 C C . GLY B 1 335 ? -0.631 21.344 -3.074 1 97.25 335 GLY B C 1
ATOM 5536 O O . GLY B 1 335 ? 0.029 22.234 -2.551 1 97.25 335 GLY B O 1
ATOM 5537 N N . LEU B 1 336 ? -1.411 21.609 -4.082 1 97.44 336 LEU B N 1
ATOM 5538 C CA . LEU B 1 336 ? -1.551 22.922 -4.688 1 97.44 336 LEU B CA 1
ATOM 5539 C C . LEU B 1 336 ? -2.25 23.891 -3.734 1 97.44 336 LEU B C 1
ATOM 5541 O O . LEU B 1 336 ? -1.854 25.047 -3.619 1 97.44 336 LEU B O 1
ATOM 5545 N N . ALA B 1 337 ? -3.285 23.344 -3.051 1 97.31 337 ALA B N 1
ATOM 5546 C CA . ALA B 1 337 ? -3.98 24.172 -2.064 1 97.31 337 ALA B CA 1
ATOM 5547 C C . ALA B 1 337 ? -3.039 24.578 -0.937 1 97.31 337 ALA B C 1
ATOM 5549 O O . ALA B 1 337 ? -3.037 25.75 -0.518 1 97.31 337 ALA B O 1
ATOM 5550 N N . ASP B 1 338 ? -2.213 23.688 -0.476 1 97.25 338 ASP B N 1
ATOM 5551 C CA . ASP B 1 338 ? -1.255 23.984 0.587 1 97.25 338 ASP B CA 1
ATOM 5552 C C . ASP B 1 338 ? -0.198 24.969 0.116 1 97.25 338 ASP B C 1
ATOM 5554 O O . ASP B 1 338 ? 0.17 25.891 0.853 1 97.25 338 ASP B O 1
ATOM 5558 N N . HIS B 1 339 ? 0.272 24.828 -1.131 1 97.19 339 HIS B N 1
ATOM 5559 C CA . HIS B 1 339 ? 1.276 25.734 -1.677 1 97.19 339 HIS B CA 1
ATOM 5560 C C . HIS B 1 339 ? 0.746 27.156 -1.754 1 97.19 339 HIS B C 1
ATOM 5562 O O . HIS B 1 339 ? 1.444 28.109 -1.383 1 97.19 339 HIS B O 1
ATOM 5568 N N . LEU B 1 340 ? -0.477 27.312 -2.203 1 97.12 340 LEU B N 1
ATOM 5569 C CA . LEU B 1 340 ? -1.088 28.625 -2.289 1 97.12 340 LEU B CA 1
ATOM 5570 C C . LEU B 1 340 ? -1.241 29.25 -0.904 1 97.12 340 LEU B C 1
ATOM 5572 O O . LEU B 1 340 ? -0.959 30.438 -0.715 1 97.12 340 LEU B O 1
ATOM 5576 N N . MET B 1 341 ? -1.637 28.406 0.032 1 97.81 341 MET B N 1
ATOM 5577 C CA . MET B 1 341 ? -1.796 28.859 1.411 1 97.81 341 MET B CA 1
ATOM 5578 C C . MET B 1 341 ? -0.463 29.328 1.987 1 97.81 341 MET B C 1
ATOM 5580 O O . MET B 1 341 ? -0.366 30.438 2.52 1 97.81 341 MET B O 1
ATOM 5584 N N . HIS B 1 342 ? 0.559 28.516 1.84 1 97.69 342 HIS B N 1
ATOM 5585 C CA . HIS B 1 342 ? 1.868 28.875 2.381 1 97.69 342 HIS B CA 1
ATOM 5586 C C . HIS B 1 342 ? 2.447 30.094 1.679 1 97.69 342 HIS B C 1
ATOM 5588 O O . HIS B 1 342 ? 3.102 30.922 2.311 1 97.69 342 HIS B O 1
ATOM 5594 N N . HIS B 1 343 ? 2.174 30.281 0.393 1 96.81 343 HIS B N 1
ATOM 5595 C CA . HIS B 1 343 ? 2.635 31.438 -0.355 1 96.81 343 HIS B CA 1
ATOM 5596 C C . HIS B 1 343 ? 1.967 32.719 0.149 1 96.81 343 HIS B C 1
ATOM 5598 O O . HIS B 1 343 ? 2.637 33.719 0.356 1 96.81 343 HIS B O 1
ATOM 5604 N N . ASP B 1 344 ? 0.664 32.625 0.391 1 97.5 344 ASP B N 1
ATOM 5605 C CA . ASP B 1 344 ? -0.063 33.781 0.926 1 97.5 344 ASP B CA 1
ATOM 5606 C C . ASP B 1 344 ? 0.479 34.188 2.295 1 97.5 344 ASP B C 1
ATOM 5608 O O . ASP B 1 344 ? 0.683 35.375 2.562 1 97.5 344 ASP B O 1
ATOM 5612 N N . GLN B 1 345 ? 0.726 33.156 3.133 1 97.56 345 GLN B N 1
ATOM 5613 C CA . GLN B 1 345 ? 1.232 33.438 4.477 1 97.56 345 GLN B CA 1
ATOM 5614 C C . GLN B 1 345 ? 2.641 34.031 4.426 1 97.56 345 GLN B C 1
ATOM 5616 O O . GLN B 1 345 ? 2.971 34.938 5.199 1 97.56 345 GLN B O 1
ATOM 5621 N N . TRP B 1 346 ? 3.451 33.531 3.539 1 97.56 346 TRP B N 1
ATOM 5622 C CA . TRP B 1 346 ? 4.805 34.062 3.369 1 97.56 346 TRP B CA 1
ATOM 5623 C C . TRP B 1 346 ? 4.781 35.5 2.904 1 97.56 346 TRP B C 1
ATOM 5625 O O . TRP B 1 346 ? 5.465 36.375 3.479 1 97.56 346 TRP B O 1
ATOM 5635 N N . ARG B 1 347 ? 3.977 35.812 1.871 1 97.62 347 ARG B N 1
ATOM 5636 C CA . ARG B 1 347 ? 3.881 37.188 1.34 1 97.62 347 ARG B CA 1
ATOM 5637 C C . ARG B 1 347 ? 3.398 38.156 2.408 1 97.62 347 ARG B C 1
ATOM 5639 O O . ARG B 1 347 ? 3.922 39.25 2.527 1 97.62 347 ARG B O 1
ATOM 5646 N N . ARG B 1 348 ? 2.432 37.656 3.174 1 97.69 348 ARG B N 1
ATOM 5647 C CA . ARG B 1 348 ? 1.908 38.531 4.234 1 97.69 348 ARG B CA 1
ATOM 5648 C C . ARG B 1 348 ? 2.951 38.75 5.324 1 97.69 348 ARG B C 1
ATOM 5650 O O . ARG B 1 348 ? 3.055 39.844 5.875 1 97.69 348 ARG B O 1
ATOM 5657 N N . SER B 1 349 ? 3.711 37.688 5.676 1 97.44 349 SER B N 1
ATOM 5658 C CA . SER B 1 349 ? 4.793 37.844 6.641 1 97.44 349 SER B CA 1
ATOM 5659 C C . SER B 1 349 ? 5.844 38.844 6.145 1 97.44 349 SER B C 1
ATOM 5661 O O . SER B 1 349 ? 6.316 39.688 6.91 1 97.44 349 SER B O 1
ATOM 5663 N N . PHE B 1 350 ? 6.133 38.781 4.902 1 96.12 350 PHE B N 1
ATOM 5664 C CA . PHE B 1 350 ? 7.168 39.625 4.297 1 96.12 350 PHE B CA 1
ATOM 5665 C C . PHE B 1 350 ? 6.688 41.062 4.133 1 96.12 350 PHE B C 1
ATOM 5667 O O . PHE B 1 350 ? 7.391 42 4.508 1 96.12 350 PHE B O 1
ATOM 5674 N N . ASP B 1 351 ? 5.457 41.219 3.678 1 96.88 351 ASP B N 1
ATOM 5675 C CA . ASP B 1 351 ? 4.969 42.531 3.273 1 96.88 351 ASP B CA 1
ATOM 5676 C C . ASP B 1 351 ? 4.328 43.281 4.449 1 96.88 351 ASP B C 1
ATOM 5678 O O . ASP B 1 351 ? 4.273 44.5 4.465 1 96.88 351 ASP B O 1
ATOM 5682 N N . VAL B 1 352 ? 3.885 42.469 5.375 1 95.75 352 VAL B N 1
ATOM 5683 C CA . VAL B 1 352 ? 3.049 43.125 6.371 1 95.75 352 VAL B CA 1
ATOM 5684 C C . VAL B 1 352 ? 3.605 42.875 7.77 1 95.75 352 VAL B C 1
ATOM 5686 O O . VAL B 1 352 ? 4.02 43.781 8.461 1 95.75 352 VAL B O 1
ATOM 5689 N N . LEU B 1 353 ? 3.818 41.625 8.188 1 96 353 LEU B N 1
ATOM 5690 C CA . LEU B 1 353 ? 4.039 41.281 9.586 1 96 353 LEU B CA 1
ATOM 5691 C C . LEU B 1 353 ? 5.434 41.688 10.031 1 96 353 LEU B C 1
ATOM 5693 O O . LEU B 1 353 ? 5.602 42.25 11.125 1 96 353 LEU B O 1
ATOM 5697 N N . VAL B 1 354 ? 6.453 41.5 9.227 1 96 354 VAL B N 1
ATOM 5698 C CA . VAL B 1 354 ? 7.816 41.844 9.617 1 96 354 VAL B CA 1
ATOM 5699 C C . VAL B 1 354 ? 7.965 43.375 9.633 1 96 354 VAL B C 1
ATOM 5701 O O . VAL B 1 354 ? 8.453 43.938 10.617 1 96 354 VAL B O 1
ATOM 5704 N N . PRO B 1 355 ? 7.484 44.062 8.594 1 95.88 355 PRO B N 1
ATOM 5705 C CA . PRO B 1 355 ? 7.578 45.531 8.641 1 95.88 355 PRO B CA 1
ATOM 5706 C C . PRO B 1 355 ? 6.812 46.125 9.82 1 95.88 355 PRO B C 1
ATOM 5708 O O . PRO B 1 355 ? 7.281 47.094 10.438 1 95.88 355 PRO B O 1
ATOM 5711 N N . LEU B 1 356 ? 5.66 45.5 10.156 1 93.38 356 LEU B N 1
ATOM 5712 C CA . LEU B 1 356 ? 4.902 46 11.305 1 93.38 356 LEU B CA 1
ATOM 5713 C C . LEU B 1 356 ? 5.688 45.812 12.602 1 93.38 356 LEU B C 1
ATOM 5715 O O . LEU B 1 356 ? 5.695 46.688 13.461 1 93.38 356 LEU B O 1
ATOM 5719 N N . ALA B 1 357 ? 6.332 44.688 12.742 1 93.44 357 ALA B N 1
ATOM 5720 C CA . ALA B 1 357 ? 7.137 44.406 13.93 1 93.44 357 ALA B CA 1
ATOM 5721 C C . ALA B 1 357 ? 8.336 45.344 14.008 1 93.44 357 ALA B C 1
ATOM 5723 O O . ALA B 1 357 ? 8.711 45.812 15.094 1 93.44 357 ALA B O 1
ATOM 5724 N N . LYS B 1 358 ? 8.961 45.688 12.906 1 93.38 358 LYS B N 1
ATOM 5725 C CA . LYS B 1 358 ? 10.078 46.625 12.859 1 93.38 358 LYS B CA 1
ATOM 5726 C C . LYS B 1 358 ? 9.633 48.031 13.266 1 93.38 358 LYS B C 1
ATOM 5728 O O . LYS B 1 358 ? 10.32 48.688 14.047 1 93.38 358 LYS B O 1
ATOM 5733 N N . GLN B 1 359 ? 8.539 48.406 12.75 1 92.81 359 GLN B N 1
ATOM 5734 C CA . GLN B 1 359 ? 8 49.719 13.102 1 92.81 359 GLN B CA 1
ATOM 5735 C C . GLN B 1 359 ? 7.703 49.812 14.594 1 92.81 359 GLN B C 1
ATOM 5737 O O . GLN B 1 359 ? 7.977 50.844 15.227 1 92.81 359 GLN B O 1
ATOM 5742 N N . ARG B 1 360 ? 7.184 48.75 15.094 1 90.75 360 ARG B N 1
ATOM 5743 C CA . ARG B 1 360 ? 6.895 48.719 16.531 1 90.75 360 ARG B CA 1
ATOM 5744 C C . ARG B 1 360 ? 8.18 48.812 17.344 1 90.75 360 ARG B C 1
ATOM 5746 O O . ARG B 1 360 ? 8.227 49.562 18.344 1 90.75 360 ARG B O 1
ATOM 5753 N N . ALA B 1 361 ? 9.188 48.125 16.969 1 89.5 361 ALA B N 1
ATOM 5754 C CA . ALA B 1 361 ? 10.477 48.188 17.656 1 89.5 361 ALA B CA 1
ATOM 5755 C C . ALA B 1 361 ? 11.062 49.594 17.609 1 89.5 361 ALA B C 1
ATOM 5757 O O . ALA B 1 361 ? 11.555 50.094 18.609 1 89.5 361 ALA B O 1
ATOM 5758 N N . ASP B 1 362 ? 10.93 50.281 16.484 1 90.94 362 ASP B N 1
ATOM 5759 C CA . ASP B 1 362 ? 11.43 51.656 16.328 1 90.94 362 ASP B CA 1
ATOM 5760 C C . ASP B 1 362 ? 10.648 52.625 17.203 1 90.94 362 ASP B C 1
ATOM 5762 O O . ASP B 1 362 ? 11.242 53.469 17.875 1 90.94 362 ASP B O 1
ATOM 5766 N N . LEU B 1 363 ? 9.352 52.406 17.172 1 88.25 363 LEU B N 1
ATOM 5767 C CA . LEU B 1 363 ? 8.492 53.312 17.938 1 88.25 363 LEU B CA 1
ATOM 5768 C C . LEU B 1 363 ? 8.719 53.125 19.438 1 88.25 363 LEU B C 1
ATOM 5770 O O . LEU B 1 363 ? 8.742 54.125 20.172 1 88.25 363 LEU B O 1
ATOM 5774 N N . GLU B 1 364 ? 8.883 51.875 19.891 1 86.81 364 GLU B N 1
ATOM 5775 C CA . GLU B 1 364 ? 9.125 51.625 21.297 1 86.81 364 GLU B CA 1
ATOM 5776 C C . GLU B 1 364 ? 10.5 52.125 21.719 1 86.81 364 GLU B C 1
ATOM 5778 O O . GLU B 1 364 ? 10.68 52.594 22.844 1 86.81 364 GLU B O 1
ATOM 5783 N N . THR B 1 365 ? 11.445 52.062 20.875 1 86.38 365 THR B N 1
ATOM 5784 C CA . THR B 1 365 ? 12.773 52.594 21.141 1 86.38 365 THR B CA 1
ATOM 5785 C C . THR B 1 365 ? 12.727 54.125 21.281 1 86.38 365 THR B C 1
ATOM 5787 O O . THR B 1 365 ? 13.312 54.688 22.219 1 86.38 365 THR B O 1
ATOM 5790 N N . ALA B 1 366 ? 12 54.719 20.375 1 86.88 366 ALA B N 1
ATOM 5791 C CA . ALA B 1 366 ? 11.859 56.188 20.422 1 86.88 366 ALA B CA 1
ATOM 5792 C C . ALA B 1 366 ? 11.117 56.594 21.688 1 86.88 366 ALA B C 1
ATOM 5794 O O . ALA B 1 366 ? 11.477 57.594 22.328 1 86.88 366 ALA B O 1
ATOM 5795 N N . SER B 1 367 ? 10.109 55.875 22.047 1 84.75 367 SER B N 1
ATOM 5796 C CA . SER B 1 367 ? 9.336 56.188 23.25 1 84.75 367 SER B CA 1
ATOM 5797 C C . SER B 1 367 ? 10.18 56 24.5 1 84.75 367 SER B C 1
ATOM 5799 O O . SER B 1 367 ? 10 56.75 25.469 1 84.75 367 SER B O 1
ATOM 5801 N N . TYR B 1 368 ? 11.031 55.062 24.453 1 83.31 368 TYR B N 1
ATOM 5802 C CA . TYR B 1 368 ? 11.953 54.875 25.578 1 83.31 368 TYR B CA 1
ATOM 5803 C C . TYR B 1 368 ? 12.906 56.062 25.688 1 83.31 368 TYR B C 1
ATOM 5805 O O . TYR B 1 368 ? 13.164 56.531 26.797 1 83.31 368 TYR B O 1
ATOM 5813 N N . GLY B 1 369 ? 13.367 56.531 24.609 1 83.62 369 GLY B N 1
ATOM 5814 C CA . GLY B 1 369 ? 14.227 57.719 24.594 1 83.62 369 GLY B CA 1
ATOM 5815 C C . GLY B 1 369 ? 13.531 58.969 25.094 1 83.62 369 GLY B C 1
ATOM 5816 O O . GLY B 1 369 ? 14.164 59.812 25.703 1 83.62 369 GLY B O 1
ATOM 5817 N N . ALA B 1 370 ? 12.25 58.969 24.984 1 85.06 370 ALA B N 1
ATOM 5818 C CA . ALA B 1 370 ? 11.453 60.125 25.406 1 85.06 370 ALA B CA 1
ATOM 5819 C C . ALA B 1 370 ? 10.922 59.938 26.828 1 85.06 370 ALA B C 1
ATOM 5821 O O . ALA B 1 370 ? 10.203 60.781 27.344 1 85.06 370 ALA B O 1
ATOM 5822 N N . GLY B 1 371 ? 11.18 58.75 27.5 1 79.44 371 GLY B N 1
ATOM 5823 C CA . GLY B 1 371 ? 10.766 58.469 28.859 1 79.44 371 GLY B CA 1
ATOM 5824 C C . GLY B 1 371 ? 9.32 58.031 28.969 1 79.44 371 GLY B C 1
ATOM 5825 O O . GLY B 1 371 ? 8.727 58.094 30.047 1 79.44 371 GLY B O 1
ATOM 5826 N N . ARG B 1 372 ? 8.773 57.625 27.922 1 81 372 ARG B N 1
ATOM 5827 C CA . ARG B 1 372 ? 7.355 57.281 27.875 1 81 372 ARG B CA 1
ATOM 5828 C C . ARG B 1 372 ? 7.148 55.781 27.875 1 81 372 ARG B C 1
ATOM 5830 O O . ARG B 1 372 ? 6.016 55.281 27.969 1 81 372 ARG B O 1
ATOM 5837 N N . ALA B 1 373 ? 8.203 55.031 27.594 1 78.25 373 ALA B N 1
ATOM 5838 C CA . ALA B 1 373 ? 8.133 53.594 27.641 1 78.25 373 ALA B CA 1
ATOM 5839 C C . ALA B 1 373 ? 9.281 53 28.469 1 78.25 373 ALA B C 1
ATOM 5841 O O . ALA B 1 373 ? 10.297 53.688 28.672 1 78.25 373 ALA B O 1
ATOM 5842 N N . GLY B 1 374 ? 9 51.875 29 1 78.19 374 GLY B N 1
ATOM 5843 C CA . GLY B 1 374 ? 10.039 51.188 29.766 1 78.19 374 GLY B CA 1
ATOM 5844 C C . GLY B 1 374 ? 10.906 50.281 28.906 1 78.19 374 GLY B C 1
ATOM 5845 O O . GLY B 1 374 ? 10.594 50.062 27.734 1 78.19 374 GLY B O 1
ATOM 5846 N N . LEU B 1 375 ? 11.969 50 29.516 1 79.44 375 LEU B N 1
ATOM 5847 C CA . LEU B 1 375 ? 12.906 49.094 28.828 1 79.44 375 LEU B CA 1
ATOM 5848 C C . LEU B 1 375 ? 12.227 47.781 28.469 1 79.44 375 LEU B C 1
ATOM 5850 O O . LEU B 1 375 ? 12.531 47.188 27.438 1 79.44 375 LEU B O 1
ATOM 5854 N N . THR B 1 376 ? 11.312 47.312 29.281 1 81.38 376 THR B N 1
ATOM 5855 C CA . THR B 1 376 ? 10.586 46.094 29.047 1 81.38 376 THR B CA 1
ATOM 5856 C C . THR B 1 376 ? 9.766 46.156 27.766 1 81.38 376 THR B C 1
ATOM 5858 O O . THR B 1 376 ? 9.617 45.188 27.047 1 81.38 376 THR B O 1
ATOM 5861 N N . ASP B 1 377 ? 9.273 47.312 27.5 1 83.38 377 ASP B N 1
ATOM 5862 C CA . ASP B 1 377 ? 8.516 47.531 26.266 1 83.38 377 ASP B CA 1
ATOM 5863 C C . ASP B 1 377 ? 9.414 47.375 25.031 1 83.38 377 ASP B C 1
ATOM 5865 O O . ASP B 1 377 ? 8.992 46.812 24.016 1 83.38 377 ASP B O 1
ATOM 5869 N N . VAL B 1 378 ? 10.602 47.906 25.203 1 84.69 378 VAL B N 1
ATOM 5870 C CA . VAL B 1 378 ? 11.57 47.812 24.109 1 84.69 378 VAL B CA 1
ATOM 5871 C C . VAL B 1 378 ? 11.977 46.344 23.891 1 84.69 378 VAL B C 1
ATOM 5873 O O . VAL B 1 378 ? 11.984 45.875 22.766 1 84.69 378 VAL B O 1
ATOM 5876 N N . VAL B 1 379 ? 12.195 45.688 24.938 1 84.5 379 VAL B N 1
ATOM 5877 C CA . VAL B 1 379 ? 12.602 44.312 24.859 1 84.5 379 VAL B CA 1
ATOM 5878 C C . VAL B 1 379 ? 11.477 43.469 24.234 1 84.5 379 VAL B C 1
ATOM 5880 O O . VAL B 1 379 ? 11.727 42.594 23.406 1 84.5 379 VAL B O 1
ATOM 5883 N N . GLN B 1 380 ? 10.266 43.688 24.609 1 87.94 380 GLN B N 1
ATOM 5884 C CA . GLN B 1 380 ? 9.109 43 24.062 1 87.94 380 GLN B CA 1
ATOM 5885 C C . GLN B 1 380 ? 8.961 43.219 22.562 1 87.94 380 GLN B C 1
ATOM 5887 O O . GLN B 1 380 ? 8.672 42.312 21.812 1 87.94 380 GLN B O 1
ATOM 5892 N N . ALA B 1 381 ? 9.172 44.438 22.188 1 88.88 381 ALA B N 1
ATOM 5893 C CA . ALA B 1 381 ? 9.039 44.781 20.781 1 88.88 381 ALA B CA 1
ATOM 5894 C C . ALA B 1 381 ? 10.109 44.094 19.938 1 88.88 381 ALA B C 1
ATOM 5896 O O . ALA B 1 381 ? 9.82 43.594 18.859 1 88.88 381 ALA B O 1
ATOM 5897 N N . PHE B 1 382 ? 11.258 44.062 20.438 1 88.38 382 PHE B N 1
ATOM 5898 C CA . PHE B 1 382 ? 12.344 43.438 19.703 1 88.38 382 PHE B CA 1
ATOM 5899 C C . PHE B 1 382 ? 12.188 41.938 19.688 1 88.38 382 PHE B C 1
ATOM 5901 O O . PHE B 1 382 ? 12.547 41.281 18.719 1 88.38 382 PHE B O 1
ATOM 5908 N N . THR B 1 383 ? 11.672 41.406 20.766 1 89.5 383 THR B N 1
ATOM 5909 C CA . THR B 1 383 ? 11.367 39.969 20.797 1 89.5 383 THR B CA 1
ATOM 5910 C C . THR B 1 383 ? 10.305 39.625 19.766 1 89.5 383 THR B C 1
ATOM 5912 O O . THR B 1 383 ? 10.391 38.594 19.094 1 89.5 383 THR B O 1
ATOM 5915 N N . GLN B 1 384 ? 9.336 40.438 19.656 1 91.69 384 GLN B N 1
ATOM 5916 C CA . GLN B 1 384 ? 8.297 40.219 18.656 1 91.69 384 GLN B CA 1
ATOM 5917 C C . GLN B 1 384 ? 8.867 40.312 17.234 1 91.69 384 GLN B C 1
ATOM 5919 O O . GLN B 1 384 ? 8.43 39.594 16.344 1 91.69 384 GLN B O 1
ATOM 5924 N N . LEU B 1 385 ? 9.742 41.281 17.016 1 91.19 385 LEU B N 1
ATOM 5925 C CA . LEU B 1 385 ? 10.406 41.406 15.734 1 91.19 385 LEU B CA 1
ATOM 5926 C C . LEU B 1 385 ? 11.219 40.125 15.422 1 91.19 385 LEU B C 1
ATOM 5928 O O . LEU B 1 385 ? 11.18 39.625 14.297 1 91.19 385 LEU B O 1
ATOM 5932 N N . ALA B 1 386 ? 11.844 39.656 16.453 1 90.25 386 ALA B N 1
ATOM 5933 C CA . ALA B 1 386 ? 12.602 38.406 16.297 1 90.25 386 ALA B CA 1
ATOM 5934 C C . ALA B 1 386 ? 11.695 37.25 15.875 1 90.25 386 ALA B C 1
ATOM 5936 O O . ALA B 1 386 ? 12 36.531 14.922 1 90.25 386 ALA B O 1
ATOM 5937 N N . ASN B 1 387 ? 10.602 37.094 16.531 1 93 387 ASN B N 1
ATOM 5938 C CA . ASN B 1 387 ? 9.656 36.031 16.219 1 93 387 ASN B CA 1
ATOM 5939 C C . ASN B 1 387 ? 9.078 36.188 14.82 1 93 387 ASN B C 1
ATOM 5941 O O . ASN B 1 387 ? 8.883 35.188 14.109 1 93 387 ASN B O 1
ATOM 5945 N N . ALA B 1 388 ? 8.828 37.375 14.445 1 95.12 388 ALA B N 1
ATOM 5946 C CA . ALA B 1 388 ? 8.297 37.625 13.109 1 95.12 388 ALA B CA 1
ATOM 5947 C C . ALA B 1 388 ? 9.297 37.219 12.031 1 95.12 388 ALA B C 1
ATOM 5949 O O . ALA B 1 388 ? 8.93 36.656 11.008 1 95.12 388 ALA B O 1
ATOM 5950 N N . GLN B 1 389 ? 10.555 37.562 12.297 1 94.5 389 GLN B N 1
ATOM 5951 C CA . GLN B 1 389 ? 11.602 37.219 11.336 1 94.5 389 GLN B CA 1
ATOM 5952 C C . GLN B 1 389 ? 11.789 35.719 11.234 1 94.5 389 GLN B C 1
ATOM 5954 O O . GLN B 1 389 ? 11.969 35.188 10.133 1 94.5 389 GLN B O 1
ATOM 5959 N N . LEU B 1 390 ? 11.75 35.031 12.344 1 94.69 390 LEU B N 1
ATOM 5960 C CA . LEU B 1 390 ? 11.867 33.594 12.344 1 94.69 390 LEU B CA 1
ATOM 5961 C C . LEU B 1 390 ? 10.672 32.938 11.633 1 94.69 390 LEU B C 1
ATOM 5963 O O . LEU B 1 390 ? 10.836 31.969 10.891 1 94.69 390 LEU B O 1
ATOM 5967 N N . THR B 1 391 ? 9.5 33.438 11.891 1 96.19 391 THR B N 1
ATOM 5968 C CA . THR B 1 391 ? 8.289 32.938 11.242 1 96.19 391 THR B CA 1
ATOM 5969 C C . THR B 1 391 ? 8.367 33.156 9.727 1 96.19 391 THR B C 1
ATOM 5971 O O . THR B 1 391 ? 7.922 32.281 8.961 1 96.19 391 THR B O 1
ATOM 5974 N N . LEU B 1 392 ? 8.914 34.312 9.305 1 96.75 392 LEU B N 1
ATOM 5975 C CA . LEU B 1 392 ? 9.102 34.562 7.879 1 96.75 392 LEU B CA 1
ATOM 5976 C C . LEU B 1 392 ? 9.945 33.5 7.227 1 96.75 392 LEU B C 1
ATOM 5978 O O . LEU B 1 392 ? 9.57 32.938 6.184 1 96.75 392 LEU B O 1
ATOM 5982 N N . LEU B 1 393 ? 10.992 33.094 7.898 1 95.88 393 LEU B N 1
ATOM 5983 C CA . LEU B 1 393 ? 11.883 32.062 7.359 1 95.88 393 LEU B CA 1
ATOM 5984 C C . LEU B 1 393 ? 11.203 30.703 7.352 1 95.88 393 LEU B C 1
ATOM 5986 O O . LEU B 1 393 ? 11.406 29.922 6.43 1 95.88 393 LEU B O 1
ATOM 5990 N N . ASP B 1 394 ? 10.414 30.391 8.391 1 96 394 ASP B N 1
ATOM 5991 C CA . ASP B 1 394 ? 9.656 29.156 8.453 1 96 394 ASP B CA 1
ATOM 5992 C C . ASP B 1 394 ? 8.664 29.047 7.289 1 96 394 ASP B C 1
ATOM 5994 O O . ASP B 1 394 ? 8.531 28 6.664 1 96 394 ASP B O 1
ATOM 5998 N N . ARG B 1 395 ? 7.977 30.156 7.066 1 97.56 395 ARG B N 1
ATOM 5999 C CA . ARG B 1 395 ? 6.977 30.188 6.004 1 97.56 395 ARG B CA 1
ATOM 6000 C C . ARG B 1 395 ? 7.637 30.109 4.633 1 97.56 395 ARG B C 1
ATOM 6002 O O . ARG B 1 395 ? 7.09 29.5 3.711 1 97.56 395 ARG B O 1
ATOM 6009 N N . GLU B 1 396 ? 8.82 30.719 4.5 1 96.25 396 GLU B N 1
ATOM 6010 C CA . GLU B 1 396 ? 9.578 30.594 3.258 1 96.25 396 GLU B CA 1
ATOM 6011 C C . GLU B 1 396 ? 10 29.156 3.006 1 96.25 396 GLU B C 1
ATOM 6013 O O . GLU B 1 396 ? 9.938 28.672 1.872 1 96.25 396 GLU B O 1
ATOM 6018 N N . ALA B 1 397 ? 10.43 28.484 4.02 1 96 397 ALA B N 1
ATOM 6019 C CA . ALA B 1 397 ? 10.812 27.078 3.924 1 96 397 ALA B CA 1
ATOM 6020 C C . ALA B 1 397 ? 9.633 26.219 3.461 1 96 397 ALA B C 1
ATOM 6022 O O . ALA B 1 397 ? 9.805 25.312 2.637 1 96 397 ALA B O 1
ATOM 6023 N N . ALA B 1 398 ? 8.445 26.484 4.016 1 96.75 398 ALA B N 1
ATOM 6024 C CA . ALA B 1 398 ? 7.25 25.734 3.648 1 96.75 398 ALA B CA 1
ATOM 6025 C C . ALA B 1 398 ? 6.93 25.891 2.166 1 96.75 398 ALA B C 1
ATOM 6027 O O . ALA B 1 398 ? 6.578 24.938 1.488 1 96.75 398 ALA B O 1
ATOM 6028 N N . VAL B 1 399 ? 7.07 27.172 1.665 1 96.81 399 VAL B N 1
ATOM 6029 C CA . VAL B 1 399 ? 6.824 27.438 0.253 1 96.81 399 VAL B CA 1
ATOM 6030 C C . VAL B 1 399 ? 7.828 26.672 -0.606 1 96.81 399 VAL B C 1
ATOM 6032 O O . VAL B 1 399 ? 7.457 26.047 -1.597 1 96.81 399 VAL B O 1
ATOM 6035 N N . ALA B 1 400 ? 9.062 26.703 -0.186 1 96.31 400 ALA B N 1
ATOM 6036 C CA . ALA B 1 400 ? 10.117 26.031 -0.931 1 96.31 400 ALA B CA 1
ATOM 6037 C C . ALA B 1 400 ? 9.898 24.516 -0.939 1 96.31 400 ALA B C 1
ATOM 6039 O O . ALA B 1 400 ? 10.055 23.875 -1.975 1 96.31 400 ALA B O 1
ATOM 6040 N N . THR B 1 401 ? 9.562 23.984 0.165 1 96.5 401 THR B N 1
ATOM 6041 C CA . THR B 1 401 ? 9.328 22.547 0.288 1 96.5 401 THR B CA 1
ATOM 6042 C C . THR B 1 401 ? 8.141 22.125 -0.57 1 96.5 401 THR B C 1
ATOM 6044 O O . THR B 1 401 ? 8.211 21.109 -1.274 1 96.5 401 THR B O 1
ATOM 6047 N N . ASP B 1 402 ? 7.043 22.922 -0.504 1 96.56 402 ASP B N 1
ATOM 6048 C CA . ASP B 1 402 ? 5.879 22.641 -1.336 1 96.56 402 ASP B CA 1
ATOM 6049 C C . ASP B 1 402 ? 6.254 22.609 -2.814 1 96.56 402 ASP B C 1
ATOM 6051 O O . ASP B 1 402 ? 5.887 21.672 -3.537 1 96.56 402 ASP B O 1
ATOM 6055 N N . ALA B 1 403 ? 6.945 23.625 -3.221 1 95.62 403 ALA B N 1
ATOM 6056 C CA . ALA B 1 403 ? 7.316 23.75 -4.629 1 95.62 403 ALA B CA 1
ATOM 6057 C C . ALA B 1 403 ? 8.195 22.594 -5.074 1 95.62 403 ALA B C 1
ATOM 6059 O O . ALA B 1 403 ? 7.988 22.031 -6.152 1 95.62 403 ALA B O 1
ATOM 6060 N N . ALA B 1 404 ? 9.117 22.219 -4.227 1 94.81 404 ALA B N 1
ATOM 6061 C CA . ALA B 1 404 ? 10.008 21.094 -4.543 1 94.81 404 ALA B CA 1
ATOM 6062 C C . ALA B 1 404 ? 9.227 19.781 -4.637 1 94.81 404 ALA B C 1
ATOM 6064 O O . ALA B 1 404 ? 9.414 19.016 -5.578 1 94.81 404 ALA B O 1
ATOM 6065 N N . ARG B 1 405 ? 8.359 19.562 -3.672 1 95.69 405 ARG B N 1
ATOM 6066 C CA . ARG B 1 405 ? 7.574 18.328 -3.65 1 95.69 405 ARG B CA 1
ATOM 6067 C C . ARG B 1 405 ? 6.664 18.234 -4.871 1 95.69 405 ARG B C 1
ATOM 6069 O O . ARG B 1 405 ? 6.629 17.203 -5.547 1 95.69 405 ARG B O 1
ATOM 6076 N N . LEU B 1 406 ? 5.938 19.375 -5.16 1 96.19 406 LEU B N 1
ATOM 6077 C CA . LEU B 1 406 ? 5.027 19.406 -6.301 1 96.19 406 LEU B CA 1
ATOM 6078 C C . LEU B 1 406 ? 5.793 19.219 -7.609 1 96.19 406 LEU B C 1
ATOM 6080 O O . LEU B 1 406 ? 5.371 18.469 -8.484 1 96.19 406 LEU B O 1
ATOM 6084 N N . GLY B 1 407 ? 6.926 19.875 -7.711 1 93.56 407 GLY B N 1
ATOM 6085 C CA . GLY B 1 407 ? 7.727 19.781 -8.922 1 93.56 407 GLY B CA 1
ATOM 6086 C C . GLY B 1 407 ? 8.312 18.406 -9.141 1 93.56 407 GLY B C 1
ATOM 6087 O O . GLY B 1 407 ? 8.273 17.875 -10.258 1 93.56 407 GLY B O 1
ATOM 6088 N N . LEU B 1 408 ? 8.836 17.781 -8.078 1 92.81 408 LEU B N 1
ATOM 6089 C CA . LEU B 1 408 ? 9.547 16.516 -8.195 1 92.81 408 LEU B CA 1
ATOM 6090 C C . LEU B 1 408 ? 8.562 15.359 -8.305 1 92.81 408 LEU B C 1
ATOM 6092 O O . LEU B 1 408 ? 8.82 14.383 -9.016 1 92.81 408 LEU B O 1
ATOM 6096 N N . LEU B 1 409 ? 7.418 15.453 -7.633 1 93.38 409 LEU B N 1
ATOM 6097 C CA . LEU B 1 409 ? 6.473 14.344 -7.609 1 93.38 409 LEU B CA 1
ATOM 6098 C C . LEU B 1 409 ? 5.594 14.352 -8.859 1 93.38 409 LEU B C 1
ATOM 6100 O O . LEU B 1 409 ? 5.219 13.289 -9.367 1 93.38 409 LEU B O 1
ATOM 6104 N N . TYR B 1 410 ? 5.254 15.57 -9.352 1 93.12 410 TYR B N 1
ATOM 6105 C CA . TYR B 1 410 ? 4.23 15.641 -10.391 1 93.12 410 TYR B CA 1
ATOM 6106 C C . TYR B 1 410 ? 4.781 16.297 -11.648 1 93.12 410 TYR B C 1
ATOM 6108 O O . TYR B 1 410 ? 4.129 16.297 -12.695 1 93.12 410 TYR B O 1
ATOM 6116 N N . GLY B 1 411 ? 5.934 16.906 -11.562 1 85.69 411 GLY B N 1
ATOM 6117 C CA . GLY B 1 411 ? 6.512 17.594 -12.703 1 85.69 411 GLY B CA 1
ATOM 6118 C C . GLY B 1 411 ? 7.16 16.656 -13.703 1 85.69 411 GLY B C 1
ATOM 6119 O O . GLY B 1 411 ? 7.23 15.445 -13.477 1 85.69 411 GLY B O 1
ATOM 6120 N N . SER B 1 412 ? 7.484 17.25 -14.984 1 72.75 412 SER B N 1
ATOM 6121 C CA . SER B 1 412 ? 8.094 16.484 -16.062 1 72.75 412 SER B CA 1
ATOM 6122 C C . SER B 1 412 ? 9.578 16.25 -15.797 1 72.75 412 SER B C 1
ATOM 6124 O O . SER B 1 412 ? 10.211 17 -15.055 1 72.75 412 SER B O 1
ATOM 6126 N N . ASP B 1 413 ? 10.086 15.031 -15.984 1 63.47 413 ASP B N 1
ATOM 6127 C CA . ASP B 1 413 ? 11.492 14.664 -15.844 1 63.47 413 ASP B CA 1
ATOM 6128 C C . ASP B 1 413 ? 12.398 15.648 -16.578 1 63.47 413 ASP B C 1
ATOM 6130 O O . ASP B 1 413 ? 13.609 15.68 -16.344 1 63.47 413 ASP B O 1
ATOM 6134 N N . ASP B 1 414 ? 11.93 16.531 -17.484 1 47.75 414 ASP B N 1
ATOM 6135 C CA . ASP B 1 414 ? 12.805 17.375 -18.281 1 47.75 414 ASP B CA 1
ATOM 6136 C C . ASP B 1 414 ? 13.289 18.578 -17.484 1 47.75 414 ASP B C 1
ATOM 6138 O O . ASP B 1 414 ? 14.188 19.297 -17.906 1 47.75 414 ASP B O 1
ATOM 6142 N N . GLN B 1 415 ? 12.766 18.875 -16.438 1 41.81 415 GLN B N 1
ATOM 6143 C CA . GLN B 1 415 ? 13.211 20.141 -15.852 1 41.81 415 GLN B CA 1
ATOM 6144 C C . GLN B 1 415 ? 14.258 19.891 -14.766 1 41.81 415 GLN B C 1
ATOM 6146 O O . GLN B 1 415 ? 14.172 18.922 -14.023 1 41.81 415 GLN B O 1
#

Solvent-accessible surface area (backbone atoms only — not comparable to full-atom values): 41467 Å² total; per-residue (Å²): 136,87,75,71,88,74,80,78,74,76,75,75,74,75,77,74,73,76,72,72,68,71,68,74,66,72,54,32,33,66,68,51,37,39,53,36,17,66,73,52,27,32,60,56,51,19,31,51,25,45,30,51,14,30,51,26,38,33,61,22,37,50,55,74,64,64,33,31,42,36,37,32,40,38,43,40,29,70,30,49,86,35,38,78,35,67,71,52,43,89,68,19,26,43,35,44,29,41,37,39,57,42,73,33,69,56,35,28,53,22,38,35,48,32,27,52,28,46,31,48,30,30,52,24,48,36,52,37,48,50,41,52,47,42,41,53,24,50,45,20,47,48,48,28,49,42,27,49,50,41,42,51,52,50,52,54,48,51,60,69,43,47,67,58,64,68,47,42,64,60,43,38,74,71,65,77,39,60,73,65,48,50,53,50,53,54,48,51,51,52,52,52,52,42,49,48,37,49,34,54,20,47,31,42,30,21,38,23,46,32,22,46,34,34,64,36,92,70,55,44,70,36,80,72,80,76,86,61,86,79,51,68,70,62,37,63,72,32,53,84,70,24,42,69,52,44,32,33,51,24,50,26,47,34,29,47,27,48,27,45,32,36,56,28,62,61,51,51,35,36,31,42,38,43,32,42,29,46,40,39,78,91,69,45,68,48,76,49,75,48,75,49,68,51,75,65,80,57,31,83,77,49,41,46,54,51,30,53,52,30,48,49,49,24,50,50,34,50,52,50,38,52,53,48,50,54,49,53,51,51,50,51,53,52,49,52,52,49,34,52,52,32,43,53,51,26,50,44,30,63,71,44,48,36,53,52,27,49,50,46,28,52,50,30,47,51,30,32,76,70,71,72,39,48,70,56,52,30,53,51,27,46,49,49,29,48,51,38,52,47,48,32,48,51,30,45,41,49,31,44,44,37,32,48,44,51,45,56,68,37,40,69,91,86,110,138,82,77,86,82,78,78,80,74,75,77,74,75,74,76,74,72,74,71,69,69,72,66,73,64,71,52,30,34,64,71,51,38,39,53,36,20,66,74,52,28,65,67,56,50,53,34,52,50,46,31,49,49,32,51,56,54,34,70,56,36,48,58,72,61,80,66,41,79,46,78,46,76,38,63,72,41,81,61,71,90,36,36,80,36,66,74,51,42,91,68,19,27,43,34,45,28,44,38,38,57,41,74,33,68,58,34,28,52,21,38,34,49,33,28,52,30,46,30,48,31,30,51,25,48,35,52,37,49,52,41,52,47,43,41,53,27,48,46,20,48,50,49,27,50,43,28,49,51,44,43,50,51,50,51,54,48,51,61,69,44,46,66,58,64,68,47,43,65,57,40,38,74,70,66,76,39,60,73,70,48,52,53,50,52,53,49,52,52,51,53,51,50,52,50,48,54,52,34,53,49,46,31,53,52,22,39,53,47,34,21,68,35,33,64,37,91,71,58,44,70,36,81,70,80,77,84,62,85,80,52,69,70,62,36,64,71,33,53,86,70,24,42,68,53,45,32,34,50,25,51,26,47,36,31,46,27,48,29,44,33,35,56,26,61,60,51,51,34,35,30,40,37,44,31,41,30,47,40,41,72,86,63,20,30,27,37,28,40,35,40,37,34,40,43,59,80,57,34,80,46,33,42,45,20,44,27,48,16,30,48,24,44,25,51,17,34,49,24,45,36,52,40,48,49,35,50,51,51,21,50,50,45,27,48,51,24,48,34,53,26,32,44,54,44,25,51,43,28,63,72,43,49,36,54,51,27,48,50,41,30,52,51,32,46,51,30,35,76,70,70,74,39,50,71,56,53,31,52,50,27,45,50,49,30,47,51,37,51,46,48,34,49,53,30,45,42,50,31,44,44,38,31,48,46,52,45,56,67,36,40,68,89,85,111

Foldseek 3Di:
DPDDPPPPPVPPVPPPPPPPPPPLDPAAELVRLLVLLLVPPVVLVVLVVQLVVLVVVLVCQLDWDDKDKDWDWPDAACDDDCHPHQASDLGTWTKIKIKTWFQDPLLSVLRSQLSVLSSLLSVLVSVVVSLVLNLLSLLLQLLLVLLVVLLVLLVVLLVVCVVLLVCLVVCVVVVNDDPVLNVLLVVLNVVSVVVSVVSVVSNVVSLVSSCNSSVNNSHHHDDDQDDFDDDLVQLVVQLCVFSVLSSLVSVLSSLVSQLSNLVSVQAKIKMKMKMKIDGPPVSDIDIDIDMDIDHPPVCVPPSVVSSVVSVVVSVVSVVVSVVVSVVSVVVLVVLVVQLVVLVVVLCCLVPPQLVVLVVQLVVQVVCVVVVNHDSSSNSVSSSSNSVSVSVNSVSVSSNSSSSSSSCSRRNDPPD/DDDDPDDPPPPPVPPPPPPPPPVLPPAAELVRLLVLLLVPPVVLVVLVVQLVVLVVVLVCQLDWDDKDKDWDWPDQACDDDCHPHQASDLGTWTKIKIKTWFQDPLLSVLRSQLSVLSSLLSVLVSVVVSLVLSLLLLLLQLQLVLLVVLLVLLVVLLVVCVVLLVCLVVCVVVVLDDPVLNVLLVVLNVVSVVVSVVSVVSNVVSLVSSCNSSVSNSHHHDDDFDDFDDDLVQLVVQLCVFSVLSSLVSVLSSLVSVLSNLVSVQAKIKMKMKMKIDGDVVNDIDIDIDMDIDHNPVCVPPSVVSSVVSVVVSVVSVVVSVVVSVVSVVVLVVLVVQLVVLVVVLCCLVVPQLVVLVVQLVVQVVCVVVSNHDSSSNSVSSSSNSVSVSVNSVSVSSNSSSSSSSCSRRNDPPD

Secondary structure (DSSP, 8-state):
--------------------------PBPHHHHHHHHHHH-HHHHHHHHHHHHHHHHHHHTTPPPPPEEEEEEEEEE-SSTTTT-TTS-TT-EEEEEEEEEE--HHHHHHHHHHHHHHHHHHHHHHHHHHHHHHHHHHHHHHHHHHHHHHHHHHHHHHHHHHHHHHHHHHHHHTTSS-HHHHHHHHHHHHHHHHHHHHHHHHHHHHHHHHHHHH--TT--B-SPPP-----HHHHHHTGGG-HHHHHHHHHHHHHHHHHHHHHHTTSPPEEEEEEEEE--TTT--EEEEEEEE---TTTTTTHHHHHHHHHHHHHHHHHHHHHHHHHHHHHHHHHHHHHHHHHHHHHHIIIIIHHHHHHHHHHHHHHHHTTSS-HHHHHHHHHHHHHHHHHHHHHHHHHHHHHHHHHHHHS-TT-/---------------------------B-HHHHHHHHHHH-HHHHHHHHHHHHHHHHHHHTTPPPPPEEEEEEE----SSTTTT-TTS-TT-EEEEEEEEEE--HHHHHHHHHHHHHHHHHHHHHHHHHHHHHHHHHHHHHHHHHHHHHHHHHHHHHHHHHHHHHHHHHHHHHTT-S-HHHHHHHHHHHHHHHHHHHHHHHHHHHHHHHHHHHH--TT--B-SPPP-----HHHHHHTGGG-HHHHHHHHHHHHHHHHHHHHHHTTSPPEEEEEEEEE--TTT--EEEEEEEEE--TTTTTTHHHHHHHHHHHHHHHHHHHHHHHHHHHHHHHHHHHHHHHHHHHHHHIIIIIHHHHHHHHHHHHHHHHTTSS-HHHHHHHHHHHHHHHHHHHHHHHHHHHHHHHHHHHHS-TT-

pLDDT: mean 89.1, std 16.25, range [23.67, 98.62]

InterPro domains:
  IPR003423 Outer membrane efflux protein [PF02321] (239-411)
  IPR010131 Multidrug resistance outer membrane protein MdtP/Nodulation protein T-like [PTHR30203] (28-406)

Nearest PDB structures (foldseek):
  5azs-assembly1_C  TM=8.542E-01  e=2.048E-14  Pseudomonas aeruginosa PAO1
  5azs-assembly1_A  TM=8.536E-01  e=6.835E-14  Pseudomonas aeruginosa PAO1
  5azs-assembly1_B  TM=8.555E-01  e=1.168E-13  Pseudomonas aeruginosa PAO1
  4k7r-assembly1_A  TM=8.114E-01  e=7.473E-14  Escherichia coli K-12
  4mt4-assembly1_C  TM=8.154E-01  e=6.835E-14  Campylobacter jejuni